Protein AF-0000000087723356 (afdb_homodimer)

Secondary structure (DSSP, 8-state):
---------------PPP---TTSPPPPEEEEEE-SSPPPSSS---SHHHHHSPPPPPPEETT-TTSPPPSS-EEEEEEE-SSEEEEEEEEE-TT------SBTS-GGGSSEEEEEEETTSSSSSEEEEEEETT--EEEEEESS-GGGT--EETTB-SSPBSS-B--STTT--PPPEEEEEEEE-TT-TT-EEEEEEEEEEEHHHHHHHHSS-SSPPTT-EEEEEEEEEE--EEEETTTTEEEESSSS-PPEEEESS--SSS-S--GGG-EEEEEEEEEGGG-PPPPPP---TTHHHHHHHHHHHHHHHHHHHHHSS--SSTGGGT-PPPS-TTTSEEEEEEE-SS-EEEEEEE---SS--S-TTS----------SSSPPEEEEEETT--EEEE-TTS---S------TTT---/---------------PPP---TTSPPPPEEEEEE-SSPPPSSS---SHHHHHSPPPPPPEETT-TTSPPPSS-EEEEEEE-SSEEEEEEEEE-TT------SBTS-GGGSSEEEEEEETTSSSSSEEEEEEETT--EEEEEESS-GGGT--EETTB-SSPBSS-B--STTT--PPPEEEEEEEE-TT-TT-EEEEEEEEEEEHHHHHHHHSS-SSPPTT-EEEEEEEEEE--EEEETTTTEEEESSSS-PPEEEESS--SSS-S--GGG-EEEEEEEEEGGG-PPPPPP---TTHHHHHHHHHHHHHHHHHHHHHSS--SSTGGGTPPPPS-TTTSEEEEEEE-SS-EEEEEEE---SS--S-TTS----B-----SSSPPEEEEEETT--EEEE-BTS---SS-----TTT---

Structure (mmCIF, N/CA/C/O backbone):
data_AF-0000000087723356-model_v1
#
loop_
_entity.id
_entity.type
_entity.pdbx_description
1 polymer 'Carbohydrate-binding domain-containing protein'
#
loop_
_atom_site.group_PDB
_atom_site.id
_atom_site.type_symbol
_atom_site.label_atom_id
_atom_site.label_alt_id
_atom_site.label_comp_id
_atom_site.label_asym_id
_atom_site.label_entity_id
_atom_site.label_seq_id
_atom_site.pdbx_PDB_ins_code
_atom_site.Cartn_x
_atom_site.Cartn_y
_atom_site.Cartn_z
_atom_site.occupancy
_atom_site.B_iso_or_equiv
_atom_site.auth_seq_id
_atom_site.auth_comp_id
_atom_site.auth_asym_id
_atom_site.auth_atom_id
_atom_site.pdbx_PDB_model_num
ATOM 1 N N . MET A 1 1 ? -17.5 -4.664 -65.125 1 34.06 1 MET A N 1
ATOM 2 C CA . MET A 1 1 ? -17.578 -4.047 -63.781 1 34.06 1 MET A CA 1
ATOM 3 C C . MET A 1 1 ? -18 -5.062 -62.719 1 34.06 1 MET A C 1
ATOM 5 O O . MET A 1 1 ? -19.141 -5.5 -62.688 1 34.06 1 MET A O 1
ATOM 9 N N . GLY A 1 2 ? -17.109 -6.023 -62.375 1 40.56 2 GLY A N 1
ATOM 10 C CA . GLY A 1 2 ? -17.391 -7.168 -61.531 1 40.56 2 GLY A CA 1
ATOM 11 C C . GLY A 1 2 ? -17.734 -6.781 -60.094 1 40.56 2 GLY A C 1
ATOM 12 O O . GLY A 1 2 ? -17.219 -5.781 -59.594 1 40.56 2 GLY A O 1
ATOM 13 N N . PRO A 1 3 ? -18.891 -7.184 -59.562 1 46.19 3 PRO A N 1
ATOM 14 C CA . PRO A 1 3 ? -19.312 -6.84 -58.188 1 46.19 3 PRO A CA 1
ATOM 15 C C . PRO A 1 3 ? -18.266 -7.195 -57.125 1 46.19 3 PRO A C 1
ATOM 17 O O . PRO A 1 3 ? -17.594 -8.219 -57.25 1 46.19 3 PRO A O 1
ATOM 20 N N . HIS A 1 4 ? -17.547 -6.203 -56.562 1 46.38 4 HIS A N 1
ATOM 21 C CA . HIS A 1 4 ? -16.672 -6.383 -55.406 1 46.38 4 HIS A CA 1
ATOM 22 C C . HIS A 1 4 ? -17.438 -6.953 -54.219 1 46.38 4 HIS A C 1
ATOM 24 O O . HIS A 1 4 ? -18.438 -6.383 -53.812 1 46.38 4 HIS A O 1
ATOM 30 N N . ALA A 1 5 ? -17.391 -8.25 -54.031 1 45.5 5 ALA A N 1
ATOM 31 C CA . ALA A 1 5 ? -17.906 -8.945 -52.875 1 45.5 5 ALA A CA 1
ATOM 32 C C . ALA A 1 5 ? -17.344 -8.344 -51.562 1 45.5 5 ALA A C 1
ATOM 34 O O . ALA A 1 5 ? -16.141 -8.305 -51.375 1 45.5 5 ALA A O 1
ATOM 35 N N . LEU A 1 6 ? -18.094 -7.422 -50.938 1 42.44 6 LEU A N 1
ATOM 36 C CA . LEU A 1 6 ? -17.812 -6.941 -49.594 1 42.44 6 LEU A CA 1
ATOM 37 C C . LEU A 1 6 ? -17.734 -8.102 -48.594 1 42.44 6 LEU A C 1
ATOM 39 O O . LEU A 1 6 ? -18.734 -8.805 -48.375 1 42.44 6 LEU A O 1
ATOM 43 N N . THR A 1 7 ? -16.609 -8.734 -48.531 1 41.56 7 THR A N 1
ATOM 44 C CA . THR A 1 7 ? -16.422 -9.68 -47.406 1 41.56 7 THR A CA 1
ATOM 45 C C . THR A 1 7 ? -16.641 -8.992 -46.062 1 41.56 7 THR A C 1
ATOM 47 O O . THR A 1 7 ? -15.906 -8.07 -45.719 1 41.56 7 THR A O 1
ATOM 50 N N . LEU A 1 8 ? -17.875 -8.961 -45.594 1 39.12 8 LEU A N 1
ATOM 51 C CA . LEU A 1 8 ? -18.156 -8.57 -44.219 1 39.12 8 LEU A CA 1
ATOM 52 C C . LEU A 1 8 ? -17.344 -9.414 -43.25 1 39.12 8 LEU A C 1
ATOM 54 O O . LEU A 1 8 ? -17.531 -10.625 -43.156 1 39.12 8 LEU A O 1
ATOM 58 N N . LEU A 1 9 ? -16.172 -8.992 -42.906 1 40.12 9 LEU A N 1
ATOM 59 C CA . LEU A 1 9 ? -15.453 -9.555 -41.781 1 40.12 9 LEU A CA 1
ATOM 60 C C . LEU A 1 9 ? -16.281 -9.492 -40.5 1 40.12 9 LEU A C 1
ATOM 62 O O . LEU A 1 9 ? -16.562 -8.398 -40 1 40.12 9 LEU A O 1
ATOM 66 N N . LEU A 1 10 ? -17.109 -10.445 -40.25 1 37.22 10 LEU A N 1
ATOM 67 C CA . LEU A 1 10 ? -17.734 -10.586 -38.938 1 37.22 10 LEU A CA 1
ATOM 68 C C . LEU A 1 10 ? -16.672 -10.664 -37.844 1 37.22 10 LEU A C 1
ATOM 70 O O . LEU A 1 10 ? -15.914 -11.641 -37.781 1 37.22 10 LEU A O 1
ATOM 74 N N . VAL A 1 11 ? -16.203 -9.547 -37.375 1 40.59 11 VAL A N 1
ATOM 75 C CA . VAL A 1 11 ? -15.461 -9.555 -36.125 1 40.59 11 VAL A CA 1
ATOM 76 C C . VAL A 1 11 ? -16.281 -10.266 -35.062 1 40.59 11 VAL A C 1
ATOM 78 O O . VAL A 1 11 ? -17.328 -9.773 -34.625 1 40.59 11 VAL A O 1
ATOM 81 N N . ALA A 1 12 ? -16.219 -11.508 -34.969 1 38.66 12 ALA A N 1
ATOM 82 C CA . ALA A 1 12 ? -16.766 -12.211 -33.812 1 38.66 12 ALA A CA 1
ATOM 83 C C . ALA A 1 12 ? -16.359 -11.547 -32.531 1 38.66 12 ALA A C 1
ATOM 85 O O . ALA A 1 12 ? -15.156 -11.398 -32.25 1 38.66 12 ALA A O 1
ATOM 86 N N . LEU A 1 13 ? -17.125 -10.672 -32 1 41.69 13 LEU A N 1
ATOM 87 C CA . LEU A 1 13 ? -16.953 -10.211 -30.625 1 41.69 13 LEU A CA 1
ATOM 88 C C . LEU A 1 13 ? -16.641 -11.375 -29.688 1 41.69 13 LEU A C 1
ATOM 90 O O . LEU A 1 13 ? -17.484 -12.234 -29.453 1 41.69 13 LEU A O 1
ATOM 94 N N . ALA A 1 14 ? -15.438 -11.836 -29.719 1 44.44 14 ALA A N 1
ATOM 95 C CA . ALA A 1 14 ? -15.055 -12.852 -28.734 1 44.44 14 ALA A CA 1
ATOM 96 C C . ALA A 1 14 ? -15.664 -12.555 -27.375 1 44.44 14 ALA A C 1
ATOM 98 O O . ALA A 1 14 ? -15.367 -11.523 -26.766 1 44.44 14 ALA A O 1
ATOM 99 N N . VAL A 1 15 ? -16.844 -12.984 -27.062 1 48.59 15 VAL A N 1
ATOM 100 C CA . VAL A 1 15 ? -17.438 -12.953 -25.734 1 48.59 15 VAL A CA 1
ATOM 101 C C . VAL A 1 15 ? -16.469 -13.531 -24.703 1 48.59 15 VAL A C 1
ATOM 103 O O . VAL A 1 15 ? -16 -14.672 -24.859 1 48.59 15 VAL A O 1
ATOM 106 N N . PRO A 1 16 ? -15.906 -12.68 -23.875 1 58.19 16 PRO A N 1
ATOM 107 C CA . PRO A 1 16 ? -15.016 -13.266 -22.875 1 58.19 16 PRO A CA 1
ATOM 108 C C . PRO A 1 16 ? -15.625 -14.477 -22.188 1 58.19 16 PRO A C 1
ATOM 110 O O . PRO A 1 16 ? -16.828 -14.477 -21.875 1 58.19 16 PRO A O 1
ATOM 113 N N . LEU A 1 17 ? -15.031 -15.648 -22.281 1 63.41 17 LEU A N 1
ATOM 114 C CA . LEU A 1 17 ? -15.453 -16.844 -21.562 1 63.41 17 LEU A CA 1
ATOM 115 C C . LEU A 1 17 ? -15.594 -16.547 -20.062 1 63.41 17 LEU A C 1
ATOM 117 O O . LEU A 1 17 ? -14.844 -15.742 -19.516 1 63.41 17 LEU A O 1
ATOM 121 N N . PRO A 1 18 ? -16.656 -17.094 -19.531 1 74.88 18 PRO A N 1
ATOM 122 C CA . PRO A 1 18 ? -16.875 -16.844 -18.094 1 74.88 18 PRO A CA 1
ATOM 123 C C . PRO A 1 18 ? -15.719 -17.344 -17.234 1 74.88 18 PRO A C 1
ATOM 125 O O . PRO A 1 18 ? -15.07 -18.344 -17.578 1 74.88 18 PRO A O 1
ATOM 128 N N . TYR A 1 19 ? -15.344 -16.609 -16.328 1 82.75 19 TYR A N 1
ATOM 129 C CA . TYR A 1 19 ? -14.406 -16.984 -15.273 1 82.75 19 TYR A CA 1
ATOM 130 C C . TYR A 1 19 ? -14.961 -18.109 -14.422 1 82.75 19 TYR A C 1
ATOM 132 O O . TYR A 1 19 ? -15.93 -17.922 -13.68 1 82.75 19 TYR A O 1
ATOM 140 N N . VAL A 1 20 ? -14.547 -19.422 -14.641 1 87.31 20 VAL A N 1
ATOM 141 C CA . VAL A 1 20 ? -15.031 -20.578 -13.898 1 87.31 20 VAL A CA 1
ATOM 142 C C . VAL A 1 20 ? -13.898 -21.156 -13.062 1 87.31 20 VAL A C 1
ATOM 144 O O . VAL A 1 20 ? -12.891 -21.609 -13.602 1 87.31 20 VAL A O 1
ATOM 147 N N . LEU A 1 21 ? -14.07 -21.125 -11.75 1 91.19 21 LEU A N 1
ATOM 148 C CA . LEU A 1 21 ? -13.039 -21.625 -10.844 1 91.19 21 LEU A CA 1
ATOM 149 C C . LEU A 1 21 ? -13.539 -22.828 -10.062 1 91.19 21 LEU A C 1
ATOM 151 O O . LEU A 1 21 ? -12.742 -23.672 -9.625 1 91.19 21 LEU A O 1
ATOM 155 N N . ARG A 1 22 ? -14.828 -23.047 -9.891 1 87.5 22 ARG A N 1
ATOM 156 C CA . ARG A 1 22 ? -15.406 -24.062 -9.016 1 87.5 22 ARG A CA 1
ATOM 157 C C . ARG A 1 22 ? -15.055 -25.469 -9.492 1 87.5 22 ARG A C 1
ATOM 159 O O . ARG A 1 22 ? -15.031 -26.406 -8.703 1 87.5 22 ARG A O 1
ATOM 166 N N . ASP A 1 23 ? -14.805 -25.641 -10.75 1 87.75 23 ASP A N 1
ATOM 167 C CA . ASP A 1 23 ? -14.5 -26.953 -11.312 1 87.75 23 ASP A CA 1
ATOM 168 C C . ASP A 1 23 ? -12.992 -27.188 -11.375 1 87.75 23 ASP A C 1
ATOM 170 O O . ASP A 1 23 ? -12.547 -28.234 -11.828 1 87.75 23 ASP A O 1
ATOM 174 N N . LYS A 1 24 ? -12.281 -26.203 -10.953 1 93.25 24 LYS A N 1
ATOM 175 C CA . LYS A 1 24 ? -10.836 -26.344 -10.953 1 93.25 24 LYS A CA 1
ATOM 176 C C . LYS A 1 24 ? -10.352 -27.031 -9.672 1 93.25 24 LYS A C 1
ATOM 178 O O . LYS A 1 24 ? -11.023 -26.953 -8.633 1 93.25 24 LYS A O 1
ATOM 183 N N . PRO A 1 25 ? -9.266 -27.703 -9.812 1 94.69 25 PRO A N 1
ATOM 184 C CA . PRO A 1 25 ? -8.727 -28.328 -8.602 1 94.69 25 PRO A CA 1
ATOM 185 C C . PRO A 1 25 ? -8.328 -27.312 -7.539 1 94.69 25 PRO A C 1
ATOM 187 O O . PRO A 1 25 ? -8.086 -26.141 -7.863 1 94.69 25 PRO A O 1
ATOM 190 N N . HIS A 1 26 ? -8.297 -27.781 -6.262 1 96.12 26 HIS A N 1
ATOM 191 C CA . HIS A 1 26 ? -7.695 -26.984 -5.199 1 96.12 26 HIS A CA 1
ATOM 192 C C . HIS A 1 26 ? -6.297 -26.516 -5.582 1 96.12 26 HIS A C 1
ATOM 194 O O . HIS A 1 26 ? -5.512 -27.281 -6.145 1 96.12 26 HIS A O 1
ATOM 200 N N . PRO A 1 27 ? -5.949 -25.234 -5.277 1 97.88 27 PRO A N 1
ATOM 201 C CA . PRO A 1 27 ? -4.582 -24.797 -5.555 1 97.88 27 PRO A CA 1
ATOM 202 C C . PRO A 1 27 ? -3.529 -25.672 -4.891 1 97.88 27 PRO A C 1
ATOM 204 O O . PRO A 1 27 ? -3.816 -26.344 -3.895 1 97.88 27 PRO A O 1
ATOM 207 N N . ARG A 1 28 ? -2.387 -25.594 -5.406 1 98.38 28 ARG A N 1
ATOM 208 C CA . ARG A 1 28 ? -1.321 -26.469 -4.93 1 98.38 28 ARG A CA 1
ATOM 209 C C . ARG A 1 28 ? -0.865 -26.062 -3.531 1 98.38 28 ARG A C 1
ATOM 211 O O . ARG A 1 28 ? -1.017 -24.906 -3.137 1 98.38 28 ARG A O 1
ATOM 218 N N . GLY A 1 29 ? -0.36 -27.062 -2.777 1 98.25 29 GLY A N 1
ATOM 219 C CA . GLY A 1 29 ? 0.174 -26.828 -1.445 1 98.25 29 GLY A CA 1
ATOM 220 C C . GLY A 1 29 ? 1.604 -27.297 -1.28 1 98.25 29 GLY A C 1
ATOM 221 O O . GLY A 1 29 ? 2.031 -28.234 -1.957 1 98.25 29 GLY A O 1
ATOM 222 N N . TYR A 1 30 ? 2.316 -26.672 -0.457 1 98.5 30 TYR A N 1
ATOM 223 C CA . TYR A 1 30 ? 3.678 -27.016 -0.067 1 98.5 30 TYR A CA 1
ATOM 224 C C . TYR A 1 30 ? 3.85 -26.938 1.445 1 98.5 30 TYR A C 1
ATOM 226 O O . TYR A 1 30 ? 3.393 -25.984 2.076 1 98.5 30 TYR A O 1
ATOM 234 N N . VAL A 1 31 ? 4.406 -27.938 2.01 1 98.06 31 VAL A N 1
ATOM 235 C CA . VAL A 1 31 ? 4.711 -27.891 3.438 1 98.06 31 VAL A CA 1
ATOM 236 C C . VAL A 1 31 ? 6.152 -27.438 3.645 1 98.06 31 VAL A C 1
ATOM 238 O O . VAL A 1 31 ? 7.094 -28.172 3.348 1 98.06 31 VAL A O 1
ATOM 241 N N . ALA A 1 32 ? 6.348 -26.281 4.125 1 98.38 32 ALA A N 1
ATOM 242 C CA . ALA A 1 32 ? 7.664 -25.75 4.477 1 98.38 32 ALA A CA 1
ATOM 243 C C . ALA A 1 32 ? 8.016 -26.078 5.926 1 98.38 32 ALA A C 1
ATOM 245 O O . ALA A 1 32 ? 7.312 -25.672 6.852 1 98.38 32 ALA A O 1
ATOM 246 N N . ARG A 1 33 ? 9.047 -26.734 6.09 1 97.88 33 ARG A N 1
ATOM 247 C CA . ARG A 1 33 ? 9.484 -27.109 7.43 1 97.88 33 ARG A CA 1
ATOM 248 C C . ARG A 1 33 ? 10.508 -26.125 7.969 1 97.88 33 ARG A C 1
ATOM 250 O O . ARG A 1 33 ? 11.18 -25.438 7.199 1 97.88 33 ARG A O 1
ATOM 257 N N . ARG A 1 34 ? 10.586 -25.984 9.242 1 97.44 34 ARG A N 1
ATOM 258 C CA . ARG A 1 34 ? 11.562 -25.109 9.883 1 97.44 34 ARG A CA 1
ATOM 259 C C . ARG A 1 34 ? 12.984 -25.625 9.672 1 97.44 34 ARG A C 1
ATOM 261 O O . ARG A 1 34 ? 13.195 -26.828 9.492 1 97.44 34 ARG A O 1
ATOM 268 N N . VAL A 1 35 ? 13.852 -24.703 9.672 1 97.06 35 VAL A N 1
ATOM 269 C CA . VAL A 1 35 ? 15.266 -25.062 9.555 1 97.06 35 VAL A CA 1
ATOM 270 C C . VAL A 1 35 ? 16.047 -24.453 10.711 1 97.06 35 VAL A C 1
ATOM 272 O O . VAL A 1 35 ? 15.875 -23.281 11.039 1 97.06 35 VAL A O 1
ATOM 275 N N . THR A 1 36 ? 16.891 -25.188 11.375 1 93.5 36 THR A N 1
ATOM 276 C CA . THR A 1 36 ? 17.703 -24.719 12.484 1 93.5 36 THR A CA 1
ATOM 277 C C . THR A 1 36 ? 18.969 -24.047 11.984 1 93.5 36 THR A C 1
ATOM 279 O O . THR A 1 36 ? 19.453 -23.094 12.586 1 93.5 36 THR A O 1
ATOM 282 N N . THR A 1 37 ? 19.5 -24.578 10.945 1 92.31 37 THR A N 1
ATOM 283 C CA . THR A 1 37 ? 20.625 -23.969 10.258 1 92.31 37 THR A CA 1
ATOM 284 C C . THR A 1 37 ? 20.234 -23.531 8.852 1 92.31 37 THR A C 1
ATOM 286 O O . THR A 1 37 ? 20.188 -24.344 7.926 1 92.31 37 THR A O 1
ATOM 289 N N . PRO A 1 38 ? 19.938 -22.297 8.742 1 94.56 38 PRO A N 1
ATOM 290 C CA . PRO A 1 38 ? 19.469 -21.844 7.438 1 94.56 38 PRO A CA 1
ATOM 291 C C . PRO A 1 38 ? 20.547 -21.906 6.359 1 94.56 38 PRO A C 1
ATOM 293 O O . PRO A 1 38 ? 21.734 -21.875 6.676 1 94.56 38 PRO A O 1
ATOM 296 N N . PRO A 1 39 ? 20.172 -22.062 5.148 1 96.5 39 PRO A N 1
ATOM 297 C CA . PRO A 1 39 ? 21.156 -22.062 4.066 1 96.5 39 PRO A CA 1
ATOM 298 C C . PRO A 1 39 ? 21.828 -20.703 3.883 1 96.5 39 PRO A C 1
ATOM 300 O O . PRO A 1 39 ? 21.25 -19.672 4.215 1 96.5 39 PRO A O 1
ATOM 303 N N . ALA A 1 40 ? 23.109 -20.797 3.412 1 97.12 40 ALA A N 1
ATOM 304 C CA . ALA A 1 40 ? 23.734 -19.578 2.893 1 97.12 40 ALA A CA 1
ATOM 305 C C . ALA A 1 40 ? 23.062 -19.141 1.598 1 97.12 40 ALA A C 1
ATOM 307 O O . ALA A 1 40 ? 22.719 -19.969 0.747 1 97.12 40 ALA A O 1
ATOM 308 N N . ILE A 1 41 ? 22.812 -17.891 1.466 1 98.38 41 ILE A N 1
ATOM 309 C CA . ILE A 1 41 ? 22.172 -17.391 0.252 1 98.38 41 ILE A CA 1
ATOM 310 C C . ILE A 1 41 ? 23.234 -17.031 -0.781 1 98.38 41 ILE A C 1
ATOM 312 O O . ILE A 1 41 ? 23.672 -15.875 -0.856 1 98.38 41 ILE A O 1
ATOM 316 N N . ASP A 1 42 ? 23.688 -18 -1.543 1 97.81 42 ASP A N 1
ATOM 317 C CA . ASP A 1 42 ? 24.781 -17.828 -2.498 1 97.81 42 ASP A CA 1
ATOM 318 C C . ASP A 1 42 ? 24.438 -18.484 -3.836 1 97.81 42 ASP A C 1
ATOM 320 O O . ASP A 1 42 ? 25.312 -18.641 -4.688 1 97.81 42 ASP A O 1
ATOM 324 N N . GLY A 1 43 ? 23.219 -18.922 -4.012 1 97.12 43 GLY A N 1
ATOM 325 C CA . GLY A 1 43 ? 22.75 -19.516 -5.25 1 97.12 43 GLY A CA 1
ATOM 326 C C . GLY A 1 43 ? 23.016 -21 -5.332 1 97.12 43 GLY A C 1
ATOM 327 O O . GLY A 1 43 ? 22.578 -21.672 -6.277 1 97.12 43 GLY A O 1
ATOM 328 N N . ASP A 1 44 ? 23.656 -21.578 -4.316 1 96.44 44 ASP A N 1
ATOM 329 C CA . ASP A 1 44 ? 23.969 -23 -4.273 1 96.44 44 ASP A CA 1
ATOM 330 C C . ASP A 1 44 ? 22.922 -23.766 -3.455 1 96.44 44 ASP A C 1
ATOM 332 O O . ASP A 1 44 ? 22.719 -23.469 -2.273 1 96.44 44 ASP A O 1
ATOM 336 N N . LEU A 1 45 ? 22.328 -24.781 -4.086 1 97.5 45 LEU A N 1
ATOM 337 C CA . LEU A 1 45 ? 21.234 -25.484 -3.436 1 97.5 45 LEU A CA 1
ATOM 338 C C . LEU A 1 45 ? 21.688 -26.844 -2.902 1 97.5 45 LEU A C 1
ATOM 340 O O . LEU A 1 45 ? 20.859 -27.688 -2.568 1 97.5 45 LEU A O 1
ATOM 344 N N . SER A 1 46 ? 22.969 -27 -2.762 1 96.31 46 SER A N 1
ATOM 345 C CA . SER A 1 46 ? 23.484 -28.312 -2.396 1 96.31 46 SER A CA 1
ATOM 346 C C . SER A 1 46 ? 23.562 -28.484 -0.881 1 96.31 46 SER A C 1
ATOM 348 O O . SER A 1 46 ? 23.875 -29.562 -0.383 1 96.31 46 SER A O 1
ATOM 350 N N . GLU A 1 47 ? 23.234 -27.484 -0.129 1 96.38 47 GLU A N 1
ATOM 351 C CA . GLU A 1 47 ? 23.328 -27.562 1.326 1 96.38 47 GLU A CA 1
ATOM 352 C C . GLU A 1 47 ? 22.344 -28.594 1.878 1 96.38 47 GLU A C 1
ATOM 354 O O . GLU A 1 47 ? 21.281 -28.828 1.287 1 96.38 47 GLU A O 1
ATOM 359 N N . PRO A 1 48 ? 22.672 -29.109 3.041 1 95.44 48 PRO A N 1
ATOM 360 C CA . PRO A 1 48 ? 21.828 -30.172 3.625 1 95.44 48 PRO A CA 1
ATOM 361 C C . PRO A 1 48 ? 20.391 -29.719 3.84 1 95.44 48 PRO A C 1
ATOM 363 O O . PRO A 1 48 ? 19.469 -30.516 3.686 1 95.44 48 PRO A O 1
ATOM 366 N N . SER A 1 49 ? 20.203 -28.5 4.211 1 95.94 49 SER A N 1
ATOM 367 C CA . SER A 1 49 ? 18.859 -28 4.43 1 95.94 49 SER A CA 1
ATOM 368 C C . SER A 1 49 ? 18.016 -28.094 3.156 1 95.94 49 SER A C 1
ATOM 370 O O . SER A 1 49 ? 16.891 -28.578 3.186 1 95.94 49 SER A O 1
ATOM 372 N N . TRP A 1 50 ? 18.578 -27.688 2.057 1 97.25 50 TRP A N 1
ATOM 373 C CA . TRP A 1 50 ? 17.875 -27.781 0.785 1 97.25 50 TRP A CA 1
ATOM 374 C C . TRP A 1 50 ? 17.719 -29.219 0.336 1 97.25 50 TRP A C 1
ATOM 376 O O . TRP A 1 50 ? 16.703 -29.609 -0.236 1 97.25 50 TRP A O 1
ATOM 386 N N . ALA A 1 51 ? 18.781 -30 0.57 1 95.75 51 ALA A N 1
ATOM 387 C CA . ALA A 1 51 ? 18.719 -31.406 0.177 1 95.75 51 ALA A CA 1
ATOM 388 C C . ALA A 1 51 ? 17.562 -32.125 0.875 1 95.75 51 ALA A C 1
ATOM 390 O O . ALA A 1 51 ? 16.938 -33 0.296 1 95.75 51 ALA A O 1
ATOM 391 N N . ALA A 1 52 ? 17.281 -31.734 2.088 1 95.88 52 ALA A N 1
ATOM 392 C CA . ALA A 1 52 ? 16.25 -32.375 2.889 1 95.88 52 ALA A CA 1
ATOM 393 C C . ALA A 1 52 ? 14.859 -31.875 2.514 1 95.88 52 ALA A C 1
ATOM 395 O O . ALA A 1 52 ? 13.852 -32.531 2.805 1 95.88 52 ALA A O 1
ATOM 396 N N . ALA A 1 53 ? 14.742 -30.703 1.968 1 96.88 53 ALA A N 1
ATOM 397 C CA . ALA A 1 53 ? 13.461 -30.141 1.574 1 96.88 53 ALA A CA 1
ATOM 398 C C . ALA A 1 53 ? 12.992 -30.719 0.24 1 96.88 53 ALA A C 1
ATOM 400 O O . ALA A 1 53 ? 13.766 -30.781 -0.719 1 96.88 53 ALA A O 1
ATOM 401 N N . PRO A 1 54 ? 11.758 -31.172 0.165 1 96.75 54 PRO A N 1
ATOM 402 C CA . PRO A 1 54 ? 11.273 -31.719 -1.106 1 96.75 54 PRO A CA 1
ATOM 403 C C . PRO A 1 54 ? 11.078 -30.641 -2.172 1 96.75 54 PRO A C 1
ATOM 405 O O . PRO A 1 54 ? 10.797 -29.484 -1.844 1 96.75 54 PRO A O 1
ATOM 408 N N . TRP A 1 55 ? 11.25 -30.969 -3.41 1 98 55 TRP A N 1
ATOM 409 C CA . TRP A 1 55 ? 10.852 -30.094 -4.516 1 98 55 TRP A CA 1
ATOM 410 C C . TRP A 1 55 ? 9.328 -30.031 -4.633 1 98 55 TRP A C 1
ATOM 412 O O . TRP A 1 55 ? 8.633 -31.016 -4.348 1 98 55 TRP A O 1
ATOM 422 N N . SER A 1 56 ? 8.859 -28.922 -5.043 1 98.56 56 SER A N 1
ATOM 423 C CA . SER A 1 56 ? 7.457 -28.797 -5.422 1 98.56 56 SER A CA 1
ATOM 424 C C . SER A 1 56 ? 7.152 -29.594 -6.688 1 98.56 56 SER A C 1
ATOM 426 O O . SER A 1 56 ? 8.07 -30.109 -7.344 1 98.56 56 SER A O 1
ATOM 428 N N . ASP A 1 57 ? 5.805 -29.688 -6.996 1 97.19 57 ASP A N 1
ATOM 429 C CA . ASP A 1 57 ? 5.434 -30.078 -8.352 1 97.19 57 ASP A CA 1
ATOM 430 C C . ASP A 1 57 ? 6.02 -29.125 -9.383 1 97.19 57 ASP A C 1
ATOM 432 O O . ASP A 1 57 ? 6.266 -27.953 -9.078 1 97.19 57 ASP A O 1
ATOM 436 N N . ALA A 1 58 ? 6.211 -29.672 -10.547 1 98.06 58 ALA A N 1
ATOM 437 C CA . ALA A 1 58 ? 6.75 -28.844 -11.617 1 98.06 58 ALA A CA 1
ATOM 438 C C . ALA A 1 58 ? 5.762 -27.734 -12.016 1 98.06 58 ALA A C 1
ATOM 440 O O . ALA A 1 58 ? 4.547 -27.938 -11.953 1 98.06 58 ALA A O 1
ATOM 441 N N . PHE A 1 59 ? 6.352 -26.641 -12.43 1 98.44 59 PHE A N 1
ATOM 442 C CA . PHE A 1 59 ? 5.52 -25.547 -12.922 1 98.44 59 PHE A CA 1
ATOM 443 C C . PHE A 1 59 ? 4.746 -25.984 -14.164 1 98.44 59 PHE A C 1
ATOM 445 O O . PHE A 1 59 ? 5.191 -26.859 -14.906 1 98.44 59 PHE A O 1
ATOM 452 N N . ALA A 1 60 ? 3.596 -25.391 -14.359 1 97.44 60 ALA A N 1
ATOM 453 C CA . ALA A 1 60 ? 2.744 -25.562 -15.531 1 97.44 60 ALA A CA 1
ATOM 454 C C . ALA A 1 60 ? 2.365 -24.219 -16.141 1 97.44 60 ALA A C 1
ATOM 456 O O . ALA A 1 60 ? 2.637 -23.172 -15.562 1 97.44 60 ALA A O 1
ATOM 457 N N . ASP A 1 61 ? 1.782 -24.344 -17.328 1 97.06 61 ASP A N 1
ATOM 458 C CA . ASP A 1 61 ? 1.311 -23.109 -17.938 1 97.06 61 ASP A CA 1
ATOM 459 C C . ASP A 1 61 ? 0.269 -22.422 -17.062 1 97.06 61 ASP A C 1
ATOM 461 O O . ASP A 1 61 ? -0.573 -23.094 -16.453 1 97.06 61 ASP A O 1
ATOM 465 N N . ILE A 1 62 ? 0.283 -21.141 -17.078 1 96.75 62 ILE A N 1
ATOM 466 C CA . ILE A 1 62 ? -0.582 -20.344 -16.219 1 96.75 62 ILE A CA 1
ATOM 467 C C . ILE A 1 62 ? -2.045 -20.641 -16.547 1 96.75 62 ILE A C 1
ATOM 469 O O . ILE A 1 62 ? -2.91 -20.531 -15.672 1 96.75 62 ILE A O 1
ATOM 473 N N . VAL A 1 63 ? -2.371 -21.109 -17.75 1 94.94 63 VAL A N 1
ATOM 474 C CA . VAL A 1 63 ? -3.752 -21.375 -18.141 1 94.94 63 VAL A CA 1
ATOM 475 C C . VAL A 1 63 ? -4.125 -22.812 -17.766 1 94.94 63 VAL A C 1
ATOM 477 O O . VAL A 1 63 ? -5.262 -23.234 -18 1 94.94 63 VAL A O 1
ATOM 480 N N . GLY A 1 64 ? -3.127 -23.578 -17.234 1 94.31 64 GLY A N 1
ATOM 481 C CA . GLY A 1 64 ? -3.396 -24.953 -16.828 1 94.31 64 GLY A CA 1
ATOM 482 C C . GLY A 1 64 ? -2.957 -25.969 -17.859 1 94.31 64 GLY A C 1
ATOM 483 O O . GLY A 1 64 ? -2.121 -25.688 -18.719 1 94.31 64 GLY A O 1
ATOM 484 N N . PRO A 1 65 ? -3.486 -27.172 -17.719 1 91.06 65 PRO A N 1
ATOM 485 C CA . PRO A 1 65 ? -3.006 -28.312 -18.5 1 91.06 65 PRO A CA 1
ATOM 486 C C . PRO A 1 65 ? -3.271 -28.141 -20 1 91.06 65 PRO A C 1
ATOM 488 O O . PRO A 1 65 ? -2.688 -28.859 -20.812 1 91.06 65 PRO A O 1
ATOM 491 N N . THR A 1 66 ? -4.141 -27.25 -20.297 1 90.5 66 THR A N 1
ATOM 492 C CA . THR A 1 66 ? -4.449 -27.078 -21.703 1 90.5 66 THR A CA 1
ATOM 493 C C . THR A 1 66 ? -3.439 -26.141 -22.359 1 90.5 66 THR A C 1
ATOM 495 O O . THR A 1 66 ? -3.439 -25.969 -23.578 1 90.5 66 THR A O 1
ATOM 498 N N . GLY A 1 67 ? -2.629 -25.547 -21.531 1 92 67 GLY A N 1
ATOM 499 C CA . GLY A 1 67 ? -1.612 -24.641 -22.062 1 92 67 GLY A CA 1
ATOM 500 C C . GLY A 1 67 ? -0.386 -25.375 -22.578 1 92 67 GLY A C 1
ATOM 501 O O . GLY A 1 67 ? -0.306 -26.594 -22.5 1 92 67 GLY A O 1
ATOM 502 N N . PRO A 1 68 ? 0.486 -24.578 -23.172 1 92 68 PRO A N 1
ATOM 503 C CA . PRO A 1 68 ? 1.733 -25.172 -23.641 1 92 68 PRO A CA 1
ATOM 504 C C . PRO A 1 68 ? 2.551 -25.812 -22.531 1 92 68 PRO A C 1
ATOM 506 O O . PRO A 1 68 ? 2.502 -25.359 -21.391 1 92 68 PRO A O 1
ATOM 509 N N . LYS A 1 69 ? 3.256 -26.781 -22.906 1 90.31 69 LYS A N 1
ATOM 510 C CA . LYS A 1 69 ? 4.176 -27.406 -21.969 1 90.31 69 LYS A CA 1
ATOM 511 C C . LYS A 1 69 ? 5.426 -26.547 -21.766 1 90.31 69 LYS A C 1
ATOM 513 O O . LYS A 1 69 ? 5.965 -26 -22.734 1 90.31 69 LYS A O 1
ATOM 518 N N . PRO A 1 70 ? 5.855 -26.531 -20.578 1 90.38 70 PRO A N 1
ATOM 519 C CA . PRO A 1 70 ? 7.109 -25.812 -20.359 1 90.38 70 PRO A CA 1
ATOM 520 C C . PRO A 1 70 ? 8.289 -26.453 -21.094 1 90.38 70 PRO A C 1
ATOM 522 O O . PRO A 1 70 ? 8.297 -27.656 -21.328 1 90.38 70 PRO A O 1
ATOM 525 N N . TRP A 1 71 ? 9.266 -25.688 -21.578 1 86.12 71 TRP A N 1
ATOM 526 C CA . TRP A 1 71 ? 10.461 -26.172 -22.281 1 86.12 71 TRP A CA 1
ATOM 527 C C . TRP A 1 71 ? 11.352 -26.984 -21.328 1 86.12 71 TRP A C 1
ATOM 529 O O . TRP A 1 71 ? 12.047 -27.906 -21.75 1 86.12 71 TRP A O 1
ATOM 539 N N . GLY A 1 72 ? 11.391 -26.688 -20.172 1 92.44 72 GLY A N 1
ATOM 540 C CA . GLY A 1 72 ? 12.125 -27.328 -19.094 1 92.44 72 GLY A CA 1
ATOM 541 C C . GLY A 1 72 ? 11.375 -27.328 -17.766 1 92.44 72 GLY A C 1
ATOM 542 O O . GLY A 1 72 ? 10.305 -26.734 -17.656 1 92.44 72 GLY A O 1
ATOM 543 N N . SER A 1 73 ? 12 -28.062 -16.922 1 96.94 73 SER A N 1
ATOM 544 C CA . SER A 1 73 ? 11.383 -28.156 -15.602 1 96.94 73 SER A CA 1
ATOM 545 C C . SER A 1 73 ? 11.734 -26.953 -14.742 1 96.94 73 SER A C 1
ATOM 547 O O . SER A 1 73 ? 12.859 -26.453 -14.789 1 96.94 73 SER A O 1
ATOM 549 N N . ALA A 1 74 ? 10.758 -26.453 -14.062 1 98.56 74 ALA A N 1
ATOM 550 C CA . ALA A 1 74 ? 10.93 -25.469 -12.984 1 98.56 74 ALA A CA 1
ATOM 551 C C . ALA A 1 74 ? 10.234 -25.938 -11.711 1 98.56 74 ALA A C 1
ATOM 553 O O . ALA A 1 74 ? 9.094 -26.406 -11.75 1 98.56 74 ALA A O 1
ATOM 554 N N . ARG A 1 75 ? 10.945 -25.844 -10.617 1 98.81 75 ARG A N 1
ATOM 555 C CA . ARG A 1 75 ? 10.422 -26.266 -9.32 1 98.81 75 ARG A CA 1
ATOM 556 C C . ARG A 1 75 ? 10.992 -25.391 -8.195 1 98.81 75 ARG A C 1
ATOM 558 O O . ARG A 1 75 ? 12.008 -24.719 -8.375 1 98.81 75 ARG A O 1
ATOM 565 N N . VAL A 1 76 ? 10.344 -25.438 -7.016 1 98.94 76 VAL A N 1
ATOM 566 C CA . VAL A 1 76 ? 10.805 -24.656 -5.879 1 98.94 76 VAL A CA 1
ATOM 567 C C . VAL A 1 76 ? 10.875 -25.531 -4.633 1 98.94 76 VAL A C 1
ATOM 569 O O . VAL A 1 76 ? 10.25 -26.594 -4.574 1 98.94 76 VAL A O 1
ATOM 572 N N . LYS A 1 77 ? 11.703 -25.156 -3.738 1 98.75 77 LYS A N 1
ATOM 573 C CA . LYS A 1 77 ? 11.734 -25.578 -2.34 1 98.75 77 LYS A CA 1
ATOM 574 C C . LYS A 1 77 ? 11.469 -24.406 -1.406 1 98.75 77 LYS A C 1
ATOM 576 O O . LYS A 1 77 ? 11.789 -23.25 -1.737 1 98.75 77 LYS A O 1
ATOM 581 N N . MET A 1 78 ? 10.867 -24.672 -0.271 1 98.81 78 MET A N 1
ATOM 582 C CA . MET A 1 78 ? 10.656 -23.625 0.728 1 98.81 78 MET A CA 1
ATOM 583 C C . MET A 1 78 ? 11 -24.125 2.125 1 98.81 78 MET A C 1
ATOM 585 O O . MET A 1 78 ? 10.703 -25.281 2.465 1 98.81 78 MET A O 1
ATOM 589 N N . LEU A 1 79 ? 11.656 -23.312 2.887 1 98.62 79 LEU A N 1
ATOM 590 C CA . LEU A 1 79 ? 11.977 -23.484 4.301 1 98.62 79 LEU A CA 1
ATOM 591 C C . LEU A 1 79 ? 11.656 -22.203 5.082 1 98.62 79 LEU A C 1
ATOM 593 O O . LEU A 1 79 ? 11.383 -21.156 4.488 1 98.62 79 LEU A O 1
ATOM 597 N N . TRP A 1 80 ? 11.648 -22.297 6.391 1 98.38 80 TRP A N 1
ATOM 598 C CA . TRP A 1 80 ? 11.484 -21.078 7.184 1 98.38 80 TRP A CA 1
ATOM 599 C C . TRP A 1 80 ? 12.141 -21.234 8.555 1 98.38 80 TRP A C 1
ATOM 601 O O . TRP A 1 80 ? 12.469 -22.344 8.969 1 98.38 80 TRP A O 1
ATOM 611 N N . ASP A 1 81 ? 12.43 -20.172 9.203 1 98.12 81 ASP A N 1
ATOM 612 C CA . ASP A 1 81 ? 12.875 -20.109 10.594 1 98.12 81 ASP A CA 1
ATOM 613 C C . ASP A 1 81 ? 12.344 -18.844 11.281 1 98.12 81 ASP A C 1
ATOM 615 O O . ASP A 1 81 ? 11.32 -18.297 10.883 1 98.12 81 ASP A O 1
ATOM 619 N N . GLY A 1 82 ? 12.945 -18.469 12.352 1 96.69 82 GLY A N 1
ATOM 620 C CA . GLY A 1 82 ? 12.484 -17.312 13.094 1 96.69 82 GLY A CA 1
ATOM 621 C C . GLY A 1 82 ? 12.742 -16 12.383 1 96.69 82 GLY A C 1
ATOM 622 O O . GLY A 1 82 ? 12.148 -14.977 12.719 1 96.69 82 GLY A O 1
ATOM 623 N N . ASP A 1 83 ? 13.555 -16.062 11.336 1 96.69 83 ASP A N 1
ATOM 624 C CA . ASP A 1 83 ? 14.008 -14.805 10.734 1 96.69 83 ASP A CA 1
ATOM 625 C C . ASP A 1 83 ? 13.398 -14.609 9.352 1 96.69 83 ASP A C 1
ATOM 627 O O . ASP A 1 83 ? 13.203 -13.477 8.906 1 96.69 83 ASP A O 1
ATOM 631 N N . ALA A 1 84 ? 13.133 -15.75 8.633 1 98.31 84 ALA A N 1
ATOM 632 C CA . ALA A 1 84 ? 12.797 -15.531 7.23 1 98.31 84 ALA A CA 1
ATOM 633 C C . ALA A 1 84 ? 12.078 -16.734 6.641 1 98.31 84 ALA A C 1
ATOM 635 O O . ALA A 1 84 ? 12.148 -17.844 7.191 1 98.31 84 ALA A O 1
ATOM 636 N N . LEU A 1 85 ? 11.359 -16.5 5.566 1 98.62 85 LEU A N 1
ATOM 637 C CA . LEU A 1 85 ? 10.977 -17.5 4.57 1 98.62 85 LEU A CA 1
ATOM 638 C C . LEU A 1 85 ? 12.078 -17.688 3.535 1 98.62 85 LEU A C 1
ATOM 640 O O . LEU A 1 85 ? 12.562 -16.719 2.955 1 98.62 85 LEU A O 1
ATOM 644 N N . TYR A 1 86 ? 12.484 -18.922 3.324 1 98.81 86 TYR A N 1
ATOM 645 C CA . TYR A 1 86 ? 13.492 -19.234 2.314 1 98.81 86 TYR A CA 1
ATOM 646 C C . TYR A 1 86 ? 12.859 -19.906 1.099 1 98.81 86 TYR A C 1
ATOM 648 O O . TYR A 1 86 ? 12.039 -20.812 1.237 1 98.81 86 TYR A O 1
ATOM 656 N N . VAL A 1 87 ? 13.234 -19.453 -0.082 1 98.94 87 VAL A N 1
ATOM 657 C CA . VAL A 1 87 ? 12.766 -20.016 -1.347 1 98.94 87 VAL A CA 1
ATOM 658 C C . VAL A 1 87 ? 13.961 -20.375 -2.227 1 98.94 87 VAL A C 1
ATOM 660 O O . VAL A 1 87 ? 14.891 -19.578 -2.377 1 98.94 87 VAL A O 1
ATOM 663 N N . ALA A 1 88 ? 13.961 -21.531 -2.729 1 98.88 88 ALA A N 1
ATOM 664 C CA . ALA A 1 88 ? 14.906 -21.984 -3.746 1 98.88 88 ALA A CA 1
ATOM 665 C C . ALA A 1 88 ? 14.188 -22.422 -5.016 1 98.88 88 ALA A C 1
ATOM 667 O O . ALA A 1 88 ? 13.203 -23.156 -4.957 1 98.88 88 ALA A O 1
ATOM 668 N N . ALA A 1 89 ? 14.664 -21.969 -6.105 1 98.88 89 ALA A N 1
ATOM 669 C CA . ALA A 1 89 ? 14.094 -22.359 -7.391 1 98.88 89 ALA A CA 1
ATOM 670 C C . ALA A 1 89 ? 15.172 -22.891 -8.328 1 98.88 89 ALA A C 1
ATOM 672 O O . ALA A 1 89 ? 16.281 -22.359 -8.375 1 98.88 89 ALA A O 1
ATOM 673 N N . ARG A 1 90 ? 14.883 -23.922 -9 1 98.75 90 ARG A N 1
ATOM 674 C CA . ARG A 1 90 ? 15.68 -24.391 -10.125 1 98.75 90 ARG A CA 1
ATOM 675 C C . ARG A 1 90 ? 14.852 -24.422 -11.406 1 98.75 90 ARG A C 1
ATOM 677 O O . ARG A 1 90 ? 13.781 -25.031 -11.453 1 98.75 90 ARG A O 1
ATOM 684 N N . MET A 1 91 ? 15.398 -23.812 -12.398 1 98.56 91 MET A N 1
ATOM 685 C CA . MET A 1 91 ? 14.695 -23.672 -13.672 1 98.56 91 MET A CA 1
ATOM 686 C C . MET A 1 91 ? 15.586 -24.062 -14.844 1 98.56 91 MET A C 1
ATOM 688 O O . MET A 1 91 ? 16.641 -23.453 -15.047 1 98.56 91 MET A O 1
ATOM 692 N N . GLU A 1 92 ? 15.156 -25.047 -15.523 1 98.12 92 GLU A N 1
ATOM 693 C CA . GLU A 1 92 ? 15.852 -25.406 -16.75 1 98.12 92 GLU A CA 1
ATOM 694 C C . GLU A 1 92 ? 15.562 -24.422 -17.875 1 98.12 92 GLU A C 1
ATOM 696 O O . GLU A 1 92 ? 14.406 -24.062 -18.109 1 98.12 92 GLU A O 1
ATOM 701 N N . ASP A 1 93 ? 16.641 -23.938 -18.484 1 96.38 93 ASP A N 1
ATOM 702 C CA . ASP A 1 93 ? 16.531 -22.953 -19.562 1 96.38 93 ASP A CA 1
ATOM 703 C C . ASP A 1 93 ? 17.703 -23.078 -20.531 1 96.38 93 ASP A C 1
ATOM 705 O O . ASP A 1 93 ? 18.781 -22.562 -20.266 1 96.38 93 ASP A O 1
ATOM 709 N N . PRO A 1 94 ? 17.469 -23.641 -21.703 1 94.25 94 PRO A N 1
ATOM 710 C CA . PRO A 1 94 ? 18.578 -23.828 -22.641 1 94.25 94 PRO A CA 1
ATOM 711 C C . PRO A 1 94 ? 19.062 -22.516 -23.266 1 94.25 94 PRO A C 1
ATOM 713 O O . PRO A 1 94 ? 20.125 -22.484 -23.875 1 94.25 94 PRO A O 1
ATOM 716 N N . ARG A 1 95 ? 18.281 -21.469 -23.156 1 94.62 95 ARG A N 1
ATOM 717 C CA . ARG A 1 95 ? 18.609 -20.188 -23.797 1 94.62 95 ARG A CA 1
ATOM 718 C C . ARG A 1 95 ? 18.375 -19.031 -22.844 1 94.62 95 ARG A C 1
ATOM 720 O O . ARG A 1 95 ? 17.703 -18.062 -23.203 1 94.62 95 ARG A O 1
ATOM 727 N N . LEU A 1 96 ? 18.984 -19.141 -21.688 1 95.81 96 LEU A N 1
ATOM 728 C CA . LEU A 1 96 ? 18.797 -18.094 -20.688 1 95.81 96 LEU A CA 1
ATOM 729 C C . LEU A 1 96 ? 19.328 -16.766 -21.172 1 95.81 96 LEU A C 1
ATOM 731 O O . LEU A 1 96 ? 20.484 -16.656 -21.562 1 95.81 96 LEU A O 1
ATOM 735 N N . PHE A 1 97 ? 18.453 -15.758 -21.219 1 95.44 97 PHE A N 1
ATOM 736 C CA . PHE A 1 97 ? 18.891 -14.422 -21.625 1 95.44 97 PHE A CA 1
ATOM 737 C C . PHE A 1 97 ? 18.391 -13.375 -20.641 1 95.44 97 PHE A C 1
ATOM 739 O O . PHE A 1 97 ? 17.297 -13.516 -20.078 1 95.44 97 PHE A O 1
ATOM 746 N N . ALA A 1 98 ? 19.125 -12.375 -20.359 1 96.5 98 ALA A N 1
ATOM 747 C CA . ALA A 1 98 ? 18.797 -11.25 -19.484 1 96.5 98 ALA A CA 1
ATOM 748 C C . ALA A 1 98 ? 19.641 -10.023 -19.828 1 96.5 98 ALA A C 1
ATOM 750 O O . ALA A 1 98 ? 20.828 -10.148 -20.141 1 96.5 98 ALA A O 1
ATOM 751 N N . PHE A 1 99 ? 19 -8.797 -19.703 1 95.69 99 PHE A N 1
ATOM 752 C CA . PHE A 1 99 ? 19.688 -7.547 -20.016 1 95.69 99 PHE A CA 1
ATOM 753 C C . PHE A 1 99 ? 19.391 -6.488 -18.953 1 95.69 99 PHE A C 1
ATOM 755 O O . PHE A 1 99 ? 20.141 -5.52 -18.812 1 95.69 99 PHE A O 1
ATOM 762 N N . GLU A 1 100 ? 18.281 -6.625 -18.312 1 96 100 GLU A N 1
ATOM 763 C CA . GLU A 1 100 ? 17.984 -5.676 -17.234 1 96 100 GLU A CA 1
ATOM 764 C C . GLU A 1 100 ? 18.969 -5.805 -16.078 1 96 100 GLU A C 1
ATOM 766 O O . GLU A 1 100 ? 19.094 -6.879 -15.492 1 96 100 GLU A O 1
ATOM 771 N N . GLU A 1 101 ? 19.641 -4.734 -15.688 1 96.62 101 GLU A N 1
ATOM 772 C CA . GLU A 1 101 ? 20.672 -4.801 -14.656 1 96.62 101 GLU A CA 1
ATOM 773 C C . GLU A 1 101 ? 20.297 -3.951 -13.445 1 96.62 101 GLU A C 1
ATOM 775 O O . GLU A 1 101 ? 20.812 -4.176 -12.344 1 96.62 101 GLU A O 1
ATOM 780 N N . LEU A 1 102 ? 19.453 -2.986 -13.703 1 96.75 102 LEU A N 1
ATOM 781 C CA . LEU A 1 102 ? 19.125 -2.068 -12.617 1 96.75 102 LEU A CA 1
ATOM 782 C C . LEU A 1 102 ? 17.984 -2.629 -11.766 1 96.75 102 LEU A C 1
ATOM 784 O O . LEU A 1 102 ? 17.047 -3.234 -12.289 1 96.75 102 LEU A O 1
ATOM 788 N N . HIS A 1 103 ? 18.109 -2.377 -10.445 1 97 103 HIS A N 1
ATOM 789 C CA . HIS A 1 103 ? 16.969 -2.604 -9.555 1 97 103 HIS A CA 1
ATOM 790 C C . HIS A 1 103 ? 15.75 -1.811 -10.016 1 97 103 HIS A C 1
ATOM 792 O O . HIS A 1 103 ? 15.875 -0.646 -10.406 1 97 103 HIS A O 1
ATOM 798 N N . ASP A 1 104 ? 14.57 -2.461 -10.062 1 94.75 104 ASP A N 1
ATOM 799 C CA . ASP A 1 104 ? 13.273 -1.877 -10.398 1 94.75 104 ASP A CA 1
ATOM 800 C C . ASP A 1 104 ? 13.172 -1.608 -11.898 1 94.75 104 ASP A C 1
ATOM 802 O O . ASP A 1 104 ? 12.352 -0.804 -12.336 1 94.75 104 ASP A O 1
ATOM 806 N N . SER A 1 105 ? 14.016 -2.215 -12.641 1 94.5 105 SER A N 1
ATOM 807 C CA . SER A 1 105 ? 13.719 -2.324 -14.07 1 94.5 105 SER A CA 1
ATOM 808 C C . SER A 1 105 ? 12.555 -3.285 -14.312 1 94.5 105 SER A C 1
ATOM 810 O O . SER A 1 105 ? 12.117 -3.986 -13.398 1 94.5 105 SER A O 1
ATOM 812 N N . VAL A 1 106 ? 12.031 -3.244 -15.57 1 92.81 106 VAL A N 1
ATOM 813 C CA . VAL A 1 106 ? 10.992 -4.203 -15.922 1 92.81 106 VAL A CA 1
ATOM 814 C C . VAL A 1 106 ? 11.617 -5.57 -16.188 1 92.81 106 VAL A C 1
ATOM 816 O O . VAL A 1 106 ? 11.812 -5.949 -17.344 1 92.81 106 VAL A O 1
ATOM 819 N N . VAL A 1 107 ? 11.781 -6.309 -15.234 1 92.94 107 VAL A N 1
ATOM 820 C CA . VAL A 1 107 ? 12.617 -7.504 -15.211 1 92.94 107 VAL A CA 1
ATOM 821 C C . VAL A 1 107 ? 12 -8.586 -16.094 1 92.94 107 VAL A C 1
ATOM 823 O O . VAL A 1 107 ? 12.711 -9.359 -16.734 1 92.94 107 VAL A O 1
ATOM 826 N N . TYR A 1 108 ? 10.688 -8.641 -16.203 1 91.75 108 TYR A N 1
ATOM 827 C CA . TYR A 1 108 ? 10.047 -9.719 -16.953 1 91.75 108 TYR A CA 1
ATOM 828 C C . TYR A 1 108 ? 10.219 -9.523 -18.453 1 91.75 108 TYR A C 1
ATOM 830 O O . TYR A 1 108 ? 9.844 -10.391 -19.25 1 91.75 108 TYR A O 1
ATOM 838 N N . ARG A 1 109 ? 10.812 -8.383 -18.859 1 92.5 109 ARG A N 1
ATOM 839 C CA . ARG A 1 109 ? 11.258 -8.289 -20.234 1 92.5 109 ARG A CA 1
ATOM 840 C C . ARG A 1 109 ? 12.344 -9.32 -20.531 1 92.5 109 ARG A C 1
ATOM 842 O O . ARG A 1 109 ? 12.602 -9.641 -21.703 1 92.5 109 ARG A O 1
ATOM 849 N N . ASP A 1 110 ? 12.992 -9.797 -19.516 1 95.88 110 ASP A N 1
ATOM 850 C CA . ASP A 1 110 ? 13.898 -10.945 -19.531 1 95.88 110 ASP A CA 1
ATOM 851 C C . ASP A 1 110 ? 13.18 -12.219 -19.109 1 95.88 110 ASP A C 1
ATOM 853 O O . ASP A 1 110 ? 12.039 -12.172 -18.641 1 95.88 110 ASP A O 1
ATOM 857 N N . THR A 1 111 ? 13.883 -13.367 -19.359 1 96.31 111 THR A N 1
ATOM 858 C CA . THR A 1 111 ? 13.484 -14.516 -18.562 1 96.31 111 THR A CA 1
ATOM 859 C C . THR A 1 111 ? 13.664 -14.227 -17.078 1 96.31 111 THR A C 1
ATOM 861 O O . THR A 1 111 ? 14.711 -13.719 -16.656 1 96.31 111 THR A O 1
ATOM 864 N N . ASP A 1 112 ? 12.625 -14.453 -16.297 1 98.06 112 ASP A N 1
ATOM 865 C CA . ASP A 1 112 ? 12.75 -14.125 -14.875 1 98.06 112 ASP A CA 1
ATOM 866 C C . ASP A 1 112 ? 11.977 -15.117 -14.008 1 98.06 112 ASP A C 1
ATOM 868 O O . ASP A 1 112 ? 11.289 -15.992 -14.531 1 98.06 112 ASP A O 1
ATOM 872 N N . PHE A 1 113 ? 12.383 -15.141 -12.781 1 98.69 113 PHE A N 1
ATOM 873 C CA . PHE A 1 113 ? 11.688 -15.844 -11.711 1 98.69 113 PHE A CA 1
ATOM 874 C C . PHE A 1 113 ? 10.945 -14.859 -10.812 1 98.69 113 PHE A C 1
ATOM 876 O O . PHE A 1 113 ? 11.508 -13.836 -10.414 1 98.69 113 PHE A O 1
ATOM 883 N N . GLU A 1 114 ? 9.625 -15.172 -10.523 1 98.75 114 GLU A N 1
ATOM 884 C CA . GLU A 1 114 ? 8.789 -14.266 -9.742 1 98.75 114 GLU A CA 1
ATOM 885 C C . GLU A 1 114 ? 8.203 -14.977 -8.523 1 98.75 114 GLU A C 1
ATOM 887 O O . GLU A 1 114 ? 7.84 -16.156 -8.594 1 98.75 114 GLU A O 1
ATOM 892 N N . VAL A 1 115 ? 8.172 -14.25 -7.418 1 98.81 115 VAL A N 1
ATOM 893 C CA . VAL A 1 115 ? 7.523 -14.695 -6.184 1 98.81 115 VAL A CA 1
ATOM 894 C C . VAL A 1 115 ? 6.375 -13.75 -5.836 1 98.81 115 VAL A C 1
ATOM 896 O O . VAL A 1 115 ? 6.543 -12.523 -5.848 1 98.81 115 VAL A O 1
ATOM 899 N N . PHE A 1 116 ? 5.227 -14.297 -5.57 1 98.75 116 PHE A N 1
ATOM 900 C CA . PHE A 1 116 ? 4.047 -13.57 -5.117 1 98.75 116 PHE A CA 1
ATOM 901 C C . PHE A 1 116 ? 3.584 -14.078 -3.76 1 98.75 116 PHE A C 1
ATOM 903 O O . PHE A 1 116 ? 3.451 -15.289 -3.557 1 98.75 116 PHE A O 1
ATOM 910 N N . ILE A 1 117 ? 3.326 -13.148 -2.816 1 98.62 117 ILE A N 1
ATOM 911 C CA . ILE A 1 117 ? 2.912 -13.578 -1.485 1 98.62 117 ILE A CA 1
ATOM 912 C C . ILE A 1 117 ? 1.745 -12.719 -1.006 1 98.62 117 ILE A C 1
ATOM 914 O O . ILE A 1 117 ? 1.864 -11.492 -0.918 1 98.62 117 ILE A O 1
ATOM 918 N N . ASP A 1 118 ? 0.626 -13.297 -0.769 1 97.19 118 ASP A N 1
ATOM 919 C CA . ASP A 1 118 ? -0.523 -12.742 -0.063 1 97.19 118 ASP A CA 1
ATOM 920 C C . ASP A 1 118 ? -0.721 -13.422 1.29 1 97.19 118 ASP A C 1
ATOM 922 O O . ASP A 1 118 ? -1.429 -14.43 1.388 1 97.19 118 ASP A O 1
ATOM 926 N N . PRO A 1 119 ? -0.173 -12.859 2.332 1 94.75 119 PRO A N 1
ATOM 927 C CA . PRO A 1 119 ? -0.03 -13.602 3.586 1 94.75 119 PRO A CA 1
ATOM 928 C C . PRO A 1 119 ? -1.374 -14 4.191 1 94.75 119 PRO A C 1
ATOM 930 O O . PRO A 1 119 ? -1.518 -15.109 4.703 1 94.75 119 PRO A O 1
ATOM 933 N N . ASP A 1 120 ? -2.365 -13.125 4.102 1 91.44 120 ASP A N 1
ATOM 934 C CA . ASP A 1 120 ? -3.604 -13.414 4.812 1 91.44 120 ASP A CA 1
ATOM 935 C C . ASP A 1 120 ? -4.68 -13.938 3.859 1 91.44 120 ASP A C 1
ATOM 937 O O . ASP A 1 120 ? -5.793 -14.25 4.281 1 91.44 120 ASP A O 1
ATOM 941 N N . GLY A 1 121 ? -4.395 -13.984 2.582 1 94.25 121 GLY A N 1
ATOM 942 C CA . GLY A 1 121 ? -5.25 -14.641 1.602 1 94.25 121 GLY A CA 1
ATOM 943 C C . GLY A 1 121 ? -6.508 -13.852 1.286 1 94.25 121 GLY A C 1
ATOM 944 O O . GLY A 1 121 ? -7.492 -14.414 0.801 1 94.25 121 GLY A O 1
ATOM 945 N N . ASP A 1 122 ? -6.523 -12.555 1.568 1 93.75 122 ASP A N 1
ATOM 946 C CA . ASP A 1 122 ? -7.738 -11.773 1.355 1 93.75 122 ASP A CA 1
ATOM 947 C C . ASP A 1 122 ? -7.727 -11.102 -0.018 1 93.75 122 ASP A C 1
ATOM 949 O O . ASP A 1 122 ? -8.656 -10.367 -0.361 1 93.75 122 ASP A O 1
ATOM 953 N N . ASN A 1 123 ? -6.688 -11.297 -0.792 1 96.31 123 ASN A N 1
ATOM 954 C CA . ASN A 1 123 ? -6.492 -10.797 -2.148 1 96.31 12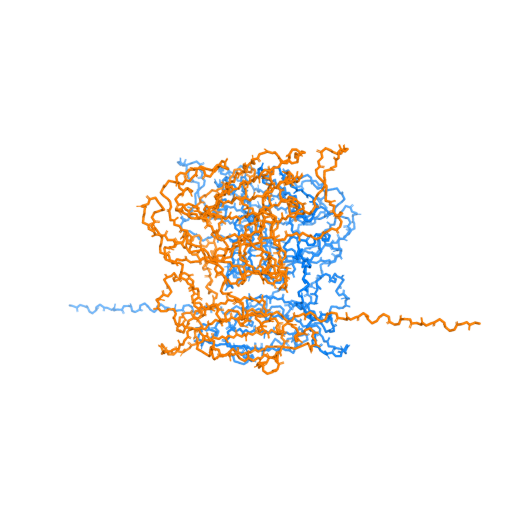3 ASN A CA 1
ATOM 955 C C . ASN A 1 123 ? -5.965 -9.367 -2.15 1 96.31 123 ASN A C 1
ATOM 957 O O . ASN A 1 123 ? -5.797 -8.766 -3.211 1 96.31 123 ASN A O 1
ATOM 961 N N . PHE A 1 124 ? -5.73 -8.789 -0.97 1 94.44 124 PHE A N 1
ATOM 962 C CA . PHE A 1 124 ? -5.27 -7.41 -0.884 1 94.44 124 PHE A CA 1
ATOM 963 C C . PHE A 1 124 ? -3.852 -7.348 -0.333 1 94.44 124 PHE A C 1
ATOM 965 O O . PHE A 1 124 ? -3.438 -8.219 0.434 1 94.44 124 PHE A O 1
ATOM 972 N N . ASN A 1 125 ? -3.133 -6.281 -0.767 1 94.88 125 ASN A N 1
ATOM 973 C CA . ASN A 1 125 ? -1.815 -5.973 -0.218 1 94.88 125 ASN A CA 1
ATOM 974 C C . ASN A 1 125 ? -0.881 -7.176 -0.289 1 94.88 125 ASN A C 1
ATOM 976 O O . ASN A 1 125 ? -0.59 -7.801 0.731 1 94.88 125 ASN A O 1
ATOM 980 N N . TYR A 1 126 ? -0.339 -7.426 -1.431 1 96.81 126 TYR A N 1
ATOM 981 C CA . TYR A 1 126 ? 0.532 -8.586 -1.605 1 96.81 126 TYR A CA 1
ATOM 982 C C . TYR A 1 126 ? 1.823 -8.195 -2.314 1 96.81 126 TYR A C 1
ATOM 984 O O . TYR A 1 126 ? 1.86 -7.203 -3.049 1 96.81 126 TYR A O 1
ATOM 992 N N . LEU A 1 127 ? 2.822 -8.953 -2.049 1 97.81 127 LEU A N 1
ATOM 993 C CA . LEU A 1 127 ? 4.176 -8.727 -2.539 1 97.81 127 LEU A CA 1
ATOM 994 C C . LEU A 1 127 ? 4.375 -9.367 -3.906 1 97.81 127 LEU A C 1
ATOM 996 O O . LEU A 1 127 ? 3.906 -10.484 -4.145 1 97.81 127 LEU A O 1
ATOM 1000 N N . GLU A 1 128 ? 5.047 -8.688 -4.766 1 97.81 128 GLU A N 1
ATOM 1001 C CA . GLU A 1 128 ? 5.668 -9.25 -5.957 1 97.81 128 GLU A CA 1
ATOM 1002 C C . GLU A 1 128 ? 7.164 -8.953 -5.992 1 97.81 128 GLU A C 1
ATOM 1004 O O . GLU A 1 128 ? 7.582 -7.812 -5.797 1 97.81 128 GLU A O 1
ATOM 1009 N N . VAL A 1 129 ? 7.965 -9.992 -6.191 1 98.19 129 VAL A N 1
ATOM 1010 C CA . VAL A 1 129 ? 9.398 -9.859 -6.418 1 98.19 129 VAL A CA 1
ATOM 1011 C C . VAL A 1 129 ? 9.805 -10.648 -7.66 1 98.19 129 VAL A C 1
ATOM 1013 O O . VAL A 1 129 ? 9.414 -11.805 -7.824 1 98.19 129 VAL A O 1
ATOM 1016 N N . GLU A 1 130 ? 10.555 -10.031 -8.492 1 98.31 130 GLU A N 1
ATOM 1017 C CA . GLU A 1 130 ? 11.102 -10.664 -9.688 1 98.31 130 GLU A CA 1
ATOM 1018 C C . GLU A 1 130 ? 12.625 -10.633 -9.68 1 98.31 130 GLU A C 1
ATOM 1020 O O . GLU A 1 130 ? 13.227 -9.656 -9.234 1 98.31 130 GLU A O 1
ATOM 1025 N N . VAL A 1 131 ? 13.219 -11.688 -10.211 1 98.5 131 VAL A N 1
ATOM 1026 C CA . VAL A 1 131 ? 14.672 -11.742 -10.367 1 98.5 131 VAL A CA 1
ATOM 1027 C C . VAL A 1 131 ? 15.016 -12.367 -11.719 1 98.5 131 VAL A C 1
ATOM 1029 O O . VAL A 1 131 ? 14.406 -13.359 -12.125 1 98.5 131 VAL A O 1
ATOM 1032 N N . ASN A 1 132 ? 15.945 -11.773 -12.445 1 98.31 132 ASN A N 1
ATOM 1033 C CA . ASN A 1 132 ? 16.391 -12.391 -13.695 1 98.31 132 ASN A CA 1
ATOM 1034 C C . ASN A 1 132 ? 17.719 -13.102 -13.523 1 98.31 132 ASN A C 1
ATOM 1036 O O . ASN A 1 132 ? 18.234 -13.211 -12.406 1 98.31 132 ASN A O 1
ATOM 1040 N N . GLY A 1 133 ? 18.234 -13.641 -14.578 1 97.94 133 GLY A N 1
ATOM 1041 C CA . GLY A 1 133 ? 19.438 -14.453 -14.539 1 97.94 133 GLY A CA 1
ATOM 1042 C C . GLY A 1 133 ? 20.672 -13.664 -14.141 1 97.94 133 GLY A C 1
ATOM 1043 O O . GLY A 1 133 ? 21.703 -14.242 -13.797 1 97.94 133 GLY A O 1
ATOM 1044 N N . LEU A 1 134 ? 20.641 -12.305 -14.211 1 97.5 134 LEU A N 1
ATOM 1045 C CA . LEU A 1 134 ? 21.75 -11.438 -13.828 1 97.5 134 LEU A CA 1
ATOM 1046 C C . LEU A 1 134 ? 21.641 -11.016 -12.367 1 97.5 134 LEU A C 1
ATOM 1048 O O . LEU A 1 134 ? 22.547 -10.375 -11.828 1 97.5 134 LEU A O 1
ATOM 1052 N N . GLY A 1 135 ? 20.531 -11.352 -11.75 1 97.69 135 GLY A N 1
ATOM 1053 C CA . GLY A 1 135 ? 20.328 -11.031 -10.352 1 97.69 135 GLY A CA 1
ATOM 1054 C C . GLY A 1 135 ? 19.625 -9.711 -10.133 1 97.69 135 GLY A C 1
ATOM 1055 O O . GLY A 1 135 ? 19.484 -9.25 -9 1 97.69 135 GLY A O 1
ATOM 1056 N N . ALA A 1 136 ? 19.203 -9.039 -11.211 1 97.69 136 ALA A N 1
ATOM 1057 C CA . ALA A 1 136 ? 18.422 -7.816 -11.062 1 97.69 136 ALA A CA 1
ATOM 1058 C C . ALA A 1 136 ? 17.062 -8.102 -10.43 1 97.69 136 ALA A C 1
ATOM 1060 O O . ALA A 1 136 ? 16.406 -9.086 -10.773 1 97.69 136 ALA A O 1
ATOM 1061 N N . VAL A 1 137 ? 16.672 -7.195 -9.523 1 97.75 137 VAL A N 1
ATOM 1062 C CA . VAL A 1 137 ? 15.453 -7.402 -8.758 1 97.75 137 VAL A CA 1
ATOM 1063 C C . VAL A 1 137 ? 14.445 -6.301 -9.094 1 97.75 137 VAL A C 1
ATOM 1065 O O . VAL A 1 137 ? 14.812 -5.129 -9.219 1 97.75 137 VAL A O 1
ATOM 1068 N N . TRP A 1 138 ? 13.227 -6.695 -9.289 1 97.38 138 TRP A N 1
ATOM 1069 C CA . TRP A 1 138 ? 12.07 -5.805 -9.289 1 97.38 138 TRP A CA 1
ATOM 1070 C C . TRP A 1 138 ? 11.094 -6.191 -8.188 1 97.38 138 TRP A C 1
ATOM 1072 O O . TRP A 1 138 ? 10.617 -7.324 -8.141 1 97.38 138 TRP A O 1
ATOM 1082 N N . ASP A 1 139 ? 10.875 -5.27 -7.219 1 97.06 139 ASP A N 1
ATOM 1083 C CA . ASP A 1 139 ? 9.953 -5.523 -6.113 1 97.06 139 ASP A CA 1
ATOM 1084 C C . ASP A 1 139 ? 8.844 -4.473 -6.07 1 97.06 139 ASP A C 1
ATOM 1086 O O . ASP A 1 139 ? 9.062 -3.318 -6.438 1 97.06 139 ASP A O 1
ATOM 1090 N N . LEU A 1 140 ? 7.656 -4.879 -5.754 1 95.44 140 LEU A N 1
ATOM 1091 C CA . LEU A 1 140 ? 6.516 -3.969 -5.664 1 95.44 140 LEU A CA 1
ATOM 1092 C C . LEU A 1 140 ? 5.418 -4.559 -4.785 1 95.44 140 LEU A C 1
ATOM 1094 O O . LEU A 1 140 ? 5.438 -5.754 -4.477 1 95.44 140 LEU A O 1
ATOM 1098 N N . LEU A 1 141 ? 4.574 -3.697 -4.289 1 96.56 141 LEU A N 1
ATOM 1099 C CA . LEU A 1 141 ? 3.354 -4.023 -3.562 1 96.56 141 LEU A CA 1
ATOM 1100 C C . LEU A 1 141 ? 2.121 -3.727 -4.414 1 96.56 141 LEU A C 1
ATOM 1102 O O . LEU A 1 141 ? 2.018 -2.654 -5.012 1 96.56 141 LEU A O 1
ATOM 1106 N N . LEU A 1 142 ? 1.287 -4.68 -4.535 1 95.88 142 LEU A N 1
ATOM 1107 C CA . LEU A 1 142 ? -0.023 -4.41 -5.113 1 95.88 142 LEU A CA 1
ATOM 1108 C C . LEU A 1 142 ? -1.079 -4.254 -4.027 1 95.88 142 LEU A C 1
ATOM 1110 O O . LEU A 1 142 ? -1.184 -5.098 -3.133 1 95.88 142 LEU A O 1
ATOM 1114 N N . THR A 1 143 ? -1.809 -3.199 -4.113 1 93.62 143 THR A N 1
ATOM 1115 C CA . THR A 1 143 ? -2.826 -2.943 -3.102 1 93.62 143 THR A CA 1
ATOM 1116 C C . THR A 1 143 ? -4.016 -3.881 -3.283 1 93.62 143 THR A C 1
ATOM 1118 O O . THR A 1 143 ? -4.707 -4.207 -2.316 1 93.62 143 THR A O 1
ATOM 1121 N N . LYS A 1 144 ? -4.336 -4.281 -4.461 1 93.25 144 LYS A N 1
ATOM 1122 C CA . LYS A 1 144 ? -5.289 -5.297 -4.902 1 93.25 144 LYS A CA 1
ATOM 1123 C C . LYS A 1 144 ? -5.086 -5.637 -6.379 1 93.25 144 LYS A C 1
ATOM 1125 O O . LYS A 1 144 ? -4.258 -5.02 -7.055 1 93.25 144 LYS A O 1
ATOM 1130 N N . PRO A 1 145 ? -5.777 -6.656 -6.887 1 94.38 145 PRO A N 1
ATOM 1131 C CA . PRO A 1 145 ? -5.566 -7.023 -8.289 1 94.38 145 PRO A CA 1
ATOM 1132 C C . PRO A 1 145 ? -5.922 -5.895 -9.258 1 94.38 145 PRO A C 1
ATOM 1134 O O . PRO A 1 145 ? -6.844 -5.121 -8.992 1 94.38 145 PRO A O 1
ATOM 1137 N N . TYR A 1 146 ? -5.223 -5.898 -10.375 1 90.62 146 TYR A N 1
ATOM 1138 C CA . TYR A 1 146 ? -5.453 -4.891 -11.406 1 90.62 146 TYR A CA 1
ATOM 1139 C C . TYR A 1 146 ? -6.914 -4.879 -11.836 1 90.62 146 TYR A C 1
ATOM 1141 O O . TYR A 1 146 ? -7.492 -3.811 -12.07 1 90.62 146 TYR A O 1
ATOM 1149 N N . ARG A 1 147 ? -7.539 -6.031 -11.961 1 87 147 ARG A N 1
ATOM 1150 C CA . ARG A 1 147 ? -8.922 -6.141 -12.422 1 87 147 ARG A CA 1
ATOM 1151 C C . ARG A 1 147 ? -9.867 -5.383 -11.5 1 87 147 ARG A C 1
ATOM 1153 O O . ARG A 1 147 ? -10.984 -5.043 -11.891 1 87 147 ARG A O 1
ATOM 1160 N N . ASN A 1 148 ? -9.414 -5.203 -10.289 1 89.44 148 ASN A N 1
ATOM 1161 C CA . ASN A 1 148 ? -10.227 -4.492 -9.305 1 89.44 148 ASN A CA 1
ATOM 1162 C C . ASN A 1 148 ? -9.703 -3.078 -9.07 1 89.44 148 ASN A C 1
ATOM 1164 O O . ASN A 1 148 ? -10.039 -2.451 -8.062 1 89.44 148 ASN A O 1
ATOM 1168 N N . GLY A 1 149 ? -8.812 -2.59 -9.906 1 85.5 149 GLY A N 1
ATOM 1169 C CA . GLY A 1 149 ? -8.328 -1.224 -9.812 1 85.5 149 GLY A CA 1
ATOM 1170 C C . GLY A 1 149 ? -7.148 -1.072 -8.867 1 85.5 149 GLY A C 1
ATOM 1171 O O . GLY A 1 149 ? -6.914 0.011 -8.328 1 85.5 149 GLY A O 1
ATOM 1172 N N . GLY A 1 150 ? -6.418 -2.096 -8.648 1 89.25 150 GLY A N 1
ATOM 1173 C CA . GLY A 1 150 ? -5.289 -2.072 -7.727 1 89.25 150 GLY A CA 1
ATOM 1174 C C . GLY A 1 150 ? -4.129 -1.239 -8.234 1 89.25 150 GLY A C 1
ATOM 1175 O O . GLY A 1 150 ? -3.941 -1.092 -9.445 1 89.25 150 GLY A O 1
ATOM 1176 N N . LEU A 1 151 ? -3.381 -0.687 -7.285 1 89.5 151 LEU A N 1
ATOM 1177 C CA . LEU A 1 151 ? -2.16 0.059 -7.57 1 89.5 151 LEU A CA 1
ATOM 1178 C C . LEU A 1 151 ? -0.931 -0.832 -7.422 1 89.5 151 LEU A C 1
ATOM 1180 O O . LEU A 1 151 ? -0.877 -1.68 -6.531 1 89.5 151 LEU A O 1
ATOM 1184 N N . ALA A 1 152 ? -0.018 -0.608 -8.344 1 93.25 152 ALA A N 1
ATOM 1185 C CA . ALA A 1 152 ? 1.319 -1.174 -8.188 1 93.25 152 ALA A CA 1
ATOM 1186 C C . ALA A 1 152 ? 2.279 -0.154 -7.578 1 93.25 152 ALA A C 1
ATOM 1188 O O . ALA A 1 152 ? 2.664 0.815 -8.234 1 93.25 152 ALA A O 1
ATOM 1189 N N . VAL A 1 153 ? 2.617 -0.369 -6.367 1 94.31 153 VAL A N 1
ATOM 1190 C CA . VAL A 1 153 ? 3.48 0.556 -5.641 1 94.31 153 VAL A CA 1
ATOM 1191 C C . VAL A 1 153 ? 4.941 0.167 -5.844 1 94.31 153 VAL A C 1
ATOM 1193 O O . VAL A 1 153 ? 5.461 -0.716 -5.156 1 94.31 153 VAL A O 1
ATOM 1196 N N . MET A 1 154 ? 5.613 0.919 -6.668 1 93.31 154 MET A N 1
ATOM 1197 C CA . MET A 1 154 ? 6.934 0.546 -7.176 1 93.31 154 MET A CA 1
ATOM 1198 C C . MET A 1 154 ? 8.016 0.864 -6.152 1 93.31 154 MET A C 1
ATOM 1200 O O . MET A 1 154 ? 9.117 0.316 -6.223 1 93.31 154 MET A O 1
ATOM 1204 N N . ASN A 1 155 ? 7.773 1.721 -5.281 1 93.88 155 ASN A N 1
ATOM 1205 C CA . ASN A 1 155 ? 8.805 2.072 -4.309 1 93.88 155 ASN A CA 1
ATOM 1206 C C . ASN A 1 155 ? 8.562 1.396 -2.963 1 93.88 155 ASN A C 1
ATOM 1208 O O . ASN A 1 155 ? 9.023 1.88 -1.929 1 93.88 155 ASN A O 1
ATOM 1212 N N . TYR A 1 156 ? 7.742 0.349 -2.984 1 95.75 156 TYR A N 1
ATOM 1213 C CA . TYR A 1 156 ? 7.852 -0.685 -1.962 1 95.75 156 TYR A CA 1
ATOM 1214 C C . TYR A 1 156 ? 9.148 -1.474 -2.123 1 95.75 156 TYR A C 1
ATOM 1216 O O . TYR A 1 156 ? 9.406 -2.039 -3.188 1 95.75 156 TYR A O 1
ATOM 1224 N N . GLU A 1 157 ? 9.945 -1.574 -1.019 1 96 157 GLU A N 1
ATOM 1225 C CA . GLU A 1 157 ? 11.297 -2.082 -1.222 1 96 157 GLU A CA 1
ATOM 1226 C C . GLU A 1 157 ? 11.555 -3.314 -0.359 1 96 157 GLU A C 1
ATOM 1228 O O . GLU A 1 157 ? 11.164 -3.355 0.809 1 96 157 GLU A O 1
ATOM 1233 N N . THR A 1 158 ? 12.227 -4.25 -1.009 1 96.19 158 THR A N 1
ATOM 1234 C CA . THR A 1 158 ? 12.758 -5.391 -0.272 1 96.19 158 THR A CA 1
ATOM 1235 C C . THR A 1 158 ? 14.273 -5.312 -0.167 1 96.19 158 THR A C 1
ATOM 1237 O O . THR A 1 158 ? 14.906 -6.152 0.478 1 96.19 158 THR A O 1
ATOM 1240 N N . VAL A 1 159 ? 14.898 -4.309 -0.827 1 95.25 159 VAL A N 1
ATOM 1241 C CA . VAL A 1 159 ? 16.328 -4.09 -0.746 1 95.25 159 VAL A CA 1
ATOM 1242 C C . VAL A 1 159 ? 16.625 -2.93 0.203 1 95.25 159 VAL A C 1
ATOM 1244 O O . VAL A 1 159 ? 15.758 -2.09 0.453 1 95.25 159 VAL A O 1
ATOM 1247 N N . PRO A 1 160 ? 17.828 -2.875 0.676 1 93.38 160 PRO A N 1
ATOM 1248 C CA . PRO A 1 160 ? 18.109 -1.848 1.683 1 93.38 160 PRO A CA 1
ATOM 1249 C C . PRO A 1 160 ? 18.203 -0.446 1.085 1 93.38 160 PRO A C 1
ATOM 1251 O O . PRO A 1 160 ? 18.719 -0.278 -0.026 1 93.38 160 PRO A O 1
ATOM 1254 N N . PRO A 1 161 ? 17.781 0.582 1.87 1 94.44 161 PRO A N 1
ATOM 1255 C CA . PRO A 1 161 ? 18.094 1.964 1.497 1 94.44 161 PRO A CA 1
ATOM 1256 C C . PRO A 1 161 ? 19.594 2.264 1.528 1 94.44 161 PRO A C 1
ATOM 1258 O O . PRO A 1 161 ? 20.344 1.556 2.195 1 94.44 161 PRO A O 1
ATOM 1261 N N . ALA A 1 162 ? 19.938 3.248 0.732 1 94.75 162 ALA A N 1
ATOM 1262 C CA . ALA A 1 162 ? 21.328 3.684 0.714 1 94.75 162 ALA A CA 1
ATOM 1263 C C . ALA A 1 162 ? 21.703 4.352 2.031 1 94.75 162 ALA A C 1
ATOM 1265 O O . ALA A 1 162 ? 22.891 4.367 2.41 1 94.75 162 ALA A O 1
ATOM 1266 N N . THR A 1 163 ? 20.703 4.922 2.67 1 94.06 163 THR A N 1
ATOM 1267 C CA . THR A 1 163 ? 20.891 5.566 3.965 1 94.06 163 THR A CA 1
ATOM 1268 C C . THR A 1 163 ? 20.828 4.539 5.094 1 94.06 163 THR A C 1
ATOM 1270 O O . THR A 1 163 ? 19.969 3.652 5.082 1 94.06 163 THR A O 1
ATOM 1273 N N . PRO A 1 164 ? 21.781 4.746 6.109 1 94.88 164 PRO A N 1
ATOM 1274 C CA . PRO A 1 164 ? 21.672 3.834 7.246 1 94.88 164 PRO A CA 1
ATOM 1275 C C . PRO A 1 164 ? 20.266 3.779 7.824 1 94.88 164 PRO A C 1
ATOM 1277 O O . PRO A 1 164 ? 19.656 4.824 8.102 1 94.88 164 PRO A O 1
ATOM 1280 N N . THR A 1 165 ? 19.719 2.568 8 1 95.06 165 THR A N 1
ATOM 1281 C CA . THR A 1 165 ? 18.297 2.4 8.258 1 95.06 165 THR A CA 1
ATOM 1282 C C . THR A 1 165 ? 18.078 1.459 9.438 1 95.06 165 THR A C 1
ATOM 1284 O O . THR A 1 165 ? 18.781 0.468 9.602 1 95.06 165 THR A O 1
ATOM 1287 N N . ALA A 1 166 ? 17.047 1.798 10.203 1 94.06 166 ALA A N 1
ATOM 1288 C CA . ALA A 1 166 ? 16.641 0.933 11.312 1 94.06 166 ALA A CA 1
ATOM 1289 C C . ALA A 1 166 ? 16.25 -0.451 10.805 1 94.06 166 ALA A C 1
ATOM 1291 O O . ALA A 1 166 ? 15.516 -0.574 9.82 1 94.06 166 ALA A O 1
ATOM 1292 N N . ARG A 1 167 ? 16.672 -1.493 11.57 1 91.88 167 ARG A N 1
ATOM 1293 C CA . ARG A 1 167 ? 16.391 -2.859 11.133 1 91.88 167 ARG A CA 1
ATOM 1294 C C . ARG A 1 167 ? 15.492 -3.586 12.133 1 91.88 167 ARG A C 1
ATOM 1296 O O . ARG A 1 167 ? 14.938 -4.637 11.812 1 91.88 167 ARG A O 1
ATOM 1303 N N . ASP A 1 168 ? 15.398 -3.016 13.273 1 87.75 168 ASP A N 1
ATOM 1304 C CA . ASP A 1 168 ? 14.609 -3.613 14.344 1 87.75 168 ASP A CA 1
ATOM 1305 C C . ASP A 1 168 ? 13.555 -2.641 14.867 1 87.75 168 ASP A C 1
ATOM 1307 O O . ASP A 1 168 ? 13.359 -1.568 14.289 1 87.75 168 ASP A O 1
ATOM 1311 N N . GLY A 1 169 ? 12.805 -3.158 15.812 1 86.5 169 GLY A N 1
ATOM 1312 C CA . GLY A 1 169 ? 11.758 -2.309 16.359 1 86.5 169 GLY A CA 1
ATOM 1313 C C . GLY A 1 169 ? 10.492 -2.309 15.516 1 86.5 169 GLY A C 1
ATOM 1314 O O . GLY A 1 169 ? 10.359 -3.105 14.586 1 86.5 169 GLY A O 1
ATOM 1315 N N . PRO A 1 170 ? 9.594 -1.381 15.797 1 86.12 170 PRO A N 1
ATOM 1316 C CA . PRO A 1 170 ? 8.281 -1.411 15.156 1 86.12 170 PRO A CA 1
ATOM 1317 C C . PRO A 1 170 ? 8.32 -0.937 13.703 1 86.12 170 PRO A C 1
ATOM 1319 O O . PRO A 1 170 ? 7.43 -1.267 12.914 1 86.12 170 PRO A O 1
ATOM 1322 N N . THR A 1 171 ? 9.375 -0.204 13.328 1 89.69 171 THR A N 1
ATOM 1323 C CA . THR A 1 171 ? 9.398 0.409 12.008 1 89.69 171 THR A CA 1
ATOM 1324 C C . THR A 1 171 ? 10.469 -0.239 11.125 1 89.69 171 THR A C 1
ATOM 1326 O O . THR A 1 171 ? 10.453 -0.077 9.906 1 89.69 171 THR A O 1
ATOM 1329 N N . GLY A 1 172 ? 11.367 -0.965 11.805 1 90.19 172 GLY A N 1
ATOM 1330 C CA . GLY A 1 172 ? 12.516 -1.493 11.094 1 90.19 172 GLY A CA 1
ATOM 1331 C C . GLY A 1 172 ? 12.203 -2.752 10.305 1 90.19 172 GLY A C 1
ATOM 1332 O O . GLY A 1 172 ? 11.25 -3.469 10.617 1 90.19 172 GLY A O 1
ATOM 1333 N N . TRP A 1 173 ? 12.984 -2.963 9.281 1 92.69 173 TRP A N 1
ATOM 1334 C CA . TRP A 1 173 ? 12.891 -4.168 8.461 1 92.69 173 TRP A CA 1
ATOM 1335 C C . TRP A 1 173 ? 14.25 -4.547 7.891 1 92.69 173 TRP A C 1
ATOM 1337 O O . TRP A 1 173 ? 15.094 -3.682 7.648 1 92.69 173 TRP A O 1
ATOM 1347 N N . SER A 1 174 ? 14.453 -5.82 7.777 1 94.94 174 SER A N 1
ATOM 1348 C CA . SER A 1 174 ? 15.688 -6.332 7.188 1 94.94 174 SER A CA 1
ATOM 1349 C C . SER A 1 174 ? 15.516 -6.59 5.695 1 94.94 174 SER A C 1
ATOM 1351 O O . SER A 1 174 ? 14.453 -7.039 5.254 1 94.94 174 SER A O 1
ATOM 1353 N N . PRO A 1 175 ? 16.531 -6.34 4.941 1 95.81 175 PRO A N 1
ATOM 1354 C CA . PRO A 1 175 ? 16.438 -6.539 3.492 1 95.81 175 PRO A CA 1
ATOM 1355 C C . PRO A 1 175 ? 16.359 -8.016 3.104 1 95.81 175 PRO A C 1
ATOM 1357 O O . PRO A 1 175 ? 16.906 -8.867 3.811 1 95.81 175 PRO A O 1
ATOM 1360 N N . MET A 1 176 ? 15.711 -8.242 2.008 1 97.62 176 MET A N 1
ATOM 1361 C CA . MET A 1 176 ? 15.766 -9.555 1.362 1 97.62 176 MET A CA 1
ATOM 1362 C C . MET A 1 176 ? 17.188 -9.859 0.885 1 97.62 176 MET A C 1
ATOM 1364 O O . MET A 1 176 ? 17.891 -8.969 0.411 1 97.62 176 MET A O 1
ATOM 1368 N N . ARG A 1 177 ? 17.625 -11.109 1.094 1 97.94 177 ARG A N 1
ATOM 1369 C CA . ARG A 1 177 ? 18.844 -11.609 0.468 1 97.94 177 ARG A CA 1
ATOM 1370 C C . ARG A 1 177 ? 18.516 -12.539 -0.695 1 97.94 177 ARG A C 1
ATOM 1372 O O . ARG A 1 177 ? 17.547 -13.32 -0.625 1 97.94 177 ARG A O 1
ATOM 1379 N N . HIS A 1 178 ? 19.281 -12.43 -1.754 1 98.38 178 HIS A N 1
ATOM 1380 C CA . HIS A 1 178 ? 19.078 -13.336 -2.879 1 98.38 178 HIS A CA 1
ATOM 1381 C C . HIS A 1 178 ? 20.391 -13.617 -3.598 1 98.38 178 HIS A C 1
ATOM 1383 O O . HIS A 1 178 ? 21.359 -12.859 -3.445 1 98.38 178 HIS A O 1
ATOM 1389 N N . ALA A 1 179 ? 20.422 -14.695 -4.281 1 98.69 179 ALA A N 1
ATOM 1390 C CA . ALA A 1 179 ? 21.562 -15.078 -5.109 1 98.69 179 ALA A CA 1
ATOM 1391 C C . ALA A 1 179 ? 21.109 -15.938 -6.289 1 98.69 179 ALA A C 1
ATOM 1393 O O . ALA A 1 179 ? 20.125 -16.672 -6.191 1 98.69 179 ALA A O 1
ATOM 1394 N N . VAL A 1 180 ? 21.828 -15.781 -7.371 1 98.56 180 VAL A N 1
ATOM 1395 C CA . VAL A 1 180 ? 21.578 -16.531 -8.594 1 98.56 180 VAL A CA 1
ATOM 1396 C C . VAL A 1 180 ? 22.812 -17.344 -8.977 1 98.56 180 VAL A C 1
ATOM 1398 O O . VAL A 1 180 ? 23.938 -16.844 -8.867 1 98.56 180 VAL A O 1
ATOM 1401 N N . LYS A 1 181 ? 22.609 -18.531 -9.336 1 98.44 181 LYS A N 1
ATOM 1402 C CA . LYS A 1 181 ? 23.641 -19.359 -9.93 1 98.44 181 LYS A CA 1
ATOM 1403 C C . LYS A 1 181 ? 23.188 -19.953 -11.266 1 98.44 181 LYS A C 1
ATOM 1405 O O . LYS A 1 181 ? 22.078 -20.484 -11.359 1 98.44 181 LYS A O 1
ATOM 1410 N N . VAL A 1 182 ? 24.062 -19.859 -12.266 1 98.12 182 VAL A N 1
ATOM 1411 C CA . VAL A 1 182 ? 23.719 -20.312 -13.609 1 98.12 182 VAL A CA 1
ATOM 1412 C C . VAL A 1 182 ? 24.625 -21.484 -14 1 98.12 182 VAL A C 1
ATOM 1414 O O . VAL A 1 182 ? 25.844 -21.406 -13.852 1 98.12 182 VAL A O 1
ATOM 1417 N N . GLU A 1 183 ? 24.094 -22.594 -14.352 1 97.5 183 GLU A N 1
ATOM 1418 C CA . GLU A 1 183 ? 24.828 -23.672 -14.992 1 97.5 183 GLU A CA 1
ATOM 1419 C C . GLU A 1 183 ? 25.062 -23.375 -16.469 1 97.5 183 GLU A C 1
ATOM 1421 O O . GLU A 1 183 ? 24.297 -23.812 -17.328 1 97.5 183 GLU A O 1
ATOM 1426 N N . GLY A 1 184 ? 26.078 -22.828 -16.766 1 96.38 184 GLY A N 1
ATOM 1427 C CA . GLY A 1 184 ? 26.391 -22.141 -18 1 96.38 184 GLY A CA 1
ATOM 1428 C C . GLY A 1 184 ? 26.578 -20.641 -17.812 1 96.38 184 GLY A C 1
ATOM 1429 O O . GLY A 1 184 ? 27.234 -20.219 -16.859 1 96.38 184 GLY A O 1
ATOM 1430 N N . ALA A 1 185 ? 26.109 -19.906 -18.828 1 95.31 185 ALA A N 1
ATOM 1431 C CA . ALA A 1 185 ? 26.219 -18.453 -18.734 1 95.31 185 ALA A CA 1
ATOM 1432 C C . ALA A 1 185 ? 25.016 -17.75 -19.344 1 95.31 185 ALA A C 1
ATOM 1434 O O . ALA A 1 185 ? 24.406 -18.266 -20.297 1 95.31 185 ALA A O 1
ATOM 1435 N N . VAL A 1 186 ? 24.672 -16.641 -18.75 1 95.69 186 VAL A N 1
ATOM 1436 C CA . VAL A 1 186 ? 23.609 -15.812 -19.328 1 95.69 186 VAL A CA 1
ATOM 1437 C C . VAL A 1 186 ? 24.047 -15.281 -20.688 1 95.69 186 VAL A C 1
ATOM 1439 O O . VAL A 1 186 ? 25.188 -14.852 -20.859 1 95.69 186 VAL A O 1
ATOM 1442 N N . ASN A 1 187 ? 23.156 -15.32 -21.609 1 94.75 187 ASN A N 1
ATOM 1443 C CA . ASN A 1 187 ? 23.406 -14.805 -22.953 1 94.75 187 ASN A CA 1
ATOM 1444 C C . ASN A 1 187 ? 24.609 -15.492 -23.594 1 94.75 187 ASN A C 1
ATOM 1446 O O . ASN A 1 187 ? 25.484 -14.828 -24.141 1 94.75 187 ASN A O 1
ATOM 1450 N N . SER A 1 188 ? 24.609 -16.75 -23.547 1 94.88 188 SER A N 1
ATOM 1451 C CA . SER A 1 188 ? 25.703 -17.531 -24.141 1 94.88 188 SER A CA 1
ATOM 1452 C C . SER A 1 188 ? 25.219 -18.312 -25.359 1 94.88 188 SER A C 1
ATOM 1454 O O . SER A 1 188 ? 24.203 -18.984 -25.297 1 94.88 188 SER A O 1
ATOM 1456 N N . LYS A 1 189 ? 26.047 -18.266 -26.328 1 93.31 189 LYS A N 1
ATOM 1457 C CA . LYS A 1 189 ? 25.75 -19.031 -27.547 1 93.31 189 LYS A CA 1
ATOM 1458 C C . LYS A 1 189 ? 25.734 -20.531 -27.25 1 93.31 189 LYS A C 1
ATOM 1460 O O . LYS A 1 189 ? 24.953 -21.281 -27.844 1 93.31 189 LYS A O 1
ATOM 1465 N N . ALA A 1 190 ? 26.625 -20.984 -26.375 1 94.38 190 ALA A N 1
ATOM 1466 C CA . ALA A 1 190 ? 26.719 -22.391 -25.984 1 94.38 190 ALA A CA 1
ATOM 1467 C C . ALA A 1 190 ? 25.469 -22.828 -25.234 1 94.38 190 ALA A C 1
ATOM 1469 O O . ALA A 1 190 ? 25.219 -24.031 -25.078 1 94.38 190 ALA A O 1
ATOM 1470 N N . GLY A 1 191 ? 24.703 -21.859 -24.781 1 92 191 GLY A N 1
ATOM 1471 C CA . GLY A 1 191 ? 23.469 -22.156 -24.078 1 92 191 GLY A CA 1
ATOM 1472 C C . GLY A 1 191 ? 23.672 -22.344 -22.578 1 92 191 GLY A C 1
ATOM 1473 O O . GLY A 1 191 ? 24.75 -22.062 -22.062 1 92 191 GLY A O 1
ATOM 1474 N N . THR A 1 192 ? 22.578 -22.562 -21.891 1 94.69 192 THR A N 1
ATOM 1475 C CA . THR A 1 192 ? 22.531 -22.797 -20.453 1 94.69 192 THR A CA 1
ATOM 1476 C C . THR A 1 192 ? 21.719 -24.062 -20.125 1 94.69 192 THR A C 1
ATOM 1478 O O . THR A 1 192 ? 20.797 -24.422 -20.875 1 94.69 192 THR A O 1
ATOM 1481 N N . LYS A 1 193 ? 22.188 -24.781 -19.141 1 96.19 193 LYS A N 1
ATOM 1482 C CA . LYS A 1 193 ? 21.391 -25.922 -18.719 1 96.19 193 LYS A CA 1
ATOM 1483 C C . LYS A 1 193 ? 20.266 -25.5 -17.781 1 96.19 193 LYS A C 1
ATOM 1485 O O . LYS A 1 193 ? 19.094 -25.828 -18.031 1 96.19 193 LYS A O 1
ATOM 1490 N N . ALA A 1 194 ? 20.641 -24.859 -16.719 1 97.94 194 ALA A N 1
ATOM 1491 C CA . ALA A 1 194 ? 19.672 -24.406 -15.734 1 97.94 194 ALA A CA 1
ATOM 1492 C C . ALA A 1 194 ? 20.203 -23.188 -14.969 1 97.94 194 ALA A C 1
ATOM 1494 O O . ALA A 1 194 ? 21.391 -22.859 -15.062 1 97.94 194 ALA A O 1
ATOM 1495 N N . TRP A 1 195 ? 19.312 -22.516 -14.352 1 98.44 195 TRP A N 1
ATOM 1496 C CA . TRP A 1 195 ? 19.703 -21.484 -13.398 1 98.44 195 TRP A CA 1
ATOM 1497 C C . TRP A 1 195 ? 18.875 -21.594 -12.117 1 98.44 195 TRP A C 1
ATOM 1499 O O . TRP A 1 195 ? 17.797 -22.188 -12.117 1 98.44 195 TRP A O 1
ATOM 1509 N N . GLN A 1 196 ? 19.484 -21.141 -11.055 1 98.69 196 GLN A N 1
ATOM 1510 C CA . GLN A 1 196 ? 18.922 -21.281 -9.719 1 98.69 196 GLN A CA 1
ATOM 1511 C C . GLN A 1 196 ? 18.828 -19.938 -9.016 1 98.69 196 GLN A C 1
ATOM 1513 O O . GLN A 1 196 ? 19.672 -19.062 -9.227 1 98.69 196 GLN A O 1
ATOM 1518 N N . VAL A 1 197 ? 17.797 -19.766 -8.289 1 98.81 197 VAL A N 1
ATOM 1519 C CA . VAL A 1 197 ? 17.594 -18.594 -7.441 1 98.81 197 VAL A CA 1
ATOM 1520 C C . VAL A 1 197 ? 17.406 -19.031 -5.992 1 98.81 197 VAL A C 1
ATOM 1522 O O . VAL A 1 197 ? 16.656 -19.969 -5.715 1 98.81 197 VAL A O 1
ATOM 1525 N N . GLU A 1 198 ? 18.125 -18.422 -5.133 1 98.62 198 GLU A N 1
ATOM 1526 C CA . GLU A 1 198 ? 17.953 -18.531 -3.688 1 98.62 198 GLU A CA 1
ATOM 1527 C C . GLU A 1 198 ? 17.531 -17.203 -3.078 1 98.62 198 GLU A C 1
ATOM 1529 O O . GLU A 1 198 ? 18.125 -16.156 -3.391 1 98.62 198 GLU A O 1
ATOM 1534 N N . MET A 1 199 ? 16.5 -17.266 -2.223 1 98.62 199 MET A N 1
ATOM 1535 C CA . MET A 1 199 ? 16.031 -16.047 -1.579 1 98.62 199 MET A CA 1
ATOM 1536 C C . MET A 1 199 ? 15.766 -16.281 -0.097 1 98.62 199 MET A C 1
ATOM 1538 O O . MET A 1 199 ? 15.273 -17.344 0.288 1 98.62 199 MET A O 1
ATOM 1542 N N . ALA A 1 200 ? 16.078 -15.367 0.723 1 98.75 200 ALA A N 1
ATOM 1543 C CA . ALA A 1 200 ? 15.594 -15.234 2.096 1 98.75 200 ALA A CA 1
ATOM 1544 C C . ALA A 1 200 ? 14.742 -13.977 2.258 1 98.75 200 ALA A C 1
ATOM 1546 O O . ALA A 1 200 ? 15.234 -12.859 2.096 1 98.75 200 ALA A O 1
ATOM 1547 N N . LEU A 1 201 ? 13.531 -14.148 2.523 1 98.44 201 LEU A N 1
ATOM 1548 C CA . LEU A 1 201 ? 12.586 -13.055 2.742 1 98.44 201 LEU A CA 1
ATOM 1549 C C . LEU A 1 201 ? 12.305 -12.867 4.23 1 98.44 201 LEU A C 1
ATOM 1551 O O . LEU A 1 201 ? 11.547 -13.633 4.824 1 98.44 201 LEU A O 1
ATOM 1555 N N . PRO A 1 202 ? 12.836 -11.867 4.844 1 97.75 202 PRO A N 1
ATOM 1556 C CA . PRO A 1 202 ? 12.656 -11.68 6.289 1 97.75 202 PRO A CA 1
ATOM 1557 C C . PRO A 1 202 ? 11.211 -11.422 6.68 1 97.75 202 PRO A C 1
ATOM 1559 O O . PRO A 1 202 ? 10.484 -10.719 5.965 1 97.75 202 PRO A O 1
ATOM 1562 N N . TRP A 1 203 ? 10.859 -11.969 7.887 1 96.56 203 TRP A N 1
ATOM 1563 C CA . TRP A 1 203 ? 9.516 -11.727 8.414 1 96.56 203 TRP A CA 1
ATOM 1564 C C . TRP A 1 203 ? 9.297 -10.242 8.68 1 96.56 203 TRP A C 1
ATOM 1566 O O . TRP A 1 203 ? 8.188 -9.727 8.5 1 96.56 203 TRP A O 1
ATOM 1576 N N . SER A 1 204 ? 10.359 -9.508 9.055 1 93.81 204 SER A N 1
ATOM 1577 C CA . SER A 1 204 ? 10.273 -8.078 9.328 1 93.81 204 SER A CA 1
ATOM 1578 C C . SER A 1 204 ? 9.914 -7.293 8.07 1 93.81 204 SER A C 1
ATOM 1580 O O . SER A 1 204 ? 9.281 -6.234 8.156 1 93.81 204 SER A O 1
ATOM 1582 N N . THR A 1 205 ? 10.281 -7.777 6.914 1 93.38 205 THR A N 1
ATOM 1583 C CA . THR A 1 205 ? 9.93 -7.18 5.633 1 93.38 205 THR A CA 1
ATOM 1584 C C . THR A 1 205 ? 8.477 -7.473 5.273 1 93.38 205 THR A C 1
ATOM 1586 O O . THR A 1 205 ? 7.766 -6.598 4.77 1 93.38 205 THR A O 1
ATOM 1589 N N . LEU A 1 206 ? 8 -8.609 5.633 1 94.31 206 LEU A N 1
ATOM 1590 C CA . LEU A 1 206 ? 6.676 -9.078 5.234 1 94.31 206 LEU A CA 1
ATOM 1591 C C . LEU A 1 206 ? 5.625 -8.656 6.254 1 94.31 206 LEU A C 1
ATOM 1593 O O . LEU A 1 206 ? 4.434 -8.609 5.938 1 94.31 206 LEU A O 1
ATOM 1597 N N . ARG A 1 207 ? 6.016 -8.32 7.391 1 92.31 207 ARG A N 1
ATOM 1598 C CA . ARG A 1 207 ? 5.09 -8.141 8.508 1 92.31 207 ARG A CA 1
ATOM 1599 C C . ARG A 1 207 ? 4.141 -6.973 8.25 1 92.31 207 ARG A C 1
ATOM 1601 O O . ARG A 1 207 ? 2.98 -7.008 8.664 1 92.31 207 ARG A O 1
ATOM 1608 N N . HIS A 1 208 ? 4.578 -6.035 7.543 1 86.94 208 HIS A N 1
ATOM 1609 C CA . HIS A 1 208 ? 3.793 -4.812 7.422 1 86.94 208 HIS A CA 1
ATOM 1610 C C . HIS A 1 208 ? 2.627 -5.004 6.457 1 86.94 208 HIS A C 1
ATOM 1612 O O . HIS A 1 208 ? 1.695 -4.195 6.434 1 86.94 208 HIS A O 1
ATOM 1618 N N . ILE A 1 209 ? 2.66 -6.051 5.652 1 90.31 209 ILE A N 1
ATOM 1619 C CA . ILE A 1 209 ? 1.551 -6.297 4.738 1 90.31 209 ILE A CA 1
ATOM 1620 C C . ILE A 1 209 ? 0.885 -7.625 5.082 1 90.31 209 ILE A C 1
ATOM 1622 O O . ILE A 1 209 ? -0.031 -8.07 4.383 1 90.31 209 ILE A O 1
ATOM 1626 N N . ALA A 1 210 ? 1.351 -8.297 6.133 1 89.31 210 ALA A N 1
ATOM 1627 C CA . ALA A 1 210 ? 0.938 -9.672 6.387 1 89.31 210 ALA A CA 1
ATOM 1628 C C . ALA A 1 210 ? -0.488 -9.727 6.926 1 89.31 210 ALA A C 1
ATOM 1630 O O . ALA A 1 210 ? -1.249 -10.641 6.594 1 89.31 210 ALA A O 1
ATOM 1631 N N . GLY A 1 211 ? -0.826 -8.711 7.742 1 79.31 211 GLY A N 1
ATOM 1632 C CA . GLY A 1 211 ? -2.115 -8.758 8.414 1 79.31 211 GLY A CA 1
ATOM 1633 C C . GLY A 1 211 ? -2.258 -9.93 9.359 1 79.31 211 GLY A C 1
ATOM 1634 O O . GLY A 1 211 ? -3.371 -10.297 9.742 1 79.31 211 GLY A O 1
ATOM 1635 N N . ARG A 1 212 ? -1.235 -10.648 9.562 1 84 212 ARG A N 1
ATOM 1636 C CA . ARG A 1 212 ? -1.175 -11.797 10.469 1 84 212 ARG A CA 1
ATOM 1637 C C . ARG A 1 212 ? 0.154 -11.836 11.211 1 84 212 ARG A C 1
ATOM 1639 O O . ARG A 1 212 ? 1.062 -11.055 10.914 1 84 212 ARG A O 1
ATOM 1646 N N . ARG A 1 213 ? 0.261 -12.711 12.047 1 84.44 213 ARG A N 1
ATOM 1647 C CA . ARG A 1 213 ? 1.453 -12.859 12.875 1 84.44 213 ARG A CA 1
ATOM 1648 C C . ARG A 1 213 ? 2.66 -13.25 12.031 1 84.44 213 ARG A C 1
ATOM 1650 O O . ARG A 1 213 ? 2.553 -14.102 11.141 1 84.44 213 ARG A O 1
ATOM 1657 N N . THR A 1 214 ? 3.738 -12.68 12.281 1 90 214 THR A N 1
ATOM 1658 C CA . THR A 1 214 ? 5.035 -13.031 11.703 1 90 214 THR A CA 1
ATOM 1659 C C . THR A 1 214 ? 6.09 -13.164 12.797 1 90 214 THR A C 1
ATOM 1661 O O . THR A 1 214 ? 6.172 -12.32 13.703 1 90 214 THR A O 1
ATOM 1664 N N . PRO A 1 215 ? 6.867 -14.156 12.914 1 93.75 215 PRO A N 1
ATOM 1665 C CA . PRO A 1 215 ? 6.77 -15.336 12.047 1 93.75 215 PRO A CA 1
ATOM 1666 C C . PRO A 1 215 ? 5.488 -16.125 12.281 1 93.75 215 PRO A C 1
ATOM 1668 O O . PRO A 1 215 ? 4.84 -15.977 13.32 1 93.75 215 PRO A O 1
ATOM 1671 N N . PRO A 1 216 ? 5.152 -16.922 11.258 1 93.25 216 PRO A N 1
ATOM 1672 C CA . PRO A 1 216 ? 3.98 -17.797 11.414 1 93.25 216 PRO A CA 1
ATOM 1673 C C . PRO A 1 216 ? 4.168 -18.844 12.508 1 93.25 216 PRO A C 1
ATOM 1675 O O . PRO A 1 216 ? 5.273 -19.016 13.031 1 93.25 216 PRO A O 1
ATOM 1678 N N . ARG A 1 217 ? 3.061 -19.484 12.906 1 91.81 217 ARG A N 1
ATOM 1679 C CA . ARG A 1 217 ? 3.074 -20.656 13.773 1 91.81 217 ARG A CA 1
ATOM 1680 C C . ARG A 1 217 ? 2.914 -21.938 12.961 1 91.81 217 ARG A C 1
ATOM 1682 O O . ARG A 1 217 ? 2.496 -21.891 11.797 1 91.81 217 ARG A O 1
ATOM 1689 N N . SER A 1 218 ? 3.299 -23.047 13.594 1 93.25 218 SER A N 1
ATOM 1690 C CA . SER A 1 218 ? 3.082 -24.344 12.961 1 93.25 218 SER A CA 1
ATOM 1691 C C . SER A 1 218 ? 1.619 -24.531 12.57 1 93.25 218 SER A C 1
ATOM 1693 O O . SER A 1 218 ? 0.722 -24.25 13.375 1 93.25 218 SER A O 1
ATOM 1695 N N . GLY A 1 219 ? 1.422 -24.891 11.359 1 91.88 219 GLY A N 1
ATOM 1696 C CA . GLY A 1 219 ? 0.071 -25.109 10.875 1 91.88 219 GLY A CA 1
ATOM 1697 C C . GLY A 1 219 ? -0.492 -23.938 10.102 1 91.88 219 GLY A C 1
ATOM 1698 O O . GLY A 1 219 ? -1.465 -24.078 9.359 1 91.88 219 GLY A O 1
ATOM 1699 N N . ASP A 1 220 ? 0.096 -22.734 10.328 1 93.12 220 ASP A N 1
ATOM 1700 C CA . ASP A 1 220 ? -0.342 -21.594 9.547 1 93.12 220 ASP A CA 1
ATOM 1701 C C . ASP A 1 220 ? -0.094 -21.812 8.055 1 93.12 220 ASP A C 1
ATOM 1703 O O . ASP A 1 220 ? 0.806 -22.562 7.676 1 93.12 220 ASP A O 1
ATOM 1707 N N . ALA A 1 221 ? -0.921 -21.156 7.199 1 94.81 221 ALA A N 1
ATOM 1708 C CA . ALA A 1 221 ? -0.74 -21.234 5.75 1 94.81 221 ALA A CA 1
ATOM 1709 C C . ALA A 1 221 ? -0.852 -19.844 5.117 1 94.81 221 ALA A C 1
ATOM 1711 O O . ALA A 1 221 ? -1.706 -19.047 5.508 1 94.81 221 ALA A O 1
ATOM 1712 N N . TRP A 1 222 ? 0.038 -19.516 4.281 1 96.81 222 TRP A N 1
ATOM 1713 C CA . TRP A 1 222 ? 0.017 -18.297 3.49 1 96.81 222 TRP A CA 1
ATOM 1714 C C . TRP A 1 222 ? -0.227 -18.594 2.016 1 96.81 222 TRP A C 1
ATOM 1716 O O . TRP A 1 222 ? 0.129 -19.672 1.532 1 96.81 222 TRP A O 1
ATOM 1726 N N . ARG A 1 223 ? -0.908 -17.656 1.319 1 98.12 223 ARG A N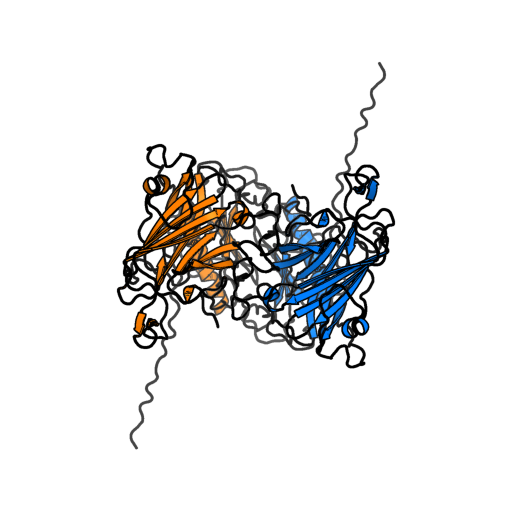 1
ATOM 1727 C CA . ARG A 1 223 ? -1.01 -17.766 -0.133 1 98.12 223 ARG A CA 1
ATOM 1728 C C . ARG A 1 223 ? 0.288 -17.328 -0.803 1 98.12 223 ARG A C 1
ATOM 1730 O O . ARG A 1 223 ? 0.838 -16.266 -0.473 1 98.12 223 ARG A O 1
ATOM 1737 N N . ILE A 1 224 ? 0.776 -18.156 -1.707 1 98.81 224 ILE A N 1
ATOM 1738 C CA . ILE A 1 224 ? 2.045 -17.891 -2.379 1 98.81 224 ILE A CA 1
ATOM 1739 C C . ILE A 1 224 ? 2.029 -18.516 -3.773 1 98.81 224 ILE A C 1
ATOM 1741 O O . ILE A 1 224 ? 1.337 -19.5 -4.012 1 98.81 224 ILE A O 1
ATOM 1745 N N . ASN A 1 225 ? 2.664 -17.875 -4.723 1 98.88 225 ASN A N 1
ATOM 1746 C CA . ASN A 1 225 ? 2.85 -18.484 -6.039 1 98.88 225 ASN A CA 1
ATOM 1747 C C . ASN A 1 225 ? 4.164 -18.047 -6.676 1 98.88 225 ASN A C 1
ATOM 1749 O O . ASN A 1 225 ? 4.848 -17.156 -6.152 1 98.88 225 ASN A O 1
ATOM 1753 N N . PHE A 1 226 ? 4.496 -18.719 -7.715 1 98.88 226 PHE A N 1
ATOM 1754 C CA . PHE A 1 226 ? 5.746 -18.516 -8.438 1 98.88 226 PHE A CA 1
ATOM 1755 C C . PHE A 1 226 ? 5.512 -18.531 -9.945 1 98.88 226 PHE A C 1
ATOM 1757 O O . PHE A 1 226 ? 4.66 -19.266 -10.438 1 98.88 226 PHE A O 1
ATOM 1764 N N . SER A 1 227 ? 6.258 -17.734 -10.609 1 98.5 227 SER A N 1
ATOM 1765 C CA . SER A 1 227 ? 6.203 -17.688 -12.062 1 98.5 227 SER A CA 1
ATOM 1766 C C . SER A 1 227 ? 7.605 -17.656 -12.672 1 98.5 227 SER A C 1
ATOM 1768 O O . SER A 1 227 ? 8.484 -16.969 -12.164 1 98.5 227 SER A O 1
ATOM 1770 N N . ASN A 1 228 ? 7.852 -18.5 -13.602 1 98.19 228 ASN A N 1
ATOM 1771 C CA . ASN A 1 228 ? 8.977 -18.422 -14.523 1 98.19 228 ASN A CA 1
ATOM 1772 C C . ASN A 1 228 ? 8.547 -17.891 -15.891 1 98.19 228 ASN A C 1
ATOM 1774 O O . ASN A 1 228 ? 7.883 -18.594 -16.656 1 98.19 228 ASN A O 1
ATOM 1778 N N . VAL A 1 229 ? 8.883 -16.672 -16.141 1 97.12 229 VAL A N 1
ATOM 1779 C CA . VAL A 1 229 ? 8.531 -16.047 -17.406 1 97.12 229 VAL A CA 1
ATOM 1780 C C . VAL A 1 229 ? 9.609 -16.344 -18.453 1 97.12 229 VAL A C 1
ATOM 1782 O O . VAL A 1 229 ? 10.797 -16.125 -18.203 1 97.12 229 VAL A O 1
ATOM 1785 N N . MET A 1 230 ? 9.172 -16.828 -19.594 1 95.94 230 MET A N 1
ATOM 1786 C CA . MET A 1 230 ? 10.109 -17.188 -20.656 1 95.94 230 MET A CA 1
ATOM 1787 C C . MET A 1 230 ? 9.656 -16.594 -22 1 95.94 230 MET A C 1
ATOM 1789 O O . MET A 1 230 ? 8.516 -16.141 -22.125 1 95.94 230 MET A O 1
ATOM 1793 N N . TRP A 1 231 ? 10.57 -16.609 -22.922 1 95.25 231 TRP A N 1
ATOM 1794 C CA . TRP A 1 231 ? 10.367 -16.031 -24.25 1 95.25 231 TRP A CA 1
ATOM 1795 C C . TRP A 1 231 ? 10.984 -16.922 -25.328 1 95.25 231 TRP A C 1
ATOM 1797 O O . TRP A 1 231 ? 11.938 -17.656 -25.062 1 95.25 231 TRP A O 1
ATOM 1807 N N . THR A 1 232 ? 10.367 -16.828 -26.516 1 95.12 232 THR A N 1
ATOM 1808 C CA . THR A 1 232 ? 11.062 -17.391 -27.672 1 95.12 232 THR A CA 1
ATOM 1809 C C . THR A 1 232 ? 12.195 -16.469 -28.125 1 95.12 232 THR A C 1
ATOM 1811 O O . THR A 1 232 ? 11.969 -15.273 -28.359 1 95.12 232 THR A O 1
ATOM 1814 N N . VAL A 1 233 ? 13.414 -17.078 -28.156 1 95.88 233 VAL A N 1
ATOM 1815 C CA . VAL A 1 233 ? 14.555 -16.234 -28.484 1 95.88 233 VAL A CA 1
ATOM 1816 C C . VAL A 1 233 ? 15.43 -16.938 -29.531 1 95.88 233 VAL A C 1
ATOM 1818 O O . VAL A 1 233 ? 15.336 -18.156 -29.703 1 95.88 233 VAL A O 1
ATOM 1821 N N . LYS A 1 234 ? 16.172 -16.141 -30.25 1 95.31 234 LYS A N 1
ATOM 1822 C CA . LYS A 1 234 ? 17.156 -16.609 -31.203 1 95.31 234 LYS A CA 1
ATOM 1823 C C . LYS A 1 234 ? 18.5 -15.891 -31.016 1 95.31 234 LYS A C 1
ATOM 1825 O O . LYS A 1 234 ? 18.516 -14.727 -30.625 1 95.31 234 LYS A O 1
ATOM 1830 N N . TRP A 1 235 ? 19.531 -16.641 -31.297 1 95.12 235 TRP A N 1
ATOM 1831 C CA . TRP A 1 235 ? 20.859 -16.031 -31.172 1 95.12 235 TRP A CA 1
ATOM 1832 C C . TRP A 1 235 ? 21.094 -15 -32.281 1 95.12 235 TRP A C 1
ATOM 1834 O O . TRP A 1 235 ? 20.922 -15.297 -33.469 1 95.12 235 TRP A O 1
ATOM 1844 N N . ASP A 1 236 ? 21.375 -13.836 -31.859 1 93.56 236 ASP A N 1
ATOM 1845 C CA . ASP A 1 236 ? 21.812 -12.773 -32.75 1 93.56 236 ASP A CA 1
ATOM 1846 C C . ASP A 1 236 ? 23.328 -12.672 -32.781 1 93.56 236 ASP A C 1
ATOM 1848 O O . ASP A 1 236 ? 23.938 -12.078 -31.891 1 93.56 236 ASP A O 1
ATOM 1852 N N . ALA A 1 237 ? 23.828 -13.102 -33.781 1 91.81 237 ALA A N 1
ATOM 1853 C CA . ALA A 1 237 ? 25.281 -13.195 -33.906 1 91.81 237 ALA A CA 1
ATOM 1854 C C . ALA A 1 237 ? 25.922 -11.812 -33.906 1 91.81 237 ALA A C 1
ATOM 1856 O O . ALA A 1 237 ? 27.016 -11.617 -33.375 1 91.81 237 ALA A O 1
ATOM 1857 N N . LYS A 1 238 ? 25.281 -10.891 -34.531 1 92.88 238 LYS A N 1
ATOM 1858 C CA . LYS A 1 238 ? 25.812 -9.531 -34.625 1 92.88 238 LYS A CA 1
ATOM 1859 C C . LYS A 1 238 ? 25.828 -8.844 -33.281 1 92.88 238 LYS A C 1
ATOM 1861 O O . LYS A 1 238 ? 26.812 -8.188 -32.938 1 92.88 238 LYS A O 1
ATOM 1866 N N . ALA A 1 239 ? 24.812 -9.117 -32.5 1 89.5 239 ALA A N 1
ATOM 1867 C CA . ALA A 1 239 ? 24.688 -8.453 -31.203 1 89.5 239 ALA A CA 1
ATOM 1868 C C . ALA A 1 239 ? 25.359 -9.266 -30.094 1 89.5 239 ALA A C 1
ATOM 1870 O O . ALA A 1 239 ? 25.609 -8.75 -29 1 89.5 239 ALA A O 1
ATOM 1871 N N . GLY A 1 240 ? 25.734 -10.508 -30.391 1 89.31 240 GLY A N 1
ATOM 1872 C CA . GLY A 1 240 ? 26.359 -11.375 -29.406 1 89.31 240 GLY A CA 1
ATOM 1873 C C . GLY A 1 240 ? 25.453 -11.703 -28.234 1 89.31 240 GLY A C 1
ATOM 1874 O O . GLY A 1 240 ? 25.906 -11.758 -27.094 1 89.31 240 GLY A O 1
ATOM 1875 N N . ARG A 1 241 ? 24.141 -11.773 -28.484 1 89.5 241 ARG A N 1
ATOM 1876 C CA . ARG A 1 241 ? 23.172 -12.078 -27.453 1 89.5 241 ARG A CA 1
ATOM 1877 C C . ARG A 1 241 ? 21.891 -12.656 -28.062 1 89.5 241 ARG A C 1
ATOM 1879 O O . ARG A 1 241 ? 21.719 -12.656 -29.281 1 89.5 241 ARG A O 1
ATOM 1886 N N . TYR A 1 242 ? 21.062 -13.219 -27.234 1 94.81 242 TYR A N 1
ATOM 1887 C CA . TYR A 1 242 ? 19.75 -13.672 -27.672 1 94.81 242 TYR A CA 1
ATOM 1888 C C . TYR A 1 242 ? 18.812 -12.484 -27.875 1 94.81 242 TYR A C 1
ATOM 1890 O O . TYR A 1 242 ? 18.906 -11.484 -27.156 1 94.81 242 TYR A O 1
ATOM 1898 N N . ALA A 1 243 ? 17.953 -12.617 -28.859 1 94.75 243 ALA A N 1
ATOM 1899 C CA . ALA A 1 243 ? 16.875 -11.664 -29.094 1 94.75 243 ALA A CA 1
ATOM 1900 C C . ALA A 1 243 ? 15.531 -12.367 -29.25 1 94.75 243 ALA A C 1
ATOM 1902 O O . ALA A 1 243 ? 15.461 -13.477 -29.797 1 94.75 243 ALA A O 1
ATOM 1903 N N . LYS A 1 244 ? 14.547 -11.711 -28.734 1 95.31 244 LYS A N 1
ATOM 1904 C CA . LYS A 1 244 ? 13.211 -12.266 -28.906 1 95.31 244 LYS A CA 1
ATOM 1905 C C . LYS A 1 244 ? 12.867 -12.422 -30.391 1 95.31 244 LYS A C 1
ATOM 1907 O O . LYS A 1 244 ? 13.102 -11.508 -31.188 1 95.31 244 LYS A O 1
ATOM 1912 N N . ASP A 1 245 ? 12.312 -13.523 -30.703 1 94.69 245 ASP A N 1
ATOM 1913 C CA . ASP A 1 245 ? 11.922 -13.828 -32.094 1 94.69 245 ASP A CA 1
ATOM 1914 C C . ASP A 1 245 ? 10.641 -14.656 -32.125 1 94.69 245 ASP A C 1
ATOM 1916 O O . ASP A 1 245 ? 10.664 -15.859 -31.828 1 94.69 245 ASP A O 1
ATOM 1920 N N . PRO A 1 246 ? 9.594 -14.086 -32.469 1 95.25 246 PRO A N 1
ATOM 1921 C CA . PRO A 1 246 ? 9.438 -12.734 -33 1 95.25 246 PRO A CA 1
ATOM 1922 C C . PRO A 1 246 ? 9.508 -11.664 -31.922 1 95.25 246 PRO A C 1
ATOM 1924 O O . PRO A 1 246 ? 9.281 -11.953 -30.75 1 95.25 246 PRO A O 1
ATOM 1927 N N . PRO A 1 247 ? 9.75 -10.406 -32.344 1 91.5 247 PRO A N 1
ATOM 1928 C CA . PRO A 1 247 ? 9.922 -9.344 -31.344 1 91.5 247 PRO A CA 1
ATOM 1929 C C . PRO A 1 247 ? 8.641 -9.031 -30.578 1 91.5 247 PRO A C 1
ATOM 1931 O O . PRO A 1 247 ? 8.68 -8.703 -29.391 1 91.5 247 PRO A O 1
ATOM 1934 N N . ASN A 1 248 ? 7.531 -9.055 -31.312 1 91.38 248 ASN A N 1
ATOM 1935 C CA . ASN A 1 248 ? 6.25 -8.773 -30.672 1 91.38 248 ASN A CA 1
ATOM 1936 C C . ASN A 1 248 ? 5.551 -10.055 -30.234 1 91.38 248 ASN A C 1
ATOM 1938 O O . ASN A 1 248 ? 4.719 -10.602 -30.953 1 91.38 248 ASN A O 1
ATOM 1942 N N . GLN A 1 249 ? 6.043 -10.703 -29.297 1 92.62 249 GLN A N 1
ATOM 1943 C CA . GLN A 1 249 ? 5.461 -11.93 -28.766 1 92.62 249 GLN A CA 1
ATOM 1944 C C . GLN A 1 249 ? 4.926 -11.719 -27.344 1 92.62 249 GLN A C 1
ATOM 1946 O O . GLN A 1 249 ? 5.301 -10.758 -26.672 1 92.62 249 GLN A O 1
ATOM 1951 N N . GLU A 1 250 ? 3.998 -12.547 -26.969 1 91.56 250 GLU A N 1
ATOM 1952 C CA . GLU A 1 250 ? 3.578 -12.602 -25.578 1 91.56 250 GLU A CA 1
ATOM 1953 C C . GLU A 1 250 ? 4.453 -13.562 -24.766 1 91.56 250 GLU A C 1
ATOM 1955 O O . GLU A 1 250 ? 4.957 -14.547 -25.312 1 91.56 250 GLU A O 1
ATOM 1960 N N . PRO A 1 251 ? 4.602 -13.273 -23.547 1 93.75 251 PRO A N 1
ATOM 1961 C CA . PRO A 1 251 ? 5.426 -14.172 -22.734 1 93.75 251 PRO A CA 1
ATOM 1962 C C . PRO A 1 251 ? 4.742 -15.508 -22.453 1 93.75 251 PRO A C 1
ATOM 1964 O O . PRO A 1 251 ? 3.51 -15.602 -22.5 1 93.75 251 PRO A O 1
ATOM 1967 N N . TYR A 1 252 ? 5.625 -16.469 -22.25 1 93.75 252 TYR A N 1
ATOM 1968 C CA . TYR A 1 252 ? 5.164 -17.688 -21.578 1 93.75 252 TYR A CA 1
ATOM 1969 C C . TYR A 1 252 ? 5.227 -17.547 -20.062 1 93.75 252 TYR A C 1
ATOM 1971 O O . TYR A 1 252 ? 6.27 -17.188 -19.516 1 93.75 252 TYR A O 1
ATOM 1979 N N . ASN A 1 253 ? 4.152 -17.781 -19.453 1 95.81 253 ASN A N 1
ATOM 1980 C CA . ASN A 1 253 ? 4.105 -17.781 -17.984 1 95.81 253 ASN A CA 1
ATOM 1981 C C . ASN A 1 253 ? 3.943 -19.188 -17.438 1 95.81 253 ASN A C 1
ATOM 1983 O O . ASN A 1 253 ? 2.859 -19.766 -17.516 1 95.81 253 ASN A O 1
ATOM 1987 N N . PHE A 1 254 ? 4.977 -19.719 -16.984 1 97.62 254 PHE A N 1
ATOM 1988 C CA . PHE A 1 254 ? 4.914 -21.016 -16.312 1 97.62 254 PHE A CA 1
ATOM 1989 C C . PHE A 1 254 ? 4.875 -20.828 -14.797 1 97.62 254 PHE A C 1
ATOM 1991 O O . PHE A 1 254 ? 5.77 -20.203 -14.219 1 97.62 254 PHE A O 1
ATOM 1998 N N . VAL A 1 255 ? 3.812 -21.344 -14.141 1 98.44 255 VAL A N 1
ATOM 1999 C CA . VAL A 1 255 ? 3.555 -21.031 -12.734 1 98.44 255 VAL A CA 1
ATOM 2000 C C . VAL A 1 255 ? 3.471 -22.328 -11.93 1 98.44 255 VAL A C 1
ATOM 2002 O O . VAL A 1 255 ? 3.223 -23.406 -12.484 1 98.44 255 VAL A O 1
ATOM 2005 N N . TRP A 1 256 ? 3.732 -22.203 -10.625 1 98.62 256 TRP A N 1
ATOM 2006 C CA . TRP A 1 256 ? 3.596 -23.359 -9.742 1 98.62 256 TRP A CA 1
ATOM 2007 C C . TRP A 1 256 ? 2.133 -23.75 -9.594 1 98.62 256 TRP A C 1
ATOM 2009 O O . TRP A 1 256 ? 1.761 -24.891 -9.898 1 98.62 256 TRP A O 1
ATOM 2019 N N . SER A 1 257 ? 1.312 -22.844 -9.211 1 98.38 257 SER A N 1
ATOM 2020 C CA . SER A 1 257 ? -0.129 -23.062 -9.117 1 98.38 257 SER A CA 1
ATOM 2021 C C . SER A 1 257 ? -0.874 -22.266 -10.188 1 98.38 257 SER A C 1
ATOM 2023 O O . SER A 1 257 ? -0.847 -21.031 -10.195 1 98.38 257 SER A O 1
ATOM 2025 N N . PRO A 1 258 ? -1.63 -22.891 -11.078 1 97.31 258 PRO A N 1
ATOM 2026 C CA . PRO A 1 258 ? -2.207 -22.219 -12.234 1 97.31 258 PRO A CA 1
ATOM 2027 C C . PRO A 1 258 ? -3.398 -21.328 -11.867 1 97.31 258 PRO A C 1
ATOM 2029 O O . PRO A 1 258 ? -4.195 -21.688 -11 1 97.31 258 PRO A O 1
ATOM 2032 N N . GLN A 1 259 ? -3.516 -20.297 -12.672 1 95.44 259 GLN A N 1
ATOM 2033 C CA . GLN A 1 259 ? -4.633 -19.375 -12.555 1 95.44 259 GLN A CA 1
ATOM 2034 C C . GLN A 1 259 ? -5.793 -19.781 -13.461 1 95.44 259 GLN A C 1
ATOM 2036 O O . GLN A 1 259 ? -6.918 -19.312 -13.289 1 95.44 259 GLN A O 1
ATOM 2041 N N . TYR A 1 260 ? -5.473 -20.5 -14.555 1 94.56 260 TYR A N 1
ATOM 2042 C CA . TYR A 1 260 ? -6.418 -20.938 -15.57 1 94.56 260 TYR A CA 1
ATOM 2043 C C . TYR A 1 260 ? -6.848 -19.766 -16.453 1 94.56 260 TYR A C 1
ATOM 2045 O O . TYR A 1 260 ? -7.93 -19.797 -17.047 1 94.56 260 TYR A O 1
ATOM 2053 N N . GLN A 1 261 ? -6.156 -18.75 -16.406 1 91.19 261 GLN A N 1
ATOM 2054 C CA . GLN A 1 261 ? -6.145 -17.609 -17.312 1 91.19 261 GLN A CA 1
ATOM 2055 C C . GLN A 1 261 ? -4.816 -16.859 -17.234 1 91.19 261 GLN A C 1
ATOM 2057 O O . GLN A 1 261 ? -4.07 -17 -16.266 1 91.19 261 GLN A O 1
ATOM 2062 N N . VAL A 1 262 ? -4.531 -16.062 -18.219 1 92.62 262 VAL A N 1
ATOM 2063 C CA . VAL A 1 262 ? -3.295 -15.297 -18.219 1 92.62 262 VAL A CA 1
ATOM 2064 C C . VAL A 1 262 ? -3.461 -14.07 -17.328 1 92.62 262 VAL A C 1
ATOM 2066 O O . VAL A 1 262 ? -3.732 -12.969 -17.812 1 92.62 262 VAL A O 1
ATOM 2069 N N . ALA A 1 263 ? -3.299 -14.273 -16.047 1 93.19 263 ALA A N 1
ATOM 2070 C CA . ALA A 1 263 ? -3.461 -13.25 -15.031 1 93.19 263 ALA A CA 1
ATOM 2071 C C . ALA A 1 263 ? -2.715 -13.625 -13.75 1 93.19 263 ALA A C 1
ATOM 2073 O O . ALA A 1 263 ? -3.297 -14.203 -12.828 1 93.19 263 ALA A O 1
ATOM 2074 N N . MET A 1 264 ? -1.473 -13.219 -13.719 1 96.06 264 MET A N 1
ATOM 2075 C CA . MET A 1 264 ? -0.68 -13.594 -12.555 1 96.06 264 MET A CA 1
ATOM 2076 C C . MET A 1 264 ? -1.261 -12.984 -11.281 1 96.06 264 MET A C 1
ATOM 2078 O O . MET A 1 264 ? -1.195 -13.586 -10.211 1 96.06 264 MET A O 1
ATOM 2082 N N . HIS A 1 265 ? -1.847 -11.797 -11.445 1 96.81 265 HIS A N 1
ATOM 2083 C CA . HIS A 1 265 ? -2.389 -11.094 -10.289 1 96.81 265 HIS A CA 1
ATOM 2084 C C . HIS A 1 265 ? -3.811 -11.555 -9.984 1 96.81 265 HIS A C 1
ATOM 2086 O O . HIS A 1 265 ? -4.734 -10.734 -9.945 1 96.81 265 HIS A O 1
ATOM 2092 N N . GLN A 1 266 ? -3.898 -12.805 -9.812 1 96.62 266 GLN A N 1
ATOM 2093 C CA . GLN A 1 266 ? -5.078 -13.539 -9.359 1 96.62 266 GLN A CA 1
ATOM 2094 C C . GLN A 1 266 ? -4.781 -14.344 -8.102 1 96.62 266 GLN A C 1
ATOM 2096 O O . GLN A 1 266 ? -4.766 -15.578 -8.133 1 96.62 266 GLN A O 1
ATOM 2101 N N . PRO A 1 267 ? -4.648 -13.609 -6.945 1 97.81 267 PRO A N 1
ATOM 2102 C CA . PRO A 1 267 ? -4.137 -14.25 -5.73 1 97.81 267 PRO A CA 1
ATOM 2103 C C . PRO A 1 267 ? -5.051 -15.367 -5.227 1 97.81 267 PRO A C 1
ATOM 2105 O O . PRO A 1 267 ? -4.59 -16.297 -4.547 1 97.81 267 PRO A O 1
ATOM 2108 N N . GLU A 1 268 ? -6.301 -15.367 -5.598 1 96.12 268 GLU A N 1
ATOM 2109 C CA . GLU A 1 268 ? -7.238 -16.375 -5.121 1 96.12 268 GLU A CA 1
ATOM 2110 C C . GLU A 1 268 ? -6.879 -17.766 -5.648 1 96.12 268 GLU A C 1
ATOM 2112 O O . GLU A 1 268 ? -7.336 -18.781 -5.117 1 96.12 268 GLU A O 1
ATOM 2117 N N . THR A 1 269 ? -6.07 -17.812 -6.676 1 97.56 269 THR A N 1
ATOM 2118 C CA . THR A 1 269 ? -5.715 -19.094 -7.262 1 97.56 269 THR A CA 1
ATOM 2119 C C . THR A 1 269 ? -4.289 -19.484 -6.887 1 97.56 269 THR A C 1
ATOM 2121 O O . THR A 1 269 ? -3.816 -20.562 -7.254 1 97.56 269 THR A O 1
ATOM 2124 N N . TRP A 1 270 ? -3.572 -18.656 -6.168 1 98.62 270 TRP A N 1
ATOM 2125 C CA . TRP A 1 270 ? -2.209 -18.984 -5.766 1 98.62 270 TRP A CA 1
ATOM 2126 C C . TRP A 1 270 ? -2.191 -20.172 -4.824 1 98.62 270 TRP A C 1
ATOM 2128 O O . TRP A 1 270 ? -3.203 -20.5 -4.195 1 98.62 270 TRP A O 1
ATOM 2138 N N . GLY A 1 271 ? -1.061 -20.844 -4.816 1 98.69 271 GLY A N 1
ATOM 2139 C CA . GLY A 1 271 ? -0.908 -21.984 -3.912 1 98.69 271 GLY A CA 1
ATOM 2140 C C . GLY A 1 271 ? -0.799 -21.562 -2.457 1 98.69 271 GLY A C 1
ATOM 2141 O O . GLY A 1 271 ? -1.063 -20.406 -2.111 1 98.69 271 GLY A O 1
ATOM 2142 N N . TYR A 1 272 ? -0.56 -22.625 -1.638 1 98.44 272 TYR A N 1
ATOM 2143 C CA . TYR A 1 272 ? -0.41 -22.438 -0.198 1 98.44 272 TYR A CA 1
ATOM 2144 C C . TYR A 1 272 ? 0.958 -22.922 0.272 1 98.44 272 TYR A C 1
ATOM 2146 O O . TYR A 1 272 ? 1.438 -23.969 -0.162 1 98.44 272 TYR A O 1
ATOM 2154 N N . VAL A 1 273 ? 1.594 -22.141 1.071 1 98.5 273 VAL A N 1
ATOM 2155 C CA . VAL A 1 273 ? 2.684 -22.672 1.882 1 98.5 273 VAL A CA 1
ATOM 2156 C C . VAL A 1 273 ? 2.203 -22.891 3.314 1 98.5 273 VAL A C 1
ATOM 2158 O O . VAL A 1 273 ? 1.698 -21.969 3.955 1 98.5 273 VAL A O 1
ATOM 2161 N N . GLN A 1 274 ? 2.234 -24.094 3.699 1 97.25 274 GLN A N 1
ATOM 2162 C CA . GLN A 1 274 ? 1.952 -24.484 5.074 1 97.25 274 GLN A CA 1
ATOM 2163 C C . GLN A 1 274 ? 3.234 -24.578 5.895 1 97.25 274 GLN A C 1
ATOM 2165 O O . GLN A 1 274 ? 4.184 -25.25 5.504 1 97.25 274 GLN A O 1
ATOM 2170 N N . PHE A 1 275 ? 3.244 -23.875 7.047 1 96.94 275 PHE A N 1
ATOM 2171 C CA . PHE A 1 275 ? 4.441 -23.844 7.879 1 96.94 275 PHE A CA 1
ATOM 2172 C C . PHE A 1 275 ? 4.375 -24.906 8.961 1 96.94 275 PHE A C 1
ATOM 2174 O O . PHE A 1 275 ? 3.377 -25.016 9.68 1 96.94 275 PHE A O 1
ATOM 2181 N N . GLU A 1 276 ? 5.422 -25.672 9.016 1 96.31 276 GLU A N 1
ATOM 2182 C CA . GLU A 1 276 ? 5.504 -26.688 10.047 1 96.31 276 GLU A CA 1
ATOM 2183 C C . GLU A 1 276 ? 6.754 -26.516 10.898 1 96.31 276 GLU A C 1
ATOM 2185 O O . GLU A 1 276 ? 7.832 -26.234 10.383 1 96.31 276 GLU A O 1
ATOM 2190 N N . ALA A 1 277 ? 6.66 -26.719 12.203 1 93.69 277 ALA A N 1
ATOM 2191 C CA . ALA A 1 277 ? 7.719 -26.406 13.156 1 93.69 277 ALA A CA 1
ATOM 2192 C C . ALA A 1 277 ? 8.773 -27.516 13.195 1 93.69 277 ALA A C 1
ATOM 2194 O O . ALA A 1 277 ? 9.867 -27.312 13.727 1 93.69 277 ALA A O 1
ATOM 2195 N N . ASP A 1 278 ? 8.414 -28.656 12.719 1 92.69 278 ASP A N 1
ATOM 2196 C CA . ASP A 1 278 ? 9.406 -29.734 12.727 1 92.69 278 ASP A CA 1
ATOM 2197 C C . ASP A 1 278 ? 10.602 -29.391 11.844 1 92.69 278 ASP A C 1
ATOM 2199 O O . ASP A 1 278 ? 10.43 -28.844 10.75 1 92.69 278 ASP A O 1
ATOM 2203 N N . ASP A 1 279 ? 11.719 -29.719 12.375 1 93.19 279 ASP A N 1
ATOM 2204 C CA . ASP A 1 279 ? 12.945 -29.375 11.664 1 93.19 279 ASP A CA 1
ATOM 2205 C C . ASP A 1 279 ? 13.117 -30.234 10.414 1 93.19 279 ASP A C 1
ATOM 2207 O O . ASP A 1 279 ? 12.992 -31.453 10.477 1 93.19 279 ASP A O 1
ATOM 2211 N N . VAL A 1 280 ? 13.461 -29.641 9.312 1 93 280 VAL A N 1
ATOM 2212 C CA . VAL A 1 280 ? 13.609 -30.328 8.031 1 93 280 VAL A CA 1
ATOM 2213 C C . VAL A 1 280 ? 14.711 -31.375 8.125 1 93 280 VAL A C 1
ATOM 2215 O O . VAL A 1 280 ? 14.711 -32.375 7.391 1 93 280 VAL A O 1
ATOM 2218 N N . LEU A 1 281 ? 15.664 -31.172 9.07 1 92.12 281 LEU A N 1
ATOM 2219 C CA . LEU A 1 281 ? 16.828 -32.062 9.195 1 92.12 281 LEU A CA 1
ATOM 2220 C C . LEU A 1 281 ? 16.547 -33.156 10.195 1 92.12 281 LEU A C 1
ATOM 2222 O O . LEU A 1 281 ? 17.438 -33.969 10.477 1 92.12 281 LEU A O 1
ATOM 2226 N N . SER A 1 282 ? 15.383 -33.219 10.75 1 89.38 282 SER A N 1
ATOM 2227 C CA . SER A 1 282 ? 15.055 -34.219 11.75 1 89.38 282 SER A CA 1
ATOM 2228 C C . SER A 1 282 ? 14.992 -35.625 11.133 1 89.38 282 SER A C 1
ATOM 2230 O O . SER A 1 282 ? 15.086 -36.625 11.844 1 89.38 282 SER A O 1
ATOM 2232 N N . GLY A 1 283 ? 14.797 -35.719 9.867 1 85.44 283 GLY A N 1
ATOM 2233 C CA . GLY A 1 283 ? 14.703 -37 9.195 1 85.44 283 GLY A CA 1
ATOM 2234 C C . GLY A 1 283 ? 13.281 -37.531 9.125 1 85.44 283 GLY A C 1
ATOM 2235 O O . GLY A 1 283 ? 12.992 -38.438 8.352 1 85.44 283 GLY A O 1
ATOM 2236 N N . SER A 1 284 ? 12.398 -37 9.859 1 87.56 284 SER A N 1
ATOM 2237 C CA . SER A 1 284 ? 11 -37.406 9.805 1 87.56 284 SER A CA 1
ATOM 2238 C C . SER A 1 284 ? 10.305 -36.844 8.578 1 87.56 284 SER A C 1
ATOM 2240 O O . SER A 1 284 ? 10.633 -35.719 8.125 1 87.56 284 SER A O 1
ATOM 2242 N N . PRO A 1 285 ? 9.406 -37.625 8.047 1 88.44 285 PRO A N 1
ATOM 2243 C CA . PRO A 1 285 ? 8.641 -37.031 6.938 1 88.44 285 PRO A CA 1
ATOM 2244 C C . PRO A 1 285 ? 7.75 -35.875 7.375 1 88.44 285 PRO A C 1
ATOM 2246 O O . PRO A 1 285 ? 7.293 -35.844 8.523 1 88.44 285 PRO A O 1
ATOM 2249 N N . PRO A 1 286 ? 7.594 -35 6.453 1 87.38 286 PRO A N 1
ATOM 2250 C CA . PRO A 1 286 ? 6.688 -33.906 6.812 1 87.38 286 PRO A CA 1
ATOM 2251 C C . PRO A 1 286 ? 5.23 -34.344 6.918 1 87.38 286 PRO A C 1
ATOM 2253 O O . PRO A 1 286 ? 4.832 -35.312 6.27 1 87.38 286 PRO A O 1
ATOM 2256 N N . PRO A 1 287 ? 4.457 -33.688 7.766 1 90.88 287 PRO A N 1
ATOM 2257 C CA . PRO A 1 287 ? 3.012 -33.906 7.668 1 90.88 287 PRO A CA 1
ATOM 2258 C C . PRO A 1 287 ? 2.447 -33.562 6.297 1 90.88 287 PRO A C 1
ATOM 2260 O O . PRO A 1 287 ? 3.062 -32.781 5.551 1 90.88 287 PRO A O 1
ATOM 2263 N N . PRO A 1 288 ? 1.306 -34.156 6.023 1 93.88 288 PRO A N 1
ATOM 2264 C CA . PRO A 1 288 ? 0.696 -33.812 4.734 1 93.88 288 PRO A CA 1
ATOM 2265 C C . PRO A 1 288 ? 0.17 -32.375 4.699 1 93.88 288 PRO A C 1
ATOM 2267 O O . PRO A 1 288 ? -0.127 -31.797 5.746 1 93.88 288 PRO A O 1
ATOM 2270 N N . PHE A 1 289 ? 0.147 -31.891 3.561 1 95.81 289 PHE A N 1
ATOM 2271 C CA . PHE A 1 289 ? -0.539 -30.609 3.352 1 95.81 289 PHE A CA 1
ATOM 2272 C C . PHE A 1 289 ? -2.025 -30.75 3.664 1 95.81 289 PHE A C 1
ATOM 2274 O O . PHE A 1 289 ? -2.686 -31.672 3.193 1 95.81 289 PHE A O 1
ATOM 2281 N N . ALA A 1 290 ? -2.473 -29.844 4.492 1 93.69 290 ALA A N 1
ATOM 2282 C CA . ALA A 1 290 ? -3.898 -29.781 4.812 1 93.69 290 ALA A CA 1
ATOM 2283 C C . ALA A 1 290 ? -4.629 -28.828 3.877 1 93.69 290 ALA A C 1
ATOM 2285 O O . ALA A 1 290 ? -4.457 -27.609 3.965 1 93.69 290 ALA A O 1
ATOM 2286 N N . PRO A 1 291 ? -5.484 -29.344 3 1 94.12 291 PRO A N 1
ATOM 2287 C CA . PRO A 1 291 ? -6.195 -28.453 2.078 1 94.12 291 PRO A CA 1
ATOM 2288 C C . PRO A 1 291 ? -7.086 -27.438 2.799 1 94.12 291 PRO A C 1
ATOM 2290 O O . PRO A 1 291 ? -7.637 -27.734 3.861 1 94.12 291 PRO A O 1
ATOM 2293 N N . ASP A 1 292 ? -7.176 -26.266 2.238 1 91.19 292 ASP A N 1
ATOM 2294 C CA . ASP A 1 292 ? -8.07 -25.219 2.732 1 91.19 292 ASP A CA 1
ATOM 2295 C C . ASP A 1 292 ? -9.531 -25.656 2.613 1 91.19 292 ASP A C 1
ATOM 2297 O O . ASP A 1 292 ? -10.062 -25.766 1.507 1 91.19 292 ASP A O 1
ATOM 2301 N N . PRO A 1 293 ? -10.195 -25.859 3.711 1 87.62 293 PRO A N 1
ATOM 2302 C CA . PRO A 1 293 ? -11.578 -26.328 3.635 1 87.62 293 PRO A CA 1
ATOM 2303 C C . PRO A 1 293 ? -12.523 -25.281 3.053 1 87.62 293 PRO A C 1
ATOM 2305 O O . PRO A 1 293 ? -13.648 -25.609 2.67 1 87.62 293 PRO A O 1
ATOM 2308 N N . THR A 1 294 ? -12.086 -24.031 2.955 1 89.12 294 THR A N 1
ATOM 2309 C CA . THR A 1 294 ? -12.961 -22.969 2.451 1 89.12 294 THR A CA 1
ATOM 2310 C C . THR A 1 294 ? -12.82 -22.828 0.938 1 89.12 294 THR A C 1
ATOM 2312 O O . THR A 1 294 ? -13.523 -22.031 0.314 1 89.12 294 THR A O 1
ATOM 2315 N N . TRP A 1 295 ? -11.984 -23.609 0.309 1 92.25 295 TRP A N 1
ATOM 2316 C CA . TRP A 1 295 ? -11.672 -23.438 -1.106 1 92.25 295 TRP A CA 1
ATOM 2317 C C . TRP A 1 295 ? -12.938 -23.516 -1.956 1 92.25 295 TRP A C 1
ATOM 2319 O O . TRP A 1 295 ? -13.141 -22.688 -2.844 1 92.25 295 TRP A O 1
ATOM 2329 N N . PRO A 1 296 ? -13.883 -24.469 -1.724 1 92 296 PRO A N 1
ATOM 2330 C CA . PRO A 1 296 ? -15.078 -24.5 -2.57 1 92 296 PRO A CA 1
ATOM 2331 C C . PRO A 1 296 ? -15.875 -23.188 -2.51 1 92 296 PRO A C 1
ATOM 2333 O O . PRO A 1 296 ? -16.344 -22.703 -3.541 1 92 296 PRO A O 1
ATOM 2336 N N . ALA A 1 297 ? -16 -22.656 -1.32 1 92.25 297 ALA A N 1
ATOM 2337 C CA . ALA A 1 297 ? -16.703 -21.391 -1.172 1 92.25 297 ALA A CA 1
ATOM 2338 C C . ALA A 1 297 ? -15.914 -20.25 -1.819 1 92.25 297 ALA A C 1
ATOM 2340 O O . ALA A 1 297 ? -16.5 -19.375 -2.475 1 92.25 297 ALA A O 1
ATOM 2341 N N . ARG A 1 298 ? -14.578 -20.234 -1.614 1 94.19 298 ARG A N 1
ATOM 2342 C CA . ARG A 1 298 ? -13.719 -19.219 -2.211 1 94.19 298 ARG A CA 1
ATOM 2343 C C . ARG A 1 298 ? -13.852 -19.203 -3.73 1 94.19 298 ARG A C 1
ATOM 2345 O O . ARG A 1 298 ? -14.055 -18.156 -4.336 1 94.19 298 ARG A O 1
ATOM 2352 N N . ALA A 1 299 ? -13.781 -20.375 -4.305 1 94.44 299 ALA A N 1
ATOM 2353 C CA . ALA A 1 299 ? -13.867 -20.516 -5.758 1 94.44 299 ALA A CA 1
ATOM 2354 C C . ALA A 1 299 ? -15.219 -20.031 -6.273 1 94.44 299 ALA A C 1
ATOM 2356 O O . ALA A 1 299 ? -15.281 -19.266 -7.246 1 94.44 299 ALA A O 1
ATOM 2357 N N . PHE A 1 300 ? -16.25 -20.422 -5.613 1 94.69 300 PHE A N 1
ATOM 2358 C CA . PHE A 1 300 ? -17.594 -20.047 -6.059 1 94.69 300 PHE A CA 1
ATOM 2359 C C . PHE A 1 300 ? -17.812 -18.547 -5.926 1 94.69 300 PHE A C 1
ATOM 2361 O O . PHE A 1 300 ? -18.359 -17.922 -6.828 1 94.69 300 PHE A O 1
ATOM 2368 N N . LEU A 1 301 ? -17.406 -17.984 -4.773 1 95.94 301 LEU A N 1
ATOM 2369 C CA . LEU A 1 301 ? -17.609 -16.562 -4.527 1 95.94 301 LEU A CA 1
ATOM 2370 C C . LEU A 1 301 ? -16.812 -15.727 -5.523 1 95.94 301 LEU A C 1
ATOM 2372 O O . LEU A 1 301 ? -17.266 -14.641 -5.922 1 95.94 301 LEU A O 1
ATOM 2376 N N . MET A 1 302 ? -15.672 -16.219 -5.941 1 96.12 302 MET A N 1
ATOM 2377 C CA . MET A 1 302 ? -14.898 -15.492 -6.945 1 96.12 302 MET A CA 1
ATOM 2378 C C . MET A 1 302 ? -15.594 -15.523 -8.297 1 96.12 302 MET A C 1
ATOM 2380 O O . MET A 1 302 ? -15.57 -14.539 -9.039 1 96.12 302 MET A O 1
ATOM 2384 N N . GLU A 1 303 ? -16.219 -16.641 -8.641 1 95.19 303 GLU A N 1
ATOM 2385 C CA . GLU A 1 303 ? -17.047 -16.703 -9.844 1 95.19 303 GLU A CA 1
ATOM 2386 C C . GLU A 1 303 ? -18.219 -15.727 -9.758 1 95.19 303 GLU A C 1
ATOM 2388 O O . GLU A 1 303 ? -18.547 -15.047 -10.742 1 95.19 303 GLU A O 1
ATOM 2393 N N . LEU A 1 304 ? -18.812 -15.789 -8.641 1 96.25 304 LEU A N 1
ATOM 2394 C CA . LEU A 1 304 ? -19.922 -14.891 -8.398 1 96.25 304 LEU A CA 1
ATOM 2395 C C . LEU A 1 304 ? -19.5 -13.438 -8.562 1 96.25 304 LEU A C 1
ATOM 2397 O O . LEU A 1 304 ? -20.219 -12.641 -9.188 1 96.25 304 LEU A O 1
ATOM 2401 N N . ALA A 1 305 ? -18.359 -13.055 -8 1 96.38 305 ALA A N 1
ATOM 2402 C CA . ALA A 1 305 ? -17.859 -11.688 -8.125 1 96.38 305 ALA A CA 1
ATOM 2403 C C . ALA A 1 305 ? -17.625 -11.32 -9.586 1 96.38 305 ALA A C 1
ATOM 2405 O O . ALA A 1 305 ? -17.953 -10.211 -10.016 1 96.38 305 ALA A O 1
ATOM 2406 N N . ASP A 1 306 ? -17.062 -12.234 -10.305 1 94.44 306 ASP A N 1
ATOM 2407 C CA . ASP A 1 306 ? -16.859 -12.008 -11.727 1 94.44 306 ASP A CA 1
ATOM 2408 C C . ASP A 1 306 ? -18.188 -11.766 -12.438 1 94.44 306 ASP A C 1
ATOM 2410 O O . ASP A 1 306 ? -18.312 -10.859 -13.273 1 94.44 306 ASP A O 1
ATOM 2414 N N . ALA A 1 307 ? -19.188 -12.578 -12.164 1 95.31 307 ALA A N 1
ATOM 2415 C CA . ALA A 1 307 ? -20.516 -12.43 -12.75 1 95.31 307 ALA A CA 1
ATOM 2416 C C . ALA A 1 307 ? -21.125 -11.07 -12.398 1 95.31 307 ALA A C 1
ATOM 2418 O O . ALA A 1 307 ? -21.766 -10.438 -13.234 1 95.31 307 ALA A O 1
ATOM 2419 N N . GLN A 1 308 ? -20.969 -10.672 -11.156 1 96.25 308 GLN A N 1
ATOM 2420 C CA . GLN A 1 308 ? -21.422 -9.359 -10.719 1 96.25 308 GLN A CA 1
ATOM 2421 C C . GLN A 1 308 ? -20.797 -8.25 -11.562 1 96.25 308 GLN A C 1
ATOM 2423 O O . GLN A 1 308 ? -21.5 -7.348 -12.031 1 96.25 308 GLN A O 1
ATOM 2428 N N . HIS A 1 309 ? -19.531 -8.328 -11.758 1 93.56 309 HIS A N 1
ATOM 2429 C CA . HIS A 1 309 ? -18.828 -7.297 -12.516 1 93.56 309 HIS A CA 1
ATOM 2430 C C . HIS A 1 309 ? -19.25 -7.305 -13.977 1 93.56 309 HIS A C 1
ATOM 2432 O O . HIS A 1 309 ? -19.359 -6.246 -14.602 1 93.56 309 HIS A O 1
ATOM 2438 N N . ARG A 1 310 ? -19.453 -8.453 -14.5 1 91.94 310 ARG A N 1
ATOM 2439 C CA . ARG A 1 310 ? -19.984 -8.539 -15.859 1 91.94 310 ARG A CA 1
ATOM 2440 C C . ARG A 1 310 ? -21.344 -7.871 -15.953 1 91.94 310 ARG A C 1
ATOM 2442 O O . ARG A 1 310 ? -21.609 -7.094 -16.875 1 91.94 310 ARG A O 1
ATOM 2449 N N . ARG A 1 311 ? -22.219 -8.211 -15.023 1 93.12 311 ARG A N 1
ATOM 2450 C CA . ARG A 1 311 ? -23.531 -7.605 -15.016 1 93.12 311 ARG A CA 1
ATOM 2451 C C . ARG A 1 311 ? -23.453 -6.086 -14.914 1 93.12 311 ARG A C 1
ATOM 2453 O O . ARG A 1 311 ? -24.203 -5.367 -15.57 1 93.12 311 ARG A O 1
ATOM 2460 N N . TRP A 1 312 ? -22.594 -5.691 -14.055 1 92 312 TRP A N 1
ATOM 2461 C CA . TRP A 1 312 ? -22.422 -4.25 -13.898 1 92 312 TRP A CA 1
ATOM 2462 C C . TRP A 1 312 ? -22.047 -3.602 -15.227 1 92 312 TRP A C 1
ATOM 2464 O O . TRP A 1 312 ? -22.609 -2.564 -15.594 1 92 312 TRP A O 1
ATOM 2474 N N . ARG A 1 313 ? -21.109 -4.141 -15.953 1 86.75 313 ARG A N 1
ATOM 2475 C CA . ARG A 1 313 ? -20.672 -3.605 -17.25 1 86.75 313 ARG A CA 1
ATOM 2476 C C . ARG A 1 313 ? -21.828 -3.611 -18.25 1 86.75 313 ARG A C 1
ATOM 2478 O O . ARG A 1 313 ? -21.938 -2.699 -19.078 1 86.75 313 ARG A O 1
ATOM 2485 N N . GLU A 1 314 ? -22.656 -4.566 -18.156 1 86.81 314 GLU A N 1
ATOM 2486 C CA . GLU A 1 314 ? -23.703 -4.758 -19.156 1 86.81 314 GLU A CA 1
ATOM 2487 C C . GLU A 1 314 ? -24.969 -3.975 -18.797 1 86.81 314 GLU A C 1
ATOM 2489 O O . GLU A 1 314 ? -25.625 -3.406 -19.672 1 86.81 314 GLU A O 1
ATOM 2494 N N . ALA A 1 315 ? -25.312 -4 -17.531 1 90.25 315 ALA A N 1
ATOM 2495 C CA . ALA A 1 315 ? -26.641 -3.506 -17.141 1 90.25 315 ALA A CA 1
ATOM 2496 C C . ALA A 1 315 ? -26.516 -2.312 -16.203 1 90.25 315 ALA A C 1
ATOM 2498 O O . ALA A 1 315 ? -27.516 -1.65 -15.898 1 90.25 315 ALA A O 1
ATOM 2499 N N . GLY A 1 316 ? -25.344 -2.086 -15.656 1 87 316 GLY A N 1
ATOM 2500 C CA . GLY A 1 316 ? -25.141 -0.958 -14.758 1 87 316 GLY A CA 1
ATOM 2501 C C . GLY A 1 316 ? -25.688 -1.189 -13.367 1 87 316 GLY A C 1
ATOM 2502 O O . GLY A 1 316 ? -26.047 -0.238 -12.672 1 87 316 GLY A O 1
ATOM 2503 N N . ALA A 1 317 ? -25.875 -2.404 -13.039 1 92.31 317 ALA A N 1
ATOM 2504 C CA . ALA A 1 317 ? -26.406 -2.725 -11.711 1 92.31 317 ALA A CA 1
ATOM 2505 C C . ALA A 1 317 ? -25.906 -4.09 -11.242 1 92.31 317 ALA A C 1
ATOM 2507 O O . ALA A 1 317 ? -25.688 -4.992 -12.047 1 92.31 317 ALA A O 1
ATOM 2508 N N . PHE A 1 318 ? -25.797 -4.184 -9.953 1 95.06 318 PHE A N 1
ATOM 2509 C CA . PHE A 1 318 ? -25.484 -5.473 -9.352 1 95.06 318 PHE A CA 1
ATOM 2510 C C . PHE A 1 318 ? -26.766 -6.258 -9.062 1 95.06 318 PHE A C 1
ATOM 2512 O O . PHE A 1 318 ? -27.859 -5.684 -9.031 1 95.06 318 PHE A O 1
ATOM 2519 N N . ALA A 1 319 ? -26.578 -7.566 -8.906 1 97.62 319 ALA A N 1
ATOM 2520 C CA . ALA A 1 319 ? -27.703 -8.453 -8.656 1 97.62 319 ALA A CA 1
ATOM 2521 C C . ALA A 1 319 ? -27.75 -8.891 -7.191 1 97.62 319 ALA A C 1
ATOM 2523 O O . ALA A 1 319 ? -26.75 -8.773 -6.477 1 97.62 319 ALA A O 1
ATOM 2524 N N . THR A 1 320 ? -28.938 -9.398 -6.738 1 98.06 320 THR A N 1
ATOM 2525 C CA . THR A 1 320 ? -29.109 -9.852 -5.363 1 98.06 320 THR A CA 1
ATOM 2526 C C . THR A 1 320 ? -29.469 -11.336 -5.32 1 98.06 320 THR A C 1
ATOM 2528 O O . THR A 1 320 ? -29.875 -11.852 -4.281 1 98.06 320 THR A O 1
ATOM 2531 N N . SER A 1 321 ? -29.391 -11.984 -6.559 1 97.31 321 SER A N 1
ATOM 2532 C CA . SER A 1 321 ? -29.703 -13.414 -6.609 1 97.31 321 SER A CA 1
ATOM 2533 C C . SER A 1 321 ? -28.828 -14.133 -7.625 1 97.31 321 SER A C 1
ATOM 2535 O O . SER A 1 321 ? -28.359 -13.531 -8.586 1 97.31 321 SER A O 1
ATOM 2537 N N . LEU A 1 322 ? -28.688 -15.438 -7.348 1 96.44 322 LEU A N 1
ATOM 2538 C CA . LEU A 1 322 ? -27.938 -16.266 -8.281 1 96.44 322 LEU A CA 1
ATOM 2539 C C . LEU A 1 322 ? -28.609 -16.297 -9.648 1 96.44 322 LEU A C 1
ATOM 2541 O O . LEU A 1 322 ? -27.938 -16.234 -10.68 1 96.44 322 LEU A O 1
ATOM 2545 N N . ALA A 1 323 ? -29.891 -16.391 -9.633 1 96 323 ALA A N 1
ATOM 2546 C CA . ALA A 1 323 ? -30.656 -16.453 -10.875 1 96 323 ALA A CA 1
ATOM 2547 C C . ALA A 1 323 ? -30.391 -15.219 -11.742 1 96 323 ALA A C 1
ATOM 2549 O O . ALA A 1 323 ? -30.188 -15.344 -12.945 1 96 323 ALA A O 1
ATOM 2550 N N . ALA A 1 324 ? -30.359 -14.094 -11.102 1 96.94 324 ALA A N 1
ATOM 2551 C CA . ALA A 1 324 ? -30.125 -12.844 -11.828 1 96.94 324 ALA A CA 1
ATOM 2552 C C . ALA A 1 324 ? -28.703 -12.805 -12.406 1 96.94 324 ALA A C 1
ATOM 2554 O O . ALA A 1 324 ? -28.438 -12.039 -13.336 1 96.94 324 ALA A O 1
ATOM 2555 N N . LEU A 1 325 ? -27.781 -13.586 -11.914 1 96.25 325 LEU A N 1
ATOM 2556 C CA . LEU A 1 325 ? -26.406 -13.633 -12.375 1 96.25 325 LEU A CA 1
ATOM 2557 C C . LEU A 1 325 ? -26.203 -14.797 -13.352 1 96.25 325 LEU A C 1
ATOM 2559 O O . LEU A 1 325 ? -25.094 -14.992 -13.867 1 96.25 325 LEU A O 1
ATOM 2563 N N . GLY A 1 326 ? -27.219 -15.516 -13.516 1 93.38 326 GLY A N 1
ATOM 2564 C CA . GLY A 1 326 ? -27.109 -16.688 -14.367 1 93.38 326 GLY A CA 1
ATOM 2565 C C . GLY A 1 326 ? -26.234 -17.781 -13.758 1 93.38 326 GLY A C 1
ATOM 2566 O O . GLY A 1 326 ? -25.578 -18.531 -14.484 1 93.38 326 GLY A O 1
ATOM 2567 N N . LEU A 1 327 ? -26.125 -17.766 -12.453 1 93.25 327 LEU A N 1
ATOM 2568 C CA . LEU A 1 327 ? -25.312 -18.75 -11.773 1 93.25 327 LEU A CA 1
ATOM 2569 C C . LEU A 1 327 ? -26.172 -19.812 -11.094 1 93.25 327 LEU A C 1
ATOM 2571 O O . LEU A 1 327 ? -27.234 -19.5 -10.562 1 93.25 327 LEU A O 1
ATOM 2575 N N . GLN A 1 328 ? -25.688 -21.016 -11.133 1 88.81 328 GLN A N 1
ATOM 2576 C CA . GLN A 1 328 ? -26.281 -22.094 -10.359 1 88.81 328 GLN A CA 1
ATOM 2577 C C . GLN A 1 328 ? -25.516 -22.344 -9.07 1 88.81 328 GLN A C 1
ATOM 2579 O O . GLN A 1 328 ? -24.281 -22.219 -9.039 1 88.81 328 GLN A O 1
ATOM 2584 N N . PRO A 1 329 ? -26.266 -22.625 -8.039 1 81.81 329 PRO A N 1
ATOM 2585 C CA . PRO A 1 329 ? -25.516 -23.016 -6.84 1 81.81 329 PRO A CA 1
ATOM 2586 C C . PRO A 1 329 ? -24.594 -24.203 -7.086 1 81.81 329 PRO A C 1
ATOM 2588 O O . PRO A 1 329 ? -24.875 -25.031 -7.949 1 81.81 329 PRO A O 1
ATOM 2591 N N . PRO A 1 330 ? -23.516 -24.172 -6.375 1 79.25 330 PRO A N 1
ATOM 2592 C CA . PRO A 1 330 ? -22.672 -25.359 -6.547 1 79.25 330 PRO A CA 1
ATOM 2593 C C . PRO A 1 330 ? -23.375 -26.656 -6.109 1 79.25 330 PRO A C 1
ATOM 2595 O O . PRO A 1 330 ? -24.203 -26.641 -5.199 1 79.25 330 PRO A O 1
ATOM 2598 N N . PRO A 1 331 ? -23.125 -27.75 -6.871 1 70.12 331 PRO A N 1
ATOM 2599 C CA . PRO A 1 331 ? -23.812 -29.016 -6.582 1 70.12 331 PRO A CA 1
ATOM 2600 C C . PRO A 1 331 ? -23.531 -29.531 -5.176 1 70.12 331 PRO A C 1
ATOM 2602 O O . PRO A 1 331 ? -24.375 -30.203 -4.582 1 70.12 331 PRO A O 1
ATOM 2605 N N . ASN A 1 332 ? -22.312 -29.375 -4.766 1 66.56 332 ASN A N 1
ATOM 2606 C CA . ASN A 1 332 ? -22 -29.844 -3.42 1 66.56 332 ASN A CA 1
ATOM 2607 C C . ASN A 1 332 ? -22.406 -28.828 -2.363 1 66.56 332 ASN A C 1
ATOM 2609 O O . ASN A 1 332 ? -21.609 -27.969 -1.979 1 66.56 332 ASN A O 1
ATOM 2613 N N . ALA A 1 333 ? -23.672 -28.938 -1.904 1 60.94 333 ALA A N 1
ATOM 2614 C CA . ALA A 1 333 ? -24.281 -28.016 -0.95 1 60.94 333 ALA A CA 1
ATOM 2615 C C . ALA A 1 333 ? -23.562 -28.062 0.391 1 60.94 333 ALA A C 1
ATOM 2617 O O . ALA A 1 333 ? -23.609 -27.094 1.163 1 60.94 333 ALA A O 1
ATOM 2618 N N . THR A 1 334 ? -22.875 -29.109 0.558 1 62.66 334 THR A N 1
ATOM 2619 C CA . THR A 1 334 ? -22.219 -29.203 1.855 1 62.66 334 THR A CA 1
ATOM 2620 C C . THR A 1 334 ? -20.969 -28.328 1.896 1 62.66 334 THR A C 1
ATOM 2622 O O . THR A 1 334 ? -20.578 -27.844 2.963 1 62.66 334 THR A O 1
ATOM 2625 N N . ALA A 1 335 ? -20.531 -28.031 0.778 1 72.12 335 ALA A N 1
ATOM 2626 C CA . ALA A 1 335 ? -19.281 -27.266 0.785 1 72.12 335 ALA A CA 1
ATOM 2627 C C . ALA A 1 335 ? -19.531 -25.781 0.645 1 72.12 335 ALA A C 1
ATOM 2629 O O . ALA A 1 335 ? -18.766 -24.953 1.144 1 72.12 335 ALA A O 1
ATOM 2630 N N . VAL A 1 336 ? -20.578 -25.5 -0.028 1 80.88 336 VAL A N 1
ATOM 2631 C CA . VAL A 1 336 ? -21.016 -24.125 -0.184 1 80.88 336 VAL A CA 1
ATOM 2632 C C . VAL A 1 336 ? -22.5 -24 0.146 1 80.88 336 VAL A C 1
ATOM 2634 O O . VAL A 1 336 ? -23.359 -24.438 -0.636 1 80.88 336 VAL A O 1
ATOM 2637 N N . ALA A 1 337 ? -22.781 -23.547 1.299 1 82.94 337 ALA A N 1
ATOM 2638 C CA . ALA A 1 337 ? -24.172 -23.469 1.737 1 82.94 337 ALA A CA 1
ATOM 2639 C C . ALA A 1 337 ? -24.562 -22.031 2.07 1 82.94 337 ALA A C 1
ATOM 2641 O O . ALA A 1 337 ? -23.703 -21.172 2.275 1 82.94 337 ALA A O 1
ATOM 2642 N N . ASP A 1 338 ? -25.859 -21.781 1.958 1 89.44 338 ASP A N 1
ATOM 2643 C CA . ASP A 1 338 ? -26.453 -20.531 2.428 1 89.44 338 ASP A CA 1
ATOM 2644 C C . ASP A 1 338 ? -25.812 -19.328 1.763 1 89.44 338 ASP A C 1
ATOM 2646 O O . ASP A 1 338 ? -25.344 -18.406 2.445 1 89.44 338 ASP A O 1
ATOM 2650 N N . VAL A 1 339 ? -25.828 -19.391 0.444 1 94.25 339 VAL A N 1
ATOM 2651 C CA . VAL A 1 339 ? -25.281 -18.266 -0.315 1 94.25 339 VAL A CA 1
ATOM 2652 C C . VAL A 1 339 ? -26.188 -17.047 -0.154 1 94.25 339 VAL A C 1
ATOM 2654 O O . VAL A 1 339 ? -27.391 -17.141 -0.353 1 94.25 339 VAL A O 1
ATOM 2657 N N . ARG A 1 340 ? -25.594 -15.961 0.25 1 95.06 340 ARG A N 1
ATOM 2658 C CA . ARG A 1 340 ? -26.281 -14.68 0.37 1 95.06 340 ARG A CA 1
ATOM 2659 C C . ARG A 1 340 ? -25.656 -13.633 -0.546 1 95.06 340 ARG A C 1
ATOM 2661 O O . ARG A 1 340 ? -24.438 -13.562 -0.67 1 95.06 340 ARG A O 1
ATOM 2668 N N . ILE A 1 341 ? -26.516 -12.914 -1.209 1 97.81 341 ILE A N 1
ATOM 2669 C CA . ILE A 1 341 ? -26.078 -11.836 -2.088 1 97.81 341 ILE A CA 1
ATOM 2670 C C . ILE A 1 341 ? -26.844 -10.555 -1.74 1 97.81 341 ILE A C 1
ATOM 2672 O O . ILE A 1 341 ? -28.078 -10.531 -1.756 1 97.81 341 ILE A O 1
ATOM 2676 N N . GLN A 1 342 ? -26.125 -9.555 -1.374 1 97.5 342 GLN A N 1
ATOM 2677 C CA . GLN A 1 342 ? -26.672 -8.227 -1.12 1 97.5 342 GLN A CA 1
ATOM 2678 C C . GLN A 1 342 ? -26 -7.176 -1.984 1 97.5 342 GLN A C 1
ATOM 2680 O O . GLN A 1 342 ? -24.812 -7.293 -2.295 1 97.5 342 GLN A O 1
ATOM 2685 N N . ALA A 1 343 ? -26.734 -6.16 -2.367 1 96.06 343 ALA A N 1
ATOM 2686 C CA . ALA A 1 343 ? -26.188 -5.137 -3.244 1 96.06 343 ALA A CA 1
ATOM 2687 C C . ALA A 1 343 ? -26.688 -3.748 -2.861 1 96.06 343 ALA A C 1
ATOM 2689 O O . ALA A 1 343 ? -27.797 -3.609 -2.342 1 96.06 343 ALA A O 1
ATOM 2690 N N . THR A 1 344 ? -25.844 -2.803 -3.018 1 92.88 344 THR A N 1
ATOM 2691 C CA . THR A 1 344 ? -26.219 -1.392 -3.066 1 92.88 344 THR A CA 1
ATOM 2692 C C . THR A 1 344 ? -26.219 -0.887 -4.504 1 92.88 344 THR A C 1
ATOM 2694 O O . THR A 1 344 ? -26.016 -1.661 -5.441 1 92.88 344 THR A O 1
ATOM 2697 N N . GLU A 1 345 ? -26.438 0.398 -4.598 1 90.62 345 GLU A N 1
ATOM 2698 C CA . GLU A 1 345 ? -26.469 0.979 -5.938 1 90.62 345 GLU A CA 1
ATOM 2699 C C . GLU A 1 345 ? -25.078 0.95 -6.574 1 90.62 345 GLU A C 1
ATOM 2701 O O . GLU A 1 345 ? -24.953 1.048 -7.797 1 90.62 345 GLU A O 1
ATOM 2706 N N . VAL A 1 346 ? -23.984 0.75 -5.766 1 90.19 346 VAL A N 1
ATOM 2707 C CA . VAL A 1 346 ? -22.656 0.847 -6.352 1 90.19 346 VAL A CA 1
ATOM 2708 C C . VAL A 1 346 ? -21.766 -0.265 -5.805 1 90.19 346 VAL A C 1
ATOM 2710 O O . VAL A 1 346 ? -20.547 -0.268 -6.031 1 90.19 346 VAL A O 1
ATOM 2713 N N . SER A 1 347 ? -22.297 -1.149 -5.035 1 92.5 347 SER A N 1
ATOM 2714 C CA . SER A 1 347 ? -21.469 -2.197 -4.445 1 92.5 347 SER A CA 1
ATOM 2715 C C . SER A 1 347 ? -22.281 -3.459 -4.18 1 92.5 347 SER A C 1
ATOM 2717 O O . SER A 1 347 ? -23.516 -3.441 -4.273 1 92.5 347 SER A O 1
ATOM 2719 N N . PHE A 1 348 ? -21.578 -4.535 -3.893 1 95.88 348 PHE A N 1
ATOM 2720 C CA . PHE A 1 348 ? -22.234 -5.766 -3.455 1 95.88 348 PHE A CA 1
ATOM 2721 C C . PHE A 1 348 ? -21.375 -6.48 -2.412 1 95.88 348 PHE A C 1
ATOM 2723 O O . PHE A 1 348 ? -20.188 -6.191 -2.266 1 95.88 348 PHE A O 1
ATOM 2730 N N . VAL A 1 349 ? -22 -7.312 -1.616 1 95.75 349 VAL A N 1
ATOM 2731 C CA . VAL A 1 349 ? -21.375 -8.312 -0.759 1 95.75 349 VAL A CA 1
ATOM 2732 C C . VAL A 1 349 ? -22.047 -9.664 -0.964 1 95.75 349 VAL A C 1
ATOM 2734 O O . VAL A 1 349 ? -23.281 -9.742 -1.022 1 95.75 349 VAL A O 1
ATOM 2737 N N . ALA A 1 350 ? -21.266 -10.641 -1.13 1 96.75 350 ALA A N 1
ATOM 2738 C CA . ALA A 1 350 ? -21.781 -12.008 -1.177 1 96.75 350 ALA A CA 1
ATOM 2739 C C . ALA A 1 350 ? -21.062 -12.891 -0.15 1 96.75 350 ALA A C 1
ATOM 2741 O O . ALA A 1 350 ? -19.938 -12.594 0.257 1 96.75 350 ALA A O 1
ATOM 2742 N N . SER A 1 351 ? -21.766 -13.898 0.281 1 94.38 351 SER A N 1
ATOM 2743 C CA . SER A 1 351 ? -21.156 -14.773 1.283 1 94.38 351 SER A CA 1
ATOM 2744 C C . SER A 1 351 ? -21.719 -16.188 1.189 1 94.38 351 SER A C 1
ATOM 2746 O O . SER A 1 351 ? -22.75 -16.422 0.544 1 94.38 351 SER A O 1
ATOM 2748 N N . ALA A 1 352 ? -21 -17.094 1.741 1 92.94 352 ALA A N 1
ATOM 2749 C CA . ALA A 1 352 ? -21.406 -18.484 1.889 1 92.94 352 ALA A CA 1
ATOM 2750 C C . ALA A 1 352 ? -20.969 -19.047 3.236 1 92.94 352 ALA A C 1
ATOM 2752 O O . ALA A 1 352 ? -19.938 -18.625 3.781 1 92.94 352 ALA A O 1
ATOM 2753 N N . ALA A 1 353 ? -21.703 -19.891 3.713 1 89.31 353 ALA A N 1
ATOM 2754 C CA . ALA A 1 353 ? -21.312 -20.609 4.926 1 89.31 353 ALA A CA 1
ATOM 2755 C C . ALA A 1 353 ? -20.172 -21.594 4.637 1 89.31 353 ALA A C 1
ATOM 2757 O O . ALA A 1 353 ? -20.156 -22.234 3.588 1 89.31 353 ALA A O 1
ATOM 2758 N N . VAL A 1 354 ? -19.25 -21.641 5.512 1 85.38 354 VAL A N 1
ATOM 2759 C CA . VAL A 1 354 ? -18.125 -22.547 5.359 1 85.38 354 VAL A CA 1
ATOM 2760 C C . VAL A 1 354 ? -18.016 -23.453 6.59 1 85.38 354 VAL A C 1
ATOM 2762 O O . VAL A 1 354 ? -18.5 -23.094 7.668 1 85.38 354 VAL A O 1
ATOM 2765 N N . PRO A 1 355 ? -17.547 -24.688 6.332 1 74.88 355 PRO A N 1
ATOM 2766 C CA . PRO A 1 355 ? -17.406 -25.578 7.48 1 74.88 355 PRO A CA 1
ATOM 2767 C C . PRO A 1 355 ? -16.531 -24.984 8.586 1 74.88 355 PRO A C 1
ATOM 2769 O O . PRO A 1 355 ? -15.617 -24.203 8.305 1 74.88 355 PRO A O 1
ATOM 2772 N N . ALA A 1 356 ? -17.094 -25.031 9.852 1 60.22 356 ALA A N 1
ATOM 2773 C CA . ALA A 1 356 ? -16.297 -24.562 10.984 1 60.22 356 ALA A CA 1
ATOM 2774 C C . ALA A 1 356 ? -14.898 -25.156 10.961 1 60.22 356 ALA A C 1
ATOM 2776 O O . ALA A 1 356 ? -14.719 -26.312 10.602 1 60.22 356 ALA A O 1
ATOM 2777 N N . PRO A 1 357 ? -13.992 -24.203 10.922 1 53.5 357 PRO A N 1
ATOM 2778 C CA . PRO A 1 357 ? -12.68 -24.844 10.984 1 53.5 357 PRO A CA 1
ATOM 2779 C C . PRO A 1 357 ? -12.586 -25.891 12.094 1 53.5 357 PRO A C 1
ATOM 2781 O O . PRO A 1 357 ? -13.203 -25.734 13.148 1 53.5 357 PRO A O 1
ATOM 2784 N N . GLY A 1 358 ? -12.789 -27.172 11.734 1 45.53 358 GLY A N 1
ATOM 2785 C CA . GLY A 1 358 ? -12.688 -28.094 12.852 1 45.53 358 GLY A CA 1
ATOM 2786 C C . GLY A 1 358 ? -12 -27.484 14.062 1 45.53 358 GLY A C 1
ATOM 2787 O O . GLY A 1 358 ? -12.242 -27.906 15.195 1 45.53 358 GLY A O 1
ATOM 2788 N N . GLY A 1 359 ? -10.766 -27.094 14.086 1 41.47 359 GLY A N 1
ATOM 2789 C CA . GLY A 1 359 ? -10 -26.484 15.172 1 41.47 359 GLY A CA 1
ATOM 2790 C C . GLY A 1 359 ? -10.039 -24.969 15.156 1 41.47 359 GLY A C 1
ATOM 2791 O O . GLY A 1 359 ? -10.422 -24.359 14.148 1 41.47 359 GLY A O 1
ATOM 2792 N N . ALA A 1 360 ? -10.234 -24.453 16.469 1 36.56 360 ALA A N 1
ATOM 2793 C CA . ALA A 1 360 ? -10.156 -23.016 16.656 1 36.56 360 ALA A CA 1
ATOM 2794 C C . ALA A 1 360 ? -9.164 -22.391 15.68 1 36.56 360 ALA A C 1
ATOM 2796 O O . ALA A 1 360 ? -8.062 -22.906 15.484 1 36.56 360 ALA A O 1
ATOM 2797 N N . PRO A 1 361 ? -9.68 -21.688 14.805 1 35.72 361 PRO A N 1
ATOM 2798 C CA . PRO A 1 361 ? -8.578 -21.016 14.102 1 35.72 361 PRO A CA 1
ATOM 2799 C C . PRO A 1 361 ? -7.438 -20.625 15.039 1 35.72 361 PRO A C 1
ATOM 2801 O O . PRO A 1 361 ? -7.676 -20.078 16.109 1 35.72 361 PRO A O 1
ATOM 2804 N N . ARG A 1 362 ? -6.488 -21.516 15.109 1 33.38 362 ARG A N 1
ATOM 2805 C CA . ARG A 1 362 ? -5.387 -21.234 16.016 1 33.38 362 ARG A CA 1
ATOM 2806 C C . ARG A 1 362 ? -4.984 -19.766 15.961 1 33.38 362 ARG A C 1
ATOM 2808 O O . ARG A 1 362 ? -4.273 -19.266 16.844 1 33.38 362 ARG A O 1
ATOM 2815 N N . ASP A 1 363 ? -4.625 -19.375 14.859 1 33.69 363 ASP A N 1
ATOM 2816 C CA . ASP A 1 363 ? -4.07 -18.016 14.891 1 33.69 363 ASP A CA 1
ATOM 2817 C C . ASP A 1 363 ? -5.18 -16.969 14.859 1 33.69 363 ASP A C 1
ATOM 2819 O O . ASP A 1 363 ? -5.934 -16.891 13.891 1 33.69 363 ASP A O 1
ATOM 2823 N N . ALA A 1 364 ? -5.672 -16.781 15.953 1 31.94 364 ALA A N 1
ATOM 2824 C CA . ALA A 1 364 ? -6.578 -15.695 16.312 1 31.94 364 ALA A CA 1
ATOM 2825 C C . ALA A 1 364 ? -6.203 -14.398 15.602 1 31.94 364 ALA A C 1
ATOM 2827 O O . ALA A 1 364 ? -6.895 -13.383 15.734 1 31.94 364 ALA A O 1
ATOM 2828 N N . CYS A 1 365 ? -4.949 -14.547 15.164 1 31.61 365 CYS A N 1
ATOM 2829 C CA . CYS A 1 365 ? -4.664 -13.211 14.648 1 31.61 365 CYS A CA 1
ATOM 2830 C C . CYS A 1 365 ? -5.418 -12.945 13.352 1 31.61 365 CYS A C 1
ATOM 2832 O O . CYS A 1 365 ? -5.258 -11.891 12.734 1 31.61 365 CYS A O 1
ATOM 2834 N N . THR A 1 366 ? -5.762 -14.148 12.672 1 32.56 366 THR A N 1
ATOM 2835 C CA . THR A 1 366 ? -6.711 -13.758 11.633 1 32.56 366 THR A CA 1
ATOM 2836 C C . THR A 1 366 ? -7.984 -13.188 12.25 1 32.56 366 THR A C 1
ATOM 2838 O O . THR A 1 366 ? -8.711 -13.898 12.945 1 32.56 366 THR A O 1
ATOM 2841 N N . ALA A 1 367 ? -7.945 -12.195 12.766 1 30.53 367 ALA A N 1
ATOM 2842 C CA . ALA A 1 367 ? -9.164 -11.578 13.289 1 30.53 367 ALA A CA 1
ATOM 2843 C C . ALA A 1 367 ? -10.367 -11.945 12.422 1 30.53 367 ALA A C 1
ATOM 2845 O O . ALA A 1 367 ? -10.422 -11.602 11.242 1 30.53 367 ALA A O 1
ATOM 2846 N N . ALA A 1 368 ? -10.812 -13.148 12.508 1 30.5 368 ALA A N 1
ATOM 2847 C CA . ALA A 1 368 ? -12.25 -13.25 12.258 1 30.5 368 ALA A CA 1
ATOM 2848 C C . ALA A 1 368 ? -12.953 -11.93 12.57 1 30.5 368 ALA A C 1
ATOM 2850 O O . ALA A 1 368 ? -12.938 -11.469 13.711 1 30.5 368 ALA A O 1
ATOM 2851 N N . ARG A 1 369 ? -12.859 -11.141 11.562 1 35.12 369 ARG A N 1
ATOM 2852 C CA . ARG A 1 369 ? -13.656 -9.922 11.711 1 35.12 369 ARG A CA 1
ATOM 2853 C C . ARG A 1 369 ? -15.086 -10.25 12.117 1 35.12 369 ARG A C 1
ATOM 2855 O O . ARG A 1 369 ? -15.797 -10.961 11.406 1 35.12 369 ARG A O 1
ATOM 2862 N N . ALA A 1 370 ? -15.234 -10.547 13.414 1 29.52 370 ALA A N 1
ATOM 2863 C CA . ALA A 1 370 ? -16.562 -10.828 13.922 1 29.52 370 ALA A CA 1
ATOM 2864 C C . ALA A 1 370 ? -17.578 -9.773 13.469 1 29.52 370 ALA A C 1
ATOM 2866 O O . ALA A 1 370 ? -17.312 -8.57 13.586 1 29.52 370 ALA A O 1
ATOM 2867 N N . VAL A 1 371 ? -18.391 -10.039 12.57 1 33.12 371 VAL A N 1
ATOM 2868 C CA . VAL A 1 371 ? -19.594 -9.242 12.32 1 33.12 371 VAL A CA 1
ATOM 2869 C C . VAL A 1 371 ? -20.469 -9.242 13.57 1 33.12 371 VAL A C 1
ATOM 2871 O O . VAL A 1 371 ? -20.734 -10.297 14.156 1 33.12 371 VAL A O 1
ATOM 2874 N N . GLY A 1 372 ? -20.281 -8.203 14.445 1 30.02 372 GLY A N 1
ATOM 2875 C CA . GLY A 1 372 ? -20.984 -8.094 15.703 1 30.02 372 GLY A CA 1
ATOM 2876 C C . GLY A 1 372 ? -22.484 -8.25 15.555 1 30.02 372 GLY A C 1
ATOM 2877 O O . GLY A 1 372 ? -23.25 -7.781 16.406 1 30.02 372 GLY A O 1
ATOM 2878 N N . GLY A 1 373 ? -23.109 -8.617 14.625 1 30.14 373 GLY A N 1
ATOM 2879 C CA . GLY A 1 373 ? -24.5 -8.594 15.023 1 30.14 373 GLY A CA 1
ATOM 2880 C C . GLY A 1 373 ? -24.766 -9.367 16.297 1 30.14 373 GLY A C 1
ATOM 2881 O O . GLY A 1 373 ? -23.906 -10.117 16.766 1 30.14 373 GLY A O 1
ATOM 2882 N N . GLY A 1 374 ? -25.625 -8.797 17.219 1 29.28 374 GLY A N 1
ATOM 2883 C CA . GLY A 1 374 ? -26.344 -9.438 18.297 1 29.28 374 GLY A CA 1
ATOM 2884 C C . GLY A 1 374 ? -26.531 -10.93 18.109 1 29.28 374 GLY A C 1
ATOM 2885 O O . GLY A 1 374 ? -27.484 -11.516 18.609 1 29.28 374 GLY A O 1
ATOM 2886 N N . TRP A 1 375 ? -25.766 -11.312 17.281 1 32.81 375 TRP A N 1
ATOM 2887 C CA . TRP A 1 375 ? -26.25 -12.68 17.156 1 32.81 375 TRP A CA 1
ATOM 2888 C C . TRP A 1 375 ? -25.812 -13.523 18.344 1 32.81 375 TRP A C 1
ATOM 2890 O O . TRP A 1 375 ? -24.703 -13.375 18.859 1 32.81 375 TRP A O 1
ATOM 2900 N N . ALA A 1 376 ? -26.688 -14.016 19.188 1 30.38 376 ALA A N 1
ATOM 2901 C CA . ALA A 1 376 ? -26.562 -15.055 20.203 1 30.38 376 ALA A CA 1
ATOM 2902 C C . ALA A 1 376 ? -25.531 -16.109 19.797 1 30.38 376 ALA A C 1
ATOM 2904 O O . ALA A 1 376 ? -25.375 -16.406 18.609 1 30.38 376 ALA A O 1
ATOM 2905 N N . ALA A 1 377 ? -24.453 -16.328 20.641 1 36.88 377 ALA A N 1
ATOM 2906 C CA . ALA A 1 377 ? -23.438 -17.391 20.609 1 36.88 377 ALA A CA 1
ATOM 2907 C C . ALA A 1 377 ? -23.984 -18.672 20 1 36.88 377 ALA A C 1
ATOM 2909 O O . ALA A 1 377 ? -23.391 -19.734 20.156 1 36.88 377 ALA A O 1
ATOM 2910 N N . GLY A 1 378 ? -25.188 -18.641 19.531 1 37.25 378 GLY A N 1
ATOM 2911 C CA . GLY A 1 378 ? -25.531 -19.984 19.109 1 37.25 378 GLY A CA 1
ATOM 2912 C C . GLY A 1 378 ? -24.656 -20.5 17.984 1 37.25 378 GLY A C 1
ATOM 2913 O O . GLY A 1 378 ? -23.734 -19.797 17.531 1 37.25 378 GLY A O 1
ATOM 2914 N N . ASP A 1 379 ? -24.906 -21.734 17.328 1 48.47 379 ASP A N 1
ATOM 2915 C CA . ASP A 1 379 ? -24.422 -22.688 16.328 1 48.47 379 ASP A CA 1
ATOM 2916 C C . ASP A 1 379 ? -24.266 -22.016 14.969 1 48.47 379 ASP A C 1
ATOM 2918 O O . ASP A 1 379 ? -24.656 -22.594 13.945 1 48.47 379 ASP A O 1
ATOM 2922 N N . ARG A 1 380 ? -23.969 -20.812 14.883 1 58.19 380 ARG A N 1
ATOM 2923 C CA . ARG A 1 380 ? -23.969 -20.344 13.5 1 58.19 380 ARG A CA 1
ATOM 2924 C C . ARG A 1 380 ? -22.625 -20.641 12.836 1 58.19 380 ARG A C 1
ATOM 2926 O O . ARG A 1 380 ? -21.562 -20.438 13.438 1 58.19 380 ARG A O 1
ATOM 2933 N N 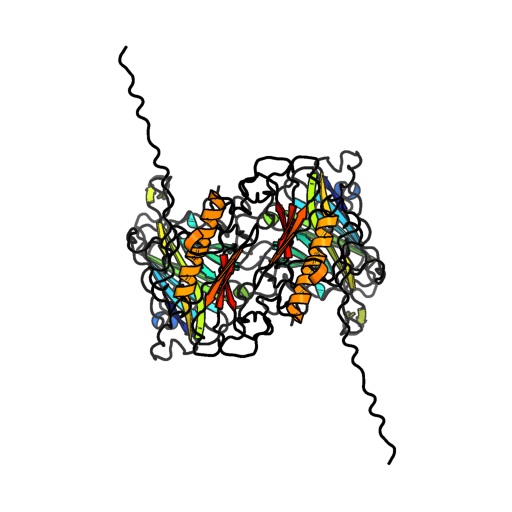. PRO A 1 381 ? -22.656 -21.078 11.562 1 69.38 381 PRO A N 1
ATOM 2934 C CA . PRO A 1 381 ? -21.469 -21.422 10.797 1 69.38 381 PRO A CA 1
ATOM 2935 C C . PRO A 1 381 ? -20.656 -20.188 10.406 1 69.38 381 PRO A C 1
ATOM 2937 O O . PRO A 1 381 ? -21.188 -19.094 10.312 1 69.38 381 PRO A O 1
ATOM 2940 N N . ALA A 1 382 ? -19.344 -20.312 10.422 1 82.12 382 ALA A N 1
ATOM 2941 C CA . ALA A 1 382 ? -18.453 -19.328 9.82 1 82.12 382 ALA A CA 1
ATOM 2942 C C . ALA A 1 382 ? -18.875 -19.016 8.391 1 82.12 382 ALA A C 1
ATOM 2944 O O . ALA A 1 382 ? -19.453 -19.859 7.703 1 82.12 382 ALA A O 1
ATOM 2945 N N . ARG A 1 383 ? -18.75 -17.734 8.016 1 89.88 383 ARG A N 1
ATOM 2946 C CA . ARG A 1 383 ? -19.094 -17.344 6.648 1 89.88 383 ARG A CA 1
ATOM 2947 C C . ARG A 1 383 ? -17.891 -16.688 5.961 1 89.88 383 ARG A C 1
ATOM 2949 O O . ARG A 1 383 ? -17.156 -15.922 6.582 1 89.88 383 ARG A O 1
ATOM 2956 N N . LEU A 1 384 ? -17.672 -17.047 4.762 1 92.06 384 LEU A N 1
ATOM 2957 C CA . LEU A 1 384 ? -16.734 -16.359 3.891 1 92.06 384 LEU A CA 1
ATOM 2958 C C . LEU A 1 384 ? -17.422 -15.281 3.068 1 92.06 384 LEU A C 1
ATOM 2960 O O . LEU A 1 384 ? -18.438 -15.547 2.424 1 92.06 384 LEU A O 1
ATOM 2964 N N . TYR A 1 385 ? -16.938 -14.078 3.17 1 93.56 385 TYR A N 1
ATOM 2965 C CA . TYR A 1 385 ? -17.5 -12.945 2.447 1 93.56 385 TYR A CA 1
ATOM 2966 C C . TYR A 1 385 ? -16.594 -12.523 1.295 1 93.56 385 TYR A C 1
ATOM 2968 O O . TYR A 1 385 ? -15.375 -12.641 1.387 1 93.56 385 TYR A O 1
ATOM 2976 N N . ILE A 1 386 ? -17.219 -12.023 0.218 1 95.62 386 ILE A N 1
ATOM 2977 C CA . ILE A 1 386 ? -16.484 -11.312 -0.827 1 95.62 386 ILE A CA 1
ATOM 2978 C C . ILE A 1 386 ? -17.141 -9.953 -1.079 1 95.62 386 ILE A C 1
ATOM 2980 O O . ILE A 1 386 ? -18.375 -9.844 -1.082 1 95.62 386 ILE A O 1
ATOM 2984 N N . THR A 1 387 ? -16.312 -8.945 -1.25 1 94.25 387 THR A N 1
ATOM 2985 C CA . THR A 1 387 ? -16.812 -7.602 -1.525 1 94.25 387 THR A CA 1
ATOM 2986 C C . THR A 1 387 ? -16.703 -7.281 -3.014 1 94.25 387 THR A C 1
ATOM 2988 O O . THR A 1 387 ? -16.109 -8.047 -3.777 1 94.25 387 THR A O 1
ATOM 2991 N N . SER A 1 388 ? -17.281 -6.145 -3.398 1 93.38 388 SER A N 1
ATOM 2992 C CA . SER A 1 388 ? -17.281 -5.707 -4.789 1 93.38 388 SER A CA 1
ATOM 2993 C C . SER A 1 388 ? -15.859 -5.43 -5.273 1 93.38 388 SER A C 1
ATOM 2995 O O . SER A 1 388 ? -15.602 -5.414 -6.48 1 93.38 388 SER A O 1
ATOM 2997 N N . GLU A 1 389 ? -14.914 -5.223 -4.359 1 91 389 GLU A N 1
ATOM 2998 C CA . GLU A 1 389 ? -13.531 -4.98 -4.742 1 91 389 GLU A CA 1
ATOM 2999 C C . GLU A 1 389 ? -12.719 -6.273 -4.727 1 91 389 GLU A C 1
ATOM 3001 O O . GLU A 1 389 ? -11.5 -6.25 -4.902 1 91 389 GLU A O 1
ATOM 3006 N N . GLY A 1 390 ? -13.367 -7.367 -4.461 1 93.62 390 GLY A N 1
ATOM 3007 C CA . GLY A 1 390 ? -12.734 -8.672 -4.598 1 93.62 390 GLY A CA 1
ATOM 3008 C C . GLY A 1 390 ? -12.047 -9.133 -3.33 1 93.62 390 GLY A C 1
ATOM 3009 O O . GLY A 1 390 ? -11.258 -10.086 -3.357 1 93.62 390 GLY A O 1
ATOM 3010 N N . ARG A 1 391 ? -12.32 -8.484 -2.178 1 94.12 391 ARG A N 1
ATOM 3011 C CA . ARG A 1 391 ? -11.695 -8.906 -0.929 1 94.12 391 ARG A CA 1
ATOM 3012 C C . ARG A 1 391 ? -12.43 -10.102 -0.328 1 94.12 391 ARG A C 1
ATOM 3014 O O . ARG A 1 391 ? -13.664 -10.086 -0.225 1 94.12 391 ARG A O 1
ATOM 3021 N N . LEU A 1 392 ? -11.711 -11.094 0.079 1 93.62 392 LEU A N 1
ATOM 3022 C CA . LEU A 1 392 ? -12.242 -12.258 0.776 1 93.62 392 LEU A CA 1
ATOM 3023 C C . LEU A 1 392 ? -11.953 -12.18 2.27 1 93.62 392 LEU A C 1
ATOM 3025 O O . LEU A 1 392 ? -10.805 -11.938 2.67 1 93.62 392 LEU A O 1
ATOM 3029 N N . THR A 1 393 ? -12.992 -12.312 3.033 1 88.25 393 THR A N 1
ATOM 3030 C CA . THR A 1 393 ? -12.828 -12.266 4.48 1 88.25 393 THR A CA 1
ATOM 3031 C C . THR A 1 393 ? -13.648 -13.352 5.16 1 88.25 393 THR A C 1
ATOM 3033 O O . THR A 1 393 ? -14.836 -13.523 4.859 1 88.25 393 THR A O 1
ATOM 3036 N N . LEU A 1 394 ? -13.039 -14.078 6.004 1 75.75 394 LEU A N 1
ATOM 3037 C CA . LEU A 1 394 ? -13.734 -15.07 6.816 1 75.75 394 LEU A CA 1
ATOM 3038 C C . LEU A 1 394 ? -14.258 -14.445 8.102 1 75.75 394 LEU A C 1
ATOM 3040 O O . LEU A 1 394 ? -13.516 -13.773 8.82 1 75.75 394 LEU A O 1
ATOM 3044 N N . ALA A 1 395 ? -15.492 -14.555 8.305 1 76.06 395 ALA A N 1
ATOM 3045 C CA . ALA A 1 395 ? -16.109 -14 9.516 1 76.06 395 ALA A CA 1
ATOM 3046 C C . ALA A 1 395 ? -16.766 -15.094 10.352 1 76.06 395 ALA A C 1
ATOM 3048 O O . ALA A 1 395 ? -17.344 -16.031 9.805 1 76.06 395 ALA A O 1
ATOM 3049 N N . PHE A 1 396 ? -16.469 -15.055 11.711 1 59.66 396 PHE A N 1
ATOM 3050 C CA . PHE A 1 396 ? -17.047 -16.016 12.648 1 59.66 396 PHE A CA 1
ATOM 3051 C C . PHE A 1 396 ? -18.188 -15.375 13.445 1 59.66 396 PHE A C 1
ATOM 3053 O O . PHE A 1 396 ? -18.172 -14.164 13.695 1 59.66 396 PHE A O 1
ATOM 3060 N N . PRO A 1 397 ? -19.203 -16.391 13.781 1 51.78 397 PRO A N 1
ATOM 3061 C CA . PRO A 1 397 ? -20.266 -15.883 14.641 1 51.78 397 PRO A CA 1
ATOM 3062 C C . PRO A 1 397 ? -19.766 -15.469 16.031 1 51.78 397 PRO A C 1
ATOM 3064 O O . PRO A 1 397 ? -18.953 -16.172 16.625 1 51.78 397 PRO A O 1
ATOM 3067 N N . GLY A 1 398 ? -20.25 -14.336 16.75 1 45.28 398 GLY A N 1
ATOM 3068 C CA . GLY A 1 398 ? -20 -13.922 18.109 1 45.28 398 GLY A CA 1
ATOM 3069 C C . GLY A 1 398 ? -18.719 -13.109 18.266 1 45.28 398 GLY A C 1
ATOM 3070 O O . GLY A 1 398 ? -18.359 -12.711 19.359 1 45.28 398 GLY A O 1
ATOM 3071 N N . GLY A 1 399 ? -17.875 -13.406 17.484 1 39.47 399 GLY A N 1
ATOM 3072 C CA . GLY A 1 399 ? -16.641 -12.695 17.719 1 39.47 399 GLY A CA 1
ATOM 3073 C C . GLY A 1 399 ? -16.766 -11.188 17.562 1 39.47 399 GLY A C 1
ATOM 3074 O O . GLY A 1 399 ? -17.781 -10.695 17.078 1 39.47 399 GLY A O 1
ATOM 3075 N N . ASP A 1 400 ? -16.094 -10.531 18.406 1 34.66 400 ASP A N 1
ATOM 3076 C CA . ASP A 1 400 ? -15.992 -9.086 18.234 1 34.66 400 ASP A CA 1
ATOM 3077 C C . ASP A 1 400 ? -15.992 -8.711 16.75 1 34.66 400 ASP A C 1
ATOM 3079 O O . ASP A 1 400 ? -15.195 -9.234 15.977 1 34.66 400 ASP A O 1
ATOM 3083 N N . GLY A 1 401 ? -17.172 -8.695 16.188 1 31.16 401 GLY A N 1
ATOM 3084 C CA . GLY A 1 401 ? -17.609 -8.422 14.836 1 31.16 401 GLY A CA 1
ATOM 3085 C C . GLY A 1 401 ? -16.562 -7.684 14.016 1 31.16 401 GLY A C 1
ATOM 3086 O O . GLY A 1 401 ? -16.781 -7.402 12.836 1 31.16 401 GLY A O 1
ATOM 3087 N N . ALA A 1 402 ? -16.109 -6.664 14.461 1 30.92 402 ALA A N 1
ATOM 3088 C CA . ALA A 1 402 ? -15.633 -5.656 13.523 1 30.92 402 ALA A CA 1
ATOM 3089 C C . ALA A 1 402 ? -14.656 -6.266 12.516 1 30.92 402 ALA A C 1
ATOM 3091 O O . ALA A 1 402 ? -13.789 -7.059 12.891 1 30.92 402 ALA A O 1
ATOM 3092 N N . LEU A 1 403 ? -14.969 -6.895 11.258 1 34.12 403 LEU A N 1
ATOM 3093 C CA . LEU A 1 403 ? -14.102 -6.207 10.305 1 34.12 403 LEU A CA 1
ATOM 3094 C C . LEU A 1 403 ? -13.359 -5.055 10.969 1 34.12 403 LEU A C 1
ATOM 3096 O O . LEU A 1 403 ? -13.68 -3.887 10.734 1 34.12 403 LEU A O 1
ATOM 3100 N N . ALA A 1 404 ? -13.461 -5.102 12.203 1 29.52 404 ALA A N 1
ATOM 3101 C CA . ALA A 1 404 ? -13.148 -4.176 13.289 1 29.52 404 ALA A CA 1
ATOM 3102 C C . ALA A 1 404 ? -11.758 -3.574 13.117 1 29.52 404 ALA A C 1
ATOM 3104 O O . ALA A 1 404 ? -10.828 -4.262 12.688 1 29.52 404 ALA A O 1
ATOM 3105 N N . TYR A 1 405 ? -11.828 -2.492 12.961 1 26.81 405 TYR A N 1
ATOM 3106 C CA . TYR A 1 405 ? -10.836 -1.449 13.195 1 26.81 405 TYR A CA 1
ATOM 3107 C C . TYR A 1 405 ? -9.961 -1.792 14.391 1 26.81 405 TYR A C 1
ATOM 3109 O O . TYR A 1 405 ? -10.453 -1.928 15.516 1 26.81 405 TYR A O 1
ATOM 3117 N N . ALA A 1 406 ? -9.516 -3.004 14.359 1 27.92 406 ALA A N 1
ATOM 3118 C CA . ALA A 1 406 ? -8.539 -2.779 15.43 1 27.92 406 ALA A CA 1
ATOM 3119 C C . ALA A 1 406 ? -7.715 -1.524 15.164 1 27.92 406 ALA A C 1
ATOM 3121 O O . ALA A 1 406 ? -6.98 -1.454 14.172 1 27.92 406 ALA A O 1
ATOM 3122 N N . PRO A 1 407 ? -8.406 -0.505 15.5 1 27.33 407 PRO A N 1
ATOM 3123 C CA . PRO A 1 407 ? -7.512 0.648 15.367 1 27.33 407 PRO A CA 1
ATOM 3124 C C . PRO A 1 407 ? -6.086 0.352 15.828 1 27.33 407 PRO A C 1
ATOM 3126 O O . PRO A 1 407 ? -5.891 -0.259 16.891 1 27.33 407 PRO A O 1
ATOM 3129 N N . ALA A 1 408 ? -5.461 -0.23 14.992 1 26.61 408 ALA A N 1
ATOM 3130 C CA . ALA A 1 408 ? -4.109 -0.062 15.531 1 26.61 408 ALA A CA 1
ATOM 3131 C C . ALA A 1 408 ? -3.986 1.247 16.297 1 26.61 408 ALA A C 1
ATOM 3133 O O . ALA A 1 408 ? -4.492 2.283 15.867 1 26.61 408 ALA A O 1
ATOM 3134 N N . GLU A 1 409 ? -4.383 1.23 17.516 1 27.7 409 GLU A N 1
ATOM 3135 C CA . GLU A 1 409 ? -3.988 2.416 18.281 1 27.7 409 GLU A CA 1
ATOM 3136 C C . GLU A 1 409 ? -2.895 3.193 17.547 1 27.7 409 GLU A C 1
ATOM 3138 O O . GLU A 1 409 ? -2.199 4.012 18.156 1 27.7 409 GLU A O 1
ATOM 3143 N N . GLY A 1 410 ? -2.762 2.797 16.359 1 26.64 410 GLY A N 1
ATOM 3144 C CA . GLY A 1 410 ? -1.605 3.541 15.891 1 26.64 410 GLY A CA 1
ATOM 3145 C C . GLY A 1 410 ? -1.833 5.043 15.867 1 26.64 410 GLY A C 1
ATOM 3146 O O . GLY A 1 410 ? -2.248 5.59 14.844 1 26.64 410 GLY A O 1
ATOM 3147 N N . ASN A 1 411 ? -2.721 5.73 16.359 1 26.64 411 ASN A N 1
ATOM 3148 C CA . ASN A 1 411 ? -1.702 6.77 16.469 1 26.64 411 ASN A CA 1
ATOM 3149 C C . ASN A 1 411 ? -0.3 6.176 16.562 1 26.64 411 ASN A C 1
ATOM 3151 O O . ASN A 1 411 ? -0.144 4.973 16.797 1 26.64 411 ASN A O 1
ATOM 3155 N N . SER A 1 412 ? 0.836 6.887 16.547 1 28.09 412 SER A N 1
ATOM 3156 C CA . SER A 1 412 ? 2.17 6.418 16.891 1 28.09 412 SER A CA 1
ATOM 3157 C C . SER A 1 412 ? 2.117 5.418 18.047 1 28.09 412 SER A C 1
ATOM 3159 O O . SER A 1 412 ? 3.137 5.133 18.688 1 28.09 412 SER A O 1
ATOM 3161 N N . ARG A 1 413 ? 1.056 4.867 18.516 1 25.98 413 ARG A N 1
ATOM 3162 C CA . ARG A 1 413 ? 1.354 4.082 19.703 1 25.98 413 ARG A CA 1
ATOM 3163 C C . ARG A 1 413 ? 2.176 2.846 19.359 1 25.98 413 ARG A C 1
ATOM 3165 O O . ARG A 1 413 ? 1.678 1.928 18.703 1 25.98 413 ARG A O 1
ATOM 3172 N N . TRP A 1 414 ? 3.369 2.957 18.922 1 23.78 414 TRP A N 1
ATOM 3173 C CA . TRP A 1 414 ? 4.344 1.873 19 1 23.78 414 TRP A CA 1
ATOM 3174 C C . TRP A 1 414 ? 4.066 0.974 20.203 1 23.78 414 TRP A C 1
ATOM 3176 O O . TRP A 1 414 ? 3.996 1.448 21.328 1 23.78 414 TRP A O 1
ATOM 3186 N N . CYS A 1 415 ? 2.967 0.228 20.156 1 20.58 415 CYS A N 1
ATOM 3187 C CA . CYS A 1 415 ? 3.053 -0.8 21.188 1 20.58 415 CYS A CA 1
ATOM 3188 C C . CYS A 1 415 ? 4.422 -1.469 21.188 1 20.58 415 CYS A C 1
ATOM 3190 O O . CYS A 1 415 ? 5.012 -1.667 20.125 1 20.58 415 CYS A O 1
ATOM 3192 N N . MET B 1 1 ? -16.672 -0.64 65.188 1 34.31 1 MET B N 1
ATOM 3193 C CA . MET B 1 1 ? -16.453 -1.106 63.812 1 34.31 1 MET B CA 1
ATOM 3194 C C . MET B 1 1 ? -17.141 -0.192 62.812 1 34.31 1 MET B C 1
ATOM 3196 O O . MET B 1 1 ? -18.375 -0.127 62.75 1 34.31 1 MET B O 1
ATOM 3200 N N . GLY B 1 2 ? -16.578 0.982 62.5 1 41 2 GLY B N 1
ATOM 3201 C CA . GLY B 1 2 ? -17.156 2.045 61.719 1 41 2 GLY B CA 1
ATOM 3202 C C . GLY B 1 2 ? -17.391 1.646 60.25 1 41 2 GLY B C 1
ATOM 3203 O O . GLY B 1 2 ? -16.672 0.814 59.719 1 41 2 GLY B O 1
ATOM 3204 N N . PRO B 1 3 ? -18.609 1.798 59.719 1 46.41 3 PRO B N 1
ATOM 3205 C CA . PRO B 1 3 ? -18.953 1.432 58.312 1 46.41 3 PRO B CA 1
ATOM 3206 C C . PRO B 1 3 ? -18.031 2.084 57.312 1 46.41 3 PRO B C 1
ATOM 3208 O O . PRO B 1 3 ? -17.641 3.246 57.469 1 46.41 3 PRO B O 1
ATOM 3211 N N . HIS B 1 4 ? -17.047 1.357 56.719 1 46.91 4 HIS B N 1
ATOM 3212 C CA . HIS B 1 4 ? -16.25 1.814 55.594 1 46.91 4 HIS B CA 1
ATOM 3213 C C . HIS B 1 4 ? -17.141 2.205 54.406 1 46.91 4 HIS B C 1
ATOM 3215 O O . HIS B 1 4 ? -17.969 1.405 53.969 1 46.91 4 HIS B O 1
ATOM 3221 N N . ALA B 1 5 ? -17.438 3.471 54.25 1 45.34 5 ALA B N 1
ATOM 3222 C CA . ALA B 1 5 ? -18.125 4.039 53.094 1 45.34 5 ALA B CA 1
ATOM 3223 C C . ALA B 1 5 ? -17.438 3.635 51.781 1 45.34 5 ALA B C 1
ATOM 3225 O O . ALA B 1 5 ? -16.25 3.918 51.594 1 45.34 5 ALA B O 1
ATOM 3226 N N . LEU B 1 6 ? -17.906 2.598 51.125 1 42.75 6 LEU B N 1
ATOM 3227 C CA . LEU B 1 6 ? -17.531 2.248 49.75 1 42.75 6 LEU B CA 1
ATOM 3228 C C . LEU B 1 6 ? -17.75 3.426 48.812 1 42.75 6 LEU B C 1
ATOM 3230 O O . LEU B 1 6 ? -18.891 3.861 48.594 1 42.75 6 LEU B O 1
ATOM 3234 N N . THR B 1 7 ? -16.828 4.324 48.75 1 42.44 7 THR B N 1
ATOM 3235 C CA . THR B 1 7 ? -16.891 5.312 47.656 1 42.44 7 THR B CA 1
ATOM 3236 C C . THR B 1 7 ? -16.953 4.629 46.312 1 42.44 7 THR B C 1
ATOM 3238 O O . THR B 1 7 ? -16 3.939 45.906 1 42.44 7 THR B O 1
ATOM 3241 N N . LEU B 1 8 ? -18.125 4.344 45.812 1 39.78 8 LEU B N 1
ATOM 3242 C CA . LEU B 1 8 ? -18.312 3.941 44.406 1 39.78 8 LEU B CA 1
ATOM 3243 C C . LEU B 1 8 ? -17.734 4.977 43.469 1 39.78 8 LEU B C 1
ATOM 3245 O O . LEU B 1 8 ? -18.203 6.113 43.406 1 39.78 8 LEU B O 1
ATOM 3249 N N . LEU B 1 9 ? -16.5 4.867 43.125 1 40.44 9 LEU B N 1
ATOM 3250 C CA . LEU B 1 9 ? -15.938 5.617 42 1 40.44 9 LEU B CA 1
ATOM 3251 C C . LEU B 1 9 ? -16.75 5.379 40.75 1 40.44 9 LEU B C 1
ATOM 3253 O O . LEU B 1 9 ? -16.766 4.266 40.219 1 40.44 9 LEU B O 1
ATOM 3257 N N . LEU B 1 10 ? -17.781 6.129 40.5 1 37.19 10 LEU B N 1
ATOM 3258 C CA . LEU B 1 10 ? -18.422 6.152 39.219 1 37.19 10 LEU B CA 1
ATOM 3259 C C . LEU B 1 10 ? -17.406 6.477 38.094 1 37.19 10 LEU B C 1
ATOM 3261 O O . LEU B 1 10 ? -16.891 7.594 38.031 1 37.19 10 LEU B O 1
ATOM 3265 N N . VAL B 1 11 ? -16.672 5.512 37.625 1 40.72 11 VAL B N 1
ATOM 3266 C CA . VAL B 1 11 ? -15.977 5.715 36.375 1 40.72 11 VAL B CA 1
ATOM 3267 C C . VAL B 1 11 ? -16.953 6.238 35.312 1 40.72 11 VAL B C 1
ATOM 3269 O O . VAL B 1 11 ? -17.875 5.527 34.906 1 40.72 11 VAL B O 1
ATOM 3272 N N . ALA B 1 12 ? -17.172 7.461 35.281 1 38.69 12 ALA B N 1
ATOM 3273 C CA . ALA B 1 12 ? -17.891 8.023 34.125 1 38.69 12 ALA B CA 1
ATOM 3274 C C . ALA B 1 12 ? -17.344 7.477 32.812 1 38.69 12 ALA B C 1
ATOM 3276 O O . ALA B 1 12 ? -16.156 7.625 32.531 1 38.69 12 ALA B O 1
ATOM 3277 N N . LEU B 1 13 ? -17.891 6.434 32.281 1 41.81 13 LEU B N 1
ATOM 3278 C CA . LEU B 1 13 ? -17.625 6.031 30.922 1 41.81 13 LEU B CA 1
ATOM 3279 C C . LEU B 1 13 ? -17.609 7.246 29.984 1 41.81 13 LEU B C 1
ATOM 3281 O O . LEU B 1 13 ? -18.656 7.875 29.766 1 41.81 13 LEU B O 1
ATOM 3285 N N . ALA B 1 14 ? -16.562 7.988 29.969 1 44.38 14 ALA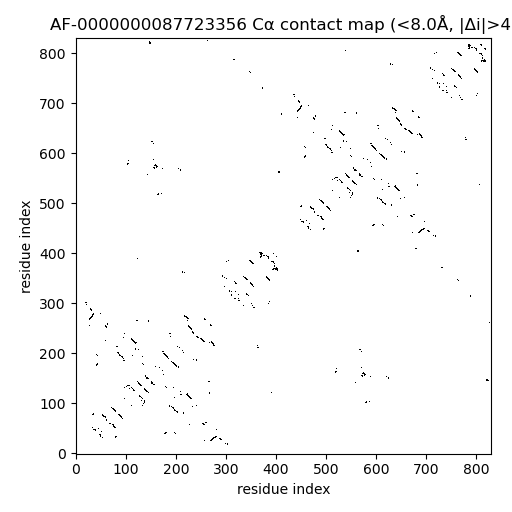 B N 1
ATOM 3286 C CA . ALA B 1 14 ? -16.453 9.062 28.984 1 44.38 14 ALA B CA 1
ATOM 3287 C C . ALA B 1 14 ? -17.016 8.625 27.625 1 44.38 14 ALA B C 1
ATOM 3289 O O . ALA B 1 14 ? -16.5 7.691 27.016 1 44.38 14 ALA B O 1
ATOM 3290 N N . VAL B 1 15 ? -18.25 8.781 27.375 1 48.19 15 VAL B N 1
ATOM 3291 C CA . VAL B 1 15 ? -18.875 8.602 26.078 1 48.19 15 VAL B CA 1
ATOM 3292 C C . VAL B 1 15 ? -18.094 9.375 25.016 1 48.19 15 VAL B C 1
ATOM 3294 O O . VAL B 1 15 ? -17.891 10.578 25.141 1 48.19 15 VAL B O 1
ATOM 3297 N N . PRO B 1 16 ? -17.375 8.672 24.172 1 57.91 16 PRO B N 1
ATOM 3298 C CA . PRO B 1 16 ? -16.672 9.43 23.141 1 57.91 16 PRO B CA 1
ATOM 3299 C C . PRO B 1 16 ? -17.578 10.461 22.453 1 57.91 16 PRO B C 1
ATOM 3301 O O . PRO B 1 16 ? -18.75 10.188 22.188 1 57.91 16 PRO B O 1
ATOM 3304 N N . LEU B 1 17 ? -17.25 11.742 22.547 1 63.47 17 LEU B N 1
ATOM 3305 C CA . LEU B 1 17 ? -17.969 12.797 21.828 1 63.47 17 LEU B CA 1
ATOM 3306 C C . LEU B 1 17 ? -18.094 12.461 20.344 1 63.47 17 LEU B C 1
ATOM 3308 O O . LEU B 1 17 ? -17.188 11.844 19.766 1 63.47 17 LEU B O 1
ATOM 3312 N N . PRO B 1 18 ? -19.266 12.727 19.844 1 74.75 18 PRO B N 1
ATOM 3313 C CA . PRO B 1 18 ? -19.469 12.414 18.438 1 74.75 18 PRO B CA 1
ATOM 3314 C C . PRO B 1 18 ? -18.5 13.164 17.516 1 74.75 18 PRO B C 1
ATOM 3316 O O . PRO B 1 18 ? -18.078 14.281 17.828 1 74.75 18 PRO B O 1
ATOM 3319 N N . TYR B 1 19 ? -17.984 12.531 16.609 1 83.19 19 TYR B N 1
ATOM 3320 C CA . TYR B 1 19 ? -17.203 13.094 15.516 1 83.19 19 TYR B CA 1
ATOM 3321 C C . TYR B 1 19 ? -18.047 14.062 14.688 1 83.19 19 TYR B C 1
ATOM 3323 O O . TYR B 1 19 ? -18.969 13.648 13.992 1 83.19 19 TYR B O 1
ATOM 3331 N N . VAL B 1 20 ? -17.922 15.445 14.891 1 87.5 20 VAL B N 1
ATOM 3332 C CA . VAL B 1 20 ? -18.688 16.453 14.172 1 87.5 20 VAL B CA 1
ATOM 3333 C C . VAL B 1 20 ? -17.75 17.281 13.289 1 87.5 20 VAL B C 1
ATOM 3335 O O . VAL B 1 20 ? -16.844 17.953 13.789 1 87.5 20 VAL B O 1
ATOM 3338 N N . LEU B 1 21 ? -17.969 17.203 11.984 1 91.31 21 LEU B N 1
ATOM 3339 C CA . LEU B 1 21 ? -17.125 17.922 11.039 1 91.31 21 LEU B CA 1
ATOM 3340 C C . LEU B 1 21 ? -17.922 18.984 10.289 1 91.31 21 LEU B C 1
ATOM 3342 O O . LEU B 1 21 ? -17.359 19.969 9.82 1 91.31 21 LEU B O 1
ATOM 3346 N N . ARG B 1 22 ? -19.234 18.891 10.164 1 87.69 22 ARG B N 1
ATOM 3347 C CA . ARG B 1 22 ? -20.062 19.734 9.32 1 87.69 22 ARG B CA 1
ATOM 3348 C C . ARG B 1 22 ? -20.016 21.188 9.797 1 87.69 22 ARG B C 1
ATOM 3350 O O . ARG B 1 22 ? -20.25 22.109 9.008 1 87.69 22 ARG B O 1
ATOM 3357 N N . ASP B 1 23 ? -19.766 21.422 11.047 1 87.88 23 ASP B N 1
ATOM 3358 C CA . ASP B 1 23 ? -19.75 22.781 11.602 1 87.88 23 ASP B CA 1
ATOM 3359 C C . ASP B 1 23 ? -18.344 23.344 11.609 1 87.88 23 ASP B C 1
ATOM 3361 O O . ASP B 1 23 ? -18.125 24.484 12.055 1 87.88 23 ASP B O 1
ATOM 3365 N N . LYS B 1 24 ? -17.438 22.562 11.141 1 93.38 24 LYS B N 1
ATOM 3366 C CA . LYS B 1 24 ? -16.047 23.031 11.078 1 93.38 24 LYS B CA 1
ATOM 3367 C C . LYS B 1 24 ? -15.789 23.797 9.781 1 93.38 24 LYS B C 1
ATOM 3369 O O . LYS B 1 24 ? -16.469 23.562 8.781 1 93.38 24 LYS B O 1
ATOM 3374 N N . PRO B 1 25 ? -14.883 24.703 9.883 1 94.75 25 PRO B N 1
ATOM 3375 C CA . PRO B 1 25 ? -14.547 25.422 8.648 1 94.75 25 PRO B CA 1
ATOM 3376 C C . PRO B 1 25 ? -13.969 24.516 7.57 1 94.75 25 PRO B C 1
ATOM 3378 O O . PRO B 1 25 ? -13.461 23.438 7.879 1 94.75 25 PRO B O 1
ATOM 3381 N N . HIS B 1 26 ? -14.102 24.969 6.301 1 96.12 26 HIS B N 1
ATOM 3382 C CA . HIS B 1 26 ? -13.375 24.328 5.211 1 96.12 26 HIS B CA 1
ATOM 3383 C C . HIS B 1 26 ? -11.891 24.203 5.535 1 96.12 26 HIS B C 1
ATOM 3385 O O . HIS B 1 26 ? -11.281 25.125 6.066 1 96.12 26 HIS B O 1
ATOM 3391 N N . PRO B 1 27 ? -11.273 23.031 5.211 1 97.81 27 PRO B N 1
ATOM 3392 C CA . PRO B 1 27 ? -9.836 22.906 5.434 1 97.81 27 PRO B CA 1
ATOM 3393 C C . PRO B 1 27 ? -9.031 24 4.727 1 97.81 27 PRO B C 1
ATOM 3395 O O . PRO B 1 27 ? -9.508 24.578 3.744 1 97.81 27 PRO B O 1
ATOM 3398 N N . ARG B 1 28 ? -7.887 24.188 5.195 1 98.38 28 ARG B N 1
ATOM 3399 C CA . ARG B 1 28 ? -7.066 25.281 4.676 1 98.38 28 ARG B CA 1
ATOM 3400 C C . ARG B 1 28 ? -6.586 24.984 3.262 1 98.38 28 ARG B C 1
ATOM 3402 O O . ARG B 1 28 ? -6.484 23.812 2.869 1 98.38 28 ARG B O 1
ATOM 3409 N N . GLY B 1 29 ? -6.363 26.062 2.49 1 98.25 29 GLY B N 1
ATOM 3410 C CA . GLY B 1 29 ? -5.844 25.938 1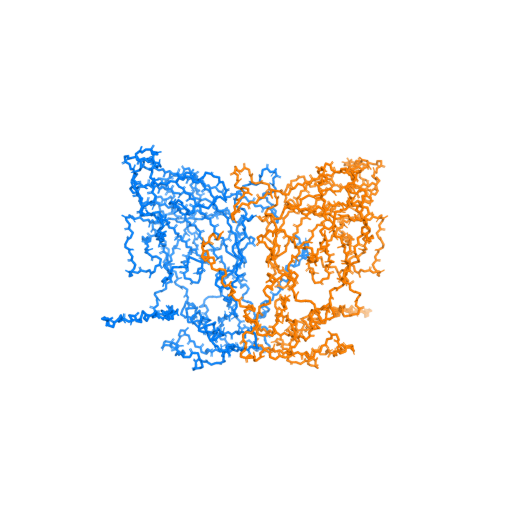.138 1 98.25 29 GLY B CA 1
ATOM 3411 C C . GLY B 1 29 ? -4.566 26.719 0.918 1 98.25 29 GLY B C 1
ATOM 3412 O O . GLY B 1 29 ? -4.336 27.75 1.577 1 98.25 29 GLY B O 1
ATOM 3413 N N . TYR B 1 30 ? -3.762 26.281 0.068 1 98.5 30 TYR B N 1
ATOM 3414 C CA . TYR B 1 30 ? -2.529 26.922 -0.375 1 98.5 30 TYR B CA 1
ATOM 3415 C C . TYR B 1 30 ? -2.404 26.875 -1.894 1 98.5 30 TYR B C 1
ATOM 3417 O O . TYR B 1 30 ? -2.66 25.828 -2.512 1 98.5 30 TYR B O 1
ATOM 3425 N N . VAL B 1 31 ? -2.105 27.953 -2.475 1 98.06 31 VAL B N 1
ATOM 3426 C CA . VAL B 1 31 ? -1.857 27.984 -3.912 1 98.06 31 VAL B CA 1
ATOM 3427 C C . VAL B 1 31 ? -0.359 27.859 -4.18 1 98.06 31 VAL B C 1
ATOM 3429 O O . VAL B 1 31 ? 0.403 28.797 -3.92 1 98.06 31 VAL B O 1
ATOM 3432 N N . ALA B 1 32 ? 0.073 26.781 -4.672 1 98.38 32 ALA B N 1
ATOM 3433 C CA . ALA B 1 32 ? 1.458 26.562 -5.082 1 98.38 32 ALA B CA 1
ATOM 3434 C C . ALA B 1 32 ? 1.666 26.953 -6.543 1 98.38 32 ALA B C 1
ATOM 3436 O O . ALA B 1 32 ? 1.041 26.391 -7.441 1 98.38 32 ALA B O 1
ATOM 3437 N N . ARG B 1 33 ? 2.52 27.828 -6.746 1 97.88 33 ARG B N 1
ATOM 3438 C CA . ARG B 1 33 ? 2.801 28.281 -8.102 1 97.88 33 ARG B CA 1
ATOM 3439 C C . ARG B 1 33 ? 4.004 27.562 -8.688 1 97.88 33 ARG B C 1
ATOM 3441 O O . ARG B 1 33 ? 4.844 27.047 -7.945 1 97.88 33 ARG B O 1
ATOM 3448 N N . ARG B 1 34 ? 4.055 27.438 -9.977 1 97.44 34 ARG B N 1
ATOM 3449 C CA . ARG B 1 34 ? 5.18 26.797 -10.656 1 97.44 34 ARG B CA 1
ATOM 3450 C C . ARG B 1 34 ? 6.453 27.625 -10.5 1 97.44 34 ARG B C 1
ATOM 3452 O O . ARG B 1 34 ? 6.391 28.844 -10.32 1 97.44 34 ARG B O 1
ATOM 3459 N N . VAL B 1 35 ? 7.512 26.922 -10.523 1 97.06 35 VAL B N 1
ATOM 3460 C CA . VAL B 1 35 ? 8.805 27.609 -10.461 1 97.06 35 VAL B CA 1
ATOM 3461 C C . VAL B 1 35 ? 9.664 27.188 -11.656 1 97.06 35 VAL B C 1
ATOM 3463 O O . VAL B 1 35 ? 9.742 26 -11.984 1 97.06 35 VAL B O 1
ATOM 3466 N N . THR B 1 36 ? 10.281 28.094 -12.336 1 93.56 36 THR B N 1
ATOM 3467 C CA . THR B 1 36 ? 11.133 27.812 -13.484 1 93.56 36 THR B CA 1
ATOM 3468 C C . THR B 1 36 ? 12.547 27.453 -13.039 1 93.56 36 THR B C 1
ATOM 3470 O O . THR B 1 36 ? 13.211 26.641 -13.672 1 93.56 36 THR B O 1
ATOM 3473 N N . THR B 1 37 ? 12.984 28.094 -12.016 1 92.25 37 THR B N 1
ATOM 3474 C CA . THR B 1 37 ? 14.25 27.75 -11.375 1 92.25 37 THR B CA 1
ATOM 3475 C C . THR B 1 37 ? 14.016 27.234 -9.961 1 92.25 37 THR B C 1
ATOM 3477 O O . THR B 1 37 ? 13.836 28.016 -9.023 1 92.25 37 THR B O 1
ATOM 3480 N N . PRO B 1 38 ? 14.031 25.969 -9.852 1 94.56 38 PRO B N 1
ATOM 3481 C CA . PRO B 1 38 ? 13.727 25.422 -8.531 1 94.56 38 PRO B CA 1
ATOM 3482 C C . PRO B 1 38 ? 14.805 25.734 -7.492 1 94.56 38 PRO B C 1
ATOM 3484 O O . PRO B 1 38 ? 15.961 25.984 -7.855 1 94.56 38 PRO B O 1
ATOM 3487 N N . PRO B 1 39 ? 14.445 25.812 -6.27 1 96.44 39 PRO B N 1
ATOM 3488 C CA . PRO B 1 39 ? 15.445 26.047 -5.23 1 96.44 39 PRO B CA 1
ATOM 3489 C C . PRO B 1 39 ? 16.422 24.875 -5.078 1 96.44 39 PRO B C 1
ATOM 3491 O O . PRO B 1 39 ? 16.078 23.734 -5.395 1 96.44 39 PRO B O 1
ATOM 3494 N N . ALA B 1 40 ? 17.656 25.266 -4.66 1 97.12 40 ALA B N 1
ATOM 3495 C CA . ALA B 1 40 ? 18.547 24.219 -4.172 1 97.12 40 ALA B CA 1
ATOM 3496 C C . ALA B 1 40 ? 18.047 23.641 -2.852 1 97.12 40 ALA B C 1
ATOM 3498 O O . ALA B 1 40 ? 17.578 24.375 -1.982 1 97.12 40 ALA B O 1
ATOM 3499 N N . ILE B 1 41 ? 18.109 22.359 -2.713 1 98.38 41 ILE B N 1
ATOM 3500 C CA . ILE B 1 41 ? 17.641 21.734 -1.476 1 98.38 41 ILE B CA 1
ATOM 3501 C C . ILE B 1 41 ? 18.812 21.625 -0.489 1 98.38 41 ILE B C 1
ATOM 3503 O O . ILE B 1 41 ? 19.5 20.609 -0.438 1 98.38 41 ILE B O 1
ATOM 3507 N N . ASP B 1 42 ? 19.047 22.688 0.266 1 97.88 42 ASP B N 1
ATOM 3508 C CA . ASP B 1 42 ? 20.188 22.766 1.171 1 97.88 42 ASP B CA 1
ATOM 3509 C C . ASP B 1 42 ? 19.766 23.344 2.525 1 97.88 42 ASP B C 1
ATOM 3511 O O . ASP B 1 42 ? 20.625 23.719 3.338 1 97.88 42 ASP B O 1
ATOM 3515 N N . GLY B 1 43 ? 18.484 23.484 2.752 1 97.06 43 GLY B N 1
ATOM 3516 C CA . GLY B 1 43 ? 17.953 23.969 4.016 1 97.06 43 GLY B CA 1
ATOM 3517 C C . GLY B 1 43 ? 17.859 25.484 4.086 1 97.06 43 GLY B C 1
ATOM 3518 O O . GLY B 1 43 ? 17.328 26.031 5.051 1 97.06 43 GLY B O 1
ATOM 3519 N N . ASP B 1 44 ? 18.328 26.172 3.057 1 96.38 44 ASP B N 1
ATOM 3520 C CA . ASP B 1 44 ? 18.297 27.641 3.006 1 96.38 44 ASP B CA 1
ATOM 3521 C C . ASP B 1 44 ? 17.078 28.141 2.232 1 96.38 44 ASP B C 1
ATOM 3523 O O . ASP B 1 44 ? 16.906 27.812 1.058 1 96.38 44 ASP B O 1
ATOM 3527 N N . LEU B 1 45 ? 16.281 29 2.885 1 97.44 45 LEU B N 1
ATOM 3528 C CA . LEU B 1 45 ? 15.031 29.422 2.279 1 97.44 45 LEU B CA 1
ATOM 3529 C C . LEU B 1 45 ? 15.141 30.844 1.731 1 97.44 45 LEU B C 1
ATOM 3531 O O . LEU B 1 45 ? 14.133 31.484 1.435 1 97.44 45 LEU B O 1
ATOM 3535 N N . SER B 1 46 ? 16.344 31.312 1.556 1 96.19 46 SER B N 1
ATOM 3536 C CA . SER B 1 46 ? 16.547 32.719 1.174 1 96.19 46 SER B CA 1
ATOM 3537 C C . SER B 1 46 ? 16.516 32.875 -0.342 1 96.19 46 SER B C 1
ATOM 3539 O O . SER B 1 46 ? 16.562 34 -0.848 1 96.19 46 SER B O 1
ATOM 3541 N N . GLU B 1 47 ? 16.406 31.812 -1.092 1 96.31 47 GLU B N 1
ATOM 3542 C CA . GLU B 1 47 ? 16.406 31.906 -2.549 1 96.31 47 GLU B CA 1
ATOM 3543 C C . GLU B 1 47 ? 15.203 32.688 -3.061 1 96.31 47 GLU B C 1
ATOM 3545 O O . GLU B 1 47 ? 14.141 32.688 -2.432 1 96.31 47 GLU B O 1
ATOM 3550 N N . PRO B 1 48 ? 15.359 33.25 -4.23 1 95.38 48 PRO B N 1
ATOM 3551 C CA . PRO B 1 48 ? 14.289 34.094 -4.781 1 95.38 48 PRO B CA 1
ATOM 3552 C C . PRO B 1 48 ? 12.977 33.344 -4.938 1 95.38 48 PRO B C 1
ATOM 3554 O O . PRO B 1 48 ? 11.898 33.906 -4.742 1 95.38 48 PRO B O 1
ATOM 3557 N N . SER B 1 49 ? 13.055 32.094 -5.309 1 95.94 49 SER B N 1
ATOM 3558 C CA . SER B 1 49 ? 11.844 31.297 -5.473 1 95.94 49 SER B CA 1
ATOM 3559 C C . SER B 1 49 ? 11.062 31.203 -4.168 1 95.94 49 SER B C 1
ATOM 3561 O O . SER B 1 49 ? 9.852 31.438 -4.148 1 95.94 49 SER B O 1
ATOM 3563 N N . TRP B 1 50 ? 11.75 30.953 -3.096 1 97.25 50 TRP B N 1
ATOM 3564 C CA . TRP B 1 50 ? 11.094 30.875 -1.797 1 97.25 50 TRP B CA 1
ATOM 3565 C C . TRP B 1 50 ? 10.633 32.25 -1.338 1 97.25 50 TRP B C 1
ATOM 3567 O O . TRP B 1 50 ? 9.57 32.406 -0.722 1 97.25 50 TRP B O 1
ATOM 3577 N N . ALA B 1 51 ? 11.469 33.25 -1.603 1 95.75 51 ALA B N 1
ATOM 3578 C CA . ALA B 1 51 ? 11.102 34.625 -1.202 1 95.75 51 ALA B CA 1
ATOM 3579 C C . ALA B 1 51 ? 9.789 35.031 -1.851 1 95.75 51 ALA B C 1
ATOM 3581 O O . ALA B 1 51 ? 8.992 35.75 -1.245 1 95.75 51 ALA B O 1
ATOM 3582 N N . ALA B 1 52 ? 9.555 34.594 -3.062 1 95.81 52 ALA B N 1
ATOM 3583 C CA . ALA B 1 52 ? 8.367 35 -3.82 1 95.81 52 ALA B CA 1
ATOM 3584 C C . ALA B 1 52 ? 7.148 34.188 -3.391 1 95.81 52 ALA B C 1
ATOM 3586 O O . ALA B 1 52 ? 6.008 34.562 -3.631 1 95.81 52 ALA B O 1
ATOM 3587 N N . ALA B 1 53 ? 7.324 33 -2.85 1 96.81 53 ALA B N 1
ATOM 3588 C CA . ALA B 1 53 ? 6.219 32.156 -2.406 1 96.81 53 ALA B CA 1
ATOM 3589 C C . ALA B 1 53 ? 5.684 32.625 -1.054 1 96.81 53 ALA B C 1
ATOM 3591 O O . ALA B 1 53 ? 6.457 32.875 -0.125 1 96.81 53 ALA B O 1
ATOM 3592 N N . PRO B 1 54 ? 4.387 32.781 -0.927 1 96.69 54 PRO B N 1
ATOM 3593 C CA . PRO B 1 54 ? 3.846 33.219 0.364 1 96.69 54 PRO B CA 1
ATOM 3594 C C . PRO B 1 54 ? 3.941 32.125 1.435 1 96.69 54 PRO B C 1
ATOM 3596 O O . PRO B 1 54 ? 3.91 30.938 1.115 1 96.69 54 PRO B O 1
ATOM 3599 N N . TRP B 1 55 ? 4.078 32.5 2.662 1 98 55 TRP B N 1
ATOM 3600 C CA . TRP B 1 55 ? 3.928 31.578 3.779 1 98 55 TRP B CA 1
ATOM 3601 C C . TRP B 1 55 ? 2.469 31.156 3.957 1 98 55 TRP B C 1
ATOM 3603 O O . TRP B 1 55 ? 1.561 31.953 3.707 1 98 55 TRP B O 1
ATOM 3613 N N . SER B 1 56 ? 2.285 29.984 4.395 1 98.56 56 SER B N 1
ATOM 3614 C CA . SER B 1 56 ? 0.962 29.547 4.832 1 98.56 56 SER B CA 1
ATOM 3615 C C . SER B 1 56 ? 0.538 30.266 6.109 1 98.56 56 SER B C 1
ATOM 3617 O O . SER B 1 56 ? 1.339 30.953 6.73 1 98.56 56 SER B O 1
ATOM 3619 N N . ASP B 1 57 ? -0.79 30.031 6.473 1 97.12 57 ASP B N 1
ATOM 3620 C CA . ASP B 1 57 ? -1.185 30.344 7.844 1 97.12 57 ASP B CA 1
ATOM 3621 C C . ASP B 1 57 ? -0.358 29.547 8.844 1 97.12 57 ASP B C 1
ATOM 3623 O O . ASP B 1 57 ? 0.131 28.453 8.523 1 97.12 57 ASP B O 1
ATOM 3627 N N . ALA B 1 58 ? -0.239 30.125 10 1 98.06 58 ALA B N 1
ATOM 3628 C CA . ALA B 1 58 ? 0.518 29.438 11.047 1 98.06 58 ALA B CA 1
ATOM 3629 C C . ALA B 1 58 ? -0.177 28.156 11.484 1 98.06 58 ALA B C 1
ATOM 3631 O O . ALA B 1 58 ? -1.407 28.062 11.469 1 98.06 58 ALA B O 1
ATOM 3632 N N . PHE B 1 59 ? 0.657 27.219 11.867 1 98.38 59 PHE B N 1
ATOM 3633 C CA . PHE B 1 59 ? 0.117 25.969 12.398 1 98.38 59 PHE B CA 1
ATOM 3634 C C . PHE B 1 59 ? -0.681 26.219 13.672 1 98.38 59 PHE B C 1
ATOM 3636 O O . PHE B 1 59 ? -0.422 27.188 14.391 1 98.38 59 PHE B O 1
ATOM 3643 N N . ALA B 1 60 ? -1.657 25.375 13.898 1 97.44 60 ALA B N 1
ATOM 3644 C CA . ALA B 1 60 ? -2.48 25.359 15.109 1 97.44 60 ALA B CA 1
ATOM 3645 C C . ALA B 1 60 ? -2.52 23.969 15.727 1 97.44 60 ALA B C 1
ATOM 3647 O O . ALA B 1 60 ? -2.035 23 15.133 1 97.44 60 ALA B O 1
ATOM 3648 N N . ASP B 1 61 ? -3.082 23.969 16.938 1 96.81 61 ASP B N 1
ATOM 3649 C CA . ASP B 1 61 ? -3.234 22.656 17.562 1 96.81 61 ASP B CA 1
ATOM 3650 C C . ASP B 1 61 ? -4.125 21.75 16.719 1 96.81 61 ASP B C 1
ATOM 3652 O O . ASP B 1 61 ? -5.121 22.203 16.156 1 96.81 61 ASP B O 1
ATOM 3656 N N . ILE B 1 62 ? -3.811 20.5 16.734 1 96.5 62 ILE B N 1
ATOM 3657 C CA . ILE B 1 62 ? -4.5 19.516 15.906 1 96.5 62 ILE B CA 1
ATOM 3658 C C . ILE B 1 62 ? -5.98 19.469 16.281 1 96.5 62 ILE B C 1
ATOM 3660 O O . ILE B 1 62 ? -6.828 19.172 15.438 1 96.5 62 ILE B O 1
ATOM 3664 N N . VAL B 1 63 ? -6.359 19.875 17.5 1 94.62 63 VAL B N 1
ATOM 3665 C CA . VAL B 1 63 ? -7.75 19.812 17.938 1 94.62 63 VAL B CA 1
ATOM 3666 C C . VAL B 1 63 ? -8.453 21.125 17.594 1 94.62 63 VAL B C 1
ATOM 3668 O O . VAL B 1 63 ? -9.648 21.281 17.875 1 94.62 63 VAL B O 1
ATOM 3671 N N . GLY B 1 64 ? -7.68 22.109 17.031 1 94.19 64 GLY B N 1
ATOM 3672 C CA . GLY B 1 64 ? -8.273 23.375 16.641 1 94.19 64 GLY B CA 1
ATOM 3673 C C . GLY B 1 64 ? -8.039 24.469 17.656 1 94.19 64 GLY B C 1
ATOM 3674 O O . GLY B 1 64 ? -7.125 24.375 18.484 1 94.19 64 GLY B O 1
ATOM 3675 N N . PRO B 1 65 ? -8.836 25.516 17.531 1 91.06 65 PRO B N 1
ATOM 3676 C CA . PRO B 1 65 ? -8.594 26.734 18.312 1 91.06 65 PRO B CA 1
ATOM 3677 C C . PRO B 1 65 ? -8.758 26.516 19.812 1 91.06 65 PRO B C 1
ATOM 3679 O O . PRO B 1 65 ? -8.328 27.359 20.609 1 91.06 65 PRO B O 1
ATOM 3682 N N . THR B 1 66 ? -9.391 25.453 20.156 1 90.31 66 THR B N 1
ATOM 3683 C CA . THR B 1 66 ? -9.594 25.203 21.578 1 90.31 66 THR B CA 1
ATOM 3684 C C . THR B 1 66 ? -8.375 24.531 22.188 1 90.31 66 THR B C 1
ATOM 3686 O O . THR B 1 66 ? -8.281 24.375 23.406 1 90.31 66 THR B O 1
ATOM 3689 N N . GLY B 1 67 ? -7.484 24.141 21.312 1 91.81 67 GLY B N 1
ATOM 3690 C CA . GLY B 1 67 ? -6.27 23.5 21.797 1 91.81 67 GLY B CA 1
ATOM 3691 C C . GLY B 1 67 ? -5.223 24.484 22.266 1 91.81 67 GLY B C 1
ATOM 3692 O O . GLY B 1 67 ? -5.43 25.703 22.203 1 91.81 67 GLY B O 1
ATOM 3693 N N . PRO B 1 68 ? -4.172 23.922 22.812 1 91.75 68 PRO B N 1
ATOM 3694 C CA . PRO B 1 68 ? -3.08 24.797 23.25 1 91.75 68 PRO B CA 1
ATOM 3695 C C . PRO B 1 68 ? -2.469 25.594 22.109 1 91.75 68 PRO B C 1
ATOM 3697 O O . PRO B 1 68 ? -2.447 25.125 20.953 1 91.75 68 PRO B O 1
ATOM 3700 N N . LYS B 1 69 ? -1.992 26.703 22.469 1 90.19 69 LYS B N 1
ATOM 3701 C CA . LYS B 1 69 ? -1.273 27.516 21.484 1 90.19 69 LYS B CA 1
ATOM 3702 C C . LYS B 1 69 ? 0.13 26.953 21.234 1 90.19 69 LYS B C 1
ATOM 3704 O O . LYS B 1 69 ? 0.814 26.547 22.188 1 90.19 69 LYS B O 1
ATOM 3709 N N . PRO B 1 70 ? 0.509 27.031 20.031 1 90.25 70 PRO B N 1
ATOM 3710 C CA . PRO B 1 70 ? 1.889 26.625 19.766 1 90.25 70 PRO B CA 1
ATOM 3711 C C . PRO B 1 70 ? 2.916 27.516 20.453 1 90.25 70 PRO B C 1
ATOM 3713 O O . PRO B 1 70 ? 2.658 28.703 20.688 1 90.25 70 PRO B O 1
ATOM 3716 N N . TRP B 1 71 ? 4.051 27.016 20.906 1 85.81 71 TRP B N 1
ATOM 3717 C CA . TRP B 1 71 ? 5.121 27.766 21.547 1 85.81 71 TRP B CA 1
ATOM 3718 C C . TRP B 1 71 ? 5.77 28.734 20.562 1 85.81 71 TRP B C 1
ATOM 3720 O O . TRP B 1 71 ? 6.285 29.781 20.969 1 85.81 71 TRP B O 1
ATOM 3730 N N . GLY B 1 72 ? 5.848 28.438 19.406 1 92.5 72 GLY B N 1
ATOM 3731 C CA . GLY B 1 72 ? 6.375 29.234 18.297 1 92.5 72 GLY B CA 1
ATOM 3732 C C . GLY B 1 72 ? 5.605 29.047 17 1 92.5 72 GLY B C 1
ATOM 3733 O O . GLY B 1 72 ? 4.695 28.219 16.938 1 92.5 72 GLY B O 1
ATOM 3734 N N . SER B 1 73 ? 6 29.922 16.141 1 96.94 73 SER B N 1
ATOM 3735 C CA . SER B 1 73 ? 5.332 29.859 14.844 1 96.94 73 SER B CA 1
ATOM 3736 C C . SER B 1 73 ? 5.91 28.75 13.969 1 96.94 73 SER B C 1
ATOM 3738 O O . SER B 1 73 ? 7.121 28.516 13.977 1 96.94 73 SER B O 1
ATOM 3740 N N . ALA B 1 74 ? 5.047 28.047 13.32 1 98.56 74 ALA B N 1
ATOM 3741 C CA . ALA B 1 74 ? 5.395 27.125 12.242 1 98.56 74 ALA B CA 1
ATOM 3742 C C . ALA B 1 74 ? 4.562 27.406 10.992 1 98.56 74 ALA B C 1
ATOM 3744 O O . ALA B 1 74 ? 3.348 27.609 11.078 1 98.56 74 ALA B O 1
ATOM 3745 N N . ARG B 1 75 ? 5.238 27.469 9.867 1 98.81 75 ARG B N 1
ATOM 3746 C CA . ARG B 1 75 ? 4.586 27.75 8.594 1 98.81 75 ARG B CA 1
ATOM 3747 C C . ARG B 1 75 ? 5.285 27.031 7.449 1 98.81 75 ARG B C 1
ATOM 3749 O O . ARG B 1 75 ? 6.434 26.609 7.582 1 98.81 75 ARG B O 1
ATOM 3756 N N . VAL B 1 76 ? 4.602 26.922 6.293 1 98.94 76 VAL B N 1
ATOM 3757 C CA . VAL B 1 76 ? 5.184 26.25 5.137 1 98.94 76 VAL B CA 1
ATOM 3758 C C . VAL B 1 76 ? 5.004 27.125 3.893 1 98.94 76 VAL B C 1
ATOM 3760 O O . VAL B 1 76 ? 4.148 28.016 3.865 1 98.94 76 VAL B O 1
ATOM 3763 N N . LYS B 1 77 ? 5.852 26.953 2.953 1 98.75 77 LYS B N 1
ATOM 3764 C CA . LYS B 1 77 ? 5.727 27.359 1.557 1 98.75 77 LYS B CA 1
ATOM 3765 C C . LYS B 1 77 ? 5.703 26.141 0.632 1 98.75 77 LYS B C 1
ATOM 3767 O O . LYS B 1 77 ? 6.285 25.109 0.948 1 98.75 77 LYS B O 1
ATOM 3772 N N . MET B 1 78 ? 5.004 26.266 -0.472 1 98.81 78 MET B N 1
ATOM 3773 C CA . MET B 1 78 ? 5 25.188 -1.465 1 98.81 78 MET B CA 1
ATOM 3774 C C . MET B 1 78 ? 5.16 25.75 -2.873 1 98.81 78 MET B C 1
ATOM 3776 O O . MET B 1 78 ? 4.598 26.797 -3.195 1 98.81 78 MET B O 1
ATOM 3780 N N . LEU B 1 79 ? 5.965 25.109 -3.662 1 98.62 79 LEU B N 1
ATOM 3781 C CA . LEU B 1 79 ? 6.184 25.328 -5.086 1 98.62 79 LEU B CA 1
ATOM 3782 C C . LEU B 1 79 ? 6.129 24.016 -5.859 1 98.62 79 LEU B C 1
ATOM 3784 O O . LEU B 1 79 ? 6.129 22.938 -5.258 1 98.62 79 LEU B O 1
ATOM 3788 N N . TRP B 1 80 ? 6.043 24.094 -7.168 1 98.38 80 TRP B N 1
ATOM 3789 C CA . TRP B 1 80 ? 6.133 22.875 -7.957 1 98.38 80 TRP B CA 1
ATOM 3790 C C . TRP B 1 80 ? 6.68 23.156 -9.352 1 98.38 80 TRP B C 1
ATOM 3792 O O . TRP B 1 80 ? 6.734 24.312 -9.773 1 98.38 80 TRP B O 1
ATOM 3802 N N . ASP B 1 81 ? 7.176 22.203 -10.023 1 98.12 81 ASP B N 1
ATOM 3803 C CA . ASP B 1 81 ? 7.566 22.234 -11.43 1 98.12 81 ASP B CA 1
ATOM 3804 C C . ASP B 1 81 ? 7.309 20.875 -12.102 1 98.12 81 ASP B C 1
ATOM 3806 O O . ASP B 1 81 ? 6.445 20.125 -11.664 1 98.12 81 ASP B O 1
ATOM 3810 N N . GLY B 1 82 ? 7.941 20.641 -13.195 1 96.62 82 GLY B N 1
ATOM 3811 C CA . GLY B 1 82 ? 7.723 19.391 -13.922 1 96.62 82 GLY B CA 1
ATOM 3812 C C . GLY B 1 82 ? 8.305 18.188 -13.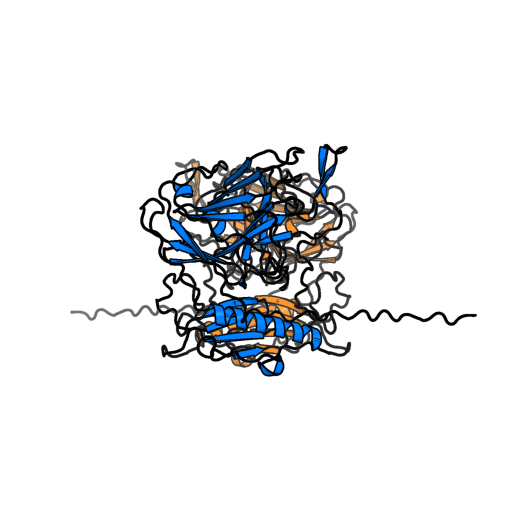227 1 96.62 82 GLY B C 1
ATOM 3813 O O . GLY B 1 82 ? 7.941 17.047 -13.531 1 96.62 82 GLY B O 1
ATOM 3814 N N . ASP B 1 83 ? 9.117 18.422 -12.211 1 96.69 83 ASP B N 1
ATOM 3815 C CA . ASP B 1 83 ? 9.867 17.312 -11.633 1 96.69 83 ASP B CA 1
ATOM 3816 C C . ASP B 1 83 ? 9.375 17 -10.219 1 96.69 83 ASP B C 1
ATOM 3818 O O . ASP B 1 83 ? 9.453 15.844 -9.781 1 96.69 83 ASP B O 1
ATOM 3822 N N . ALA B 1 84 ? 8.891 18.047 -9.492 1 98.31 84 ALA B N 1
ATOM 3823 C CA . ALA B 1 84 ? 8.664 17.75 -8.078 1 98.31 84 ALA B CA 1
ATOM 3824 C C . ALA B 1 84 ? 7.715 18.781 -7.457 1 98.31 84 ALA B C 1
ATOM 3826 O O . ALA B 1 84 ? 7.516 19.859 -8.008 1 98.31 84 ALA B O 1
ATOM 3827 N N . LEU B 1 85 ? 7.105 18.391 -6.355 1 98.62 85 LEU B N 1
ATOM 3828 C CA . LEU B 1 85 ? 6.547 19.281 -5.344 1 98.62 85 LEU B CA 1
ATOM 3829 C C . LEU B 1 85 ? 7.621 19.719 -4.352 1 98.62 85 LEU B C 1
ATOM 3831 O O . LEU B 1 85 ? 8.336 18.891 -3.795 1 98.62 85 LEU B O 1
ATOM 3835 N N . TYR B 1 86 ? 7.754 21.031 -4.152 1 98.81 86 TYR B N 1
ATOM 3836 C CA . TYR B 1 86 ? 8.703 21.562 -3.184 1 98.81 86 TYR B CA 1
ATOM 3837 C C . TYR B 1 86 ? 7.984 22.062 -1.94 1 98.81 86 TYR B C 1
ATOM 3839 O O . TYR B 1 86 ? 6.973 22.766 -2.045 1 98.81 86 TYR B O 1
ATOM 3847 N N . VAL B 1 87 ? 8.492 21.719 -0.78 1 98.94 87 VAL B N 1
ATOM 3848 C CA . VAL B 1 87 ? 7.957 22.156 0.504 1 98.94 87 VAL B CA 1
ATOM 3849 C C . VAL B 1 87 ? 9.07 22.797 1.338 1 98.94 87 VAL B C 1
ATOM 3851 O O . VAL B 1 87 ? 10.164 22.234 1.446 1 98.94 87 VAL B O 1
ATOM 3854 N N . ALA B 1 88 ? 8.828 23.922 1.849 1 98.88 88 ALA B N 1
ATOM 3855 C CA . ALA B 1 88 ? 9.688 24.578 2.826 1 98.88 88 ALA B CA 1
ATOM 3856 C C . ALA B 1 88 ? 8.938 24.859 4.129 1 98.88 88 ALA B C 1
ATOM 3858 O O . ALA B 1 88 ? 7.805 25.344 4.109 1 98.88 88 ALA B O 1
ATOM 3859 N N . ALA B 1 89 ? 9.555 24.516 5.195 1 98.88 89 ALA B N 1
ATOM 3860 C CA . ALA B 1 89 ? 8.961 24.781 6.504 1 98.88 89 ALA B CA 1
ATOM 3861 C C . ALA B 1 89 ? 9.93 25.547 7.398 1 98.88 89 ALA B C 1
ATOM 3863 O O . ALA B 1 89 ? 11.133 25.281 7.395 1 98.88 89 ALA B O 1
ATOM 3864 N N . ARG B 1 90 ? 9.438 26.484 8.094 1 98.75 90 ARG B N 1
ATOM 3865 C CA . ARG B 1 90 ? 10.148 27.141 9.188 1 98.75 90 ARG B CA 1
ATOM 3866 C C . ARG B 1 90 ? 9.391 26.984 10.5 1 98.75 90 ARG B C 1
ATOM 3868 O O . ARG B 1 90 ? 8.211 27.344 10.594 1 98.75 90 ARG B O 1
ATOM 3875 N N . MET B 1 91 ? 10.102 26.531 11.469 1 98.56 91 MET B N 1
ATOM 3876 C CA . MET B 1 91 ? 9.5 26.219 12.766 1 98.56 91 MET B CA 1
ATOM 3877 C C . MET B 1 91 ? 10.328 26.812 13.898 1 98.56 91 MET B C 1
ATOM 3879 O O . MET B 1 91 ? 11.508 26.469 14.055 1 98.56 91 MET B O 1
ATOM 3883 N N . GLU B 1 92 ? 9.711 27.672 14.602 1 98.12 92 GLU B N 1
ATOM 3884 C CA . GLU B 1 92 ? 10.359 28.203 15.797 1 98.12 92 GLU B CA 1
ATOM 3885 C C . GLU B 1 92 ? 10.352 27.188 16.938 1 98.12 92 GLU B C 1
ATOM 3887 O O . GLU B 1 92 ? 9.32 26.578 17.219 1 98.12 92 GLU B O 1
ATOM 3892 N N . ASP B 1 93 ? 11.523 26.953 17.5 1 96.31 93 ASP B N 1
ATOM 3893 C CA . ASP B 1 93 ? 11.688 25.969 18.562 1 96.31 93 ASP B CA 1
ATOM 3894 C C . ASP B 1 93 ? 12.844 26.359 19.484 1 96.31 93 ASP B C 1
ATOM 3896 O O . ASP B 1 93 ? 14 26.094 19.188 1 96.31 93 ASP B O 1
ATOM 3900 N N . PRO B 1 94 ? 12.539 26.859 20.672 1 94.19 94 PRO B N 1
ATOM 3901 C CA . PRO B 1 94 ? 13.617 27.312 21.562 1 94.19 94 PRO B CA 1
ATOM 3902 C C . PRO B 1 94 ? 14.398 26.141 22.156 1 94.19 94 PRO B C 1
ATOM 3904 O O . PRO B 1 94 ? 15.477 26.344 22.734 1 94.19 94 PRO B O 1
ATOM 3907 N N . ARG B 1 95 ? 13.867 24.938 22.094 1 94.56 95 ARG B N 1
ATOM 3908 C CA . ARG B 1 95 ? 14.508 23.781 22.703 1 94.56 95 ARG B CA 1
ATOM 3909 C C . ARG B 1 95 ? 14.492 22.578 21.75 1 94.56 95 ARG B C 1
ATOM 3911 O O . ARG B 1 95 ? 14.078 21.484 22.141 1 94.56 95 ARG B O 1
ATOM 3918 N N . LEU B 1 96 ? 15.008 22.828 20.578 1 95.75 96 LEU B N 1
ATOM 3919 C CA . LEU B 1 96 ? 15.023 21.766 19.578 1 95.75 96 LEU B CA 1
ATOM 3920 C C . LEU B 1 96 ? 15.867 20.594 20.047 1 95.75 96 LEU B C 1
ATOM 3922 O O . LEU B 1 96 ? 17.047 20.75 20.391 1 95.75 96 LEU B O 1
ATOM 3926 N N . PHE B 1 97 ? 15.266 19.422 20.109 1 95.5 97 PHE B N 1
ATOM 3927 C CA . PHE B 1 97 ? 16.016 18.234 20.5 1 95.5 97 PHE B CA 1
ATOM 3928 C C . PHE B 1 97 ? 15.711 17.078 19.531 1 95.5 97 PHE B C 1
ATOM 3930 O O . PHE B 1 97 ? 14.602 16.969 19.016 1 95.5 97 PHE B O 1
ATOM 3937 N N . ALA B 1 98 ? 16.656 16.266 19.219 1 96.44 98 ALA B N 1
ATOM 3938 C CA . ALA B 1 98 ? 16.547 15.086 18.359 1 96.44 98 ALA B CA 1
ATOM 3939 C C . ALA B 1 98 ? 17.672 14.086 18.656 1 96.44 98 ALA B C 1
ATOM 3941 O O . ALA B 1 98 ? 18.812 14.484 18.938 1 96.44 98 ALA B O 1
ATOM 3942 N N . PHE B 1 99 ? 17.297 12.75 18.562 1 95.5 99 PHE B N 1
ATOM 3943 C CA . PHE B 1 99 ? 18.281 11.695 18.844 1 95.5 99 PHE B CA 1
ATOM 3944 C C . PHE B 1 99 ? 18.188 10.586 17.797 1 95.5 99 PHE B C 1
ATOM 3946 O O . PHE B 1 99 ? 19.125 9.805 17.625 1 95.5 99 PHE B O 1
ATOM 3953 N N . GLU B 1 100 ? 17.047 10.461 17.188 1 95.75 100 GLU B N 1
ATOM 3954 C CA . GLU B 1 100 ? 16.922 9.469 16.125 1 95.75 100 GLU B CA 1
ATOM 3955 C C . GLU B 1 100 ? 17.812 9.812 14.938 1 95.75 100 GLU B C 1
ATOM 3957 O O . GLU B 1 100 ? 17.672 10.891 14.344 1 95.75 100 GLU B O 1
ATOM 3962 N N . GLU B 1 101 ? 18.688 8.922 14.508 1 96.56 101 GLU B N 1
ATOM 3963 C CA . GLU B 1 101 ? 19.641 9.219 13.438 1 96.56 101 GLU B CA 1
ATOM 3964 C C . GLU B 1 101 ? 19.422 8.305 12.234 1 96.56 101 GLU B C 1
ATOM 3966 O O . GLU B 1 101 ? 19.812 8.641 11.117 1 96.56 101 GLU B O 1
ATOM 3971 N N . LEU B 1 102 ? 18.844 7.172 12.523 1 96.62 102 LEU B N 1
ATOM 3972 C CA . LEU B 1 102 ? 18.672 6.195 11.445 1 96.62 102 LEU B CA 1
ATOM 3973 C C . LEU B 1 102 ? 17.406 6.48 10.641 1 96.62 102 LEU B C 1
ATOM 3975 O O . LEU B 1 102 ? 16.391 6.859 11.203 1 96.62 102 LEU B O 1
ATOM 3979 N N . HIS B 1 103 ? 17.531 6.258 9.32 1 96.94 103 HIS B N 1
ATOM 3980 C CA . HIS B 1 103 ? 16.344 6.215 8.477 1 96.94 103 HIS B CA 1
ATOM 3981 C C . HIS B 1 103 ? 15.352 5.168 8.977 1 96.94 103 HIS B C 1
ATOM 3983 O O . HIS B 1 103 ? 15.75 4.066 9.359 1 96.94 103 HIS B O 1
ATOM 3989 N N . ASP B 1 104 ? 14.055 5.539 9.07 1 94.44 104 ASP B N 1
ATOM 3990 C CA . ASP B 1 104 ? 12.945 4.672 9.453 1 94.44 104 ASP B CA 1
ATOM 3991 C C . ASP B 1 104 ? 12.969 4.391 10.953 1 94.44 104 ASP B C 1
ATOM 3993 O O . ASP B 1 104 ? 12.367 3.414 11.414 1 94.44 104 ASP B O 1
ATOM 3997 N N . SER B 1 105 ? 13.672 5.18 11.664 1 94.25 105 SER B N 1
ATOM 3998 C CA . SER B 1 105 ? 13.414 5.219 13.102 1 94.25 105 SER B CA 1
ATOM 3999 C C . SER B 1 105 ? 12.07 5.887 13.398 1 94.25 105 SER B C 1
ATOM 4001 O O . SER B 1 105 ? 11.445 6.457 12.508 1 94.25 105 SER B O 1
ATOM 4003 N N . VAL B 1 106 ? 11.633 5.734 14.68 1 92.44 106 VAL B N 1
ATOM 4004 C CA . VAL B 1 106 ? 10.414 6.43 15.086 1 92.44 106 VAL B CA 1
ATOM 4005 C C . VAL B 1 106 ? 10.719 7.906 15.336 1 92.44 106 VAL B C 1
ATOM 4007 O O . VAL B 1 106 ? 10.867 8.328 16.484 1 92.44 106 VAL B O 1
ATOM 4010 N N . VAL B 1 107 ? 10.68 8.664 14.375 1 92.75 107 VAL B N 1
ATOM 4011 C CA . VAL B 1 107 ? 11.219 10.023 14.32 1 92.75 107 VAL B CA 1
ATOM 4012 C C . VAL B 1 107 ? 10.406 10.938 15.234 1 92.75 107 VAL B C 1
ATOM 4014 O O . VAL B 1 107 ? 10.953 11.859 15.844 1 92.75 107 VAL B O 1
ATOM 4017 N N . TYR B 1 108 ? 9.125 10.672 15.383 1 91.62 108 TYR B N 1
ATOM 4018 C CA . TYR B 1 108 ? 8.281 11.578 16.156 1 91.62 108 TYR B CA 1
ATOM 4019 C C . TYR B 1 108 ? 8.562 11.445 17.656 1 91.62 108 TYR B C 1
ATOM 4021 O O . TYR B 1 108 ? 8.031 12.211 18.453 1 91.62 108 TYR B O 1
ATOM 4029 N N . ARG B 1 109 ? 9.414 10.492 18.031 1 92.19 109 ARG B N 1
ATOM 4030 C CA . ARG B 1 109 ? 9.93 10.508 19.391 1 92.19 109 ARG B CA 1
ATOM 4031 C C . ARG B 1 109 ? 10.766 11.758 19.656 1 92.19 109 ARG B C 1
ATOM 4033 O O . ARG B 1 109 ? 10.984 12.141 20.812 1 92.19 109 ARG B O 1
ATOM 4040 N N . ASP B 1 110 ? 11.242 12.359 18.609 1 95.5 110 ASP B N 1
ATOM 4041 C CA . ASP B 1 110 ? 11.867 13.68 18.594 1 95.5 110 ASP B CA 1
ATOM 4042 C C . ASP B 1 110 ? 10.859 14.758 18.203 1 95.5 110 ASP B C 1
ATOM 4044 O O . ASP B 1 110 ? 9.742 14.453 17.781 1 95.5 110 ASP B O 1
ATOM 4048 N N . THR B 1 111 ? 11.281 16.047 18.453 1 96.12 111 THR B N 1
ATOM 4049 C CA . THR B 1 111 ? 10.602 17.062 17.672 1 96.12 111 THR B CA 1
ATOM 4050 C C . THR B 1 111 ? 10.781 16.812 16.172 1 96.12 111 THR B C 1
ATOM 4052 O O . THR B 1 111 ? 11.898 16.562 15.711 1 96.12 111 THR B O 1
ATOM 4055 N N . ASP B 1 112 ? 9.688 16.797 15.43 1 98 112 ASP B N 1
ATOM 4056 C CA . ASP B 1 112 ? 9.828 16.484 14.008 1 98 112 ASP B CA 1
ATOM 4057 C C . ASP B 1 112 ? 8.82 17.281 13.18 1 98 112 ASP B C 1
ATOM 4059 O O . ASP B 1 112 ? 7.98 18 13.734 1 98 112 ASP B O 1
ATOM 4063 N N . PHE B 1 113 ? 9.148 17.391 11.938 1 98.69 113 PHE B N 1
ATOM 4064 C CA . PHE B 1 113 ? 8.273 17.906 10.898 1 98.69 113 PHE B CA 1
ATOM 4065 C C . PHE B 1 113 ? 7.738 16.781 10.023 1 98.69 113 PHE B C 1
ATOM 4067 O O . PHE B 1 113 ? 8.5 15.906 9.594 1 98.69 113 PHE B O 1
ATOM 4074 N N . GLU B 1 114 ? 6.375 16.781 9.789 1 98.75 114 GLU B N 1
ATOM 4075 C CA . GLU B 1 114 ? 5.734 15.711 9.031 1 98.75 114 GLU B CA 1
ATOM 4076 C C . GLU B 1 114 ? 4.957 16.266 7.84 1 98.75 114 GLU B C 1
ATOM 4078 O O . GLU B 1 114 ? 4.34 17.328 7.938 1 98.75 114 GLU B O 1
ATOM 4083 N N . VAL B 1 115 ? 5.035 15.547 6.734 1 98.81 115 VAL B N 1
ATOM 4084 C CA . VAL B 1 115 ? 4.258 15.82 5.527 1 98.81 115 VAL B CA 1
ATOM 4085 C C . VAL B 1 115 ? 3.338 14.641 5.227 1 98.81 115 VAL B C 1
ATOM 4087 O O . VAL B 1 115 ? 3.777 13.484 5.23 1 98.81 115 VAL B O 1
ATOM 4090 N N . PHE B 1 116 ? 2.088 14.906 5.008 1 98.69 116 PHE B N 1
ATOM 4091 C CA . PHE B 1 116 ? 1.085 13.93 4.605 1 98.69 116 PHE B CA 1
ATOM 4092 C C . PHE B 1 116 ? 0.463 14.312 3.268 1 98.69 116 PHE B C 1
ATOM 4094 O O . PHE B 1 116 ? 0.052 15.461 3.074 1 98.69 116 PHE B O 1
ATOM 4101 N N . ILE B 1 117 ? 0.393 13.352 2.33 1 98.62 117 ILE B N 1
ATOM 4102 C CA . ILE B 1 117 ? -0.161 13.672 1.018 1 98.62 117 ILE B CA 1
ATOM 4103 C C . ILE B 1 117 ? -1.119 12.562 0.582 1 98.62 117 ILE B C 1
ATOM 4105 O O . ILE B 1 117 ? -0.728 11.398 0.481 1 98.62 117 ILE B O 1
ATOM 4109 N N . ASP B 1 118 ? -2.355 12.859 0.393 1 97.25 118 ASP B N 1
ATOM 4110 C CA . ASP B 1 118 ? -3.373 12.055 -0.271 1 97.25 118 ASP B CA 1
ATOM 4111 C C . ASP B 1 118 ? -3.771 12.672 -1.612 1 97.25 118 ASP B C 1
ATOM 4113 O O . ASP B 1 118 ? -4.688 13.492 -1.677 1 97.25 118 ASP B O 1
ATOM 4117 N N . PRO B 1 119 ? -3.152 12.234 -2.67 1 94.94 119 PRO B N 1
ATOM 4118 C CA . PRO B 1 119 ? -3.23 12.984 -3.928 1 94.94 119 PRO B CA 1
ATOM 4119 C C . PRO B 1 119 ? -4.652 13.062 -4.477 1 94.94 119 PRO B C 1
ATOM 4121 O O . PRO B 1 119 ? -5.062 14.117 -4.984 1 94.94 119 PRO B O 1
ATOM 4124 N N . ASP B 1 120 ? -5.418 11.992 -4.348 1 91.56 120 ASP B N 1
ATOM 4125 C CA . ASP B 1 120 ? -6.719 12 -5.012 1 91.56 120 ASP B CA 1
ATOM 4126 C C . ASP B 1 120 ? -7.844 12.258 -4.016 1 91.56 120 ASP B C 1
ATOM 4128 O O . ASP B 1 120 ? -9.016 12.305 -4.395 1 91.56 120 ASP B O 1
ATOM 4132 N N . GLY B 1 121 ? -7.531 12.383 -2.746 1 94.31 121 GLY B N 1
ATOM 4133 C CA . GLY B 1 121 ? -8.469 12.82 -1.728 1 94.31 121 GLY B CA 1
ATOM 4134 C C . GLY B 1 121 ? -9.5 11.773 -1.368 1 94.31 121 GLY B C 1
ATOM 4135 O O . GLY B 1 121 ? -10.57 12.094 -0.84 1 94.31 121 GLY B O 1
ATOM 4136 N N . ASP B 1 122 ? -9.242 10.5 -1.653 1 93.75 122 ASP B N 1
ATOM 4137 C CA . ASP B 1 122 ? -10.234 9.461 -1.396 1 93.75 122 ASP B CA 1
ATOM 4138 C C . ASP B 1 122 ? -10.016 8.82 -0.028 1 93.75 122 ASP B C 1
ATOM 4140 O O . ASP B 1 122 ? -10.727 7.887 0.349 1 93.75 122 ASP B O 1
ATOM 4144 N N . ASN B 1 123 ? -9.016 9.25 0.702 1 96.25 123 ASN B N 1
ATOM 4145 C CA . ASN B 1 123 ? -8.656 8.812 2.047 1 96.25 123 ASN B CA 1
ATOM 4146 C C . ASN B 1 123 ? -7.816 7.535 2.018 1 96.25 123 ASN B C 1
ATOM 4148 O O . ASN B 1 123 ? -7.48 6.984 3.066 1 96.25 123 ASN B O 1
ATOM 4152 N N . PHE B 1 124 ? -7.508 7.035 0.829 1 94.44 124 PHE B N 1
ATOM 4153 C CA . PHE B 1 124 ? -6.75 5.797 0.715 1 94.44 124 PHE B CA 1
ATOM 4154 C C . PHE B 1 124 ? -5.379 6.051 0.106 1 94.44 124 PHE B C 1
ATOM 4156 O O . PHE B 1 124 ? -5.207 6.988 -0.68 1 94.44 124 PHE B O 1
ATOM 4163 N N . ASN B 1 125 ? -4.414 5.172 0.508 1 94.94 125 ASN B N 1
ATOM 4164 C CA . ASN B 1 125 ? -3.086 5.164 -0.096 1 94.94 125 ASN B CA 1
ATOM 4165 C C . ASN B 1 125 ? -2.445 6.547 -0.058 1 94.94 125 ASN B C 1
ATOM 4167 O O . ASN B 1 125 ? -2.328 7.211 -1.09 1 94.94 125 ASN B O 1
ATOM 4171 N N . TYR B 1 126 ? -1.944 6.93 1.071 1 96.75 126 TYR B N 1
ATOM 4172 C CA . TYR B 1 126 ? -1.352 8.25 1.216 1 96.75 126 TYR B CA 1
ATOM 4173 C C . TYR B 1 126 ? 0.022 8.172 1.871 1 96.75 126 TYR B C 1
ATOM 4175 O O . TYR B 1 126 ? 0.312 7.215 2.598 1 96.75 126 TYR B O 1
ATOM 4183 N N . LEU B 1 127 ? 0.816 9.133 1.569 1 97.75 127 LEU B N 1
ATOM 4184 C CA . LEU B 1 127 ? 2.205 9.227 2.006 1 97.75 127 LEU B CA 1
ATOM 4185 C C . LEU B 1 127 ? 2.305 9.906 3.367 1 97.75 127 LEU B C 1
ATOM 4187 O O . LEU B 1 127 ? 1.603 10.883 3.629 1 97.75 127 LEU B O 1
ATOM 4191 N N . GLU B 1 128 ? 3.15 9.398 4.195 1 97.69 128 GLU B N 1
ATOM 4192 C CA . GLU B 1 128 ? 3.678 10.094 5.363 1 97.69 128 GLU B CA 1
ATOM 4193 C C . GLU B 1 128 ? 5.203 10.148 5.336 1 97.69 128 GLU B C 1
ATOM 4195 O O . GLU B 1 128 ? 5.859 9.125 5.121 1 97.69 128 GLU B O 1
ATOM 4200 N N . VAL B 1 129 ? 5.754 11.344 5.508 1 98.06 129 VAL B N 1
ATOM 4201 C CA . VAL B 1 129 ? 7.191 11.531 5.672 1 98.06 129 VAL B CA 1
ATOM 4202 C C . VAL B 1 129 ? 7.461 12.398 6.898 1 98.06 129 VAL B C 1
ATOM 4204 O O . VAL B 1 129 ? 6.82 13.438 7.086 1 98.06 129 VAL B O 1
ATOM 4207 N N . GLU B 1 130 ? 8.359 11.977 7.695 1 98.19 130 GLU B N 1
ATOM 4208 C CA . GLU B 1 130 ? 8.797 12.727 8.867 1 98.19 130 GLU B CA 1
ATOM 4209 C C . GLU B 1 130 ? 10.289 13.039 8.805 1 98.19 130 GLU B C 1
ATOM 4211 O O . GLU B 1 130 ? 11.078 12.227 8.32 1 98.19 130 GLU B O 1
ATOM 4216 N N . VAL B 1 131 ? 10.648 14.203 9.312 1 98.44 131 VAL B N 1
ATOM 4217 C CA . VAL B 1 131 ? 12.055 14.586 9.414 1 98.44 131 VAL B CA 1
ATOM 4218 C C . VAL B 1 131 ? 12.305 15.281 10.75 1 98.44 131 VAL B C 1
ATOM 4220 O O . VAL B 1 131 ? 11.5 16.109 11.188 1 98.44 131 VAL B O 1
ATOM 4223 N N . ASN B 1 132 ? 13.375 14.922 11.438 1 98.25 132 ASN B N 1
ATOM 4224 C CA . ASN B 1 132 ? 13.719 15.625 12.664 1 98.25 132 ASN B CA 1
ATOM 4225 C C . ASN B 1 132 ? 14.852 16.625 12.445 1 98.25 132 ASN B C 1
ATOM 4227 O O . ASN B 1 132 ? 15.281 16.844 11.312 1 98.25 132 ASN B O 1
ATOM 4231 N N . GLY B 1 133 ? 15.258 17.266 13.484 1 98 133 GLY B N 1
ATOM 4232 C CA . GLY B 1 133 ? 16.25 18.328 13.398 1 98 133 GLY B CA 1
ATOM 4233 C C . GLY B 1 133 ? 17.609 17.844 12.945 1 98 133 GLY B C 1
ATOM 4234 O O . GLY B 1 133 ? 18.469 18.641 12.562 1 98 133 GLY B O 1
ATOM 4235 N N . LEU B 1 134 ? 17.891 16.5 13.016 1 97.5 134 LEU B N 1
ATOM 4236 C CA . LEU B 1 134 ? 19.156 15.914 12.586 1 97.5 134 LEU B CA 1
ATOM 4237 C C . LEU B 1 134 ? 19.078 15.469 11.133 1 97.5 134 LEU B C 1
ATOM 4239 O O . LEU B 1 134 ? 20.078 15.039 10.555 1 97.5 134 LEU B O 1
ATOM 4243 N N . GLY B 1 135 ? 17.906 15.539 10.57 1 97.69 135 GLY B N 1
ATOM 4244 C CA . GLY B 1 135 ? 17.734 15.172 9.172 1 97.69 135 GLY B CA 1
ATOM 4245 C C . GLY B 1 135 ? 17.328 13.727 8.984 1 97.69 135 GLY B C 1
ATOM 4246 O O . GLY B 1 135 ? 17.234 13.242 7.852 1 97.69 135 GLY B O 1
ATOM 4247 N N . ALA B 1 136 ? 17.109 12.984 10.07 1 97.69 136 ALA B N 1
ATOM 4248 C CA . ALA B 1 136 ? 16.625 11.617 9.953 1 97.69 136 ALA B CA 1
ATOM 4249 C C . ALA B 1 136 ? 15.219 11.586 9.367 1 97.69 136 ALA B C 1
ATOM 4251 O O . ALA B 1 136 ? 14.367 12.398 9.742 1 97.69 136 ALA B O 1
ATOM 4252 N N . VAL B 1 137 ? 15.008 10.609 8.484 1 97.69 137 VAL B N 1
ATOM 4253 C CA . VAL B 1 137 ? 13.734 10.531 7.766 1 97.69 137 VAL B CA 1
ATOM 4254 C C . VAL B 1 137 ? 13.016 9.234 8.133 1 97.69 137 VAL B C 1
ATOM 4256 O O . VAL B 1 137 ? 13.648 8.172 8.234 1 97.69 137 VAL B O 1
ATOM 4259 N N . TRP B 1 138 ? 11.75 9.336 8.375 1 97.19 138 TRP B N 1
ATOM 4260 C CA . TRP B 1 138 ? 10.828 8.211 8.406 1 97.19 138 TRP B CA 1
ATOM 4261 C C . TRP B 1 138 ? 9.742 8.359 7.344 1 97.19 138 TRP B C 1
ATOM 4263 O O . TRP B 1 138 ? 9.023 9.359 7.32 1 97.19 138 TRP B O 1
ATOM 4273 N N . ASP B 1 139 ? 9.695 7.41 6.391 1 96.88 139 ASP B N 1
ATOM 4274 C CA . ASP B 1 139 ? 8.703 7.441 5.324 1 96.88 139 ASP B CA 1
ATOM 4275 C C . ASP B 1 139 ? 7.859 6.168 5.32 1 96.88 139 ASP B C 1
ATOM 4277 O O . ASP B 1 139 ? 8.344 5.094 5.68 1 96.88 139 ASP B O 1
ATOM 4281 N N . LEU B 1 140 ? 6.594 6.285 5.051 1 95.25 140 LEU B N 1
ATOM 4282 C CA . LEU B 1 140 ? 5.688 5.145 5 1 95.25 140 LEU B CA 1
ATOM 4283 C C . LEU B 1 140 ? 4.449 5.465 4.168 1 95.25 140 LEU B C 1
ATOM 4285 O O . LEU B 1 140 ? 4.191 6.629 3.863 1 95.25 140 LEU B O 1
ATOM 4289 N N . LEU B 1 141 ? 3.807 4.43 3.705 1 96.44 141 LEU B N 1
ATOM 4290 C CA . LEU B 1 141 ? 2.514 4.465 3.029 1 96.44 141 LEU B CA 1
ATOM 4291 C C . LEU B 1 141 ? 1.415 3.902 3.926 1 96.44 141 LEU B C 1
ATOM 4293 O O . LEU B 1 141 ? 1.581 2.838 4.523 1 96.44 141 LEU B O 1
ATOM 4297 N N . LEU B 1 142 ? 0.395 4.641 4.086 1 95.75 142 LEU B N 1
ATOM 4298 C CA . LEU B 1 142 ? -0.796 4.086 4.715 1 95.75 142 LEU B CA 1
ATOM 4299 C C . LEU B 1 142 ? -1.832 3.688 3.67 1 95.75 142 LEU B C 1
ATOM 4301 O O . LEU B 1 142 ? -2.16 4.48 2.783 1 95.75 142 LEU B O 1
ATOM 4305 N N . THR B 1 143 ? -2.303 2.484 3.783 1 93.56 143 THR B N 1
ATOM 4306 C CA . THR B 1 143 ? -3.275 1.999 2.811 1 93.56 143 THR B CA 1
ATOM 4307 C C . THR B 1 143 ? -4.641 2.643 3.045 1 93.56 143 THR B C 1
ATOM 4309 O O . THR B 1 143 ? -5.426 2.797 2.109 1 93.56 143 THR B O 1
ATOM 4312 N N . LYS B 1 144 ? -4.992 2.973 4.238 1 93 144 LYS B N 1
ATOM 4313 C CA . LYS B 1 144 ? -6.129 3.746 4.727 1 93 144 LYS B CA 1
ATOM 4314 C C . LYS B 1 144 ? -5.949 4.129 6.191 1 93 144 LYS B C 1
ATOM 4316 O O . LYS B 1 144 ? -4.973 3.721 6.828 1 93 144 LYS B O 1
ATOM 4321 N N . PRO B 1 145 ? -6.832 4.969 6.734 1 94.25 145 PRO B N 1
ATOM 4322 C CA . PRO B 1 145 ? -6.648 5.379 8.125 1 94.25 145 PRO B CA 1
ATOM 4323 C C . PRO B 1 145 ? -6.699 4.207 9.102 1 94.25 145 PRO B C 1
ATOM 4325 O O . PRO B 1 145 ? -7.434 3.24 8.867 1 94.25 145 PRO B O 1
ATOM 4328 N N . TYR B 1 146 ? -5.973 4.367 10.203 1 90.31 146 TYR B N 1
ATOM 4329 C CA . TYR B 1 146 ? -5.922 3.338 11.234 1 90.31 146 TYR B CA 1
ATOM 4330 C C . TYR B 1 146 ? -7.324 2.992 11.719 1 90.31 146 TYR B C 1
ATOM 4332 O O . TYR B 1 146 ? -7.633 1.823 11.969 1 90.31 146 TYR B O 1
ATOM 4340 N N . ARG B 1 147 ? -8.188 3.977 11.875 1 86.62 147 ARG B N 1
ATOM 4341 C CA . ARG B 1 147 ? -9.539 3.771 12.391 1 86.62 147 ARG B CA 1
ATOM 4342 C C . ARG B 1 147 ? -10.328 2.818 11.5 1 86.62 147 ARG B C 1
ATOM 4344 O O . ARG B 1 147 ? -11.32 2.232 11.938 1 86.62 147 ARG B O 1
ATOM 4351 N N . ASN B 1 148 ? -9.891 2.742 10.273 1 89.12 148 ASN B N 1
ATOM 4352 C CA . ASN B 1 148 ? -10.562 1.864 9.312 1 89.12 148 ASN B CA 1
ATOM 4353 C C . ASN B 1 148 ? -9.75 0.602 9.047 1 89.12 148 ASN B C 1
ATOM 4355 O O . ASN B 1 148 ? -9.977 -0.088 8.055 1 89.12 148 ASN B O 1
ATOM 4359 N N . GLY B 1 149 ? -8.734 0.333 9.852 1 85.06 149 GLY B N 1
ATOM 4360 C CA . GLY B 1 149 ? -7.961 -0.89 9.727 1 85.06 149 GLY B CA 1
ATOM 4361 C C . GLY B 1 149 ? -6.82 -0.775 8.734 1 85.06 149 GLY B C 1
ATOM 4362 O O . GLY B 1 149 ? -6.367 -1.779 8.18 1 85.06 149 GLY B O 1
ATOM 4363 N N . GLY B 1 150 ? -6.352 0.383 8.484 1 89.19 150 GLY B N 1
ATOM 4364 C CA . GLY B 1 150 ? -5.285 0.61 7.527 1 89.19 150 GLY B CA 1
ATOM 4365 C C . GLY B 1 150 ? -3.945 0.061 7.98 1 89.19 150 GLY B C 1
ATOM 4366 O O . GLY B 1 150 ? -3.688 -0.044 9.18 1 89.19 150 GLY B O 1
ATOM 4367 N N . LEU B 1 151 ? -3.125 -0.3 7 1 89.25 151 LEU B N 1
ATOM 4368 C CA . LEU B 1 151 ? -1.757 -0.752 7.234 1 89.25 151 LEU B CA 1
ATOM 4369 C C . LEU B 1 151 ? -0.766 0.391 7.039 1 89.25 151 LEU B C 1
ATOM 4371 O O . LEU B 1 151 ? -0.936 1.22 6.141 1 89.25 151 LEU B O 1
ATOM 4375 N N . ALA B 1 152 ? 0.204 0.389 7.922 1 93.12 152 ALA B N 1
ATOM 4376 C CA . ALA B 1 152 ? 1.371 1.242 7.715 1 93.12 152 ALA B CA 1
ATOM 4377 C C . ALA B 1 152 ? 2.51 0.463 7.062 1 93.12 152 ALA B C 1
ATOM 4379 O O . ALA B 1 152 ? 3.133 -0.389 7.699 1 93.12 152 ALA B O 1
ATOM 4380 N N . VAL B 1 153 ? 2.738 0.748 5.84 1 94.19 153 VAL B N 1
ATOM 4381 C CA . VAL B 1 153 ? 3.756 0.038 5.074 1 94.19 153 VAL B CA 1
ATOM 4382 C C . VAL B 1 153 ? 5.102 0.742 5.227 1 94.19 153 VAL B C 1
ATOM 4384 O O . VAL B 1 153 ? 5.387 1.713 4.523 1 94.19 153 VAL B O 1
ATOM 4387 N N . MET B 1 154 ? 5.957 0.171 6.016 1 93.06 154 MET B N 1
ATOM 4388 C CA . MET B 1 154 ? 7.176 0.828 6.48 1 93.06 154 MET B CA 1
ATOM 4389 C C . MET B 1 154 ? 8.266 0.762 5.418 1 93.06 154 MET B C 1
ATOM 4391 O O . MET B 1 154 ? 9.219 1.544 5.453 1 93.06 154 MET B O 1
ATOM 4395 N N . ASN B 1 155 ? 8.188 -0.129 4.539 1 93.81 155 ASN B N 1
ATOM 4396 C CA . ASN B 1 155 ? 9.234 -0.241 3.529 1 93.81 155 ASN B CA 1
ATOM 4397 C C . ASN B 1 155 ? 8.797 0.36 2.197 1 93.81 155 ASN B C 1
ATOM 4399 O O . ASN B 1 155 ? 9.312 -0.011 1.143 1 93.81 155 ASN B O 1
ATOM 4403 N N . TYR B 1 156 ? 7.754 1.197 2.258 1 95.56 156 TYR B N 1
ATOM 4404 C CA . TYR B 1 156 ? 7.59 2.225 1.235 1 95.56 156 TYR B CA 1
ATOM 4405 C C . TYR B 1 156 ? 8.672 3.287 1.35 1 95.56 156 TYR B C 1
ATOM 4407 O O . TYR B 1 156 ? 8.836 3.908 2.402 1 95.56 156 TYR B O 1
ATOM 4415 N N . GLU B 1 157 ? 9.391 3.557 0.215 1 95.94 157 GLU B N 1
ATOM 4416 C CA . GLU B 1 157 ? 10.594 4.359 0.371 1 95.94 157 GLU B CA 1
ATOM 4417 C C . GLU B 1 157 ? 10.547 5.613 -0.501 1 95.94 157 GLU B C 1
ATOM 4419 O O . GLU B 1 157 ? 10.117 5.551 -1.658 1 95.94 157 GLU B O 1
ATOM 4424 N N . THR B 1 158 ? 11 6.684 0.13 1 96.12 158 THR B N 1
ATOM 4425 C CA . THR B 1 158 ? 11.227 7.91 -0.625 1 96.12 158 THR B CA 1
ATOM 4426 C C . THR B 1 158 ? 12.719 8.172 -0.791 1 96.12 158 THR B C 1
ATOM 4428 O O . THR B 1 158 ? 13.117 9.133 -1.453 1 96.12 158 THR B O 1
ATOM 4431 N N . VAL B 1 159 ? 13.586 7.352 -0.164 1 95.12 159 VAL B N 1
ATOM 4432 C CA . VAL B 1 159 ? 15.031 7.461 -0.301 1 95.12 159 VAL B CA 1
ATOM 4433 C C . VAL B 1 159 ? 15.547 6.395 -1.263 1 95.12 159 VAL B C 1
ATOM 4435 O O . VAL B 1 159 ? 14.883 5.379 -1.483 1 95.12 159 VAL B O 1
ATOM 4438 N N . PRO B 1 160 ? 16.719 6.605 -1.781 1 93.5 160 PRO B N 1
ATOM 4439 C CA . PRO B 1 160 ? 17.172 5.66 -2.799 1 93.5 160 PRO B CA 1
ATOM 4440 C C . PRO B 1 160 ? 17.609 4.32 -2.209 1 93.5 160 PRO B C 1
ATOM 4442 O O . PRO B 1 160 ? 18.188 4.281 -1.119 1 93.5 160 PRO B O 1
ATOM 4445 N N . PRO B 1 161 ? 17.391 3.217 -2.984 1 94.62 161 PRO B N 1
ATOM 4446 C CA . PRO B 1 161 ? 18.016 1.943 -2.627 1 94.62 161 PRO B CA 1
ATOM 4447 C C . PRO B 1 161 ? 19.547 1.992 -2.717 1 94.62 161 PRO B C 1
ATOM 4449 O O . PRO B 1 161 ? 20.094 2.85 -3.41 1 94.62 161 PRO B O 1
ATOM 4452 N N . ALA B 1 162 ? 20.125 1.118 -1.937 1 94.94 162 ALA B N 1
ATOM 4453 C CA . ALA B 1 162 ? 21.578 1.011 -1.974 1 94.94 162 ALA B CA 1
ATOM 4454 C C . ALA B 1 162 ? 22.062 0.444 -3.309 1 94.94 162 ALA B C 1
ATOM 4456 O O . ALA B 1 162 ? 23.188 0.692 -3.727 1 94.94 162 ALA B O 1
ATOM 4457 N N . THR B 1 163 ? 21.172 -0.338 -3.922 1 94.38 163 THR B N 1
ATOM 4458 C CA . THR B 1 163 ? 21.469 -0.923 -5.227 1 94.38 163 THR B CA 1
ATOM 4459 C C . THR B 1 163 ? 21.109 0.048 -6.348 1 94.38 163 THR B C 1
ATOM 4461 O O . THR B 1 163 ? 20.078 0.706 -6.297 1 94.38 163 THR B O 1
ATOM 4464 N N . PRO B 1 164 ? 22.047 0.063 -7.41 1 95.25 164 PRO B N 1
ATOM 4465 C CA . PRO B 1 164 ? 21.672 0.918 -8.539 1 95.25 164 PRO B CA 1
ATOM 4466 C C . PRO B 1 164 ? 20.266 0.64 -9.055 1 95.25 164 PRO B C 1
ATOM 4468 O O . PRO B 1 164 ? 19.906 -0.516 -9.297 1 95.25 164 PRO B O 1
ATOM 4471 N N . THR B 1 165 ? 19.453 1.698 -9.211 1 95.44 165 THR B N 1
ATOM 4472 C CA . THR B 1 165 ? 18.016 1.533 -9.414 1 95.44 165 THR B CA 1
ATOM 4473 C C . THR B 1 165 ? 17.531 2.396 -10.57 1 95.44 165 THR B C 1
ATOM 4475 O O . THR B 1 165 ? 18 3.527 -10.75 1 95.44 165 THR B O 1
ATOM 4478 N N . ALA B 1 166 ? 16.594 1.842 -11.305 1 94.56 166 ALA B N 1
ATOM 4479 C CA . ALA B 1 166 ? 15.961 2.594 -12.383 1 94.56 166 ALA B CA 1
ATOM 4480 C C . ALA B 1 166 ? 15.281 3.852 -11.852 1 94.56 166 ALA B C 1
ATOM 4482 O O . ALA B 1 166 ? 14.586 3.803 -10.836 1 94.56 166 ALA B O 1
ATOM 4483 N N . ARG B 1 167 ? 15.438 4.957 -12.617 1 92.44 167 ARG B N 1
ATOM 4484 C CA . ARG B 1 167 ? 14.883 6.227 -12.156 1 92.44 167 ARG B CA 1
ATOM 4485 C C . ARG B 1 167 ? 13.797 6.723 -13.102 1 92.44 167 ARG B C 1
ATOM 4487 O O . ARG B 1 167 ? 13.023 7.617 -12.758 1 92.44 167 ARG B O 1
ATOM 4494 N N . ASP B 1 168 ? 13.781 6.145 -14.25 1 88.38 168 ASP B N 1
ATOM 4495 C CA . ASP B 1 168 ? 12.836 6.543 -15.289 1 88.38 168 ASP B CA 1
ATOM 4496 C C . ASP B 1 168 ? 12.016 5.352 -15.773 1 88.38 168 ASP B C 1
ATOM 4498 O O . ASP B 1 168 ? 12.102 4.258 -15.211 1 88.38 168 ASP B O 1
ATOM 4502 N N . GLY B 1 169 ? 11.117 5.68 -16.672 1 87.19 169 GLY B N 1
ATOM 4503 C CA . GLY B 1 169 ? 10.273 4.605 -17.188 1 87.19 169 GLY B CA 1
ATOM 4504 C C . GLY B 1 169 ? 9.078 4.312 -16.297 1 87.19 169 GLY B C 1
ATOM 4505 O O . GLY B 1 169 ? 8.812 5.051 -15.352 1 87.19 169 GLY B O 1
ATOM 4506 N N . PRO B 1 170 ? 8.398 3.215 -16.578 1 86.81 170 PRO B N 1
ATOM 4507 C CA . PRO B 1 170 ? 7.137 2.943 -15.875 1 86.81 170 PRO B CA 1
ATOM 4508 C C . PRO B 1 170 ? 7.344 2.494 -14.438 1 86.81 170 PRO B C 1
ATOM 4510 O O . PRO B 1 170 ? 6.434 2.617 -13.609 1 86.81 170 PRO B O 1
ATOM 4513 N N . THR B 1 171 ? 8.555 2.029 -14.102 1 90.25 171 THR B N 1
ATOM 4514 C CA . THR B 1 171 ? 8.773 1.443 -12.781 1 90.25 171 THR B CA 1
ATOM 4515 C C . THR B 1 171 ? 9.703 2.318 -11.945 1 90.25 171 THR B C 1
ATOM 4517 O O . THR B 1 171 ? 9.789 2.154 -10.727 1 90.25 171 THR B O 1
ATOM 4520 N N . GLY B 1 172 ? 10.367 3.234 -12.648 1 90.88 172 GLY B N 1
ATOM 4521 C CA . GLY B 1 172 ? 11.398 4.012 -11.984 1 90.88 172 GLY B CA 1
ATOM 4522 C C . GLY B 1 172 ? 10.852 5.168 -11.172 1 90.88 172 GLY B C 1
ATOM 4523 O O . GLY B 1 172 ? 9.742 5.641 -11.43 1 90.88 172 GLY B O 1
ATOM 4524 N N . TRP B 1 173 ? 11.617 5.559 -10.188 1 93.06 173 TRP B N 1
ATOM 4525 C CA . TRP B 1 173 ? 11.281 6.711 -9.359 1 93.06 173 TRP B CA 1
ATOM 4526 C C . TRP B 1 173 ? 12.539 7.395 -8.836 1 93.06 173 TRP B C 1
ATOM 4528 O O . TRP B 1 173 ? 13.57 6.738 -8.633 1 93.06 173 TRP B O 1
ATOM 4538 N N . SER B 1 174 ? 12.453 8.68 -8.734 1 95.06 174 SER B N 1
ATOM 4539 C CA . SER B 1 174 ? 13.555 9.461 -8.188 1 95.06 174 SER B CA 1
ATOM 4540 C C . SER B 1 174 ? 13.398 9.672 -6.688 1 95.06 174 SER B C 1
ATOM 4542 O O . SER B 1 174 ? 12.281 9.859 -6.199 1 95.06 174 SER B O 1
ATOM 4544 N N . PRO B 1 175 ? 14.484 9.672 -5.977 1 95.81 175 PRO B N 1
ATOM 4545 C CA . PRO B 1 175 ? 14.391 9.844 -4.523 1 95.81 175 PRO B CA 1
ATOM 4546 C C . PRO B 1 175 ? 14.008 11.273 -4.125 1 95.81 175 PRO B C 1
ATOM 4548 O O . PRO B 1 175 ? 14.312 12.219 -4.848 1 95.81 175 PRO B O 1
ATOM 4551 N N . MET B 1 176 ? 13.352 11.359 -3.004 1 97.56 176 MET B N 1
ATOM 4552 C CA . MET B 1 176 ? 13.141 12.648 -2.355 1 97.56 176 MET B CA 1
ATOM 4553 C C . MET B 1 176 ? 14.469 13.266 -1.933 1 97.56 176 MET B C 1
ATOM 4555 O O . MET B 1 176 ? 15.375 12.562 -1.49 1 97.56 176 MET B O 1
ATOM 4559 N N . ARG B 1 177 ? 14.602 14.578 -2.15 1 97.94 177 ARG B N 1
ATOM 4560 C CA . ARG B 1 177 ? 15.703 15.352 -1.571 1 97.94 177 ARG B CA 1
ATOM 4561 C C . ARG B 1 177 ? 15.219 16.188 -0.395 1 97.94 177 ARG B C 1
ATOM 4563 O O . ARG B 1 177 ? 14.109 16.734 -0.426 1 97.94 177 ARG B O 1
ATOM 4570 N N . HIS B 1 178 ? 16.031 16.25 0.634 1 98.38 178 HIS B N 1
ATOM 4571 C CA . HIS B 1 178 ? 15.68 17.094 1.767 1 98.38 178 HIS B CA 1
ATOM 4572 C C . HIS B 1 178 ? 16.922 17.672 2.434 1 98.38 178 HIS B C 1
ATOM 4574 O O . HIS B 1 178 ? 18.031 17.156 2.236 1 98.38 178 HIS B O 1
ATOM 4580 N N . ALA B 1 179 ? 16.734 18.75 3.107 1 98.69 179 ALA B N 1
ATOM 4581 C CA . ALA B 1 179 ? 17.781 19.375 3.895 1 98.69 179 ALA B CA 1
ATOM 4582 C C . ALA B 1 179 ? 17.203 20.125 5.094 1 98.69 179 ALA B C 1
ATOM 4584 O O . ALA B 1 179 ? 16.078 20.609 5.039 1 98.69 179 ALA B O 1
ATOM 4585 N N . VAL B 1 180 ? 17.984 20.141 6.148 1 98.56 180 VAL B N 1
ATOM 4586 C CA . VAL B 1 180 ? 17.609 20.812 7.387 1 98.56 180 VAL B CA 1
ATOM 4587 C C . VAL B 1 180 ? 18.641 21.891 7.723 1 98.56 180 VAL B C 1
ATOM 4589 O O . VAL B 1 180 ? 19.859 21.672 7.566 1 98.56 180 VAL B O 1
ATOM 4592 N N . LYS B 1 181 ? 18.203 23 8.086 1 98.44 181 LYS B N 1
ATOM 4593 C CA . LYS B 1 181 ? 19.031 24.047 8.648 1 98.44 181 LYS B CA 1
ATOM 4594 C C . LYS B 1 181 ? 18.516 24.516 10 1 98.44 181 LYS B C 1
ATOM 4596 O O . LYS B 1 181 ? 17.312 24.781 10.141 1 98.44 181 LYS B O 1
ATOM 4601 N N . VAL B 1 182 ? 19.422 24.625 10.969 1 98.12 182 VAL B N 1
ATOM 4602 C CA . VAL B 1 182 ? 19.031 25 12.328 1 98.12 182 VAL B CA 1
ATOM 4603 C C . VAL B 1 182 ? 19.672 26.344 12.688 1 98.12 182 VAL B C 1
ATOM 4605 O O . VAL B 1 182 ? 20.875 26.547 12.492 1 98.12 182 VAL B O 1
ATOM 4608 N N . GLU B 1 183 ? 18.906 27.312 13.062 1 97.5 183 GLU B N 1
ATOM 4609 C CA . GLU B 1 183 ? 19.422 28.531 13.688 1 97.5 183 GLU B CA 1
ATOM 4610 C C . GLU B 1 183 ? 19.766 28.297 15.148 1 97.5 183 GLU B C 1
ATOM 4612 O O . GLU B 1 183 ? 18.953 28.562 16.031 1 97.5 183 GLU B O 1
ATOM 4617 N N . GLY B 1 184 ? 20.891 28.016 15.406 1 96.38 184 GLY B N 1
ATOM 4618 C CA . GLY B 1 184 ? 21.406 27.422 16.625 1 96.38 184 GLY B CA 1
ATOM 4619 C C . GLY B 1 184 ? 21.922 26 16.422 1 96.38 184 GLY B C 1
ATOM 4620 O O . GLY B 1 184 ? 22.609 25.719 15.445 1 96.38 184 GLY B O 1
ATOM 4621 N N . ALA B 1 185 ? 21.672 25.156 17.438 1 95.31 185 ALA B N 1
ATOM 4622 C CA . ALA B 1 185 ? 22.109 23.781 17.328 1 95.31 185 ALA B CA 1
ATOM 4623 C C . ALA B 1 185 ? 21.109 22.828 18 1 95.31 185 ALA B C 1
ATOM 4625 O O . ALA B 1 185 ? 20.453 23.203 18.969 1 95.31 185 ALA B O 1
ATOM 4626 N N . VAL B 1 186 ? 21 21.672 17.406 1 95.69 186 VAL B N 1
ATOM 4627 C CA . VAL B 1 186 ? 20.172 20.641 18.016 1 95.69 186 VAL B CA 1
ATOM 4628 C C . VAL B 1 186 ? 20.766 20.219 19.359 1 95.69 186 VAL B C 1
ATOM 4630 O O . VAL B 1 186 ? 21.984 20.062 19.484 1 95.69 186 VAL B O 1
ATOM 4633 N N . ASN B 1 187 ? 19.953 20.078 20.312 1 94.69 187 ASN B N 1
ATOM 4634 C CA . ASN B 1 187 ? 20.359 19.625 21.641 1 94.69 187 ASN B CA 1
ATOM 4635 C C . ASN B 1 187 ? 21.391 20.578 22.25 1 94.69 187 ASN B C 1
ATOM 4637 O O . ASN B 1 187 ? 22.422 20.141 22.766 1 94.69 187 ASN B O 1
ATOM 4641 N N . SER B 1 188 ? 21.109 21.812 22.172 1 94.88 188 SER B N 1
ATOM 4642 C CA . SER B 1 188 ? 22.016 22.812 22.734 1 94.88 188 SER B CA 1
ATOM 4643 C C . SER B 1 188 ? 21.422 23.469 23.969 1 94.88 188 SER B C 1
ATOM 4645 O O . SER B 1 188 ? 20.266 23.891 23.969 1 94.88 188 SER B O 1
ATOM 4647 N N . LYS B 1 189 ? 22.266 23.609 24.922 1 93.31 189 LYS B N 1
ATOM 4648 C CA . LYS B 1 189 ? 21.859 24.281 26.141 1 93.31 189 LYS B CA 1
ATOM 4649 C C . LYS B 1 189 ? 21.5 25.75 25.875 1 93.31 189 LYS B C 1
ATOM 4651 O O . LYS B 1 189 ? 20.609 26.297 26.5 1 93.31 189 LYS B O 1
ATOM 4656 N N . ALA B 1 190 ? 22.234 26.375 24.953 1 94.25 190 ALA B N 1
ATOM 4657 C CA . ALA B 1 190 ? 22 27.781 24.578 1 94.25 190 ALA B CA 1
ATOM 4658 C C . ALA B 1 190 ? 20.656 27.922 23.875 1 94.25 190 ALA B C 1
ATOM 4660 O O . ALA B 1 190 ? 20.141 29.047 23.734 1 94.25 190 ALA B O 1
ATOM 4661 N N . GLY B 1 191 ? 20.094 26.812 23.453 1 91.81 191 GLY B N 1
ATOM 4662 C CA . GLY B 1 191 ? 18.797 26.828 22.797 1 91.81 191 GLY B CA 1
ATOM 4663 C C . GLY B 1 191 ? 18.891 27.031 21.297 1 91.81 191 GLY B C 1
ATOM 4664 O O . GLY B 1 191 ? 19.984 27 20.734 1 91.81 191 GLY B O 1
ATOM 4665 N N . THR B 1 192 ? 17.766 27 20.656 1 94.56 192 THR B N 1
ATOM 4666 C CA . THR B 1 192 ? 17.594 27.188 19.219 1 94.56 192 THR B CA 1
ATOM 4667 C C . THR B 1 192 ? 16.516 28.234 18.938 1 94.56 192 THR B C 1
ATOM 4669 O O . THR B 1 192 ? 15.57 28.375 19.719 1 94.56 192 THR B O 1
ATOM 4672 N N . LYS B 1 193 ? 16.75 29.031 17.938 1 96.19 193 LYS B N 1
ATOM 4673 C CA . LYS B 1 193 ? 15.711 29.969 17.547 1 96.19 193 LYS B CA 1
ATOM 4674 C C . LYS B 1 193 ? 14.664 29.297 16.656 1 96.19 193 LYS B C 1
ATOM 4676 O O . LYS B 1 193 ? 13.469 29.344 16.953 1 96.19 193 LYS B O 1
ATOM 4681 N N . ALA B 1 194 ? 15.125 28.75 15.578 1 97.94 194 ALA B N 1
ATOM 4682 C CA . ALA B 1 194 ? 14.25 28.078 14.617 1 97.94 194 ALA B CA 1
ATOM 4683 C C . ALA B 1 194 ? 15.008 27.016 13.828 1 97.94 194 ALA B C 1
ATOM 4685 O O . ALA B 1 194 ? 16.25 26.969 13.875 1 97.94 194 ALA B O 1
ATOM 4686 N N . TRP B 1 195 ? 14.281 26.156 13.25 1 98.44 195 TRP B N 1
ATOM 4687 C CA . TRP B 1 195 ? 14.852 25.234 12.281 1 98.44 195 TRP B CA 1
ATOM 4688 C C . TRP B 1 195 ? 13.969 25.141 11.039 1 98.44 195 TRP B C 1
ATOM 4690 O O . TRP B 1 195 ? 12.789 25.484 11.078 1 98.44 195 TRP B O 1
ATOM 4700 N N . GLN B 1 196 ? 14.633 24.844 9.945 1 98.69 196 GLN B N 1
ATOM 4701 C CA . GLN B 1 196 ? 13.992 24.844 8.633 1 98.69 196 GLN B CA 1
ATOM 4702 C C . GLN B 1 196 ? 14.18 23.5 7.934 1 98.69 196 GLN B C 1
ATOM 4704 O O . GLN B 1 196 ? 15.203 22.844 8.109 1 98.69 196 GLN B O 1
ATOM 4709 N N . VAL B 1 197 ? 13.18 23.094 7.25 1 98.81 197 VAL B N 1
ATOM 4710 C CA . VAL B 1 197 ? 13.227 21.906 6.402 1 98.81 197 VAL B CA 1
ATOM 4711 C C . VAL B 1 197 ? 12.875 22.281 4.965 1 98.81 197 VAL B C 1
ATOM 4713 O O . VAL B 1 197 ? 11.922 23.016 4.723 1 98.81 197 VAL B O 1
ATOM 4716 N N . GLU B 1 198 ? 13.695 21.859 4.07 1 98.62 198 GLU B N 1
ATOM 4717 C CA . GLU B 1 198 ? 13.43 21.906 2.635 1 98.62 198 GLU B CA 1
ATOM 4718 C C . GLU B 1 198 ? 13.305 20.516 2.041 1 98.62 198 GLU B C 1
ATOM 4720 O O . GLU B 1 198 ? 14.117 19.625 2.332 1 98.62 198 GLU B O 1
ATOM 4725 N N . MET B 1 199 ? 12.25 20.344 1.232 1 98.62 199 MET B N 1
ATOM 4726 C CA . MET B 1 199 ? 12.047 19.047 0.604 1 98.62 199 MET B CA 1
ATOM 4727 C C . MET B 1 199 ? 11.672 19.203 -0.865 1 98.62 199 MET B C 1
ATOM 4729 O O . MET B 1 199 ? 10.93 20.125 -1.226 1 98.62 199 MET B O 1
ATOM 4733 N N . ALA B 1 200 ? 12.156 18.375 -1.703 1 98.75 200 ALA B N 1
ATOM 4734 C CA . ALA B 1 200 ? 11.664 18.125 -3.057 1 98.75 200 ALA B CA 1
ATOM 4735 C C . ALA B 1 200 ? 11.109 16.719 -3.186 1 98.75 200 ALA B C 1
ATOM 4737 O O . ALA B 1 200 ? 11.852 15.734 -3.043 1 98.75 200 ALA B O 1
ATOM 4738 N N . LEU B 1 201 ? 9.875 16.609 -3.408 1 98.44 201 LEU B N 1
ATOM 4739 C CA . LEU B 1 201 ? 9.195 15.328 -3.594 1 98.44 201 LEU B CA 1
ATOM 4740 C C . LEU B 1 201 ? 8.906 15.078 -5.07 1 98.44 201 LEU B C 1
ATOM 4742 O O . LEU B 1 201 ? 7.965 15.641 -5.629 1 98.44 201 LEU B O 1
ATOM 4746 N N . PRO B 1 202 ? 9.625 14.211 -5.715 1 97.81 202 PRO B N 1
ATOM 4747 C CA . PRO B 1 202 ? 9.445 13.984 -7.148 1 97.81 202 PRO B CA 1
ATOM 4748 C C . PRO B 1 202 ? 8.07 13.406 -7.484 1 97.81 202 PRO B C 1
ATOM 4750 O O . PRO B 1 202 ? 7.559 12.562 -6.742 1 97.81 202 PRO B O 1
ATOM 4753 N N . TRP B 1 203 ? 7.559 13.852 -8.672 1 96.69 203 TRP B N 1
ATOM 4754 C CA . TRP B 1 203 ? 6.293 13.305 -9.148 1 96.69 203 TRP B CA 1
ATOM 4755 C C . TRP B 1 203 ? 6.406 11.805 -9.406 1 96.69 203 TRP B C 1
ATOM 4757 O O . TRP B 1 203 ? 5.449 11.055 -9.188 1 96.69 203 TRP B O 1
ATOM 4767 N N . SER B 1 204 ? 7.59 11.336 -9.828 1 94.06 204 SER B N 1
ATOM 4768 C CA . SER B 1 204 ? 7.816 9.922 -10.109 1 94.06 204 SER B CA 1
ATOM 4769 C C . SER B 1 204 ? 7.688 9.086 -8.836 1 94.06 204 SER B C 1
ATOM 4771 O O . SER B 1 204 ? 7.305 7.91 -8.898 1 94.06 204 SER B O 1
ATOM 4773 N N . THR B 1 205 ? 7.977 9.641 -7.695 1 93.62 205 THR B N 1
ATOM 4774 C CA . THR B 1 205 ? 7.824 8.984 -6.402 1 93.62 205 THR B CA 1
ATOM 4775 C C . THR B 1 205 ? 6.355 8.945 -5.984 1 93.62 205 THR B C 1
ATOM 4777 O O . THR B 1 205 ? 5.879 7.938 -5.461 1 93.62 205 THR B O 1
ATOM 4780 N N . LEU B 1 206 ? 5.629 9.945 -6.316 1 94.5 206 LEU B N 1
ATOM 4781 C CA . LEU B 1 206 ? 4.25 10.102 -5.867 1 94.5 206 LEU B CA 1
ATOM 4782 C C . LEU B 1 206 ? 3.279 9.445 -6.844 1 94.5 206 LEU B C 1
ATOM 4784 O O . LEU B 1 206 ? 2.146 9.125 -6.48 1 94.5 206 LEU B O 1
ATOM 4788 N N . ARG B 1 207 ? 3.693 9.211 -8 1 92.5 207 ARG B N 1
ATOM 4789 C CA . ARG B 1 207 ? 2.793 8.82 -9.078 1 92.5 207 ARG B CA 1
ATOM 4790 C C . ARG B 1 207 ? 2.148 7.465 -8.789 1 92.5 207 ARG B C 1
ATOM 4792 O O . ARG B 1 207 ? 0.996 7.23 -9.156 1 92.5 207 ARG B O 1
ATOM 4799 N N . HIS B 1 208 ? 2.818 6.656 -8.109 1 87.31 208 HIS B N 1
ATOM 4800 C CA . HIS B 1 208 ? 2.342 5.285 -7.957 1 87.31 208 HIS B CA 1
ATOM 4801 C C . HIS B 1 208 ? 1.198 5.211 -6.953 1 87.31 208 HIS B C 1
ATOM 4803 O O . HIS B 1 208 ? 0.479 4.207 -6.898 1 87.31 208 HIS B O 1
ATOM 4809 N N . ILE B 1 209 ? 1.021 6.242 -6.148 1 90.62 209 ILE B N 1
ATOM 4810 C CA . ILE B 1 209 ? -0.078 6.23 -5.188 1 90.62 209 ILE B CA 1
ATOM 4811 C C . ILE B 1 209 ? -1.046 7.371 -5.5 1 90.62 209 ILE B C 1
ATOM 4813 O O . ILE B 1 209 ? -2.014 7.59 -4.77 1 90.62 209 ILE B O 1
ATOM 4817 N N . ALA B 1 210 ? -0.781 8.133 -6.559 1 89.69 210 ALA B N 1
ATOM 4818 C CA . ALA B 1 210 ? -1.508 9.375 -6.793 1 89.69 210 ALA B CA 1
ATOM 4819 C C . ALA B 1 210 ? -2.928 9.102 -7.277 1 89.69 210 ALA B C 1
ATOM 4821 O O . ALA B 1 210 ? -3.865 9.812 -6.91 1 89.69 210 ALA B O 1
ATOM 4822 N N . GLY B 1 211 ? -3.059 8.023 -8.094 1 79.81 211 GLY B N 1
ATOM 4823 C CA . GLY B 1 211 ? -4.352 7.762 -8.711 1 79.81 211 GLY B CA 1
ATOM 4824 C C . GLY B 1 211 ? -4.793 8.867 -9.648 1 79.81 211 GLY B C 1
ATOM 4825 O O . GLY B 1 211 ? -5.977 8.961 -9.984 1 79.81 211 GLY B O 1
ATOM 4826 N N . ARG B 1 212 ? -3.965 9.805 -9.883 1 84.12 212 ARG B N 1
ATOM 4827 C CA . ARG B 1 212 ? -4.207 10.922 -10.789 1 84.12 212 ARG B CA 1
ATOM 4828 C C . ARG B 1 212 ? -2.953 11.266 -11.586 1 84.12 212 ARG B C 1
ATOM 4830 O O . ARG B 1 212 ? -1.878 10.719 -11.328 1 84.12 212 ARG B O 1
ATOM 4837 N N . ARG B 1 213 ? -3.086 12.133 -12.43 1 84.62 213 ARG B N 1
ATOM 4838 C CA . ARG B 1 213 ? -1.991 12.547 -13.297 1 84.62 213 ARG B CA 1
ATOM 4839 C C . ARG B 1 213 ? -0.875 13.211 -12.5 1 84.62 213 ARG B C 1
ATOM 4841 O O . ARG B 1 213 ? -1.14 14.008 -11.602 1 84.62 213 ARG B O 1
ATOM 4848 N N . THR B 1 214 ? 0.286 12.906 -12.797 1 90.06 214 THR B N 1
ATOM 4849 C CA . THR B 1 214 ? 1.489 13.539 -12.266 1 90.06 214 THR B CA 1
ATOM 4850 C C . THR B 1 214 ? 2.451 13.898 -13.398 1 90.06 214 THR B C 1
ATOM 4852 O O . THR B 1 214 ? 2.689 13.094 -14.297 1 90.06 214 THR B O 1
ATOM 4855 N N . PRO B 1 215 ? 2.973 15.039 -13.547 1 93.88 215 PRO B N 1
ATOM 4856 C CA . PRO B 1 215 ? 2.652 16.172 -12.68 1 93.88 215 PRO B CA 1
ATOM 4857 C C . PRO B 1 215 ? 1.214 16.656 -12.844 1 93.88 215 PRO B C 1
ATOM 4859 O O . PRO B 1 215 ? 0.574 16.359 -13.859 1 93.88 215 PRO B O 1
ATOM 4862 N N . PRO B 1 216 ? 0.751 17.359 -11.805 1 93.44 216 PRO B N 1
ATOM 4863 C CA . PRO B 1 216 ? -0.591 17.938 -11.914 1 93.44 216 PRO B CA 1
ATOM 4864 C C . PRO B 1 216 ? -0.691 19 -13 1 93.44 216 PRO B C 1
ATOM 4866 O O . PRO B 1 216 ? 0.327 19.406 -13.57 1 93.44 216 PRO B O 1
ATOM 4869 N N . ARG B 1 217 ? -1.925 19.375 -13.344 1 91.94 217 ARG B N 1
ATOM 4870 C CA . ARG B 1 217 ? -2.211 20.516 -14.203 1 91.94 217 ARG B CA 1
ATOM 4871 C C . ARG B 1 217 ? -2.625 21.734 -13.383 1 91.94 217 ARG B C 1
ATOM 4873 O O . ARG B 1 217 ? -2.975 21.594 -12.211 1 91.94 217 ARG B O 1
ATOM 4880 N N . SER B 1 218 ? -2.529 22.891 -14.039 1 93.25 218 SER B N 1
ATOM 4881 C CA . SER B 1 218 ? -3.008 24.109 -13.391 1 93.25 218 SER B CA 1
ATOM 4882 C C . SER B 1 218 ? -4.461 23.953 -12.938 1 93.25 218 SER B C 1
ATOM 4884 O O . SER B 1 218 ? -5.305 23.484 -13.703 1 93.25 218 SER B O 1
ATOM 4886 N N . GLY B 1 219 ? -4.684 24.266 -11.711 1 92 219 GLY B N 1
ATOM 4887 C CA . GLY B 1 219 ? -6.031 24.188 -11.164 1 92 219 GLY B CA 1
ATOM 4888 C C . GLY B 1 219 ? -6.277 22.922 -10.383 1 92 219 GLY B C 1
ATOM 4889 O O . GLY B 1 219 ? -7.227 22.844 -9.594 1 92 219 GLY B O 1
ATOM 4890 N N . ASP B 1 220 ? -5.449 21.891 -10.633 1 93.06 220 ASP B N 1
ATOM 4891 C CA . ASP B 1 220 ? -5.582 20.672 -9.844 1 93.06 220 ASP B CA 1
ATOM 4892 C C . ASP B 1 220 ? -5.332 20.938 -8.367 1 93.06 220 ASP B C 1
ATOM 4894 O O . ASP B 1 220 ? -4.617 21.875 -8.016 1 93.06 220 ASP B O 1
ATOM 4898 N N . ALA B 1 221 ? -5.957 20.125 -7.48 1 94.88 221 ALA B N 1
ATOM 4899 C CA . ALA B 1 221 ? -5.742 20.25 -6.039 1 94.88 221 ALA B CA 1
ATOM 4900 C C . ALA B 1 221 ? -5.508 18.875 -5.41 1 94.88 221 ALA B C 1
ATOM 4902 O O . ALA B 1 221 ? -6.168 17.891 -5.773 1 94.88 221 ALA B O 1
ATOM 4903 N N . TRP B 1 222 ? -4.543 18.766 -4.609 1 96.88 222 TRP B N 1
ATOM 4904 C CA . TRP B 1 222 ? -4.254 17.578 -3.822 1 96.88 222 TRP B CA 1
ATOM 4905 C C . TRP B 1 222 ? -4.5 17.828 -2.338 1 96.88 222 TRP B C 1
ATOM 4907 O O . TRP B 1 222 ? -4.375 18.953 -1.863 1 96.88 222 TRP B O 1
ATOM 4917 N N . ARG B 1 223 ? -4.922 16.766 -1.612 1 98.12 223 ARG B N 1
ATOM 4918 C CA . ARG B 1 223 ? -4.984 16.844 -0.156 1 98.12 223 ARG B CA 1
ATOM 4919 C C . ARG B 1 223 ? -3.596 16.703 0.458 1 98.12 223 ARG B C 1
ATOM 4921 O O . ARG B 1 223 ? -2.836 15.805 0.104 1 98.12 223 ARG B O 1
ATOM 4928 N N . ILE B 1 224 ? -3.273 17.641 1.344 1 98.81 224 ILE B N 1
ATOM 4929 C CA . ILE B 1 224 ? -1.953 17.672 1.961 1 98.81 224 ILE B CA 1
ATOM 4930 C C . ILE B 1 224 ? -2.051 18.281 3.357 1 98.81 224 ILE B C 1
ATOM 4932 O O . ILE B 1 224 ? -2.938 19.094 3.625 1 98.81 224 ILE B O 1
ATOM 4936 N N . ASN B 1 225 ? -1.249 17.812 4.285 1 98.88 225 ASN B N 1
ATOM 4937 C CA . ASN B 1 225 ? -1.151 18.438 5.598 1 98.88 225 ASN B CA 1
ATOM 4938 C C . ASN B 1 225 ? 0.256 18.312 6.176 1 98.88 225 ASN B C 1
ATOM 4940 O O . ASN B 1 225 ? 1.1 17.609 5.621 1 98.88 225 ASN B O 1
ATOM 4944 N N . PHE B 1 226 ? 0.466 19.062 7.199 1 98.88 226 PHE B N 1
ATOM 4945 C CA . PHE B 1 226 ? 1.759 19.141 7.867 1 98.88 226 PHE B CA 1
ATOM 4946 C C . PHE B 1 226 ? 1.587 19.109 9.383 1 98.88 226 PHE B C 1
ATOM 4948 O O . PHE B 1 226 ? 0.61 19.641 9.914 1 98.88 226 PHE B O 1
ATOM 4955 N N . SER B 1 227 ? 2.518 18.5 10.016 1 98.44 227 SER B N 1
ATOM 4956 C CA . SER B 1 227 ? 2.531 18.469 11.477 1 98.44 227 SER B CA 1
ATOM 4957 C C . SER B 1 227 ? 3.926 18.75 12.023 1 98.44 227 SER B C 1
ATOM 4959 O O . SER B 1 227 ? 4.922 18.281 11.477 1 98.44 227 SER B O 1
ATOM 4961 N N . ASN B 1 228 ? 4.012 19.641 12.945 1 98.06 228 ASN B N 1
ATOM 4962 C CA . ASN B 1 228 ? 5.164 19.812 13.82 1 98.06 228 ASN B CA 1
ATOM 4963 C C . ASN B 1 228 ? 4.918 19.219 15.203 1 98.06 228 ASN B C 1
ATOM 4965 O O . ASN B 1 228 ? 4.145 19.75 15.992 1 98.06 228 ASN B O 1
ATOM 4969 N N . VAL B 1 229 ? 5.531 18.109 15.43 1 96.94 229 VAL B N 1
ATOM 4970 C CA . VAL B 1 229 ? 5.383 17.422 16.703 1 96.94 229 VAL B CA 1
ATOM 4971 C C . VAL B 1 229 ? 6.406 17.969 17.703 1 96.94 229 VAL B C 1
ATOM 4973 O O . VAL B 1 229 ? 7.602 18.016 17.406 1 96.94 229 VAL B O 1
ATOM 4976 N N . MET B 1 230 ? 5.914 18.344 18.859 1 95.69 230 MET B N 1
ATOM 4977 C CA . MET B 1 230 ? 6.785 18.906 19.891 1 95.69 230 MET B CA 1
ATOM 4978 C C . MET B 1 230 ? 6.527 18.234 21.234 1 95.69 230 MET B C 1
ATOM 4980 O O . MET B 1 230 ? 5.527 17.531 21.406 1 95.69 230 MET B O 1
ATOM 4984 N N . TRP B 1 231 ? 7.449 18.453 22.141 1 95 231 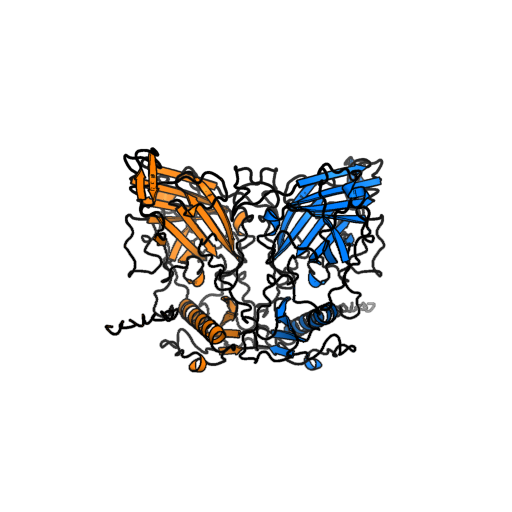TRP B N 1
ATOM 4985 C CA . TRP B 1 231 ? 7.438 17.859 23.469 1 95 231 TRP B CA 1
ATOM 4986 C C . TRP B 1 231 ? 7.879 18.859 24.531 1 95 231 TRP B C 1
ATOM 4988 O O . TRP B 1 231 ? 8.625 19.797 24.234 1 95 231 TRP B O 1
ATOM 4998 N N . THR B 1 232 ? 7.352 18.641 25.734 1 95 232 THR B N 1
ATOM 4999 C CA . THR B 1 232 ? 7.945 19.344 26.859 1 95 232 THR B CA 1
ATOM 5000 C C . THR B 1 232 ? 9.273 18.703 27.266 1 95 232 THR B C 1
ATOM 5002 O O . THR B 1 232 ? 9.328 17.5 27.516 1 95 232 THR B O 1
ATOM 5005 N N . VAL B 1 233 ? 10.32 19.594 27.25 1 95.81 233 VAL B N 1
ATOM 5006 C CA . VAL B 1 233 ? 11.641 19.016 27.531 1 95.81 233 VAL B CA 1
ATOM 5007 C C . VAL B 1 233 ? 12.375 19.906 28.531 1 95.81 233 VAL B C 1
ATOM 5009 O O . VAL B 1 233 ? 12.016 21.078 28.734 1 95.81 233 VAL B O 1
ATOM 5012 N N . LYS B 1 234 ? 13.305 19.312 29.234 1 95.25 234 LYS B N 1
ATOM 5013 C CA . LYS B 1 234 ? 14.211 20 30.156 1 95.25 234 LYS B CA 1
ATOM 5014 C C . LYS B 1 234 ? 15.656 19.609 29.906 1 95.25 234 LYS B C 1
ATOM 5016 O O . LYS B 1 234 ? 15.938 18.469 29.5 1 95.25 234 LYS B O 1
ATOM 5021 N N . TRP B 1 235 ? 16.516 20.562 30.141 1 95 235 TRP B N 1
ATOM 5022 C CA . TRP B 1 235 ? 17.938 20.281 29.969 1 95 235 TRP B CA 1
ATOM 5023 C C . TRP B 1 235 ? 18.438 19.328 31.047 1 95 235 TRP B C 1
ATOM 5025 O O . TRP B 1 235 ? 18.266 19.578 32.25 1 95 235 TRP B O 1
ATOM 5035 N N . ASP B 1 236 ? 18.969 18.266 30.609 1 93.12 236 ASP B N 1
ATOM 5036 C CA . ASP B 1 236 ? 19.656 17.328 31.469 1 93.12 236 ASP B CA 1
ATOM 5037 C C . ASP B 1 236 ? 21.172 17.562 31.453 1 93.12 236 ASP B C 1
ATOM 5039 O O . ASP B 1 236 ? 21.859 17.125 30.531 1 93.12 236 ASP B O 1
ATOM 5043 N N . ALA B 1 237 ? 21.594 18.094 32.438 1 91.62 237 ALA B N 1
ATOM 5044 C CA . ALA B 1 237 ? 22.984 18.516 32.5 1 91.62 237 ALA B CA 1
ATOM 5045 C C . ALA B 1 237 ? 23.922 17.312 32.5 1 91.62 237 ALA B C 1
ATOM 5047 O O . ALA B 1 237 ? 25.016 17.359 31.906 1 91.62 237 ALA B O 1
ATOM 5048 N N . LYS B 1 238 ? 23.547 16.281 33.125 1 92.75 238 LYS B N 1
ATOM 5049 C CA . LYS B 1 238 ? 24.359 15.078 33.188 1 92.75 238 LYS B CA 1
ATOM 5050 C C . LYS B 1 238 ? 24.484 14.414 31.828 1 92.75 238 LYS B C 1
ATOM 5052 O O . LYS B 1 238 ? 25.578 13.984 31.438 1 92.75 238 LYS B O 1
ATOM 5057 N N . ALA B 1 239 ? 23.406 14.422 31.078 1 88.94 239 ALA B N 1
ATOM 5058 C CA . ALA B 1 239 ? 23.375 13.742 29.781 1 88.94 239 ALA B CA 1
ATOM 5059 C C . ALA B 1 239 ? 23.812 14.688 28.672 1 88.94 239 ALA B C 1
ATOM 5061 O O . ALA B 1 239 ? 24.141 14.242 27.562 1 88.94 239 ALA B O 1
ATOM 5062 N N . GLY B 1 240 ? 23.906 15.992 28.953 1 89 240 GLY B N 1
ATOM 5063 C CA . GLY B 1 240 ? 24.281 16.984 27.953 1 89 240 GLY B CA 1
ATOM 5064 C C . GLY B 1 240 ? 23.266 17.094 26.828 1 89 240 GLY B C 1
ATOM 5065 O O . GLY B 1 240 ? 23.656 17.25 25.656 1 89 240 GLY B O 1
ATOM 5066 N N . ARG B 1 241 ? 22 16.844 27.125 1 89.12 241 ARG B N 1
ATOM 5067 C CA . ARG B 1 241 ? 20.938 16.922 26.125 1 89.12 241 ARG B CA 1
ATOM 5068 C C . ARG B 1 241 ? 19.578 17.203 26.781 1 89.12 241 ARG B C 1
ATOM 5070 O O . ARG B 1 241 ? 19.469 17.156 28.016 1 89.12 241 ARG B O 1
ATOM 5077 N N . TYR B 1 242 ? 18.625 17.562 26.016 1 94.75 242 TYR B N 1
ATOM 5078 C CA . TYR B 1 242 ? 17.266 17.703 26.5 1 94.75 242 TYR B CA 1
ATOM 5079 C C . TYR B 1 242 ? 16.625 16.344 26.734 1 94.75 242 TYR B C 1
ATOM 5081 O O . TYR B 1 242 ? 16.906 15.383 26 1 94.75 242 TYR B O 1
ATOM 5089 N N . ALA B 1 243 ? 15.789 16.281 27.75 1 94.56 243 ALA B N 1
ATOM 5090 C CA . ALA B 1 243 ? 14.961 15.102 28.016 1 94.56 243 ALA B CA 1
ATOM 5091 C C . ALA B 1 243 ? 13.508 15.492 28.234 1 94.56 243 ALA B C 1
ATOM 5093 O O . ALA B 1 243 ? 13.211 16.547 28.781 1 94.56 243 ALA B O 1
ATOM 5094 N N . LYS B 1 244 ? 12.68 14.625 27.766 1 95.06 244 LYS B N 1
ATOM 5095 C CA . LYS B 1 244 ? 11.258 14.852 28 1 95.06 244 LYS B CA 1
ATOM 5096 C C . LYS B 1 244 ? 10.945 14.938 29.5 1 95.06 244 LYS B C 1
ATOM 5098 O O . LYS B 1 244 ? 11.414 14.109 30.281 1 95.06 244 LYS B O 1
ATOM 5103 N N . ASP B 1 245 ? 10.18 15.883 29.844 1 94.56 245 ASP B N 1
ATOM 5104 C CA . ASP B 1 245 ? 9.789 16.094 31.234 1 94.56 245 ASP B CA 1
ATOM 5105 C C . ASP B 1 245 ? 8.352 16.609 31.328 1 94.56 245 ASP B C 1
ATOM 5107 O O . ASP B 1 245 ? 8.086 17.781 31.047 1 94.56 245 ASP B O 1
ATOM 5111 N N . PRO B 1 246 ? 7.48 15.836 31.75 1 95.19 246 PRO B N 1
ATOM 5112 C CA . PRO B 1 246 ? 7.66 14.477 32.281 1 95.19 246 PRO B CA 1
ATOM 5113 C C . PRO B 1 246 ? 7.93 13.445 31.188 1 95.19 246 PRO B C 1
ATOM 5115 O O . PRO B 1 246 ? 7.598 13.68 30.016 1 95.19 246 PRO B O 1
ATOM 5118 N N . PRO B 1 247 ? 8.477 12.297 31.578 1 91.38 247 PRO B N 1
ATOM 5119 C CA . PRO B 1 247 ? 8.844 11.297 30.562 1 91.38 247 PRO B CA 1
ATOM 5120 C C . PRO B 1 247 ? 7.637 10.703 29.859 1 91.38 247 PRO B C 1
ATOM 5122 O O . PRO B 1 247 ? 7.707 10.398 28.656 1 91.38 247 PRO B O 1
ATOM 5125 N N . ASN B 1 248 ? 6.598 10.461 30.625 1 91 248 ASN B N 1
ATOM 5126 C CA . ASN B 1 248 ? 5.383 9.906 30.047 1 91 248 ASN B CA 1
ATOM 5127 C C . ASN B 1 248 ? 4.395 11.008 29.656 1 91 248 ASN B C 1
ATOM 5129 O O . ASN B 1 248 ? 3.549 11.398 30.453 1 91 248 ASN B O 1
ATOM 5133 N N . GLN B 1 249 ? 4.641 11.703 28.656 1 92.06 249 GLN B N 1
ATOM 5134 C CA . GLN B 1 249 ? 3.775 12.766 28.156 1 92.06 249 GLN B CA 1
ATOM 5135 C C . GLN B 1 249 ? 3.246 12.445 26.766 1 92.06 249 GLN B C 1
ATOM 5137 O O . GLN B 1 249 ? 3.801 11.594 26.062 1 92.06 249 GLN B O 1
ATOM 5142 N N . GLU B 1 250 ? 2.156 13.031 26.438 1 90.88 250 GLU B N 1
ATOM 5143 C CA . GLU B 1 250 ? 1.675 12.992 25.062 1 90.88 250 GLU B CA 1
ATOM 5144 C C . GLU B 1 250 ? 2.273 14.125 24.234 1 90.88 250 GLU B C 1
ATOM 5146 O O . GLU B 1 250 ? 2.566 15.195 24.75 1 90.88 250 GLU B O 1
ATOM 5151 N N . PRO B 1 251 ? 2.436 13.859 22.984 1 93.31 251 PRO B N 1
ATOM 5152 C CA . PRO B 1 251 ? 3 14.922 22.156 1 93.31 251 PRO B CA 1
ATOM 5153 C C . PRO B 1 251 ? 2.016 16.062 21.906 1 93.31 251 PRO B C 1
ATOM 5155 O O . PRO B 1 251 ? 0.801 15.867 22 1 93.31 251 PRO B O 1
ATOM 5158 N N . TYR B 1 252 ? 2.641 17.203 21.656 1 93.25 252 TYR B N 1
ATOM 5159 C CA . TYR B 1 252 ? 1.886 18.266 21.016 1 93.25 252 TYR B CA 1
ATOM 5160 C C . TYR B 1 252 ? 1.926 18.141 19.5 1 93.25 252 TYR B C 1
ATOM 51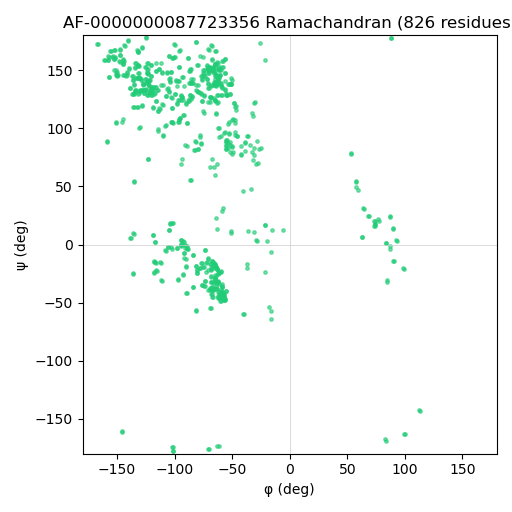62 O O . TYR B 1 252 ? 3.002 18.031 18.906 1 93.25 252 TYR B O 1
ATOM 5170 N N . ASN B 1 253 ? 0.812 18.109 18.922 1 95.44 253 ASN B N 1
ATOM 5171 C CA . ASN B 1 253 ? 0.709 18.094 17.469 1 95.44 253 ASN B CA 1
ATOM 5172 C C . ASN B 1 253 ? 0.207 19.438 16.938 1 95.44 253 ASN B C 1
ATOM 5174 O O . ASN B 1 253 ? -0.978 19.75 17.047 1 95.44 253 ASN B O 1
ATOM 5178 N N . PHE B 1 254 ? 1.076 20.188 16.438 1 97.44 254 PHE B N 1
ATOM 5179 C CA . PHE B 1 254 ? 0.694 21.422 15.773 1 97.44 254 PHE B CA 1
ATOM 5180 C C . PHE B 1 254 ? 0.637 21.234 14.266 1 97.44 254 PHE B C 1
ATOM 5182 O O . PHE B 1 254 ? 1.625 20.828 13.648 1 97.44 254 PHE B O 1
ATOM 5189 N N . VAL B 1 255 ? -0.539 21.484 13.656 1 98.38 255 VAL B N 1
ATOM 5190 C CA . VAL B 1 255 ? -0.775 21.125 12.266 1 98.38 255 VAL B CA 1
ATOM 5191 C C . VAL B 1 255 ? -1.183 22.359 11.469 1 98.38 255 VAL B C 1
ATOM 5193 O O . VAL B 1 255 ? -1.646 23.344 12.039 1 98.38 255 VAL B O 1
ATOM 5196 N N . TRP B 1 256 ? -0.956 22.297 10.164 1 98.62 256 TRP B N 1
ATOM 5197 C CA . TRP B 1 256 ? -1.385 23.375 9.289 1 98.62 256 TRP B CA 1
ATOM 5198 C C . TRP B 1 256 ? -2.906 23.438 9.195 1 98.62 256 TRP B C 1
ATOM 5200 O O . TRP B 1 256 ? -3.514 24.469 9.516 1 98.62 256 TRP B O 1
ATOM 5210 N N . SER B 1 257 ? -3.506 22.359 8.844 1 98.38 257 SER B N 1
ATOM 5211 C CA . SER B 1 257 ? -4.961 22.234 8.82 1 98.38 257 SER B CA 1
ATOM 5212 C C . SER B 1 257 ? -5.461 21.312 9.914 1 98.38 257 SER B C 1
ATOM 5214 O O . SER B 1 257 ? -5.16 20.109 9.898 1 98.38 257 SER B O 1
ATOM 5216 N N . PRO B 1 258 ? -6.301 21.75 10.836 1 97.12 258 PRO B N 1
ATOM 5217 C CA . PRO B 1 258 ? -6.664 20.969 12.016 1 97.12 258 PRO B CA 1
ATOM 5218 C C . PRO B 1 258 ? -7.633 19.828 11.688 1 97.12 258 PRO B C 1
ATOM 5220 O O . PRO B 1 258 ? -8.523 20 10.852 1 97.12 258 PRO B O 1
ATOM 5223 N N . GLN B 1 259 ? -7.488 18.797 12.5 1 95.31 259 GLN B N 1
ATOM 5224 C CA . GLN B 1 259 ? -8.375 17.641 12.414 1 95.31 259 GLN B CA 1
ATOM 5225 C C . GLN B 1 259 ? -9.555 17.781 13.367 1 95.31 259 GLN B C 1
ATOM 5227 O O . GLN B 1 259 ? -10.547 17.062 13.242 1 95.31 259 GLN B O 1
ATOM 5232 N N . TYR B 1 260 ? -9.367 18.562 14.445 1 94.31 260 TYR B N 1
ATOM 5233 C CA . TYR B 1 260 ? -10.344 18.766 15.508 1 94.31 260 TYR B CA 1
ATOM 5234 C C . TYR B 1 260 ? -10.461 17.531 16.391 1 94.31 260 TYR B C 1
ATOM 5236 O O . TYR B 1 260 ? -11.5 17.312 17.016 1 94.31 260 TYR B O 1
ATOM 5244 N N . GLN B 1 261 ? -9.57 16.703 16.312 1 90.88 261 GLN B N 1
ATOM 5245 C CA . GLN B 1 261 ? -9.266 15.594 17.203 1 90.88 261 GLN B CA 1
ATOM 5246 C C . GLN B 1 261 ? -7.801 15.172 17.078 1 90.88 261 GLN B C 1
ATOM 5248 O O . GLN B 1 261 ? -7.148 15.477 16.078 1 90.88 261 GLN B O 1
ATOM 5253 N N . VAL B 1 262 ? -7.305 14.469 18.047 1 92.12 262 VAL B N 1
ATOM 5254 C CA . VAL B 1 262 ? -5.926 13.992 17.984 1 92.12 262 VAL B CA 1
ATOM 5255 C C . VAL B 1 262 ? -5.844 12.758 17.094 1 92.12 262 VAL B C 1
ATOM 5257 O O . VAL B 1 262 ? -5.844 11.625 17.594 1 92.12 262 VAL B O 1
ATOM 5260 N N . ALA B 1 263 ? -5.781 12.992 15.82 1 92.69 263 ALA B N 1
ATOM 5261 C CA . ALA B 1 263 ? -5.746 11.953 14.797 1 92.69 263 ALA B CA 1
ATOM 5262 C C . ALA B 1 263 ? -5.16 12.477 13.492 1 92.69 263 ALA B C 1
ATOM 5264 O O . ALA B 1 263 ? -5.898 12.898 12.594 1 92.69 263 ALA B O 1
ATOM 5265 N N . MET B 1 264 ? -3.859 12.375 13.406 1 95.81 264 MET B N 1
ATOM 5266 C CA . MET B 1 264 ? -3.223 12.914 12.211 1 95.81 264 MET B CA 1
ATOM 5267 C C . MET B 1 264 ? -3.693 12.18 10.961 1 95.81 264 MET B C 1
ATOM 5269 O O . MET B 1 264 ? -3.801 12.773 9.891 1 95.81 264 MET B O 1
ATOM 5273 N N . HIS B 1 265 ? -3.998 10.891 11.156 1 96.56 265 HIS B N 1
ATOM 5274 C CA . HIS B 1 265 ? -4.41 10.07 10.016 1 96.56 265 HIS B CA 1
ATOM 5275 C C . HIS B 1 265 ? -5.91 10.188 9.766 1 96.56 265 HIS B C 1
ATOM 5277 O O . HIS B 1 265 ? -6.621 9.188 9.758 1 96.56 265 HIS B O 1
ATOM 5283 N N . GLN B 1 266 ? -6.285 11.391 9.602 1 96.44 266 GLN B N 1
ATOM 5284 C CA . GLN B 1 266 ? -7.617 11.828 9.195 1 96.44 266 GLN B CA 1
ATOM 5285 C C . GLN B 1 266 ? -7.555 12.68 7.934 1 96.44 266 GLN B C 1
ATOM 5287 O O . GLN B 1 266 ? -7.824 13.883 7.973 1 96.44 266 GLN B O 1
ATOM 5292 N N . PRO B 1 267 ? -7.301 11.992 6.766 1 97.75 267 PRO B N 1
ATOM 5293 C CA . PRO B 1 267 ? -6.996 12.734 5.539 1 97.75 267 PRO B CA 1
ATOM 5294 C C . PRO B 1 267 ? -8.156 13.609 5.078 1 97.75 267 PRO B C 1
ATOM 5296 O O . PRO B 1 267 ? -7.945 14.617 4.395 1 97.75 267 PRO B O 1
ATOM 5299 N N . GLU B 1 268 ? -9.359 13.328 5.5 1 96.06 268 GLU B N 1
ATOM 5300 C CA . GLU B 1 268 ? -10.523 14.102 5.066 1 96.06 268 GLU B CA 1
ATOM 5301 C C . GLU B 1 268 ? -10.461 15.531 5.594 1 96.06 268 GLU B C 1
ATOM 5303 O O . GLU B 1 268 ? -11.164 16.406 5.086 1 96.06 268 GLU B O 1
ATOM 5308 N N . THR B 1 269 ? -9.656 15.773 6.586 1 97.5 269 THR B N 1
ATOM 5309 C CA . THR B 1 269 ? -9.578 17.109 7.16 1 97.5 269 THR B CA 1
ATOM 5310 C C . THR B 1 269 ? -8.289 17.812 6.734 1 97.5 269 THR B C 1
ATOM 5312 O O . THR B 1 269 ? -8.062 18.969 7.094 1 97.5 269 THR B O 1
ATOM 5315 N N . TRP B 1 270 ? -7.43 17.141 5.984 1 98.56 270 TRP B N 1
ATOM 5316 C CA . TRP B 1 270 ? -6.191 17.781 5.531 1 98.56 270 TRP B CA 1
ATOM 5317 C C . TRP B 1 270 ? -6.484 18.938 4.598 1 98.56 270 TRP B C 1
ATOM 5319 O O . TRP B 1 270 ? -7.566 19.016 4.004 1 98.56 270 TRP B O 1
ATOM 5329 N N . GLY B 1 271 ? -5.543 19.859 4.547 1 98.69 271 GLY B N 1
ATOM 5330 C CA . GLY B 1 271 ? -5.688 20.984 3.639 1 98.69 271 GLY B CA 1
ATOM 5331 C C . GLY B 1 271 ? -5.543 20.609 2.18 1 98.69 271 GLY B C 1
ATOM 5332 O O . GLY B 1 271 ? -5.555 19.422 1.841 1 98.69 271 GLY B O 1
ATOM 5333 N N . TYR B 1 272 ? -5.59 21.672 1.351 1 98.44 272 TYR B N 1
ATOM 5334 C CA . TYR B 1 272 ? -5.461 21.531 -0.095 1 98.44 272 TYR B CA 1
ATOM 5335 C C . TYR B 1 272 ? -4.254 22.297 -0.617 1 98.44 272 TYR B C 1
ATOM 5337 O O . TYR B 1 272 ? -4.012 23.438 -0.198 1 98.44 272 TYR B O 1
ATOM 5345 N N . VAL B 1 273 ? -3.49 21.688 -1.452 1 98.5 273 VAL B N 1
ATOM 5346 C CA . VAL B 1 273 ? -2.584 22.453 -2.305 1 98.5 273 VAL B CA 1
ATOM 5347 C C . VAL B 1 273 ? -3.16 22.547 -3.715 1 98.5 273 VAL B C 1
ATOM 5349 O O . VAL B 1 273 ? -3.477 21.531 -4.336 1 98.5 273 VAL B O 1
ATOM 5352 N N . GLN B 1 274 ? -3.414 23.719 -4.094 1 97.25 274 GLN B N 1
ATOM 5353 C CA . GLN B 1 274 ? -3.834 24.031 -5.453 1 97.25 274 GLN B CA 1
ATOM 5354 C C . GLN B 1 274 ? -2.639 24.406 -6.328 1 97.25 274 GLN B C 1
ATOM 5356 O O . GLN B 1 274 ? -1.854 25.281 -5.969 1 97.25 274 GLN B O 1
ATOM 5361 N N . PHE B 1 275 ? -2.516 23.719 -7.488 1 96.94 275 PHE B N 1
ATOM 5362 C CA . PHE B 1 275 ? -1.377 23.953 -8.367 1 96.94 275 PHE B CA 1
ATOM 5363 C C . PHE B 1 275 ? -1.729 24.969 -9.445 1 96.94 275 PHE B C 1
ATOM 5365 O O . PHE B 1 275 ? -2.75 24.844 -10.117 1 96.94 275 PHE B O 1
ATOM 5372 N N . GLU B 1 276 ? -0.88 25.953 -9.523 1 96.31 276 GLU B N 1
ATOM 5373 C CA . GLU B 1 276 ? -1.079 26.969 -10.555 1 96.31 276 GLU B CA 1
ATOM 5374 C C . GLU B 1 276 ? 0.142 27.078 -11.461 1 96.31 276 GLU B C 1
ATOM 5376 O O . GLU B 1 276 ? 1.279 27.047 -10.984 1 96.31 276 GLU B O 1
ATOM 5381 N N . ALA B 1 277 ? -0.049 27.25 -12.758 1 93.62 277 ALA B N 1
ATOM 5382 C CA . ALA B 1 277 ? 1.015 27.172 -13.758 1 93.62 277 ALA B CA 1
ATOM 5383 C C . ALA B 1 277 ? 1.789 28.484 -13.828 1 93.62 277 ALA B C 1
ATOM 5385 O O . ALA B 1 277 ? 2.875 28.547 -14.414 1 93.62 277 ALA B O 1
ATOM 5386 N N . ASP B 1 278 ? 1.2 29.531 -13.328 1 92.62 278 ASP B N 1
ATOM 5387 C CA . ASP B 1 278 ? 1.92 30.797 -13.383 1 92.62 278 ASP B CA 1
ATOM 5388 C C . ASP B 1 278 ? 3.195 30.734 -12.547 1 92.62 278 ASP B C 1
ATOM 5390 O O . ASP B 1 278 ? 3.199 30.172 -11.445 1 92.62 278 ASP B O 1
ATOM 5394 N N . ASP B 1 279 ? 4.176 31.297 -13.117 1 93.12 279 ASP B N 1
ATOM 5395 C CA . ASP B 1 279 ? 5.477 31.25 -12.461 1 93.12 279 ASP B CA 1
ATOM 5396 C C . ASP B 1 279 ? 5.496 32.125 -11.219 1 93.12 279 ASP B C 1
ATOM 5398 O O . ASP B 1 279 ? 5.094 33.312 -11.266 1 93.12 279 ASP B O 1
ATOM 5402 N N . VAL B 1 280 ? 6.02 31.641 -10.133 1 93 280 VAL B N 1
ATOM 5403 C CA . VAL B 1 280 ? 6.062 32.344 -8.852 1 93 280 VAL B CA 1
ATOM 5404 C C . VAL B 1 280 ? 6.898 33.625 -8.984 1 93 280 VAL B C 1
ATOM 5406 O O . VAL B 1 280 ? 6.699 34.594 -8.242 1 93 280 VAL B O 1
ATOM 5409 N N . LEU B 1 281 ? 7.828 33.625 -9.969 1 92 281 LEU B N 1
ATOM 5410 C CA . LEU B 1 281 ? 8.75 34.75 -10.141 1 92 281 LEU B CA 1
ATOM 5411 C C . LEU B 1 281 ? 8.188 35.781 -11.125 1 92 281 LEU B C 1
ATOM 5413 O O . LEU B 1 281 ? 8.844 36.781 -11.438 1 92 281 LEU B O 1
ATOM 5417 N N . SER B 1 282 ? 7.016 35.562 -11.625 1 89.31 282 SER B N 1
ATOM 5418 C CA . SER B 1 282 ? 6.422 36.469 -12.609 1 89.31 282 SER B CA 1
ATOM 5419 C C . SER B 1 282 ? 6.074 37.812 -11.984 1 89.31 282 SER B C 1
ATOM 5421 O O . SER B 1 282 ? 5.902 38.812 -12.688 1 89.31 282 SER B O 1
ATOM 5423 N N . GLY B 1 283 ? 5.926 37.875 -10.703 1 85.44 283 GLY B N 1
ATOM 5424 C CA . GLY B 1 283 ? 5.566 39.094 -10.016 1 85.44 283 GLY B CA 1
ATOM 5425 C C . GLY B 1 283 ? 4.066 39.281 -9.891 1 85.44 283 GLY B C 1
ATOM 5426 O O . GLY B 1 283 ? 3.607 40.125 -9.109 1 85.44 283 GLY B O 1
ATOM 5427 N N . SER B 1 284 ? 3.293 38.562 -10.586 1 87.38 284 SER B N 1
ATOM 5428 C CA . SER B 1 284 ? 1.839 38.656 -10.484 1 87.38 284 SER B CA 1
ATOM 5429 C C . SER B 1 284 ? 1.34 37.938 -9.227 1 87.38 284 SER B C 1
ATOM 5431 O O . SER B 1 284 ? 1.923 36.938 -8.805 1 87.38 284 SER B O 1
ATOM 5433 N N . PRO B 1 285 ? 0.324 38.5 -8.672 1 88.31 285 PRO B N 1
ATOM 5434 C CA . PRO B 1 285 ? -0.248 37.781 -7.531 1 88.31 285 PRO B CA 1
ATOM 5435 C C . PRO B 1 285 ? -0.868 36.438 -7.938 1 88.31 285 PRO B C 1
ATOM 5437 O O . PRO B 1 285 ? -1.346 36.281 -9.062 1 88.31 285 PRO B O 1
ATOM 5440 N N . PRO B 1 286 ? -0.778 35.531 -7.012 1 87.25 286 PRO B N 1
ATOM 5441 C CA . PRO B 1 286 ? -1.424 34.25 -7.336 1 87.25 286 PRO B CA 1
ATOM 5442 C C . PRO B 1 286 ? -2.945 34.375 -7.383 1 87.25 286 PRO B C 1
ATOM 5444 O O . PRO B 1 286 ? -3.531 35.219 -6.719 1 87.25 286 PRO B O 1
ATOM 5447 N N . PRO B 1 287 ? -3.578 33.562 -8.195 1 90.88 287 PRO B N 1
ATOM 5448 C CA . PRO B 1 287 ? -5.031 33.438 -8.047 1 90.88 287 PRO B CA 1
ATOM 5449 C C . PRO B 1 287 ? -5.445 32.969 -6.652 1 90.88 287 PRO B C 1
ATOM 5451 O O . PRO B 1 287 ? -4.641 32.375 -5.934 1 90.88 287 PRO B O 1
ATOM 5454 N N . PRO B 1 288 ? -6.688 33.281 -6.336 1 93.88 288 PRO B N 1
ATOM 5455 C CA . PRO B 1 288 ? -7.148 32.812 -5.027 1 93.88 288 PRO B CA 1
ATOM 5456 C C . PRO B 1 288 ? -7.336 31.312 -4.973 1 93.88 288 PRO B C 1
ATOM 5458 O O . PRO B 1 288 ? -7.539 30.672 -6.008 1 93.88 288 PRO B O 1
ATOM 5461 N N . PHE B 1 289 ? -7.199 30.828 -3.836 1 95.69 289 PHE B N 1
ATOM 5462 C CA . PHE B 1 289 ? -7.574 29.438 -3.604 1 95.69 289 PHE B CA 1
ATOM 5463 C C . PHE B 1 289 ? -9.062 29.234 -3.859 1 95.69 289 PHE B C 1
ATOM 5465 O O . PHE B 1 289 ? -9.898 29.984 -3.365 1 95.69 289 PHE B O 1
ATOM 5472 N N . ALA B 1 290 ? -9.328 28.25 -4.672 1 93.62 290 ALA B N 1
ATOM 5473 C CA . ALA B 1 290 ? -10.719 27.875 -4.934 1 93.62 290 ALA B CA 1
ATOM 5474 C C . ALA B 1 290 ? -11.172 26.781 -3.979 1 93.62 290 ALA B C 1
ATOM 5476 O O . ALA B 1 290 ? -10.734 25.625 -4.082 1 93.62 290 ALA B O 1
ATOM 5477 N N . PRO B 1 291 ? -12.086 27.078 -3.062 1 94.12 291 PRO B N 1
ATOM 5478 C CA . PRO B 1 291 ? -12.539 26.062 -2.115 1 94.12 291 PRO B CA 1
ATOM 5479 C C . PRO B 1 291 ? -13.203 24.875 -2.805 1 94.12 291 PRO B C 1
ATOM 5481 O O . PRO B 1 291 ? -13.859 25.031 -3.84 1 94.12 291 PRO B O 1
ATOM 5484 N N . ASP B 1 292 ? -13.008 23.719 -2.252 1 91.12 292 ASP B N 1
ATOM 5485 C CA . ASP B 1 292 ? -13.656 22.5 -2.713 1 91.12 292 ASP B CA 1
ATOM 5486 C C . ASP B 1 292 ? -15.172 22.578 -2.529 1 91.12 292 ASP B C 1
ATOM 5488 O O . ASP B 1 292 ? -15.664 22.578 -1.399 1 91.12 292 ASP B O 1
ATOM 5492 N N . PRO B 1 293 ? -15.914 22.625 -3.594 1 87.56 293 PRO B N 1
ATOM 5493 C CA . PRO B 1 293 ? -17.359 22.766 -3.457 1 87.56 293 PRO B CA 1
ATOM 5494 C C . PRO B 1 293 ? -18.016 21.531 -2.842 1 87.56 293 PRO B C 1
ATOM 5496 O O . PRO B 1 293 ? -19.172 21.594 -2.412 1 87.56 293 PRO B O 1
ATOM 5499 N N . THR B 1 294 ? -17.312 20.406 -2.77 1 89.06 294 THR B N 1
ATOM 5500 C CA . THR B 1 294 ? -17.891 19.172 -2.234 1 89.06 294 THR B CA 1
ATOM 5501 C C . THR B 1 294 ? -17.672 19.078 -0.729 1 89.06 294 THR B C 1
ATOM 5503 O O . THR B 1 294 ? -18.156 18.156 -0.078 1 89.06 294 THR B O 1
ATOM 5506 N N . TRP B 1 295 ? -17 20.047 -0.129 1 92.19 295 TRP B N 1
ATOM 5507 C CA . TRP B 1 295 ? -16.594 19.953 1.271 1 92.19 295 TRP B CA 1
ATOM 5508 C C . TRP B 1 295 ? -17.812 19.734 2.174 1 92.19 295 TRP B C 1
ATOM 5510 O O . TRP B 1 295 ? -17.781 18.891 3.064 1 92.19 295 TRP B O 1
ATOM 5520 N N . PRO B 1 296 ? -18.969 20.453 1.98 1 91.94 296 PRO B N 1
ATOM 5521 C CA . PRO B 1 296 ? -20.094 20.203 2.877 1 91.94 296 PRO B CA 1
ATOM 5522 C C . PRO B 1 296 ? -20.578 18.766 2.842 1 91.94 296 PRO B C 1
ATOM 5524 O O . PRO B 1 296 ? -20.891 18.188 3.889 1 91.94 296 PRO B O 1
ATOM 5527 N N . ALA B 1 297 ? -20.625 18.203 1.66 1 92.19 297 ALA B N 1
ATOM 5528 C CA . ALA B 1 297 ? -21.031 16.812 1.533 1 92.19 297 ALA B CA 1
ATOM 5529 C C . ALA B 1 297 ? -19.984 15.875 2.143 1 92.19 297 ALA B C 1
ATOM 5531 O O . ALA B 1 297 ? -20.328 14.906 2.818 1 92.19 297 ALA B O 1
ATOM 5532 N N . ARG B 1 298 ? -18.688 16.172 1.876 1 94.12 298 ARG B N 1
ATOM 5533 C CA . ARG B 1 298 ? -17.594 15.375 2.432 1 94.12 298 ARG B CA 1
ATOM 5534 C C . ARG B 1 298 ? -17.672 15.344 3.955 1 94.12 298 ARG B C 1
ATOM 5536 O O . ARG B 1 298 ? -17.594 14.281 4.562 1 94.12 298 ARG B O 1
ATOM 5543 N N . ALA B 1 299 ? -17.844 16.5 4.535 1 94.38 299 ALA B N 1
ATOM 5544 C CA . ALA B 1 299 ? -17.891 16.625 5.988 1 94.38 299 ALA B CA 1
ATOM 5545 C C . ALA B 1 299 ? -19.078 15.852 6.559 1 94.38 299 ALA B C 1
ATOM 5547 O O . ALA B 1 299 ? -18.922 15.102 7.531 1 94.38 299 ALA B O 1
ATOM 5548 N N . PHE B 1 300 ? -20.188 15.992 5.941 1 94.69 300 PHE B N 1
ATOM 5549 C CA . PHE B 1 300 ? -21.391 15.336 6.441 1 94.69 300 PHE B CA 1
ATOM 5550 C C . PHE B 1 300 ? -21.281 13.82 6.312 1 94.69 300 PHE B C 1
ATOM 5552 O O . PHE B 1 300 ? -21.625 13.086 7.234 1 94.69 300 PHE B O 1
ATOM 5559 N N . LEU B 1 301 ? -20.812 13.359 5.141 1 95.94 301 LEU B N 1
ATOM 5560 C CA . LEU B 1 301 ? -20.688 11.922 4.898 1 95.94 301 LEU B CA 1
ATOM 5561 C C . LEU B 1 301 ? -19.688 11.289 5.859 1 95.94 301 LEU B C 1
ATOM 5563 O O . LEU B 1 301 ? -19.859 10.141 6.266 1 95.94 301 LEU B O 1
ATOM 5567 N N . MET B 1 302 ? -18.672 12.023 6.223 1 96.06 302 MET B N 1
ATOM 5568 C CA . MET B 1 302 ? -17.703 11.5 7.188 1 96.06 302 MET B CA 1
ATOM 5569 C C . MET B 1 302 ? -18.344 11.383 8.57 1 96.06 302 MET B C 1
ATOM 5571 O O . MET B 1 302 ? -18.062 10.43 9.305 1 96.06 302 MET B O 1
ATOM 5575 N N . GLU B 1 303 ? -19.188 12.328 8.945 1 95.19 303 GLU B N 1
ATOM 5576 C CA . GLU B 1 303 ? -19.953 12.203 10.188 1 95.19 303 GLU B CA 1
ATOM 5577 C C . GLU B 1 303 ? -20.875 10.992 10.148 1 95.19 303 GLU B C 1
ATOM 5579 O O . GLU B 1 303 ? -21 10.266 11.141 1 95.19 303 GLU B O 1
ATOM 5584 N N . LEU B 1 304 ? -21.516 10.914 9.055 1 96.31 304 LEU B N 1
ATOM 5585 C CA . LEU B 1 304 ? -22.406 9.781 8.852 1 96.31 304 LEU B CA 1
ATOM 5586 C C . LEU B 1 304 ? -21.656 8.461 8.992 1 96.31 304 LEU B C 1
ATOM 5588 O O . LEU B 1 304 ? -22.141 7.535 9.648 1 96.31 304 LEU B O 1
ATOM 5592 N N . ALA B 1 305 ? -20.484 8.352 8.383 1 96.25 305 ALA B N 1
ATOM 5593 C CA . ALA B 1 305 ? -19.688 7.137 8.477 1 96.25 305 ALA B CA 1
ATOM 5594 C C . ALA B 1 305 ? -19.312 6.84 9.93 1 96.25 305 ALA B C 1
ATOM 5596 O O . ALA B 1 305 ? -19.359 5.684 10.359 1 96.25 305 ALA B O 1
ATOM 5597 N N . ASP B 1 306 ? -18.938 7.859 10.625 1 94.31 306 ASP B N 1
ATOM 5598 C CA . ASP B 1 306 ? -18.625 7.688 12.039 1 94.31 306 ASP B CA 1
ATOM 5599 C C . ASP B 1 306 ? -19.844 7.156 12.805 1 94.31 306 ASP B C 1
ATOM 5601 O O . ASP B 1 306 ? -19.703 6.254 13.633 1 94.31 306 ASP B O 1
ATOM 5605 N N . ALA B 1 307 ? -21 7.723 12.57 1 95.31 307 ALA B N 1
ATOM 5606 C CA . ALA B 1 307 ? -22.234 7.273 13.211 1 95.31 307 ALA B CA 1
ATOM 5607 C C . ALA B 1 307 ? -22.531 5.816 12.875 1 95.31 307 ALA B C 1
ATOM 5609 O O . ALA B 1 307 ? -22.984 5.055 13.742 1 95.31 307 ALA B O 1
ATOM 5610 N N . GLN B 1 308 ? -22.344 5.453 11.625 1 96.19 308 GLN B N 1
ATOM 5611 C CA . GLN B 1 308 ? -22.5 4.066 11.203 1 96.19 308 GLN B CA 1
ATOM 5612 C C . GLN B 1 308 ? -21.609 3.135 12.016 1 96.19 308 GLN B C 1
ATOM 5614 O O . GLN B 1 308 ? -22.062 2.104 12.516 1 96.19 308 GLN B O 1
ATOM 5619 N N . HIS B 1 309 ? -20.391 3.5 12.164 1 93.5 309 HIS B N 1
ATOM 5620 C CA . HIS B 1 309 ? -19.438 2.658 12.891 1 93.5 309 HIS B CA 1
ATOM 5621 C C . HIS B 1 309 ? -19.797 2.574 14.375 1 93.5 309 HIS B C 1
ATOM 5623 O O . HIS B 1 309 ? -19.641 1.522 14.992 1 93.5 309 HIS B O 1
ATOM 5629 N N . ARG B 1 310 ? -20.219 3.654 14.906 1 91.81 310 ARG B N 1
ATOM 5630 C CA . ARG B 1 310 ? -20.703 3.621 16.281 1 91.81 310 ARG B CA 1
ATOM 5631 C C . ARG B 1 310 ? -21.875 2.662 16.438 1 91.81 310 ARG B C 1
ATOM 5633 O O . ARG B 1 310 ? -21.906 1.854 17.359 1 91.81 310 ARG B O 1
ATOM 5640 N N . ARG B 1 311 ? -22.828 2.799 15.539 1 93.06 311 ARG B N 1
ATOM 5641 C CA . ARG B 1 311 ? -23.984 1.909 15.586 1 93.06 311 ARG B CA 1
ATOM 5642 C C . ARG B 1 311 ? -23.562 0.45 15.469 1 93.06 311 ARG B C 1
ATOM 5644 O O . ARG B 1 311 ? -24.094 -0.417 16.156 1 93.06 311 ARG B O 1
ATOM 5651 N N . TRP B 1 312 ? -22.688 0.24 14.578 1 91.94 312 TRP B N 1
ATOM 5652 C CA . TRP B 1 312 ? -22.188 -1.123 14.406 1 91.94 312 TRP B CA 1
ATOM 5653 C C . TRP B 1 312 ? -21.625 -1.663 15.719 1 91.94 312 TRP B C 1
ATOM 5655 O O . TRP B 1 312 ? -21.922 -2.797 16.109 1 91.94 312 TRP B O 1
ATOM 5665 N N . ARG B 1 313 ? -20.812 -0.915 16.406 1 86.5 313 ARG B N 1
ATOM 5666 C CA . ARG B 1 313 ? -20.219 -1.331 17.672 1 86.5 313 ARG B CA 1
ATOM 5667 C C . ARG B 1 313 ? -21.281 -1.581 18.734 1 86.5 313 ARG B C 1
ATOM 5669 O O . ARG B 1 313 ? -21.156 -2.492 19.547 1 86.5 313 ARG B O 1
ATOM 5676 N N . GLU B 1 314 ? -22.328 -0.85 18.672 1 86.62 314 GLU B N 1
ATOM 5677 C CA . GLU B 1 314 ? -23.344 -0.895 19.719 1 86.62 314 GLU B CA 1
ATOM 5678 C C . GLU B 1 314 ? -24.406 -1.946 19.406 1 86.62 314 GLU B C 1
ATOM 5680 O O . GLU B 1 314 ? -24.875 -2.646 20.297 1 86.62 314 GLU B O 1
ATOM 5685 N N . ALA B 1 315 ? -24.797 -2.004 18.141 1 90.25 315 ALA B N 1
ATOM 5686 C CA . ALA B 1 315 ? -25.984 -2.787 17.797 1 90.25 315 ALA B CA 1
ATOM 5687 C C . ALA B 1 315 ? -25.641 -3.93 16.859 1 90.25 315 ALA B C 1
ATOM 5689 O O . ALA B 1 315 ? -26.469 -4.805 16.594 1 90.25 315 ALA B O 1
ATOM 5690 N N . GLY B 1 316 ? -24.469 -3.889 16.266 1 87.06 316 GLY B N 1
ATOM 5691 C CA . GLY B 1 316 ? -24.047 -4.945 15.367 1 87.06 316 GLY B CA 1
ATOM 5692 C C . GLY B 1 316 ? -24.703 -4.852 14 1 87.06 316 GLY B C 1
ATOM 5693 O O . GLY B 1 316 ? -24.859 -5.867 13.32 1 87.06 316 GLY B O 1
ATOM 5694 N N . ALA B 1 317 ? -25.156 -3.707 13.672 1 92.38 317 ALA B N 1
ATOM 5695 C CA . ALA B 1 317 ? -25.797 -3.521 12.375 1 92.38 317 ALA B CA 1
ATOM 5696 C C . ALA B 1 317 ? -25.656 -2.084 11.891 1 92.38 317 ALA B C 1
ATOM 5698 O O . ALA B 1 317 ? -25.609 -1.15 12.695 1 92.38 317 ALA B O 1
ATOM 5699 N N . PHE B 1 318 ? -25.625 -1.966 10.617 1 95.06 318 PHE B N 1
ATOM 5700 C CA . PHE B 1 318 ? -25.641 -0.643 10 1 95.06 318 PHE B CA 1
ATOM 5701 C C . PHE B 1 318 ? -27.078 -0.169 9.773 1 95.06 318 PHE B C 1
ATOM 5703 O O . PHE B 1 318 ? -28 -0.973 9.781 1 95.06 318 PHE B O 1
ATOM 5710 N N . ALA B 1 319 ? -27.203 1.15 9.609 1 97.62 319 ALA B N 1
ATOM 5711 C CA . ALA B 1 319 ? -28.516 1.755 9.406 1 97.62 319 ALA B CA 1
ATOM 5712 C C . ALA B 1 319 ? -28.703 2.164 7.945 1 97.62 319 ALA B C 1
ATOM 5714 O O . ALA B 1 319 ? -27.734 2.271 7.191 1 97.62 319 ALA B O 1
ATOM 5715 N N . THR B 1 320 ? -30 2.385 7.543 1 98 320 THR B N 1
ATOM 5716 C CA . THR B 1 320 ? -30.312 2.779 6.176 1 98 320 THR B CA 1
ATOM 5717 C C . THR B 1 320 ? -31 4.141 6.152 1 98 320 THR B C 1
ATOM 5719 O O . THR B 1 320 ? -31.562 4.543 5.133 1 98 320 THR B O 1
ATOM 5722 N N . SER B 1 321 ? -31.031 4.801 7.383 1 97.31 321 SER B N 1
ATOM 5723 C CA . SER B 1 321 ? -31.641 6.121 7.449 1 97.31 321 SER B CA 1
ATOM 5724 C C . SER B 1 321 ? -30.922 7.027 8.43 1 97.31 321 SER B C 1
ATOM 5726 O O . SER B 1 321 ? -30.281 6.551 9.375 1 97.31 321 SER B O 1
ATOM 5728 N N . LEU B 1 322 ? -31.078 8.32 8.156 1 96.44 322 LEU B N 1
ATOM 5729 C CA . LEU B 1 322 ? -30.5 9.312 9.055 1 96.44 322 LEU B CA 1
ATOM 5730 C C . LEU B 1 322 ? -31.109 9.195 10.453 1 96.44 322 LEU B C 1
ATOM 5732 O O . LEU B 1 322 ? -30.406 9.289 11.453 1 96.44 322 LEU B O 1
ATOM 5736 N N . ALA B 1 323 ? -32.375 9 10.492 1 95.94 323 ALA B N 1
ATOM 5737 C CA . ALA B 1 323 ? -33.094 8.883 11.766 1 95.94 323 ALA B CA 1
ATOM 5738 C C . ALA B 1 323 ? -32.531 7.758 12.617 1 95.94 323 ALA B C 1
ATOM 5740 O O . ALA B 1 323 ? -32.281 7.934 13.82 1 95.94 323 ALA B O 1
ATOM 5741 N N . ALA B 1 324 ? -32.25 6.668 11.977 1 96.88 324 ALA B N 1
ATOM 5742 C CA . ALA B 1 324 ? -31.719 5.508 12.688 1 96.88 324 ALA B CA 1
ATOM 5743 C C . ALA B 1 324 ? -30.312 5.793 13.203 1 96.88 324 ALA B C 1
ATOM 5745 O O . ALA B 1 324 ? -29.828 5.117 14.125 1 96.88 324 ALA B O 1
ATOM 5746 N N . LEU B 1 325 ? -29.609 6.754 12.68 1 96.19 325 LEU B N 1
ATOM 5747 C CA . LEU B 1 325 ? -28.25 7.125 13.086 1 96.19 325 LEU B CA 1
ATOM 5748 C C . LEU B 1 325 ? -28.281 8.305 14.055 1 96.19 325 LEU B C 1
ATOM 5750 O O . LEU B 1 325 ? -27.234 8.75 14.523 1 96.19 325 LEU B O 1
ATOM 5754 N N . GLY B 1 326 ? -29.438 8.773 14.266 1 93.31 326 GLY B N 1
ATOM 5755 C CA . GLY B 1 326 ? -29.562 9.953 15.109 1 93.31 326 GLY B CA 1
ATOM 5756 C C . GLY B 1 326 ? -28.984 11.203 14.477 1 93.31 326 GLY B C 1
ATOM 5757 O O . GLY B 1 326 ? -28.5 12.094 15.18 1 93.31 326 GLY B O 1
ATOM 5758 N N . LEU B 1 327 ? -28.922 11.195 13.18 1 93.19 327 LEU B N 1
ATOM 5759 C CA . LEU B 1 327 ? -28.375 12.344 12.461 1 93.19 327 LEU B CA 1
ATOM 5760 C C . LEU B 1 327 ? -29.484 13.172 11.836 1 93.19 327 LEU B C 1
ATOM 5762 O O . LEU B 1 327 ? -30.469 12.625 11.344 1 93.19 327 LEU B O 1
ATOM 5766 N N . GLN B 1 328 ? -29.281 14.453 11.852 1 88.81 328 GLN B N 1
ATOM 5767 C CA . GLN B 1 328 ? -30.141 15.367 11.117 1 88.81 328 GLN B CA 1
ATOM 5768 C C . GLN B 1 328 ? -29.516 15.773 9.781 1 88.81 328 GLN B C 1
ATOM 5770 O O . GLN B 1 328 ? -28.297 15.914 9.68 1 88.81 328 GLN B O 1
ATOM 5775 N N . PRO B 1 329 ? -30.375 15.859 8.805 1 81.75 329 PRO B N 1
ATOM 5776 C CA . PRO B 1 329 ? -29.812 16.391 7.562 1 81.75 329 PRO B CA 1
ATOM 5777 C C . PRO B 1 329 ? -29.156 17.766 7.758 1 81.75 329 PRO B C 1
ATOM 5779 O O . PRO B 1 329 ? -29.547 18.531 8.641 1 81.75 329 PRO B O 1
ATOM 5782 N N . PRO B 1 330 ? -28.141 17.984 6.992 1 79.12 330 PRO B N 1
ATOM 5783 C CA . PRO B 1 330 ? -27.562 19.312 7.125 1 79.12 330 PRO B CA 1
ATOM 5784 C C . PRO B 1 330 ? -28.531 20.422 6.734 1 79.12 330 PRO B C 1
ATOM 5786 O O . PRO B 1 330 ? -29.375 20.219 5.863 1 79.12 330 PRO B O 1
ATOM 5789 N N . PRO B 1 331 ? -28.516 21.547 7.496 1 70.06 331 PRO B N 1
ATOM 5790 C CA . PRO B 1 331 ? -29.469 22.625 7.258 1 70.06 331 PRO B CA 1
ATOM 5791 C C . PRO B 1 331 ? -29.375 23.188 5.844 1 70.06 331 PRO B C 1
ATOM 5793 O O . PRO B 1 331 ? -30.391 23.656 5.297 1 70.06 331 PRO B O 1
ATOM 5796 N N . ASN B 1 332 ? -28.172 23.312 5.379 1 66.56 332 ASN B N 1
ATOM 5797 C CA . ASN B 1 332 ? -28.031 23.844 4.027 1 66.56 332 ASN B CA 1
ATOM 5798 C C . ASN B 1 332 ? -28.234 22.75 2.977 1 66.56 332 ASN B C 1
ATOM 5800 O O . ASN B 1 332 ? -27.266 22.109 2.555 1 66.56 332 ASN B O 1
ATOM 5804 N N . ALA B 1 333 ? -29.5 22.578 2.57 1 60.94 333 ALA B N 1
ATOM 5805 C CA . ALA B 1 333 ? -29.906 21.531 1.634 1 60.94 333 ALA B CA 1
ATOM 5806 C C . ALA B 1 333 ? -29.266 21.734 0.265 1 60.94 333 ALA B C 1
ATOM 5808 O O . ALA B 1 333 ? -29.125 20.781 -0.512 1 60.94 333 ALA B O 1
ATOM 5809 N N . THR B 1 334 ? -28.859 22.906 0.083 1 62.19 334 THR B N 1
ATOM 5810 C CA . THR B 1 334 ? -28.297 23.156 -1.238 1 62.19 334 THR B CA 1
ATOM 5811 C C . THR B 1 334 ? -26.875 22.594 -1.333 1 62.19 334 THR B C 1
ATOM 5813 O O . THR B 1 334 ? -26.422 22.203 -2.416 1 62.19 334 THR B O 1
ATOM 5816 N N . ALA B 1 335 ? -26.344 22.406 -0.233 1 72 335 ALA B N 1
ATOM 5817 C CA . ALA B 1 335 ? -24.953 21.953 -0.294 1 72 335 ALA B CA 1
ATOM 5818 C C . ALA B 1 335 ? -24.859 20.438 -0.152 1 72 335 ALA B C 1
ATOM 5820 O O . ALA B 1 335 ? -23.938 19.812 -0.688 1 72 335 ALA B O 1
ATOM 5821 N N . VAL B 1 336 ? -25.781 19.953 0.564 1 80.44 336 VAL B N 1
ATOM 5822 C CA . VAL B 1 336 ? -25.891 18.5 0.729 1 80.44 336 VAL B CA 1
ATOM 5823 C C . VAL B 1 336 ? -27.312 18.047 0.462 1 80.44 336 VAL B C 1
ATOM 5825 O O . VAL B 1 336 ? -28.219 18.281 1.281 1 80.44 336 VAL B O 1
ATOM 5828 N N . ALA B 1 337 ? -27.531 17.531 -0.675 1 82.56 337 ALA B N 1
ATOM 5829 C CA . ALA B 1 337 ? -28.891 17.141 -1.055 1 82.56 337 ALA B CA 1
ATOM 5830 C C . ALA B 1 337 ? -28.953 15.648 -1.372 1 82.56 337 ALA B C 1
ATOM 5832 O O . ALA B 1 337 ? -27.938 15.008 -1.618 1 82.56 337 ALA B O 1
ATOM 5833 N N . ASP B 1 338 ? -30.156 15.109 -1.21 1 89.31 338 ASP B N 1
ATOM 5834 C CA . ASP B 1 338 ? -30.484 13.758 -1.658 1 89.31 338 ASP B CA 1
ATOM 5835 C C . ASP B 1 338 ? -29.547 12.734 -1.027 1 89.31 338 ASP B C 1
ATOM 5837 O O . ASP B 1 338 ? -28.906 11.945 -1.734 1 89.31 338 ASP B O 1
ATOM 5841 N N . VAL B 1 339 ? -29.516 12.797 0.284 1 94.31 339 VAL B N 1
ATOM 5842 C CA . VAL B 1 339 ? -28.703 11.828 1.014 1 94.31 339 VAL B CA 1
ATOM 5843 C C . VAL B 1 339 ? -29.312 10.438 0.882 1 94.31 339 VAL B C 1
ATOM 5845 O O . VAL B 1 339 ? -30.516 10.242 1.129 1 94.31 339 VAL B O 1
ATOM 5848 N N . ARG B 1 340 ? -28.516 9.508 0.449 1 94.94 340 ARG B N 1
ATOM 5849 C CA . ARG B 1 340 ? -28.906 8.102 0.35 1 94.94 340 ARG B CA 1
ATOM 5850 C C . ARG B 1 340 ? -28.016 7.227 1.236 1 94.94 340 ARG B C 1
ATOM 5852 O O . ARG B 1 340 ? -26.812 7.438 1.316 1 94.94 340 ARG B O 1
ATOM 5859 N N . ILE B 1 341 ? -28.656 6.332 1.926 1 97.75 341 ILE B N 1
ATOM 5860 C CA . ILE B 1 341 ? -27.969 5.379 2.779 1 97.75 341 ILE B CA 1
ATOM 5861 C C . ILE B 1 341 ? -28.422 3.959 2.455 1 97.75 341 ILE B C 1
ATOM 5863 O O . ILE B 1 341 ? -29.609 3.654 2.518 1 97.75 341 ILE B O 1
ATOM 5867 N N . GLN B 1 342 ? -27.516 3.152 2.057 1 97.44 342 GLN B N 1
ATOM 5868 C CA . GLN B 1 342 ? -27.766 1.733 1.817 1 97.44 342 GLN B CA 1
ATOM 5869 C C . GLN B 1 342 ? -26.828 0.863 2.646 1 97.44 342 GLN B C 1
ATOM 5871 O O . GLN B 1 342 ? -25.688 1.247 2.904 1 97.44 342 GLN B O 1
ATOM 5876 N N . ALA B 1 343 ? -27.312 -0.293 3.064 1 96.12 343 ALA B N 1
ATOM 5877 C CA . ALA B 1 343 ? -26.5 -1.16 3.914 1 96.12 343 ALA B CA 1
ATOM 5878 C C . ALA B 1 343 ? -26.688 -2.627 3.543 1 96.12 343 ALA B C 1
ATOM 5880 O O . ALA B 1 343 ? -27.75 -3.018 3.064 1 96.12 343 ALA B O 1
ATOM 5881 N N . THR B 1 344 ? -25.656 -3.361 3.664 1 93 344 THR B N 1
ATOM 5882 C CA . THR B 1 344 ? -25.688 -4.82 3.723 1 93 344 THR B CA 1
ATOM 5883 C C . THR B 1 344 ? -25.531 -5.305 5.16 1 93 344 THR B C 1
ATOM 5885 O O . THR B 1 344 ? -25.469 -4.5 6.09 1 93 344 THR B O 1
ATOM 5888 N N . GLU B 1 345 ? -25.438 -6.605 5.262 1 90.56 345 GLU B N 1
ATOM 5889 C CA . GLU B 1 345 ? -25.281 -7.168 6.598 1 90.56 345 GLU B CA 1
ATOM 5890 C C . GLU B 1 345 ? -23.906 -6.82 7.172 1 90.56 345 GLU B C 1
ATOM 5892 O O . GLU B 1 345 ? -23.703 -6.879 8.391 1 90.56 345 GLU B O 1
ATOM 5897 N N . VAL B 1 346 ? -22.906 -6.387 6.32 1 90.25 346 VAL B N 1
ATOM 5898 C CA . VAL B 1 346 ? -21.562 -6.176 6.852 1 90.25 346 VAL B CA 1
ATOM 5899 C C . VAL B 1 346 ? -20.984 -4.895 6.266 1 90.25 346 VAL B C 1
ATOM 5901 O O . VAL B 1 346 ? -19.781 -4.617 6.434 1 90.25 346 VAL B O 1
ATOM 5904 N N . SER B 1 347 ? -21.719 -4.156 5.539 1 92.56 347 SER B N 1
ATOM 5905 C CA . SER B 1 347 ? -21.188 -2.951 4.918 1 92.56 347 SER B CA 1
ATOM 5906 C C . SER B 1 347 ? -22.281 -1.908 4.691 1 92.56 347 SER B C 1
ATOM 5908 O O . SER B 1 347 ? -23.469 -2.201 4.844 1 92.56 347 SER B O 1
ATOM 5910 N N . PHE B 1 348 ? -21.859 -0.701 4.371 1 95.81 348 PHE B N 1
ATOM 5911 C CA . PHE B 1 348 ? -22.781 0.349 3.967 1 95.81 348 PHE B CA 1
ATOM 5912 C C . PHE B 1 348 ? -22.156 1.234 2.893 1 95.81 348 PHE B C 1
ATOM 5914 O O . PHE B 1 348 ? -20.938 1.22 2.693 1 95.81 348 PHE B O 1
ATOM 5921 N N . VAL B 1 349 ? -22.984 1.896 2.137 1 95.75 349 VAL B N 1
ATOM 5922 C CA . VAL B 1 349 ? -22.641 3.012 1.261 1 95.75 349 VAL B CA 1
ATOM 5923 C C . VAL B 1 349 ? -23.594 4.172 1.5 1 95.75 349 VAL B C 1
ATOM 5925 O O . VAL B 1 349 ? -24.812 3.973 1.61 1 95.75 349 VAL B O 1
ATOM 5928 N N . ALA B 1 350 ? -23.047 5.305 1.639 1 96.69 350 ALA B N 1
ATOM 5929 C CA . ALA B 1 350 ? -23.844 6.527 1.711 1 96.69 350 ALA B CA 1
ATOM 5930 C C . ALA B 1 350 ? -23.391 7.535 0.656 1 96.69 350 ALA B C 1
ATOM 5932 O O . ALA B 1 350 ? -22.25 7.504 0.2 1 96.69 350 ALA B O 1
ATOM 5933 N N . SER B 1 351 ? -24.312 8.352 0.261 1 94.31 351 SER B N 1
ATOM 5934 C CA . SER B 1 351 ? -23.969 9.336 -0.762 1 94.31 351 SER B CA 1
ATOM 5935 C C . SER B 1 351 ? -24.828 10.594 -0.64 1 94.31 351 SER B C 1
ATOM 5937 O O . SER B 1 351 ? -25.844 10.586 0.05 1 94.31 351 SER B O 1
ATOM 5939 N N . ALA B 1 352 ? -24.359 11.633 -1.218 1 92.88 352 ALA B N 1
ATOM 5940 C CA . ALA B 1 352 ? -25.078 12.898 -1.342 1 92.88 352 ALA B CA 1
ATOM 5941 C C . ALA B 1 352 ? -24.828 13.539 -2.703 1 92.88 352 ALA B C 1
ATOM 5943 O O . ALA B 1 352 ? -23.766 13.359 -3.291 1 92.88 352 ALA B O 1
ATOM 5944 N N . ALA B 1 353 ? -25.766 14.188 -3.15 1 89.31 353 ALA B N 1
ATOM 5945 C CA . ALA B 1 353 ? -25.594 14.969 -4.375 1 89.31 353 ALA B CA 1
ATOM 5946 C C . ALA B 1 353 ? -24.703 16.188 -4.125 1 89.31 353 ALA B C 1
ATOM 5948 O O . ALA B 1 353 ? -24.781 16.812 -3.072 1 89.31 353 ALA B O 1
ATOM 5949 N N . VAL B 1 354 ? -23.844 16.453 -5.043 1 85.31 354 VAL B N 1
ATOM 5950 C CA . VAL B 1 354 ? -22.953 17.594 -4.926 1 85.31 354 VAL B CA 1
ATOM 5951 C C . VAL B 1 354 ? -23.109 18.5 -6.152 1 85.31 354 VAL B C 1
ATOM 5953 O O . VAL B 1 354 ? -23.547 18.047 -7.211 1 85.31 354 VAL B O 1
ATOM 5956 N N . PRO B 1 355 ? -22.922 19.797 -5.898 1 74.75 355 PRO B N 1
ATOM 5957 C CA . PRO B 1 355 ? -23.031 20.703 -7.039 1 74.75 355 PRO B CA 1
ATOM 5958 C C . PRO B 1 355 ? -22.094 20.328 -8.188 1 74.75 355 PRO B C 1
ATOM 5960 O O . PRO B 1 355 ? -21.016 19.766 -7.953 1 74.75 355 PRO B O 1
ATOM 5963 N N . ALA B 1 356 ? -22.703 20.234 -9.422 1 60.12 356 ALA B N 1
ATOM 5964 C CA . ALA B 1 356 ? -21.891 19.938 -10.594 1 60.12 356 ALA B CA 1
ATOM 5965 C C . ALA B 1 356 ? -20.656 20.844 -10.641 1 60.12 356 ALA B C 1
ATOM 5967 O O . ALA B 1 356 ? -20.734 22.031 -10.281 1 60.12 356 ALA B O 1
ATOM 5968 N N . PRO B 1 357 ? -19.562 20.141 -10.656 1 53.44 357 PRO B N 1
ATOM 5969 C CA . PRO B 1 357 ? -18.422 21.062 -10.781 1 53.44 357 PRO B CA 1
ATOM 5970 C C . PRO B 1 357 ? -18.625 22.094 -11.891 1 53.44 357 PRO B C 1
ATOM 5972 O O . PRO B 1 357 ? -19.219 21.781 -12.93 1 53.44 357 PRO B O 1
ATOM 5975 N N . GLY B 1 358 ? -19.141 23.297 -11.516 1 45.62 358 GLY B N 1
ATOM 5976 C CA . GLY B 1 358 ? -19.312 24.219 -12.633 1 45.62 358 GLY B CA 1
ATOM 5977 C C . GLY B 1 358 ? -18.531 23.812 -13.867 1 45.62 358 GLY B C 1
ATOM 5978 O O . GLY B 1 358 ? -18.875 24.203 -14.984 1 45.62 358 GLY B O 1
ATOM 5979 N N . GLY B 1 359 ? -17.25 23.625 -13.898 1 41.25 359 GLY B N 1
ATOM 5980 C CA . GLY B 1 359 ? -16.375 23.234 -15 1 41.25 359 GLY B CA 1
ATOM 5981 C C . GLY B 1 359 ? -16.062 21.75 -15 1 41.25 359 GLY B C 1
ATOM 5982 O O . GLY B 1 359 ? -16.266 21.062 -14 1 41.25 359 GLY B O 1
ATOM 5983 N N . ALA B 1 360 ? -16.156 21.219 -16.328 1 36.16 360 ALA B N 1
ATOM 5984 C CA . ALA B 1 360 ? -15.758 19.828 -16.531 1 36.16 360 ALA B CA 1
ATOM 5985 C C . ALA B 1 360 ? -14.633 19.438 -15.578 1 36.16 360 ALA B C 1
ATOM 5987 O O . ALA B 1 360 ? -13.68 20.203 -15.391 1 36.16 360 ALA B O 1
ATOM 5988 N N . PRO B 1 361 ? -14.961 18.594 -14.719 1 35.97 361 PRO B N 1
ATOM 5989 C CA . PRO B 1 361 ? -13.734 18.188 -14.031 1 35.97 361 PRO B CA 1
ATOM 5990 C C . PRO B 1 361 ? -12.531 18.109 -14.969 1 35.97 361 PRO B C 1
ATOM 5992 O O . PRO B 1 361 ? -12.633 17.547 -16.062 1 35.97 361 PRO B O 1
ATOM 5995 N N . ARG B 1 362 ? -11.812 19.203 -15.023 1 33.25 362 ARG B N 1
ATOM 5996 C CA . ARG B 1 362 ? -10.68 19.234 -15.938 1 33.25 362 ARG B CA 1
ATOM 5997 C C . ARG B 1 362 ? -9.938 17.891 -15.93 1 33.25 362 ARG B C 1
ATOM 5999 O O . ARG B 1 362 ? -9.141 17.625 -16.828 1 33.25 362 ARG B O 1
ATOM 6006 N N . ASP B 1 363 ? -9.484 17.547 -14.844 1 33.34 363 ASP B N 1
ATOM 6007 C CA . ASP B 1 363 ? -8.609 16.375 -14.914 1 33.34 363 ASP B CA 1
ATOM 6008 C C . ASP B 1 363 ? -9.422 15.086 -14.914 1 33.34 363 ASP B C 1
ATOM 6010 O O . ASP B 1 363 ? -10.117 14.789 -13.938 1 33.34 363 ASP B O 1
ATOM 6014 N N . ALA B 1 364 ? -9.852 14.828 -16.047 1 31.75 364 ALA B N 1
ATOM 6015 C CA . ALA B 1 364 ? -10.484 13.57 -16.438 1 31.75 364 ALA B CA 1
ATOM 6016 C C . ALA B 1 364 ? -9.82 12.383 -15.75 1 31.75 364 ALA B C 1
ATOM 6018 O O . ALA B 1 364 ? -10.281 11.242 -15.883 1 31.75 364 ALA B O 1
ATOM 6019 N N . CYS B 1 365 ? -8.617 12.789 -15.359 1 31.3 365 CYS B N 1
ATOM 6020 C CA . CYS B 1 365 ? -8.023 11.547 -14.883 1 31.3 365 CYS B CA 1
ATOM 6021 C C . CYS B 1 365 ? -8.672 11.102 -13.57 1 31.3 365 CYS B C 1
ATOM 6023 O O . CYS B 1 365 ? -8.258 10.102 -12.977 1 31.3 365 CYS B O 1
ATOM 6025 N N . THR B 1 366 ? -9.289 12.172 -12.875 1 32.03 366 THR B N 1
ATOM 6026 C CA . THR B 1 366 ? -10.109 11.57 -11.828 1 32.03 366 THR B CA 1
ATOM 6027 C C . THR B 1 366 ? -11.25 10.758 -12.438 1 32.03 366 THR B C 1
ATOM 6029 O O . THR B 1 366 ? -12.133 11.312 -13.094 1 32.03 366 THR B O 1
ATOM 6032 N N . ALA B 1 367 ? -11.008 9.828 -13.023 1 30.25 367 ALA B N 1
ATOM 6033 C CA . ALA B 1 367 ? -12.086 9 -13.562 1 30.25 367 ALA B CA 1
ATOM 6034 C C . ALA B 1 367 ? -13.32 9.062 -12.664 1 30.25 367 ALA B C 1
ATOM 6036 O O . ALA B 1 367 ? -13.266 8.703 -11.492 1 30.25 367 ALA B O 1
ATOM 6037 N N . ALA B 1 368 ? -14.039 10.133 -12.75 1 30.03 368 ALA B N 1
ATOM 6038 C CA . ALA B 1 368 ? -15.453 9.914 -12.461 1 30.03 368 ALA B CA 1
ATOM 6039 C C . ALA B 1 368 ? -15.859 8.477 -12.766 1 30.03 368 ALA B C 1
ATOM 6041 O O . ALA B 1 368 ? -15.758 8.023 -13.906 1 30.03 368 ALA B O 1
ATOM 6042 N N . ARG B 1 369 ? -15.555 7.699 -11.781 1 34.34 369 ARG B N 1
ATOM 6043 C CA . ARG B 1 369 ? -16.031 6.328 -11.922 1 34.34 369 ARG B CA 1
ATOM 6044 C C . ARG B 1 369 ? -17.531 6.301 -12.242 1 34.34 369 ARG B C 1
ATOM 6046 O O . ARG B 1 369 ? -18.344 6.812 -11.469 1 34.34 369 ARG B O 1
ATOM 6053 N N . ALA B 1 370 ? -17.797 6.551 -13.531 1 28.98 370 ALA B N 1
ATOM 6054 C CA . ALA B 1 370 ? -19.188 6.535 -14 1 28.98 370 ALA B CA 1
ATOM 6055 C C . ALA B 1 370 ? -19.906 5.289 -13.508 1 28.98 370 ALA B C 1
ATOM 6057 O O . ALA B 1 370 ? -19.391 4.176 -13.609 1 28.98 370 ALA B O 1
ATOM 6058 N N . VAL B 1 371 ? -20.766 5.375 -12.602 1 32.53 371 VAL B N 1
ATOM 6059 C CA . VAL B 1 371 ? -21.75 4.34 -12.312 1 32.53 371 VAL B CA 1
ATOM 6060 C C . VAL B 1 371 ? -22.641 4.117 -13.539 1 32.53 371 VAL B C 1
ATOM 6062 O O . VAL B 1 371 ? -23.141 5.074 -14.125 1 32.53 371 VAL B O 1
ATOM 6065 N N . GLY B 1 372 ? -22.25 3.139 -14.398 1 29.7 372 GLY B N 1
ATOM 6066 C CA . GLY B 1 372 ? -22.969 2.863 -15.625 1 29.7 372 GLY B CA 1
ATOM 6067 C C . GLY B 1 372 ? -24.453 2.682 -15.422 1 29.7 372 GLY B C 1
ATOM 6068 O O . GLY B 1 372 ? -25.141 2.131 -16.281 1 29.7 372 GLY B O 1
ATOM 6069 N N . GLY B 1 373 ? -25.094 2.898 -14.438 1 29.89 373 GLY B N 1
ATOM 6070 C CA . GLY B 1 373 ? -26.469 2.588 -14.797 1 29.89 373 GLY B CA 1
ATOM 6071 C C . GLY B 1 373 ? -26.938 3.309 -16.047 1 29.89 373 GLY B C 1
ATOM 6072 O O . GLY B 1 373 ? -26.266 4.227 -16.531 1 29.89 373 GLY B O 1
ATOM 6073 N N . GLY B 1 374 ? -27.688 2.582 -16.953 1 29.28 374 GLY B N 1
ATOM 6074 C CA . GLY B 1 374 ? -28.562 3.078 -18 1 29.28 374 GLY B CA 1
ATOM 6075 C C . GLY B 1 374 ? -29.031 4.5 -17.766 1 29.28 374 GLY B C 1
ATOM 6076 O O . GLY B 1 374 ? -30.109 4.887 -18.219 1 29.28 374 GLY B O 1
ATOM 6077 N N . TRP B 1 375 ? -28.328 5 -16.953 1 32.31 375 TRP B N 1
ATOM 6078 C CA . TRP B 1 375 ? -29.078 6.234 -16.766 1 32.31 375 TRP B CA 1
ATOM 6079 C C . TRP B 1 375 ? -28.891 7.176 -17.938 1 32.31 375 TRP B C 1
ATOM 6081 O O . TRP B 1 375 ? -27.781 7.277 -18.484 1 32.31 375 TRP B O 1
ATOM 6091 N N . ALA B 1 376 ? -29.875 7.48 -18.75 1 29.8 376 ALA B N 1
ATOM 6092 C CA . ALA B 1 376 ? -29.984 8.555 -19.734 1 29.8 376 ALA B CA 1
ATOM 6093 C C . ALA B 1 376 ? -29.172 9.773 -19.297 1 29.8 376 ALA B C 1
ATOM 6095 O O . ALA B 1 376 ? -29.047 10.055 -18.109 1 29.8 376 ALA B O 1
ATOM 6096 N N . ALA B 1 377 ? -28.188 10.258 -20.141 1 36.84 377 ALA B N 1
ATOM 6097 C CA . ALA B 1 377 ? -27.438 11.508 -20.094 1 36.84 377 ALA B CA 1
ATOM 6098 C C . ALA B 1 377 ? -28.25 12.609 -19.422 1 36.84 377 ALA B C 1
ATOM 6100 O O . ALA B 1 377 ? -27.938 13.797 -19.562 1 36.84 377 ALA B O 1
ATOM 6101 N N . GLY B 1 378 ? -29.391 12.305 -18.953 1 37.28 378 GLY B N 1
ATOM 6102 C CA . GLY B 1 378 ? -30.047 13.508 -18.453 1 37.28 378 GLY B CA 1
ATOM 6103 C C . GLY B 1 378 ? -29.281 14.172 -17.328 1 37.28 378 GLY B C 1
ATOM 6104 O O . GLY B 1 378 ? -28.219 13.695 -16.922 1 37.28 378 GLY B O 1
ATOM 6105 N N . ASP B 1 379 ? -29.844 15.297 -16.594 1 48.59 379 ASP B N 1
ATOM 6106 C CA . ASP B 1 379 ? -29.609 16.312 -15.57 1 48.59 379 ASP B CA 1
ATOM 6107 C C . ASP B 1 379 ? -29.25 15.68 -14.234 1 48.59 379 ASP B C 1
ATOM 6109 O O . ASP B 1 379 ? -29.719 16.125 -13.18 1 48.59 379 ASP B O 1
ATOM 6113 N N . ARG B 1 380 ? -28.672 14.57 -14.188 1 58.5 380 ARG B N 1
ATOM 6114 C CA . ARG B 1 380 ? -28.5 14.117 -12.812 1 58.5 380 ARG B CA 1
ATOM 6115 C C . ARG B 1 380 ? -27.234 14.695 -12.203 1 58.5 380 ARG B C 1
ATOM 6117 O O . ARG B 1 380 ? -26.188 14.734 -12.852 1 58.5 380 ARG B O 1
ATOM 6124 N N . PRO B 1 381 ? -27.312 15.117 -10.922 1 69.88 381 PRO B N 1
ATOM 6125 C CA . PRO B 1 381 ? -26.188 15.719 -10.203 1 69.88 381 PRO B CA 1
ATOM 6126 C C . PRO B 1 381 ? -25.109 14.711 -9.859 1 69.88 381 PRO B C 1
ATOM 6128 O O . PRO B 1 381 ? -25.375 13.516 -9.742 1 69.88 381 PRO B O 1
ATOM 6131 N N . ALA B 1 382 ? -23.859 15.125 -9.938 1 82.12 382 ALA B N 1
ATOM 6132 C CA . ALA B 1 382 ? -22.734 14.359 -9.383 1 82.12 382 ALA B CA 1
ATOM 6133 C C . ALA B 1 382 ? -23.016 13.969 -7.93 1 82.12 382 ALA B C 1
ATOM 6135 O O . ALA B 1 382 ? -23.75 14.664 -7.223 1 82.12 382 ALA B O 1
ATOM 6136 N N . ARG B 1 383 ? -22.578 12.766 -7.57 1 90 383 ARG B N 1
ATOM 6137 C CA . ARG B 1 383 ? -22.75 12.305 -6.195 1 90 383 ARG B CA 1
ATOM 6138 C C . ARG B 1 383 ? -21.406 11.945 -5.559 1 90 383 ARG B C 1
ATOM 6140 O O . ARG B 1 383 ? -20.547 11.375 -6.219 1 90 383 ARG B O 1
ATOM 6147 N N . LEU B 1 384 ? -21.25 12.336 -4.371 1 91.94 384 LEU B N 1
ATOM 6148 C CA . LEU B 1 384 ? -20.125 11.891 -3.545 1 91.94 384 LEU B CA 1
ATOM 6149 C C . LEU B 1 384 ? -20.516 10.688 -2.703 1 91.94 384 LEU B C 1
ATOM 6151 O O . LEU B 1 384 ? -21.547 10.711 -2.016 1 91.94 384 LEU B O 1
ATOM 6155 N N . TYR B 1 385 ? -19.781 9.617 -2.824 1 93.5 385 TYR B N 1
ATOM 6156 C CA . TYR B 1 385 ? -20.047 8.391 -2.086 1 93.5 385 TYR B CA 1
ATOM 6157 C C . TYR B 1 385 ? -19.016 8.195 -0.974 1 93.5 385 TYR B C 1
ATOM 6159 O O . TYR B 1 385 ? -17.859 8.586 -1.114 1 93.5 385 TYR B O 1
ATOM 6167 N N . ILE B 1 386 ? -19.453 7.566 0.127 1 95.56 386 ILE B N 1
ATOM 6168 C CA . ILE B 1 386 ? -18.547 7.043 1.139 1 95.56 386 ILE B CA 1
ATOM 6169 C C . ILE B 1 386 ? -18.859 5.574 1.412 1 95.56 386 ILE B C 1
ATOM 6171 O O . ILE B 1 386 ? -20.031 5.188 1.468 1 95.56 386 ILE B O 1
ATOM 6175 N N . THR B 1 387 ? -17.828 4.777 1.544 1 94.12 387 THR B N 1
ATOM 6176 C CA . THR B 1 387 ? -17.984 3.359 1.836 1 94.12 387 THR B CA 1
ATOM 6177 C C . THR B 1 387 ? -17.766 3.084 3.32 1 94.12 387 THR B C 1
ATOM 6179 O O . THR B 1 387 ? -17.328 3.967 4.062 1 94.12 387 THR B O 1
ATOM 6182 N N . SER B 1 388 ? -18.047 1.853 3.719 1 93.38 388 SER B N 1
ATOM 6183 C CA . SER B 1 388 ? -17.891 1.436 5.109 1 93.38 388 SER B CA 1
ATOM 6184 C C . SER B 1 388 ? -16.422 1.496 5.539 1 93.38 388 SER B C 1
ATOM 6186 O O . SER B 1 388 ? -16.125 1.55 6.734 1 93.38 388 SER B O 1
ATOM 6188 N N . GLU B 1 389 ? -15.5 1.494 4.59 1 90.94 389 GLU B N 1
ATOM 6189 C CA . GLU B 1 389 ? -14.078 1.573 4.914 1 90.94 389 GLU B CA 1
ATOM 6190 C C . GLU B 1 389 ? -13.578 3.016 4.859 1 90.94 389 GLU B C 1
ATOM 6192 O O . GLU B 1 389 ? -12.375 3.268 4.988 1 90.94 389 GLU B O 1
ATOM 6197 N N . GLY B 1 390 ? -14.469 3.936 4.621 1 93.44 390 GLY B N 1
ATOM 6198 C CA . GLY B 1 390 ? -14.141 5.348 4.734 1 93.44 390 GLY B CA 1
ATOM 6199 C C . GLY B 1 390 ? -13.625 5.945 3.439 1 93.44 390 GLY B C 1
ATOM 6200 O O . GLY B 1 390 ? -13.078 7.051 3.434 1 93.44 390 GLY B O 1
ATOM 6201 N N . ARG B 1 391 ? -13.789 5.234 2.299 1 94 391 ARG B N 1
ATOM 6202 C CA . ARG B 1 391 ? -13.336 5.781 1.025 1 94 391 ARG B CA 1
ATOM 6203 C C . ARG B 1 391 ? -14.344 6.773 0.463 1 94 391 ARG B C 1
ATOM 6205 O O . ARG B 1 391 ? -15.547 6.484 0.41 1 94 391 ARG B O 1
ATOM 6212 N N . LEU B 1 392 ? -13.891 7.91 0.037 1 93.62 392 LEU B N 1
ATOM 6213 C CA . LEU B 1 392 ? -14.703 8.922 -0.632 1 93.62 392 LEU B CA 1
ATOM 6214 C C . LEU B 1 392 ? -14.461 8.906 -2.139 1 93.62 392 LEU B C 1
ATOM 6216 O O . LEU B 1 392 ? -13.312 8.922 -2.586 1 93.62 392 LEU B O 1
ATOM 6220 N N . THR B 1 393 ? -15.539 8.789 -2.857 1 88.19 393 THR B N 1
ATOM 6221 C CA . THR B 1 393 ? -15.43 8.773 -4.312 1 88.19 393 THR B CA 1
ATOM 6222 C C . THR B 1 393 ? -16.5 9.648 -4.945 1 88.19 393 THR B C 1
ATOM 6224 O O . THR B 1 393 ? -17.688 9.555 -4.594 1 88.19 393 THR B O 1
ATOM 6227 N N . LEU B 1 394 ? -16.094 10.492 -5.809 1 75.38 394 LEU B N 1
ATOM 6228 C CA . LEU B 1 394 ? -17.031 11.297 -6.582 1 75.38 394 LEU B CA 1
ATOM 6229 C C . LEU B 1 394 ? -17.469 10.562 -7.852 1 75.38 394 LEU B C 1
ATOM 6231 O O . LEU B 1 394 ? -16.609 10.07 -8.602 1 75.38 394 LEU B O 1
ATOM 6235 N N . ALA B 1 395 ? -18.703 10.391 -8.016 1 76.12 395 ALA B N 1
ATOM 6236 C CA . ALA B 1 395 ? -19.219 9.711 -9.195 1 76.12 395 ALA B CA 1
ATOM 6237 C C . ALA B 1 395 ? -20.141 10.617 -10 1 76.12 395 ALA B C 1
ATOM 6239 O O . ALA B 1 395 ? -20.891 11.414 -9.422 1 76.12 395 ALA B O 1
ATOM 6240 N N . PHE B 1 396 ? -19.938 10.648 -11.359 1 60.25 396 PHE B N 1
ATOM 6241 C CA . PHE B 1 396 ? -20.75 11.453 -12.266 1 60.25 396 PHE B CA 1
ATOM 6242 C C . PHE B 1 396 ? -21.75 10.57 -13.008 1 60.25 396 PHE B C 1
ATOM 6244 O O . PHE B 1 396 ? -21.484 9.398 -13.266 1 60.25 396 PHE B O 1
ATOM 6251 N N . PRO B 1 397 ? -22.969 11.344 -13.289 1 52.59 397 PRO B N 1
ATOM 6252 C CA . PRO B 1 397 ? -23.953 10.609 -14.094 1 52.59 397 PRO B CA 1
ATOM 6253 C C . PRO B 1 397 ? -23.438 10.281 -15.492 1 52.59 397 PRO B C 1
ATOM 6255 O O . PRO B 1 397 ? -22.828 11.125 -16.141 1 52.59 397 PRO B O 1
ATOM 6258 N N . GLY B 1 398 ? -23.688 9.047 -16.172 1 45.62 398 GLY B N 1
ATOM 6259 C CA . GLY B 1 398 ? -23.391 8.672 -17.547 1 45.62 398 GLY B CA 1
ATOM 6260 C C . GLY B 1 398 ? -21.969 8.172 -17.734 1 45.62 398 GLY B C 1
ATOM 6261 O O . GLY B 1 398 ? -21.578 7.828 -18.844 1 45.62 398 GLY B O 1
ATOM 6262 N N . GLY B 1 399 ? -21.188 8.672 -17.016 1 40.06 399 GLY B N 1
ATOM 6263 C CA . GLY B 1 399 ? -19.812 8.266 -17.266 1 40.06 399 GLY B CA 1
ATOM 6264 C C . GLY B 1 399 ? -19.594 6.777 -17.078 1 40.06 399 GLY B C 1
ATOM 6265 O O . GLY B 1 399 ? -20.438 6.078 -16.531 1 40.06 399 GLY B O 1
ATOM 6266 N N . ASP B 1 400 ? -18.781 6.266 -17.906 1 35.44 400 ASP B N 1
ATOM 6267 C CA . ASP B 1 400 ? -18.344 4.887 -17.688 1 35.44 400 ASP B CA 1
ATOM 6268 C C . ASP B 1 400 ? -18.219 4.582 -16.203 1 35.44 400 ASP B C 1
ATOM 6270 O O . ASP B 1 400 ? -17.594 5.332 -15.453 1 35.44 400 ASP B O 1
ATOM 6274 N N . GLY B 1 401 ? -19.281 4.199 -15.602 1 32.62 401 GLY B N 1
ATOM 6275 C CA . GLY B 1 401 ? -19.625 3.861 -14.234 1 32.62 401 GLY B CA 1
ATOM 6276 C C . GLY B 1 401 ? -18.422 3.475 -13.391 1 32.62 401 GLY B C 1
ATOM 6277 O O . GLY B 1 401 ? -18.562 3.064 -12.242 1 32.62 401 GLY B O 1
ATOM 6278 N N . ALA B 1 402 ? -17.406 3.064 -13.781 1 32.03 402 ALA B N 1
ATOM 6279 C CA . ALA B 1 402 ? -16.656 2.281 -12.805 1 32.03 402 ALA B CA 1
ATOM 6280 C C . ALA B 1 402 ? -16.219 3.146 -11.633 1 32.03 402 ALA B C 1
ATOM 6282 O O . ALA B 1 402 ? -15.484 4.121 -11.805 1 32.03 402 ALA B O 1
ATOM 6283 N N . LEU B 1 403 ? -16.953 3.895 -10.695 1 35.56 403 LEU B N 1
ATOM 6284 C CA . LEU B 1 403 ? -16.234 3.414 -9.516 1 35.56 403 LEU B CA 1
ATOM 6285 C C . LEU B 1 403 ? -15.43 2.162 -9.836 1 35.56 403 LEU B C 1
ATOM 6287 O O . LEU B 1 403 ? -15 1.441 -8.93 1 35.56 403 LEU B O 1
ATOM 6291 N N . ALA B 1 404 ? -15.648 1.714 -11.016 1 30.69 404 ALA B N 1
ATOM 6292 C CA . ALA B 1 404 ? -15.305 0.563 -11.844 1 30.69 404 ALA B CA 1
ATOM 6293 C C . ALA B 1 404 ? -13.797 0.388 -11.953 1 30.69 404 ALA B C 1
ATOM 6295 O O . ALA B 1 404 ? -13.047 1.36 -11.852 1 30.69 404 ALA B O 1
ATOM 6296 N N . TYR B 1 405 ? -13.484 -0.681 -11.922 1 27.5 405 TYR B N 1
ATOM 6297 C CA . TYR B 1 405 ? -12.305 -1.462 -12.266 1 27.5 405 TYR B CA 1
ATOM 6298 C C . TYR B 1 405 ? -11.688 -0.968 -13.57 1 27.5 405 TYR B C 1
ATOM 6300 O O . TYR B 1 405 ? -12.32 -1.027 -14.625 1 27.5 405 TYR B O 1
ATOM 6308 N N . ALA B 1 406 ? -11.57 0.32 -13.648 1 28.55 406 ALA B N 1
ATOM 6309 C CA . ALA B 1 406 ? -10.719 0.313 -14.836 1 28.55 406 ALA B CA 1
ATOM 6310 C C . ALA B 1 406 ? -9.539 -0.644 -14.664 1 28.55 406 ALA B C 1
ATOM 6312 O O . ALA B 1 406 ? -8.703 -0.455 -13.781 1 28.55 406 ALA B O 1
ATOM 6313 N N . PRO B 1 407 ? -9.891 -1.801 -14.977 1 27.41 407 PRO B N 1
ATOM 6314 C CA . PRO B 1 407 ? -8.68 -2.625 -14.938 1 27.41 407 PRO B CA 1
ATOM 6315 C C . PRO B 1 407 ? -7.477 -1.931 -15.562 1 27.41 407 PRO B C 1
ATOM 6317 O O . PRO B 1 407 ? -7.602 -1.294 -16.609 1 27.41 407 PRO B O 1
ATOM 6320 N N . ALA B 1 408 ? -6.926 -1.225 -14.766 1 26.27 408 ALA B N 1
ATOM 6321 C CA . ALA B 1 408 ? -5.668 -0.94 -15.453 1 26.27 408 ALA B CA 1
ATOM 6322 C C . ALA B 1 408 ? -5.289 -2.074 -16.391 1 26.27 408 ALA B C 1
ATOM 6324 O O . ALA B 1 408 ? -5.426 -3.252 -16.047 1 26.27 408 ALA B O 1
ATOM 6325 N N . GLU B 1 409 ? -5.73 -2.018 -17.609 1 27.8 409 GLU B N 1
ATOM 6326 C CA . GLU B 1 409 ? -5.133 -2.949 -18.547 1 27.8 409 GLU B CA 1
ATOM 6327 C C . GLU B 1 409 ? -3.797 -3.479 -18.047 1 27.8 409 GLU B C 1
ATOM 6329 O O . GLU B 1 409 ? -3.02 -4.062 -18.797 1 27.8 409 GLU B O 1
ATOM 6334 N N . GLY B 1 410 ? -3.525 -3.047 -16.891 1 25.59 410 GLY B N 1
ATOM 6335 C CA . GLY B 1 410 ? -2.145 -3.439 -16.656 1 25.59 410 GLY B CA 1
ATOM 6336 C C . GLY B 1 410 ? -1.953 -4.945 -16.609 1 25.59 410 GLY B C 1
ATOM 6337 O O . GLY B 1 410 ? -2.105 -5.562 -15.555 1 25.59 410 GLY B O 1
ATOM 6338 N N . ASN B 1 411 ? -2.686 -5.789 -17.109 1 25.23 411 ASN B N 1
ATOM 6339 C CA . ASN B 1 411 ? -1.533 -6.664 -17.281 1 25.23 411 ASN B CA 1
ATOM 6340 C C . ASN B 1 411 ? -0.225 -5.879 -17.281 1 25.23 411 ASN B C 1
ATOM 6342 O O . ASN B 1 411 ? -0.228 -4.66 -17.453 1 25.23 411 ASN B O 1
ATOM 6346 N N . SER B 1 412 ? 0.937 -6.449 -17.016 1 27.78 412 SER B N 1
ATOM 6347 C CA . SER B 1 412 ? 2.207 -5.793 -17.297 1 27.78 412 SER B CA 1
ATOM 6348 C C . SER B 1 412 ? 2.086 -4.871 -18.516 1 27.78 412 SER B C 1
ATOM 6350 O O . SER B 1 412 ? 3.084 -4.566 -19.172 1 27.78 412 SER B O 1
ATOM 6352 N N . ARG B 1 413 ? 0.937 -4.547 -19.078 1 26.36 413 ARG B N 1
ATOM 6353 C CA . ARG B 1 413 ? 1.176 -3.734 -20.266 1 26.36 413 ARG B CA 1
ATOM 6354 C C . ARG B 1 413 ? 1.753 -2.373 -19.891 1 26.36 413 ARG B C 1
ATOM 6356 O O . ARG B 1 413 ? 1.098 -1.581 -19.219 1 26.36 413 ARG B O 1
ATOM 6363 N N . TRP B 1 414 ? 2.969 -2.289 -19.5 1 23.52 414 TRP B N 1
ATOM 6364 C CA . TRP B 1 414 ? 3.73 -1.044 -19.531 1 23.52 414 TRP B CA 1
ATOM 6365 C C . TRP B 1 414 ? 3.219 -0.119 -20.625 1 23.52 414 TRP B C 1
ATOM 6367 O O . TRP B 1 414 ? 3.137 -0.514 -21.797 1 23.52 414 TRP B O 1
ATOM 6377 N N . CYS B 1 415 ? 2.035 0.45 -20.469 1 20.09 415 CYS B N 1
ATOM 6378 C CA . CYS B 1 415 ? 1.87 1.538 -21.422 1 20.09 415 CYS B CA 1
ATOM 6379 C C . CYS B 1 415 ? 3.127 2.398 -21.484 1 20.09 415 CYS B C 1
ATOM 6381 O O . CYS B 1 415 ? 3.775 2.641 -20.469 1 20.09 415 CYS B O 1
#

Sequence (830 aa):
MGPHALTLLLVALAVPLPYVLRDKPHPRGYVARRVTTPPAIDGDLSEPSWAAAPWSDAFADIVGPTGPKPWGSARVKMLWDGDALYVAARMEDPRLFAFEELHDSVVYRDTDFEVFIDPDGDNFNYLEVEVNGLGAVWDLLLTKPYRNGGLAVMNYETVPPATPTARDGPTGWSPMRHAVKVEGAVNSKAGTKAWQVEMALPWSTLRHIAGRRTPPRSGDAWRINFSNVMWTVKWDAKAGRYAKDPPNQEPYNFVWSPQYQVAMHQPETWGYVQFEADDVLSGSPPPPFAPDPTWPARAFLMELADAQHRRWREAGAFATSLAALGLQPPPNATAVADVRIQATEVSFVASAAVPAPGGAPRDACTAARAVGGGWAAGDRPARLYITSEGRLTLAFPGGDGALAYAPAEGNSRWCMGPHALTLLLVALAVPLPYVLRDKPHPRGYVARRVTTPPAIDGDLSEPSWAAAPWSDAFADIVGPTGPKPWGSARVKMLWDGDALYVAARMEDPRLFAFEELHDSVVYRDTDFEVFIDPDGDNFNYLEVEVNGLGAVWDLLLTKPYRNGGLAVMNYETVPPATPTARDGPTGWSPMRHAVKVEGAVNSKAGTKAWQVEMALPWSTLRHIAGRRTPPRSGDAWRINFSNVMWTVKWDAKAGRYAKDPPNQEPYNFVWSPQYQVAMHQPETWGYVQFEADDVLSGSPPPPFAPDPTWPARAFLMELADAQHRRWREAGAFATSLAALGLQPPPNATAVADVRIQATEVSFVASAAVPAPGGAPRDACTAARAVGGGWAAGDRPARLYITSEGRLTLAFPGGDGALAYAPAEGNSRWC

InterPro domains:
  IPR010502 Carbohydrate-binding domain, family 9 [PF06452] (41-124)

Foldseek 3Di:
DDDPPPPPPPPPPPPPDFDAQLPPDFWAEAEAEEAPDDDDFAQDQPDPQNVLFDKAPWWAFQLPPVDDGDPWTKTWTWYDYQWWIKIKMKTFWQAAAFDDDEAQDPGLVGFKKKKKWAQLLQQAWIKIWIAGQNGHIFIWIWRHFVVLVIDTGRPLFLADDPDDFAQDADPHNDHKDKHKDWQDDHFAPSGTGMMMMIITRTQRSVVVRNLFDPPDDAFRKIFMKMWGKDADWDRDPVVSGIAGVPNPDDITITMSFHPSDPGPSPSLRGYMYGYHHDHSNPPDDDDDDDGDLLNSVSSVVLSLLSLQVVCCVVPVAGDFDCVVSVHDPDPPCLSWHDWGWDDDSHKIKIKTFHADPPDDPVRCSLVLLAQPDPPDPDDDGWMWMAMNSGTIHIHDYPGPNPCDCPVPVPPVPSD/DDPPPPPPPPPPPPPPDFDAQLPPDFWAEAEAEEAPDDDDFAQDQPDPQNVLFDKAPWWAFQLPPVDDGDPWTKIWTWYDYQWWIKIKMKTFWQAAAFDDDEAQDPGLVGFKKKKKWAQLLQQAWIKIWIAGQNGHIFIWTWRHFVVLVIDTGRPLFLADDPDDFAQDADPHNDHKDKHKDWQDDHFAPSGTGMMMMIITRTQRSVVVRNLFDPPDDAFRKIFMKMWGKDADWDRDPVVSGIAGVVNPDDITITMSFHPSDPGPSPSLRGYMYGYHHDHSNPPDDDDDDDGDLLNSVSSVVLSLLSLQVVCCVVPVAGDFDCVVSVHDDDPPCLSWHDWGWDDDSHKIKIKTFHAAPPDDPVRCSLVLLEQPDPPPPDDDGWMWMAMNSGTIHIHDYNGNNPCDCPVPVPPVPSD

Organism: NCBI:txid307507

Solvent-accessible surface area (backbone atoms only — not comparable to full-atom values): 43746 Å² total; per-residue (Å²): 136,77,84,79,78,77,76,76,76,75,74,71,74,76,69,79,74,80,73,76,43,66,88,48,76,80,56,45,71,41,67,22,28,18,43,90,64,71,76,74,67,65,22,61,68,79,46,69,60,52,65,55,41,66,68,47,68,58,40,34,17,24,47,27,89,84,37,66,77,65,95,44,59,30,34,40,34,50,37,30,46,89,56,28,45,33,41,36,36,44,34,40,34,59,70,41,35,59,76,62,68,36,29,32,35,77,42,73,82,24,36,22,43,35,44,37,40,27,44,65,58,28,50,47,37,26,44,38,37,34,34,28,80,80,57,19,39,25,40,30,32,28,56,28,34,30,70,51,47,31,41,64,28,47,46,28,51,51,59,49,54,57,56,66,55,34,51,57,74,93,50,14,39,44,51,46,47,62,23,57,32,60,49,62,42,74,38,35,91,93,26,19,58,31,38,24,41,23,36,37,43,25,33,54,54,45,39,48,52,19,74,40,67,62,57,73,52,65,72,39,63,28,29,31,37,39,35,42,35,39,71,57,64,40,80,33,77,90,76,63,31,61,39,58,55,61,75,90,62,77,73,45,49,30,12,55,28,44,56,59,39,97,47,88,70,40,61,87,30,30,12,34,39,30,35,37,70,58,45,45,82,69,71,64,78,77,75,77,71,77,77,69,78,51,47,60,34,52,28,42,51,50,29,49,48,51,39,39,52,50,37,27,76,74,60,26,40,60,54,57,44,51,70,76,55,74,47,74,78,65,86,58,47,83,45,41,29,78,74,44,46,36,52,46,91,86,40,40,41,36,34,26,32,28,71,60,65,88,55,71,70,76,60,62,53,52,58,42,20,1,54,33,37,75,52,70,79,59,94,55,62,25,30,41,33,34,39,72,68,60,40,44,46,57,27,33,64,54,34,74,7,42,81,41,37,56,41,50,63,50,58,87,56,74,120,135,78,83,77,80,76,76,76,75,76,74,71,75,75,69,79,73,79,72,79,43,65,87,49,76,81,56,44,70,41,65,22,29,19,43,91,65,72,76,73,68,65,23,62,67,81,44,70,59,52,64,54,41,65,70,47,71,59,40,34,16,24,48,27,90,85,37,65,76,65,94,44,60,32,34,38,33,49,36,29,46,87,57,27,45,32,41,36,36,44,34,41,34,60,72,41,37,58,76,63,68,36,27,34,35,76,42,72,84,22,36,23,43,34,43,37,40,27,44,67,59,27,50,45,38,28,44,40,39,35,35,29,79,79,56,19,39,24,42,27,34,27,56,28,34,30,74,56,48,31,40,63,29,48,46,30,51,51,60,48,54,57,56,66,55,35,52,57,74,91,50,14,37,46,53,47,46,62,24,56,32,59,50,62,42,72,39,36,91,90,25,17,58,31,38,25,41,22,37,37,43,26,32,55,54,46,39,48,52,19,75,41,69,62,56,73,53,67,71,40,63,29,30,30,37,40,36,42,36,39,71,56,62,40,82,32,77,89,77,62,32,60,39,60,55,62,75,88,63,78,72,44,49,30,12,55,29,44,56,59,39,97,47,89,70,40,58,87,30,29,12,35,40,31,34,35,69,58,46,46,82,68,72,64,79,77,74,76,73,77,78,68,80,49,47,59,34,53,27,40,52,52,29,49,49,52,39,38,53,50,36,26,75,73,58,22,41,61,55,57,45,50,70,77,55,72,46,74,78,65,86,58,47,83,45,40,28,77,74,43,46,37,53,46,89,86,41,40,41,36,34,25,33,28,72,59,64,89,54,72,70,76,61,61,53,54,58,44,13,0,49,37,35,78,51,70,80,61,94,55,62,25,29,40,34,35,38,71,68,59,40,43,46,60,29,34,65,53,31,71,16,31,85,42,44,54,38,48,70,47,53,90,55,74,116

pLDDT: mean 85.32, std 21.05, range [20.09, 98.94]

Radius of gyration: 28.2 Å; Cα contacts (8 Å, |Δi|>4): 2031; chains: 2; bounding box: 60×76×128 Å

Nearest PDB structures (foldseek):
  4jpq-assembly2_B  TM=7.394E-01  e=7.415E-11  Bacteroides uniformis ATCC 8492
  7nwq-assembly1_AAA  TM=7.141E-01  e=4.524E-11  Caldicellulosiruptor acetigenus I77R1B
  7nwo-assembly1_AAA  TM=7.235E-01  e=1.356E-10  Caldicellulosiruptor acetigenus I77R1B
  3c76-assembly1_X  TM=3.101E-01  e=5.500E-01  Rhodnius prolixus
  3dip-assembly1_A  TM=5.768E-01  e=9.553E+00  unidentified